Protein 9UHR (pdb70)

Organism: Homo sapiens (NCBI:txid9606)

Nearest PDB structures (foldseek):
  7ybu-assembly1_A  TM=8.208E-01  e=0.000E+00  Homo sapiens
  2dzd-assembly1_A  TM=8.787E-01  e=7.110E-49  Geobacillus thermodenitrificans
  4hnv-assembly1_C  TM=8.748E-01  e=5.122E-49  Staphylococcus aureus
  3hb9-assembly1_C  TM=8.723E-01  e=8.378E-49  Staphylococcus aureus subsp. aureus Mu50
  8xl0-assembly1_F  TM=7.466E-01  e=1.624E-49  Homo sapiens

GO terms:
  GO:1901290 succinyl-CoA biosynthetic process (P, IDA)
  GO:0004658 propionyl-CoA carboxylase activity (F, IDA)
  GO:0005759 mitochondrial matrix (C, IDA)
  GO:0005759 mitochondrial matrix (C, EXP)
  GO:0019626 short-chain fatty acid catabolic process (P, IC)
  GO:0004658 propionyl-CoA carboxylase activity (F, IMP)
  GO:0009374 biotin binding (F, TAS)
  GO:0005739 mitochondrion (C, HTP)
  GO:0005759 mitochondrial matrix (C, TAS)
  GO:0005829 cytosol (C, TAS)
  GO:0005515 protein binding (F, IPI)
  GO:0005739 mitochondrion (C, IDA)
  GO:0019899 enzyme binding (F, IPI)

B-factor: mean 77.14, std 28.77, range [44.41, 178.35]

InterPro domains:
  IPR000089 Biotin/lipoyl attachment [PF00364] (661-727)
  IPR000089 Biotin/lipoyl attachment [PS50968] (653-728)
  IPR001882 Biotin-binding site [PS00188] (684-701)
  IPR005479 Carbamoyl phosphate synthase, ATP-binding domain [PF02786] (176-384)
  IPR005479 Carbamoyl phosphate synthase, ATP-binding domain [PS00866] (214-228)
  IPR005479 Carbamoyl phosphate synthase, ATP-binding domain [PS00867] (347-354)
  IPR005481 Biotin carboxylase-like, N-terminal domain [PF00289] (63-171)
  IPR005482 Biotin carboxylase, C-terminal [PF02785] (397-505)
  IPR005482 Biotin carboxylase, C-terminal [SM00878] (397-505)
  IPR011053 Single hybrid motif [SSF51230] (648-728)
  IPR011054 Rudiment single hybrid motif [SSF51246] (392-508)
  IPR011761 ATP-grasp fold [PS50975] (181-378)
  IPR011764 Biotin carboxylation domain [PS50979] (62-509)
  IPR013815 ATP-grasp fold, subdomain 1 [G3DSA:3.30.1490.20] (193-263)
  IPR016185 Pre-ATP-grasp domain superfamily [SSF52440] (39-174)
  IPR041265 Propionyl-coenzyme A carboxylase, BT domain [PF18140] (525-653)
  IPR050856 Biotin-dependent Carboxylase Complex [PTHR18866] (57-728)

Structure (mmCIF, N/CA/C/O backbone):
data_9UHR
#
_entry.id   9UHR
#
_cell.length_a   1.00
_cell.length_b   1.00
_cell.length_c   1.00
_cell.angle_alpha   90.00
_cell.angle_beta   90.00
_cell.angle_gamma   90.00
#
_symmetry.space_group_name_H-M   'P 1'
#
loop_
_entity.id
_entity.type
_entity.pdbx_description
1 polymer 'Propionyl-CoA carboxylase alpha chain, mitochondrial'
2 polymer 'Propionyl-CoA carboxylase beta chain, mitochondrial'
3 polymer 'Propionyl-CoA carboxylase beta chain, mitochondrial'
4 non-polymer BIOTIN
5 non-polymer "ADENOSINE-5'-TRIPHOSPHATE"
6 non-polymer 'MAGNESIUM ION'
7 non-polymer 'BICARBONATE ION'
8 non-polymer 'propionyl Coenzyme A'
#
loop_
_atom_site.group_PDB
_atom_site.id
_atom_site.type_symbol
_atom_site.label_atom_id
_atom_site.label_alt_id
_atom_site.label_comp_id
_atom_site.label_asym_id
_atom_site.label_entity_id
_atom_site.label_seq_id
_atom_site.pdbx_PDB_ins_code
_atom_site.Cartn_x
_atom_site.Cartn_y
_atom_site.Cartn_z
_atom_site.occupancy
_atom_site.B_iso_or_equiv
_atom_site.auth_seq_id
_atom_site.auth_comp_id
_atom_site.auth_asym_id
_atom_site.auth_atom_id
_atom_site.pdbx_PDB_model_num
ATOM 1 N N . TYR A 1 56 ? 203.534 194.338 101.336 1.00 83.99 56 TYR A N 1
ATOM 2 C CA . TYR A 1 56 ? 203.970 194.248 102.724 1.00 83.99 56 TYR A CA 1
ATOM 3 C C . TYR A 1 56 ? 205.301 193.513 102.829 1.00 83.99 56 TYR A C 1
ATOM 4 O O . TYR A 1 56 ? 205.428 192.544 103.576 1.00 83.99 56 TYR A O 1
ATOM 13 N N . ASP A 1 57 ? 206.289 193.979 102.075 1.00 97.19 57 ASP A N 1
ATOM 14 C CA . ASP A 1 57 ? 207.599 193.342 102.067 1.00 97.19 57 ASP A CA 1
ATOM 15 C C . ASP A 1 57 ? 208.355 193.690 103.343 1.00 97.19 57 ASP A C 1
ATOM 16 O O . ASP A 1 57 ? 208.579 194.875 103.614 1.00 97.19 57 ASP A O 1
ATOM 21 N N . PRO A 1 58 ? 208.763 192.704 104.148 1.00 99.38 58 PRO A N 1
ATOM 22 C CA . PRO A 1 58 ? 209.547 193.010 105.352 1.00 99.38 58 PRO A CA 1
ATOM 23 C C . PRO A 1 58 ? 211.031 193.193 105.090 1.00 99.38 58 PRO A C 1
ATOM 24 O O . PRO A 1 58 ? 211.747 193.654 105.990 1.00 99.38 58 PRO A O 1
ATOM 28 N N . ASN A 1 59 ? 211.516 192.842 103.896 1.00 98.74 59 ASN A N 1
ATOM 29 C CA . ASN A 1 59 ? 212.932 193.011 103.589 1.00 98.74 59 ASN A CA 1
ATOM 30 C C . ASN A 1 59 ? 213.324 194.483 103.566 1.00 98.74 59 ASN A C 1
ATOM 31 O O . ASN A 1 59 ? 214.415 194.847 104.019 1.00 98.74 59 ASN A O 1
ATOM 36 N N . GLU A 1 60 ? 212.453 195.339 103.037 1.00 89.29 60 GLU A N 1
ATOM 37 C CA . GLU A 1 60 ? 212.739 196.766 102.986 1.00 89.29 60 GLU A CA 1
ATOM 38 C C . GLU A 1 60 ? 212.833 197.341 104.393 1.00 89.29 60 GLU A C 1
ATOM 39 O O . GLU A 1 60 ? 212.048 196.992 105.279 1.00 89.29 60 GLU A O 1
ATOM 45 N N . LYS A 1 61 ? 213.802 198.229 104.596 1.00 84.63 61 LYS A N 1
ATOM 46 C CA . LYS A 1 61 ? 214.066 198.796 105.911 1.00 84.63 61 LYS A CA 1
ATOM 47 C C . LYS A 1 61 ? 213.336 200.123 106.066 1.00 84.63 61 LYS A C 1
ATOM 48 O O . LYS A 1 61 ? 213.416 200.993 105.193 1.00 84.63 61 LYS A O 1
ATOM 54 N N . THR A 1 62 ? 212.626 200.271 107.183 1.00 78.21 62 THR A N 1
ATOM 55 C CA . THR A 1 62 ? 211.868 201.474 107.490 1.00 78.21 62 THR A CA 1
ATOM 56 C C . THR A 1 62 ? 212.062 201.754 108.979 1.00 78.21 62 THR A C 1
ATOM 57 O O . THR A 1 62 ? 212.716 200.982 109.686 1.00 78.21 62 THR A O 1
ATOM 61 N N . PHE A 1 63 ? 211.511 202.869 109.461 1.00 73.36 63 PHE A N 1
ATOM 62 C CA . PHE A 1 63 ? 211.623 203.214 110.872 1.00 73.36 63 PHE A CA 1
ATOM 63 C C . PHE A 1 63 ? 211.074 202.091 111.740 1.00 73.36 63 PHE A C 1
ATOM 64 O O . PHE A 1 63 ? 210.039 201.496 111.432 1.00 73.36 63 PHE A O 1
ATOM 72 N N . ASP A 1 64 ? 211.783 201.795 112.826 1.00 74.81 64 ASP A N 1
ATOM 73 C CA . ASP A 1 64 ? 211.377 200.751 113.753 1.00 74.81 64 ASP A CA 1
ATOM 74 C C . ASP A 1 64 ? 210.571 201.280 114.931 1.00 74.81 64 ASP A C 1
ATOM 75 O O . ASP A 1 64 ? 210.217 200.501 115.819 1.00 74.81 64 ASP A O 1
ATOM 80 N N . LYS A 1 65 ? 210.275 202.578 114.964 1.00 73.51 65 LYS A N 1
ATOM 81 C CA . LYS A 1 65 ? 209.450 203.141 116.028 1.00 73.51 65 LYS A CA 1
ATOM 82 C C . LYS A 1 65 ? 208.693 204.344 115.488 1.00 73.51 65 LYS A C 1
ATOM 83 O O . LYS A 1 65 ? 209.303 205.347 115.098 1.00 73.51 65 LYS A O 1
ATOM 89 N N . ILE A 1 66 ? 207.367 204.237 115.471 1.00 66.87 66 ILE A N 1
ATOM 90 C CA . ILE A 1 66 ? 206.482 205.302 115.019 1.00 66.87 66 ILE A CA 1
ATOM 91 C C . ILE A 1 66 ? 205.512 205.624 116.145 1.00 66.87 66 ILE A C 1
ATOM 92 O O . ILE A 1 66 ? 204.888 204.721 116.713 1.00 66.87 66 ILE A O 1
ATOM 97 N N . LEU A 1 67 ? 205.396 206.906 116.468 1.00 65.11 67 LEU A N 1
ATOM 98 C CA . LEU A 1 67 ? 204.447 207.396 117.456 1.00 65.11 67 LEU A CA 1
ATOM 99 C C . LEU A 1 67 ? 203.222 207.947 116.738 1.00 65.11 67 LEU A C 1
ATOM 100 O O . LEU A 1 67 ? 203.347 208.793 115.848 1.00 65.11 67 LEU A O 1
ATOM 105 N N . VAL A 1 68 ? 202.046 207.467 117.123 1.00 62.47 68 VAL A N 1
ATOM 106 C CA . VAL A 1 68 ? 200.789 207.910 116.534 1.00 62.47 68 VAL A CA 1
ATOM 107 C C . VAL A 1 68 ? 200.240 209.025 117.413 1.00 62.47 68 VAL A C 1
ATOM 108 O O . VAL A 1 68 ? 199.770 208.777 118.529 1.00 62.47 68 VAL A O 1
ATOM 112 N N . ALA A 1 69 ? 200.296 210.254 116.912 1.00 61.16 69 ALA A N 1
ATOM 113 C CA . ALA A 1 69 ? 199.848 211.425 117.665 1.00 61.16 69 ALA A CA 1
ATOM 114 C C . ALA A 1 69 ? 198.378 211.736 117.399 1.00 61.16 69 ALA A C 1
ATOM 115 O O . ALA A 1 69 ? 198.017 212.846 117.015 1.00 61.16 69 ALA A O 1
ATOM 117 N N . ASN A 1 70 ? 197.516 210.747 117.612 1.00 61.14 70 ASN A N 1
ATOM 118 C CA . ASN A 1 70 ? 196.089 210.903 117.369 1.00 61.14 70 ASN A CA 1
ATOM 119 C C . ASN A 1 70 ? 195.338 209.920 118.259 1.00 61.14 70 ASN A C 1
ATOM 120 O O . ASN A 1 70 ? 195.913 209.311 119.166 1.00 61.14 70 ASN A O 1
ATOM 125 N N . ARG A 1 71 ? 194.043 209.764 117.995 1.00 66.53 71 ARG A N 1
ATOM 126 C CA . ARG A 1 71 ? 193.189 208.899 118.795 1.00 66.53 71 ARG A CA 1
ATOM 127 C C . ARG A 1 71 ? 192.053 208.383 117.925 1.00 66.53 71 ARG A C 1
ATOM 128 O O . ARG A 1 71 ? 191.794 208.895 116.834 1.00 66.53 71 ARG A O 1
ATOM 136 N N . GLY A 1 72 ? 191.374 207.355 118.424 1.00 63.23 72 GLY A N 1
ATOM 137 C CA . GLY A 1 72 ? 190.194 206.839 117.761 1.00 63.23 72 GLY A CA 1
ATOM 138 C C . GLY A 1 72 ? 190.477 205.822 116.676 1.00 63.23 72 GLY A C 1
ATOM 139 O O . GLY A 1 72 ? 191.393 205.005 116.800 1.00 63.23 72 GLY A O 1
ATOM 140 N N . GLU A 1 73 ? 189.689 205.866 115.601 1.00 60.23 73 GLU A N 1
ATOM 141 C CA . GLU A 1 73 ? 189.812 204.873 114.541 1.00 60.23 73 GLU A CA 1
ATOM 142 C C . GLU A 1 73 ? 191.031 205.110 113.659 1.00 60.23 73 GLU A C 1
ATOM 143 O O . GLU A 1 73 ? 191.607 204.147 113.141 1.00 60.23 73 GLU A O 1
ATOM 149 N N . ILE A 1 74 ? 191.437 206.367 113.470 1.00 57.09 74 ILE A N 1
ATOM 150 C CA . ILE A 1 74 ? 192.603 206.644 112.637 1.00 57.09 74 ILE A CA 1
ATOM 151 C C . ILE A 1 74 ? 193.868 206.109 113.296 1.00 57.09 74 ILE A C 1
ATOM 152 O O . ILE A 1 74 ? 194.748 205.554 112.626 1.00 57.09 74 ILE A O 1
ATOM 157 N N . ALA A 1 75 ? 193.974 206.256 114.619 1.00 60.61 75 ALA A N 1
ATOM 158 C CA . ALA A 1 75 ? 195.113 205.693 115.335 1.00 60.61 75 ALA A CA 1
ATOM 159 C C . ALA A 1 75 ? 195.141 204.177 115.208 1.00 60.61 75 ALA A C 1
ATOM 160 O O . ALA A 1 75 ? 196.205 203.585 115.000 1.00 60.61 75 ALA A O 1
ATOM 162 N N . CYS A 1 76 ? 193.977 203.533 115.324 1.00 61.07 76 CYS A N 1
ATOM 163 C CA . CYS A 1 76 ? 193.914 202.083 115.175 1.00 61.07 76 CYS A CA 1
ATOM 164 C C . CYS A 1 76 ? 194.324 201.652 113.773 1.00 61.07 76 CYS A C 1
ATOM 165 O O . CYS A 1 76 ? 195.033 200.654 113.605 1.00 61.07 76 CYS A O 1
ATOM 168 N N . ARG A 1 77 ? 193.884 202.390 112.752 1.00 58.18 77 ARG A N 1
ATOM 169 C CA . ARG A 1 77 ? 194.250 202.054 111.379 1.00 58.18 77 ARG A CA 1
ATOM 170 C C . ARG A 1 77 ? 195.751 202.202 111.152 1.00 58.18 77 ARG A C 1
ATOM 171 O O . ARG A 1 77 ? 196.382 201.338 110.525 1.00 58.18 77 ARG A O 1
ATOM 179 N N . VAL A 1 78 ? 196.341 203.283 111.667 1.00 58.20 78 VAL A N 1
ATOM 180 C CA . VAL A 1 78 ? 197.781 203.481 111.525 1.00 58.20 78 VAL A CA 1
ATOM 181 C C . VAL A 1 78 ? 198.546 202.390 112.264 1.00 58.20 78 VAL A C 1
ATOM 182 O O . VAL A 1 78 ? 199.555 201.874 111.766 1.00 58.20 78 VAL A O 1
ATOM 186 N N . ILE A 1 79 ? 198.081 202.020 113.459 1.00 62.55 79 ILE A N 1
ATOM 187 C CA . ILE A 1 79 ? 198.732 200.959 114.223 1.00 62.55 79 ILE A CA 1
ATOM 188 C C . ILE A 1 79 ? 198.650 199.636 113.475 1.00 62.55 79 ILE A C 1
ATOM 189 O O . ILE A 1 79 ? 199.619 198.869 113.435 1.00 62.55 79 ILE A O 1
ATOM 194 N N . ARG A 1 80 ? 197.494 199.343 112.874 1.00 60.43 80 ARG A N 1
ATOM 195 C CA . ARG A 1 80 ? 197.345 198.115 112.100 1.00 60.43 80 ARG A CA 1
ATOM 196 C C . ARG A 1 80 ? 198.317 198.086 110.928 1.00 60.43 80 ARG A C 1
ATOM 197 O O . ARG A 1 80 ? 198.987 197.074 110.684 1.00 60.43 80 ARG A O 1
ATOM 205 N N . THR A 1 81 ? 198.410 199.195 110.191 1.00 62.50 81 THR A N 1
ATOM 206 C CA . THR A 1 81 ? 199.325 199.237 109.053 1.00 62.50 81 THR A CA 1
ATOM 207 C C . THR A 1 81 ? 200.773 199.080 109.502 1.00 62.50 81 THR A C 1
ATOM 208 O O . THR A 1 81 ? 201.550 198.353 108.872 1.00 62.50 81 THR A O 1
ATOM 212 N N . CYS A 1 82 ? 201.152 199.745 110.596 1.00 65.59 82 CYS A N 1
ATOM 213 C CA . CYS A 1 82 ? 202.518 199.625 111.097 1.00 65.59 82 CYS A CA 1
ATOM 214 C C . CYS A 1 82 ? 202.820 198.201 111.543 1.00 65.59 82 CYS A C 1
ATOM 215 O O . CYS A 1 82 ? 203.912 197.681 111.289 1.00 65.59 82 CYS A O 1
ATOM 218 N N . LYS A 1 83 ? 201.864 197.554 112.214 1.00 66.74 83 LYS A N 1
ATOM 219 C CA . LYS A 1 83 ? 202.053 196.171 112.636 1.00 66.74 83 LYS A CA 1
ATOM 220 C C . LYS A 1 83 ? 202.196 195.240 111.442 1.00 66.74 83 LYS A C 1
ATOM 221 O O . LYS A 1 83 ? 202.990 194.293 111.486 1.00 66.74 83 LYS A O 1
ATOM 227 N N . LYS A 1 84 ? 201.437 195.485 110.371 1.00 68.11 84 LYS A N 1
ATOM 228 C CA . LYS A 1 84 ? 201.602 194.687 109.161 1.00 68.11 84 LYS A CA 1
ATOM 229 C C . LYS A 1 84 ? 202.977 194.891 108.535 1.00 68.11 84 LYS A C 1
ATOM 230 O O . LYS A 1 84 ? 203.476 194.000 107.838 1.00 68.11 84 LYS A O 1
ATOM 236 N N . MET A 1 85 ? 203.601 196.043 108.769 1.00 66.19 85 MET A N 1
ATOM 237 C CA . MET A 1 85 ? 204.916 196.352 108.225 1.00 66.19 85 MET A CA 1
ATOM 238 C C . MET A 1 85 ? 206.049 196.019 109.188 1.00 66.19 85 MET A C 1
ATOM 239 O O . MET A 1 85 ? 207.209 196.313 108.883 1.00 66.19 85 MET A O 1
ATOM 244 N N . GLY A 1 86 ? 205.745 195.416 110.334 1.00 66.80 86 GLY A N 1
ATOM 245 C CA . GLY A 1 86 ? 206.767 195.076 111.303 1.00 66.80 86 GLY A CA 1
ATOM 246 C C . GLY A 1 86 ? 207.433 196.286 111.925 1.00 66.80 86 GLY A C 1
ATOM 247 O O . GLY A 1 86 ? 208.659 196.331 112.059 1.00 66.80 86 GLY A O 1
ATOM 248 N N . ILE A 1 87 ? 206.631 197.276 112.307 1.00 67.43 87 ILE A N 1
ATOM 249 C CA . ILE A 1 87 ? 207.118 198.506 112.918 1.00 67.43 87 ILE A CA 1
ATOM 250 C C . ILE A 1 87 ? 206.520 198.619 114.312 1.00 67.43 87 ILE A C 1
ATOM 251 O O . ILE A 1 87 ? 205.300 198.505 114.479 1.00 67.43 87 ILE A O 1
ATOM 256 N N . LYS A 1 88 ? 207.374 198.836 115.307 1.00 72.67 88 LYS A N 1
ATOM 257 C CA . LYS A 1 88 ? 206.893 199.059 116.662 1.00 72.67 88 LYS A CA 1
ATOM 258 C C . LYS A 1 88 ? 206.197 200.410 116.754 1.00 72.67 88 LYS A C 1
ATOM 259 O O . LYS A 1 88 ? 206.668 201.409 116.204 1.00 72.67 88 LYS A O 1
ATOM 265 N N . THR A 1 89 ? 205.069 200.438 117.453 1.00 71.89 89 THR A N 1
ATOM 266 C CA . THR A 1 89 ? 204.250 201.632 117.570 1.00 71.89 89 THR A CA 1
ATOM 267 C C . THR A 1 89 ? 204.330 202.200 118.980 1.00 71.89 89 THR A C 1
ATOM 268 O O . THR A 1 89 ? 204.710 201.513 119.931 1.00 71.89 89 THR A O 1
ATOM 272 N N . VAL A 1 90 ? 203.982 203.479 119.096 1.00 71.43 90 VAL A N 1
ATOM 273 C CA . VAL A 1 90 ? 203.858 204.161 120.379 1.00 71.43 90 VAL A CA 1
ATOM 274 C C . VAL A 1 90 ? 202.556 204.948 120.360 1.00 71.43 90 VAL A C 1
ATOM 275 O O . VAL A 1 90 ? 202.269 205.655 119.388 1.00 71.43 90 VAL A O 1
ATOM 279 N N . ALA A 1 91 ? 201.771 204.830 121.426 1.00 74.73 91 ALA A N 1
ATOM 280 C CA . ALA A 1 91 ? 200.457 205.450 121.501 1.00 74.73 91 ALA A CA 1
ATOM 281 C C . ALA A 1 91 ? 200.442 206.546 122.558 1.00 74.73 91 ALA A C 1
ATOM 282 O O . ALA A 1 91 ? 201.065 206.414 123.617 1.00 74.73 91 ALA A O 1
ATOM 284 N N . ILE A 1 92 ? 199.733 207.628 122.259 1.00 73.62 92 ILE A N 1
ATOM 285 C CA . ILE A 1 92 ? 199.507 208.712 123.204 1.00 73.62 92 ILE A CA 1
ATOM 286 C C . ILE A 1 92 ? 198.026 208.741 123.545 1.00 73.62 92 ILE A C 1
ATOM 287 O O . ILE A 1 92 ? 197.173 208.357 122.736 1.00 73.62 92 ILE A O 1
ATOM 292 N N . HIS A 1 93 ? 197.719 209.188 124.759 1.00 78.80 93 HIS A N 1
ATOM 293 C CA . HIS A 1 93 ? 196.330 209.236 125.190 1.00 78.80 93 HIS A CA 1
ATOM 294 C C . HIS A 1 93 ? 196.186 210.217 126.342 1.00 78.80 93 HIS A C 1
ATOM 295 O O . HIS A 1 93 ? 197.170 210.634 126.956 1.00 78.80 93 HIS A O 1
ATOM 302 N N . SER A 1 94 ? 194.938 210.583 126.618 1.00 82.54 94 SER A N 1
ATOM 303 C CA . SER A 1 94 ? 194.606 211.401 127.771 1.00 82.54 94 SER A CA 1
ATOM 304 C C . SER A 1 94 ? 194.220 210.501 128.943 1.00 82.54 94 SER A C 1
ATOM 305 O O . SER A 1 94 ? 194.275 209.272 128.862 1.00 82.54 94 SER A O 1
ATOM 308 N N . ASP A 1 95 ? 193.831 211.123 130.058 1.00 87.17 95 ASP A N 1
ATOM 309 C CA . ASP A 1 95 ? 193.394 210.349 131.215 1.00 87.17 95 ASP A CA 1
ATOM 310 C C . ASP A 1 95 ? 192.099 209.600 130.923 1.00 87.17 95 ASP A C 1
ATOM 311 O O . ASP A 1 95 ? 191.933 208.448 131.343 1.00 87.17 95 ASP A O 1
ATOM 316 N N . VAL A 1 96 ? 191.170 210.239 130.210 1.00 83.73 96 VAL A N 1
ATOM 317 C CA . VAL A 1 96 ? 189.901 209.593 129.882 1.00 83.73 96 VAL A CA 1
ATOM 318 C C . VAL A 1 96 ? 190.131 208.409 128.951 1.00 83.73 96 VAL A C 1
ATOM 319 O O . VAL A 1 96 ? 189.581 207.319 129.154 1.00 83.73 96 VAL A O 1
ATOM 323 N N . ASP A 1 97 ? 190.954 208.598 127.924 1.00 82.20 97 ASP A N 1
ATOM 324 C CA . ASP A 1 97 ? 191.215 207.547 126.941 1.00 82.20 97 ASP A CA 1
ATOM 325 C C . ASP A 1 97 ? 192.322 206.605 127.404 1.00 82.20 97 ASP A C 1
ATOM 326 O O . ASP A 1 97 ? 193.271 206.324 126.675 1.00 82.20 97 ASP A O 1
ATOM 331 N N . ALA A 1 98 ? 192.197 206.093 128.628 1.00 82.33 98 ALA A N 1
ATOM 332 C CA . ALA A 1 98 ? 193.198 205.178 129.160 1.00 82.33 98 ALA A CA 1
ATOM 333 C C . ALA A 1 98 ? 192.953 203.735 128.745 1.00 82.33 98 ALA A C 1
ATOM 334 O O . ALA A 1 98 ? 193.899 202.940 128.731 1.00 82.33 98 ALA A O 1
ATOM 336 N N . SER A 1 99 ? 191.714 203.381 128.407 1.00 80.99 99 SER A N 1
ATOM 337 C CA . SER A 1 99 ? 191.354 202.021 128.028 1.00 80.99 99 SER A CA 1
ATOM 338 C C . SER A 1 99 ? 190.837 201.958 126.594 1.00 80.99 99 SER A C 1
ATOM 339 O O . SER A 1 99 ? 190.011 201.106 126.262 1.00 80.99 99 SER A O 1
ATOM 342 N N . SER A 1 100 ? 191.314 202.855 125.736 1.00 78.92 100 SER A N 1
ATOM 343 C CA . SER A 1 100 ? 190.878 202.874 124.350 1.00 78.92 100 SER A CA 1
ATOM 344 C C . SER A 1 100 ? 191.455 201.679 123.593 1.00 78.92 100 SER A C 1
ATOM 345 O O . SER A 1 100 ? 192.333 200.960 124.076 1.00 78.92 100 SER A O 1
ATOM 348 N N . VAL A 1 101 ? 190.936 201.466 122.383 1.00 74.64 101 VAL A N 1
ATOM 349 C CA . VAL A 1 101 ? 191.391 200.343 121.571 1.00 74.64 101 VAL A CA 1
ATOM 350 C C . VAL A 1 101 ? 192.826 200.559 121.107 1.00 74.64 101 VAL A C 1
ATOM 351 O O . VAL A 1 101 ? 193.632 199.621 121.080 1.00 74.64 101 VAL A O 1
ATOM 355 N N . HIS A 1 102 ? 193.170 201.795 120.734 1.00 75.07 102 HIS A N 1
ATOM 356 C CA . HIS A 1 102 ? 194.496 202.050 120.182 1.00 75.07 102 HIS A CA 1
ATOM 357 C C . HIS A 1 102 ? 195.586 201.955 121.242 1.00 75.07 102 HIS A C 1
ATOM 358 O O . HIS A 1 102 ? 196.709 201.543 120.932 1.00 75.07 102 HIS A O 1
ATOM 365 N N . VAL A 1 103 ? 195.286 202.323 122.490 1.00 77.34 103 VAL A N 1
ATOM 366 C CA . VAL A 1 103 ? 196.299 202.213 123.536 1.00 77.34 103 VAL A CA 1
ATOM 367 C C . VAL A 1 103 ? 196.554 200.754 123.890 1.00 77.34 103 VAL A C 1
ATOM 368 O O . VAL A 1 103 ? 197.649 200.402 124.345 1.00 77.34 103 VAL A O 1
ATOM 372 N N . LYS A 1 104 ? 195.565 199.882 123.692 1.00 77.50 104 LYS A N 1
ATOM 373 C CA . LYS A 1 104 ? 195.730 198.467 123.995 1.00 77.50 104 LYS A CA 1
ATOM 374 C C . LYS A 1 104 ? 196.313 197.678 122.832 1.00 77.50 104 LYS A C 1
ATOM 375 O O . LYS A 1 104 ? 196.992 196.670 123.059 1.00 77.50 104 LYS A O 1
ATOM 381 N N . MET A 1 105 ? 196.068 198.106 121.598 1.00 76.77 105 MET A N 1
ATOM 382 C CA . MET A 1 105 ? 196.577 197.401 120.430 1.00 76.77 105 MET A CA 1
ATOM 383 C C . MET A 1 105 ? 197.945 197.902 119.985 1.00 76.77 105 MET A C 1
ATOM 384 O O . MET A 1 105 ? 198.470 197.413 118.979 1.00 76.77 105 MET A O 1
ATOM 389 N N . ALA A 1 106 ? 198.534 198.851 120.707 1.00 78.06 106 ALA A N 1
ATOM 390 C CA . ALA A 1 106 ? 199.839 199.397 120.375 1.00 78.06 106 ALA A CA 1
ATOM 391 C C . ALA A 1 106 ? 200.813 199.160 121.519 1.00 78.06 106 ALA A C 1
ATOM 392 O O . ALA A 1 106 ? 200.434 199.184 122.694 1.00 78.06 106 ALA A O 1
ATOM 394 N N . ASP A 1 107 ? 202.072 198.926 121.163 1.00 80.25 107 ASP A N 1
ATOM 395 C CA . ASP A 1 107 ? 203.119 198.800 122.165 1.00 80.25 107 ASP A CA 1
ATOM 396 C C . ASP A 1 107 ? 203.333 200.136 122.864 1.00 80.25 107 ASP A C 1
ATOM 397 O O . ASP A 1 107 ? 203.340 201.192 122.226 1.00 80.25 107 ASP A O 1
ATOM 402 N N . GLU A 1 108 ? 203.487 200.083 124.189 1.00 81.29 108 GLU A N 1
ATOM 403 C CA . GLU A 1 108 ? 203.708 201.265 125.019 1.00 81.29 108 GLU A CA 1
ATOM 404 C C . GLU A 1 108 ? 202.523 202.225 124.980 1.00 81.29 108 GLU A C 1
ATOM 405 O O . GLU A 1 108 ? 201.661 202.135 124.101 1.00 81.29 108 GLU A O 1
ATOM 411 N N . ALA A 1 109 ? 202.467 203.143 125.941 1.00 78.57 109 ALA A N 1
ATOM 412 C CA . ALA A 1 109 ? 201.402 204.134 125.999 1.00 78.57 109 ALA A CA 1
ATOM 413 C C . ALA A 1 109 ? 201.848 205.270 126.902 1.00 78.57 109 ALA A C 1
ATOM 414 O O . ALA A 1 109 ? 202.436 205.029 127.959 1.00 78.57 109 ALA A O 1
ATOM 416 N N . VAL A 1 110 ? 201.571 206.501 126.481 1.00 79.47 110 VAL A N 1
ATOM 417 C CA . VAL A 1 110 ? 201.968 207.688 127.226 1.00 79.47 110 VAL A CA 1
ATOM 418 C C . VAL A 1 110 ? 200.743 208.560 127.458 1.00 79.47 110 VAL A C 1
ATOM 419 O O . VAL A 1 110 ? 200.040 208.919 126.505 1.00 79.47 110 VAL A O 1
ATOM 423 N N . CYS A 1 111 ? 200.493 208.904 128.719 1.00 82.94 111 CYS A N 1
ATOM 424 C CA . CYS A 1 111 ? 199.461 209.875 129.056 1.00 82.94 111 CYS A CA 1
ATOM 425 C C . CYS A 1 111 ? 200.031 211.276 128.876 1.00 82.94 111 CYS A C 1
ATOM 426 O O . CYS A 1 111 ? 201.041 211.624 129.497 1.00 82.94 111 CYS A O 1
ATOM 429 N N . VAL A 1 112 ? 199.389 212.077 128.030 1.00 81.46 112 VAL A N 1
ATOM 430 C CA . VAL A 1 112 ? 199.921 213.373 127.632 1.00 81.46 112 VAL A CA 1
ATOM 431 C C . VAL A 1 112 ? 199.093 214.527 128.180 1.00 81.46 112 VAL A C 1
ATOM 432 O O . VAL A 1 112 ? 199.266 215.669 127.742 1.00 81.46 112 VAL A O 1
ATOM 436 N N . GLY A 1 113 ? 198.196 214.267 129.128 1.00 83.00 113 GLY A N 1
ATOM 437 C CA . GLY A 1 113 ? 197.463 215.333 129.768 1.00 83.00 11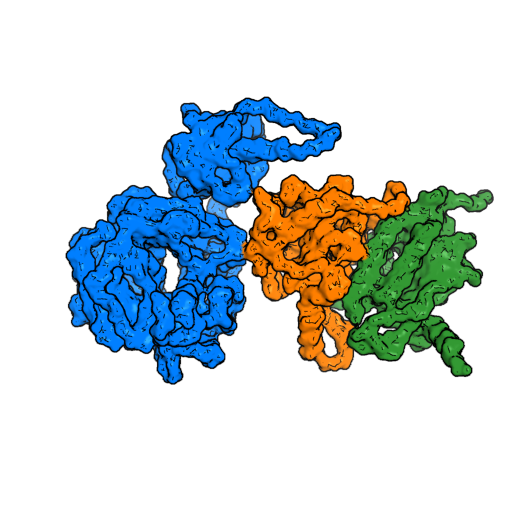3 GLY A CA 1
ATOM 438 C C . GLY A 1 113 ? 196.050 214.961 130.163 1.00 83.00 113 GLY A C 1
ATOM 439 O O . GLY A 1 113 ? 195.630 213.804 130.068 1.00 83.00 113 GLY A O 1
ATOM 440 N N . PRO A 1 114 ? 195.284 215.955 130.623 1.00 85.08 114 PRO A N 1
ATOM 441 C CA . PRO A 1 114 ? 193.897 215.700 131.034 1.00 85.08 114 PRO A CA 1
ATOM 442 C C . PRO A 1 114 ? 192.955 215.502 129.857 1.00 85.08 114 PRO A C 1
ATOM 443 O O . PRO A 1 114 ? 193.391 215.418 128.705 1.00 85.08 114 PRO A O 1
ATOM 447 N N . ALA A 1 115 ? 191.657 215.421 130.147 1.00 85.37 115 ALA A N 1
ATOM 448 C CA . ALA A 1 115 ? 190.666 215.129 129.112 1.00 85.37 115 ALA A CA 1
ATOM 449 C C . ALA A 1 115 ? 190.651 216.130 127.960 1.00 85.37 115 ALA A C 1
ATOM 450 O O . ALA A 1 115 ? 190.613 215.687 126.799 1.00 85.37 115 ALA A O 1
ATOM 452 N N . PRO A 1 116 ? 190.659 217.451 128.179 1.00 84.71 116 PRO A N 1
ATOM 453 C CA . PRO A 1 116 ? 190.495 218.375 127.047 1.00 84.71 116 PRO A CA 1
ATOM 454 C C . PRO A 1 116 ? 191.598 218.229 126.008 1.00 84.71 116 PRO A C 1
ATOM 455 O O . PRO A 1 116 ? 192.752 217.932 126.325 1.00 84.71 116 PRO A O 1
ATOM 459 N N . THR A 1 117 ? 191.217 218.441 124.745 1.00 83.15 117 THR A N 1
ATOM 460 C CA . THR A 1 117 ? 192.170 218.322 123.645 1.00 83.15 117 THR A CA 1
ATOM 461 C C . THR A 1 117 ? 193.239 219.404 123.716 1.00 83.15 117 THR A C 1
ATOM 462 O O . THR A 1 117 ? 194.396 219.165 123.351 1.00 83.15 117 THR A O 1
ATOM 466 N N . SER A 1 118 ? 192.870 220.601 124.180 1.00 84.58 118 SER A N 1
ATOM 467 C CA . SER A 1 118 ? 193.824 221.701 124.255 1.00 84.58 118 SER A CA 1
ATOM 468 C C . SER A 1 118 ? 194.958 221.418 125.230 1.00 84.58 118 SER A C 1
ATOM 469 O O . SER A 1 118 ? 195.982 222.109 125.189 1.00 84.58 118 SER A O 1
ATOM 472 N N . LYS A 1 119 ? 194.803 220.423 126.103 1.00 84.35 119 LYS A N 1
ATOM 473 C CA . LYS A 1 119 ? 195.824 220.084 127.079 1.00 84.35 119 LYS A CA 1
ATOM 474 C C . LYS A 1 119 ? 196.421 218.696 126.893 1.00 84.35 119 LYS A C 1
ATOM 475 O O . LYS A 1 119 ? 197.439 218.396 127.526 1.00 84.35 119 LYS A O 1
ATOM 481 N N . SER A 1 120 ? 195.823 217.840 126.062 1.00 80.45 120 SER A N 1
ATOM 482 C CA . SER A 1 120 ? 196.339 216.491 125.849 1.00 80.45 120 SER A CA 1
ATOM 483 C C . SER A 1 120 ? 196.806 216.265 124.418 1.00 80.45 120 SER A C 1
ATOM 484 O O . SER A 1 120 ? 197.978 215.941 124.204 1.00 80.45 120 SER A O 1
ATOM 487 N N . TYR A 1 121 ? 195.932 216.437 123.425 1.00 73.38 121 TYR A N 1
ATOM 488 C CA . TYR A 1 121 ? 196.283 216.135 122.044 1.00 73.38 121 TYR A CA 1
ATOM 489 C C . TYR A 1 121 ? 196.763 217.348 121.265 1.00 73.38 121 TYR A C 1
ATOM 490 O O . TYR A 1 121 ? 197.429 217.179 120.239 1.00 73.38 121 TYR A O 1
ATOM 499 N N . LEU A 1 122 ? 196.446 218.557 121.720 1.00 77.18 122 LEU A N 1
ATOM 500 C CA . LEU A 1 122 ? 197.004 219.771 121.148 1.00 77.18 122 LEU A CA 1
ATOM 501 C C . LEU A 1 122 ? 198.171 220.303 121.967 1.00 77.18 122 LEU A C 1
ATOM 502 O O . LEU A 1 122 ? 198.679 221.390 121.675 1.00 77.18 122 LEU A O 1
ATOM 507 N N . ASN A 1 123 ? 198.603 219.561 122.984 1.00 83.22 123 ASN A N 1
ATOM 508 C CA . ASN A 1 123 ? 199.699 219.978 123.856 1.00 83.22 123 ASN A CA 1
ATOM 509 C C . ASN A 1 123 ? 201.003 219.460 123.264 1.00 83.22 123 ASN A C 1
ATOM 510 O O . ASN A 1 123 ? 201.369 218.300 123.457 1.00 83.22 123 ASN A O 1
ATOM 515 N N . MET A 1 124 ? 201.718 220.341 122.558 1.00 85.01 124 MET A N 1
ATOM 516 C CA . MET A 1 124 ? 202.923 219.941 121.837 1.00 85.01 124 MET A CA 1
ATOM 517 C C . MET A 1 124 ? 204.005 219.434 122.777 1.00 85.01 124 MET A C 1
ATOM 518 O O . MET A 1 124 ? 204.688 218.447 122.473 1.00 85.01 124 MET A O 1
ATOM 523 N N . ASP A 1 125 ? 204.186 220.106 123.917 1.00 86.01 125 ASP A N 1
ATOM 524 C CA . ASP A 1 125 ? 205.290 219.774 124.811 1.00 86.01 125 ASP A CA 1
ATOM 525 C C . ASP A 1 125 ? 205.216 218.322 125.256 1.00 86.01 125 ASP A C 1
ATOM 526 O O . ASP A 1 125 ? 206.205 217.586 125.159 1.00 86.01 125 ASP A O 1
ATOM 531 N N . ALA A 1 126 ? 204.044 217.898 125.742 1.00 82.17 126 ALA A N 1
ATOM 532 C CA . ALA A 1 126 ? 203.873 216.526 126.205 1.00 82.17 126 ALA A CA 1
ATOM 533 C C . ALA A 1 126 ? 204.188 215.530 125.101 1.00 82.17 126 ALA A C 1
ATOM 534 O O . ALA A 1 126 ? 204.815 214.494 125.352 1.00 82.17 126 ALA A O 1
ATOM 536 N N . ILE A 1 127 ? 203.771 215.834 123.869 1.00 80.78 127 ILE A N 1
ATOM 537 C CA . ILE A 1 127 ? 204.137 214.994 122.734 1.00 80.78 127 ILE A CA 1
ATOM 538 C C . ILE A 1 127 ? 205.651 214.919 122.605 1.00 80.78 127 ILE A C 1
ATOM 539 O O . ILE A 1 127 ? 206.212 213.860 122.299 1.00 80.78 127 ILE A O 1
ATOM 544 N N . MET A 1 128 ? 206.337 216.040 122.841 1.00 84.03 128 MET A N 1
ATOM 545 C CA . MET A 1 128 ? 207.789 216.046 122.688 1.00 84.03 128 MET A CA 1
ATOM 546 C C . MET A 1 128 ? 208.486 215.202 123.749 1.00 84.03 128 MET A C 1
ATOM 547 O O . MET A 1 128 ? 209.402 214.437 123.423 1.00 84.03 128 MET A O 1
ATOM 552 N N . GLU A 1 129 ? 208.089 215.319 125.023 1.00 84.88 129 GLU A N 1
ATOM 553 C CA . GLU A 1 129 ? 208.734 214.444 126.005 1.00 84.88 129 GLU A CA 1
ATOM 554 C C . GLU A 1 129 ? 208.358 212.987 125.767 1.00 84.88 129 GLU A C 1
ATOM 555 O O . GLU A 1 129 ? 209.170 212.091 126.015 1.00 84.88 129 GLU A O 1
ATOM 561 N N . ALA A 1 130 ? 207.138 212.723 125.289 1.00 80.75 130 ALA A N 1
ATOM 562 C CA . ALA A 1 130 ? 206.777 211.347 124.962 1.00 80.75 130 ALA A CA 1
ATOM 563 C C . ALA A 1 130 ? 207.674 210.787 123.865 1.00 80.75 130 ALA A C 1
ATOM 564 O O . ALA A 1 130 ? 208.166 209.655 123.968 1.00 80.75 130 ALA A O 1
ATOM 566 N N . ILE A 1 131 ? 207.911 211.572 122.812 1.00 80.25 131 ILE A N 1
ATOM 567 C CA . ILE A 1 131 ? 208.770 211.126 121.718 1.00 80.25 131 ILE A CA 1
ATOM 568 C C . ILE A 1 131 ? 210.195 210.915 122.214 1.00 80.25 131 ILE A C 1
ATOM 569 O O . ILE A 1 131 ? 210.845 209.916 121.883 1.00 80.25 131 ILE A O 1
ATOM 574 N N . LYS A 1 132 ? 210.702 211.855 123.014 1.00 83.37 132 LYS A N 1
ATOM 575 C CA . LYS A 1 132 ? 212.075 211.752 123.501 1.00 83.37 132 LYS A CA 1
ATOM 576 C C . LYS A 1 132 ? 212.255 210.546 124.418 1.00 83.37 132 LYS A C 1
ATOM 577 O O . LYS A 1 132 ? 213.260 209.833 124.323 1.00 83.37 132 LYS A O 1
ATOM 583 N N . LYS A 1 133 ? 211.294 210.305 125.313 1.00 81.47 133 LYS A N 1
ATOM 584 C CA . LYS A 1 133 ? 211.378 209.168 126.223 1.00 81.47 133 LYS A CA 1
ATOM 585 C C . LYS A 1 133 ? 211.269 207.850 125.467 1.00 81.47 133 LYS A C 1
ATOM 586 O O . LYS A 1 133 ? 212.025 206.906 125.727 1.00 81.47 133 LYS A O 1
ATOM 592 N N . THR A 1 134 ? 210.331 207.766 124.524 1.00 80.07 134 THR A N 1
ATOM 593 C CA . THR A 1 134 ? 210.149 206.543 123.755 1.00 80.07 134 THR A CA 1
ATOM 594 C C . THR A 1 134 ? 211.183 206.375 122.651 1.00 80.07 134 THR A C 1
ATOM 595 O O . THR A 1 134 ? 211.275 205.284 122.078 1.00 80.07 134 THR A O 1
ATOM 599 N N . ARG A 1 135 ? 211.959 207.418 122.349 1.00 80.82 135 ARG A N 1
ATOM 600 C CA . ARG A 1 135 ? 212.982 207.374 121.303 1.00 80.82 135 ARG A CA 1
ATOM 601 C C . ARG A 1 135 ? 212.389 206.953 119.961 1.00 80.82 135 ARG A C 1
ATOM 602 O O . ARG A 1 135 ? 213.001 206.203 119.198 1.00 80.82 135 ARG A O 1
ATOM 610 N N . ALA A 1 136 ? 211.185 207.439 119.671 1.00 76.00 136 ALA A N 1
ATOM 611 C CA . ALA A 1 136 ? 210.536 207.123 118.407 1.00 76.00 136 ALA A CA 1
ATOM 612 C C . ALA A 1 136 ? 211.230 207.840 117.256 1.00 76.00 136 ALA A C 1
ATOM 613 O O . ALA A 1 136 ? 211.571 209.021 117.353 1.00 76.00 136 ALA A O 1
ATOM 615 N N . GLN A 1 137 ? 211.440 207.115 116.159 1.00 74.07 137 GLN A N 1
ATOM 616 C CA . GLN A 1 137 ? 212.093 207.690 114.991 1.00 74.07 137 GLN A CA 1
ATOM 617 C C . GLN A 1 137 ? 211.133 208.445 114.087 1.00 74.07 137 GLN A C 1
ATOM 618 O O . GLN A 1 137 ? 211.545 209.404 113.423 1.00 74.07 137 GLN A O 1
ATOM 624 N N . ALA A 1 138 ? 209.865 208.044 114.042 1.00 69.18 138 ALA A N 1
ATOM 625 C CA . ALA A 1 138 ? 208.890 208.671 113.163 1.00 69.18 138 ALA A CA 1
ATOM 626 C C . ALA A 1 138 ? 207.612 208.960 113.936 1.00 69.18 138 ALA A C 1
ATOM 627 O O . ALA A 1 138 ? 207.361 208.383 114.995 1.00 69.18 138 ALA A O 1
ATOM 629 N N . VAL A 1 139 ? 206.804 209.873 113.402 1.00 63.08 139 VAL A N 1
ATOM 630 C CA . VAL A 1 139 ? 205.542 210.253 114.031 1.00 63.08 139 VAL A CA 1
ATOM 631 C C . VAL A 1 139 ? 204.479 210.459 112.957 1.00 63.08 139 VAL A C 1
ATOM 632 O O . VAL A 1 139 ? 204.699 211.181 111.979 1.00 63.08 139 VAL A O 1
ATOM 636 N N . HIS A 1 140 ? 203.325 209.819 113.141 1.00 57.58 140 HIS A N 1
ATOM 637 C CA . HIS A 1 140 ? 202.201 209.942 112.222 1.00 57.58 140 HIS A CA 1
ATOM 638 C C . HIS A 1 140 ? 201.072 210.702 112.901 1.00 57.58 140 HIS A C 1
ATOM 639 O O . HIS A 1 140 ? 200.574 210.252 113.943 1.00 57.58 140 HIS A O 1
ATOM 646 N N . PRO A 1 141 ? 200.642 211.848 112.365 1.00 57.17 141 PRO A N 1
ATOM 647 C CA . PRO A 1 141 ? 199.604 212.637 113.041 1.00 57.17 141 PRO A CA 1
ATOM 648 C C . PRO A 1 141 ? 198.179 212.238 112.694 1.00 57.17 141 PRO A C 1
ATOM 649 O O . PRO A 1 141 ? 197.254 212.654 113.405 1.00 57.17 141 PRO A O 1
ATOM 653 N N . GLY A 1 142 ? 197.965 211.457 111.638 1.00 57.87 142 GLY A N 1
ATOM 654 C CA . GLY A 1 142 ? 196.604 211.137 111.238 1.00 57.87 142 GLY A CA 1
ATOM 655 C C . GLY A 1 142 ? 195.942 212.323 110.563 1.00 57.87 142 GLY A C 1
ATOM 656 O O . GLY A 1 142 ? 196.533 212.994 109.709 1.00 57.87 142 GLY A O 1
ATOM 657 N N . TYR A 1 143 ? 194.694 212.587 110.943 1.00 56.65 143 TYR A N 1
ATOM 658 C CA . TYR A 1 143 ? 193.972 213.760 110.474 1.00 56.65 143 TYR A CA 1
ATOM 659 C C . TYR A 1 143 ? 193.442 214.534 111.671 1.00 56.65 143 TYR A C 1
ATOM 660 O O . TYR A 1 143 ? 193.189 213.967 112.737 1.00 56.65 143 TYR A O 1
ATOM 669 N N . GLY A 1 144 ? 193.283 215.840 111.487 1.00 63.37 144 GLY A N 1
ATOM 670 C CA . GLY A 1 144 ? 192.878 216.693 112.581 1.00 63.37 144 GLY A CA 1
ATOM 671 C C . GLY A 1 144 ? 194.028 216.936 113.547 1.00 63.37 144 GLY A C 1
ATOM 672 O O . GLY A 1 144 ? 195.179 216.574 113.304 1.00 63.37 144 GLY A O 1
ATOM 673 N N . PHE A 1 145 ? 193.681 217.566 114.671 1.00 65.72 145 PHE A N 1
ATOM 674 C CA . PHE A 1 145 ? 194.640 217.886 115.723 1.00 65.72 145 PHE A CA 1
ATOM 675 C C . PHE A 1 145 ? 195.823 218.679 115.180 1.00 65.72 145 PHE A C 1
ATOM 676 O O . PHE A 1 145 ? 195.660 219.811 114.714 1.00 65.72 145 PHE A O 1
ATOM 684 N N . LEU A 1 146 ? 197.015 218.088 115.233 1.00 68.90 146 LEU A N 1
ATOM 685 C CA . LEU A 1 146 ? 198.243 218.746 114.811 1.00 68.90 146 LEU A CA 1
ATOM 686 C C . LEU A 1 146 ? 198.721 218.282 113.441 1.00 68.90 146 LEU A C 1
ATOM 687 O O . LEU A 1 146 ? 199.875 218.532 113.083 1.00 68.90 146 LEU A O 1
ATOM 692 N N . SER A 1 147 ? 197.865 217.605 112.672 1.00 65.68 147 SER A N 1
ATOM 693 C CA . SER A 1 147 ? 198.282 217.095 111.370 1.00 65.68 147 SER A CA 1
ATOM 694 C C . SER A 1 147 ? 198.620 218.218 110.398 1.00 65.68 147 SER A C 1
ATOM 695 O O . SER A 1 147 ? 199.579 218.099 109.628 1.00 65.68 147 SER A O 1
ATOM 698 N N . GLU A 1 148 ? 197.854 219.308 110.414 1.00 71.53 148 GLU A N 1
ATOM 699 C CA . GLU A 1 148 ? 198.068 220.432 109.511 1.00 71.53 148 GLU A CA 1
ATOM 700 C C . GLU A 1 148 ? 198.636 221.648 110.237 1.00 71.53 148 GLU A C 1
ATOM 701 O O . GLU A 1 148 ? 198.363 222.789 109.859 1.00 71.53 148 GLU A O 1
ATOM 707 N N . ASN A 1 149 ? 199.426 221.418 111.282 1.00 77.73 149 ASN A N 1
ATOM 708 C CA . ASN A 1 149 ? 200.075 222.485 112.030 1.00 77.73 149 ASN A CA 1
ATOM 709 C C . ASN A 1 149 ? 201.510 222.624 111.539 1.00 77.73 149 ASN A C 1
ATOM 710 O O . ASN A 1 149 ? 202.326 221.718 111.733 1.00 77.73 149 ASN A O 1
ATOM 715 N N . LYS A 1 150 ? 201.813 223.759 110.905 1.00 82.77 150 LYS A N 1
ATOM 716 C CA . LYS A 1 150 ? 203.153 223.973 110.367 1.00 82.77 150 LYS A CA 1
ATOM 717 C C . LYS A 1 150 ? 204.190 224.123 111.472 1.00 82.77 150 LYS A C 1
ATOM 718 O O . LYS A 1 150 ? 205.315 223.629 111.336 1.00 82.77 150 LYS A O 1
ATOM 724 N N . GLU A 1 151 ? 203.833 224.798 112.567 1.00 82.82 151 GLU A N 1
ATOM 725 C CA . GLU A 1 151 ? 204.785 225.028 113.649 1.00 82.82 151 GLU A CA 1
ATOM 726 C C . GLU A 1 151 ? 205.146 223.717 114.338 1.00 82.82 151 GLU A C 1
ATOM 727 O O . GLU A 1 151 ? 206.302 223.509 114.731 1.00 82.82 151 GLU A O 1
ATOM 733 N N . PHE A 1 152 ? 204.171 222.816 114.477 1.00 79.73 152 PHE A N 1
ATOM 734 C CA . PHE A 1 152 ? 204.454 221.488 115.014 1.00 79.73 152 PHE A CA 1
ATOM 735 C C . PHE A 1 152 ? 205.423 220.725 114.121 1.00 79.73 152 PHE A C 1
ATOM 736 O O . PHE A 1 152 ? 206.346 220.068 114.615 1.00 79.73 152 PHE A O 1
ATOM 744 N N . ALA A 1 153 ? 205.229 220.804 112.802 1.00 81.70 153 ALA A N 1
ATOM 745 C CA . ALA A 1 153 ? 206.147 220.151 111.874 1.00 81.70 153 ALA A CA 1
ATOM 746 C C . ALA A 1 153 ? 207.547 220.744 111.972 1.00 81.70 153 ALA A C 1
ATOM 747 O O . ALA A 1 153 ? 208.543 220.015 111.907 1.00 81.70 153 ALA A O 1
ATOM 749 N N . ARG A 1 154 ? 207.642 222.068 112.113 1.00 86.03 154 ARG A N 1
ATOM 750 C CA . ARG A 1 154 ? 208.946 222.710 112.257 1.00 86.03 154 ARG A CA 1
ATOM 751 C C . ARG A 1 154 ? 209.658 222.237 113.519 1.00 86.03 154 ARG A C 1
ATOM 752 O O . ARG A 1 154 ? 210.840 221.873 113.484 1.00 86.03 154 ARG A O 1
ATOM 760 N N . CYS A 1 155 ? 208.942 222.219 114.646 1.00 85.33 155 CYS A N 1
ATOM 761 C CA . CYS A 1 155 ? 209.546 221.765 115.896 1.00 85.33 155 CYS A CA 1
ATOM 762 C C . CYS A 1 155 ? 209.928 220.291 115.827 1.00 85.33 155 CYS A C 1
ATOM 763 O O . CYS A 1 155 ? 210.950 219.880 116.390 1.00 85.33 155 CYS A O 1
ATOM 766 N N . LEU A 1 156 ? 209.112 219.479 115.155 1.00 82.98 156 LEU A N 1
ATOM 767 C CA . LEU A 1 156 ? 209.439 218.069 114.977 1.00 82.98 156 LEU A CA 1
ATOM 768 C C . LEU A 1 156 ? 210.721 217.903 114.174 1.00 82.98 156 LEU A C 1
ATOM 769 O O . LEU A 1 156 ? 211.641 217.186 114.584 1.00 82.98 156 LEU A O 1
ATOM 774 N N . ALA A 1 157 ? 210.799 218.569 113.021 1.00 87.32 157 ALA A N 1
ATOM 775 C CA . ALA A 1 157 ? 211.979 218.495 112.171 1.00 87.32 157 ALA A CA 1
ATOM 776 C C . ALA A 1 157 ? 213.194 219.160 112.796 1.00 87.32 157 ALA A C 1
ATOM 777 O O . ALA A 1 157 ? 214.307 218.967 112.297 1.00 87.32 157 ALA A O 1
ATOM 779 N N . ALA A 1 158 ? 213.010 219.942 113.858 1.00 89.25 158 ALA A N 1
ATOM 780 C CA . ALA A 1 158 ? 214.130 220.631 114.482 1.00 89.25 158 ALA A CA 1
ATOM 781 C C . ALA A 1 158 ? 215.171 219.658 115.024 1.00 89.25 158 ALA A C 1
ATOM 782 O O . ALA A 1 158 ? 216.298 219.620 114.519 1.00 89.25 158 ALA A O 1
ATOM 784 N N . GLU A 1 159 ? 214.822 218.875 116.048 1.00 90.56 159 GLU A N 1
ATOM 785 C CA . GLU A 1 159 ? 215.839 218.041 116.679 1.00 90.56 159 GLU A CA 1
ATOM 786 C C . GLU A 1 159 ? 216.342 216.924 115.770 1.00 90.56 159 GLU A C 1
ATOM 787 O O . GLU A 1 159 ? 217.440 217.021 115.213 1.00 90.56 159 GLU A O 1
ATOM 793 N N . ASP A 1 160 ? 215.550 215.861 115.608 1.00 86.99 160 ASP A N 1
ATOM 794 C CA . ASP A 1 160 ? 215.900 214.814 114.655 1.00 86.99 160 ASP A CA 1
ATOM 795 C C . ASP A 1 160 ? 214.713 214.078 114.049 1.00 86.99 160 ASP A C 1
ATOM 796 O O . ASP A 1 160 ? 214.936 213.156 113.261 1.00 86.99 160 ASP A O 1
ATOM 801 N N . VAL A 1 161 ? 213.475 214.437 114.371 1.00 80.02 161 VAL A N 1
ATOM 802 C CA . VAL A 1 161 ? 212.330 213.563 114.131 1.00 80.02 161 VAL A CA 1
ATOM 803 C C . VAL A 1 161 ? 211.774 213.807 112.736 1.00 80.02 161 VAL A C 1
ATOM 804 O O . VAL A 1 161 ? 211.544 214.954 112.337 1.00 80.02 161 VAL A O 1
ATOM 808 N N . VAL A 1 162 ? 211.557 212.723 111.997 1.00 71.04 162 VAL A N 1
ATOM 809 C CA . VAL A 1 162 ? 210.918 212.796 110.689 1.00 71.04 162 VAL A CA 1
ATOM 810 C C . VAL A 1 162 ? 209.408 212.868 110.879 1.00 71.04 162 VAL A C 1
ATOM 811 O O . VAL A 1 162 ? 208.859 212.396 111.881 1.00 71.04 162 VAL A O 1
ATOM 815 N N . PHE A 1 163 ? 208.727 213.473 109.912 1.00 62.95 163 PHE A N 1
ATOM 816 C CA . PHE A 1 163 ? 207.290 213.715 109.979 1.00 62.95 163 PHE A CA 1
ATOM 817 C C . PHE A 1 163 ? 206.634 213.062 108.770 1.00 62.95 163 PHE A C 1
ATOM 818 O O . PHE A 1 163 ? 206.928 213.429 107.627 1.00 62.95 163 PHE A O 1
ATOM 826 N N . ILE A 1 164 ? 205.752 212.092 109.014 1.00 60.14 164 ILE A N 1
ATOM 827 C CA . ILE A 1 164 ? 204.990 211.483 107.929 1.00 60.14 164 ILE A CA 1
ATOM 828 C C . ILE A 1 164 ? 203.915 212.470 107.501 1.00 60.14 164 ILE A C 1
ATOM 829 O O . ILE A 1 164 ? 202.862 212.581 108.139 1.00 60.14 164 ILE A O 1
ATOM 834 N N . GLY A 1 165 ? 204.179 213.195 106.421 1.00 62.35 165 GLY A N 1
ATOM 835 C CA . GLY A 1 165 ? 203.279 214.214 105.947 1.00 62.35 165 GLY A CA 1
ATOM 836 C C . GLY A 1 165 ? 203.979 215.192 105.030 1.00 62.35 165 GLY A C 1
ATOM 837 O O . GLY A 1 165 ? 205.146 215.016 104.668 1.00 62.35 165 GLY A O 1
ATOM 838 N N . PRO A 1 166 ? 203.276 216.247 104.638 1.00 65.99 166 PRO A N 1
ATOM 839 C CA . PRO A 1 166 ? 203.860 217.230 103.722 1.00 65.99 166 PRO A CA 1
ATOM 840 C C . PRO A 1 166 ? 204.906 218.088 104.418 1.00 65.99 166 PRO A C 1
ATOM 841 O O . PRO A 1 166 ? 204.983 218.172 105.645 1.00 65.99 166 PRO A O 1
ATOM 845 N N . ASP A 1 167 ? 205.728 218.731 103.595 1.00 74.65 167 ASP A N 1
ATOM 846 C CA . ASP A 1 167 ? 206.714 219.675 104.090 1.00 74.65 167 ASP A CA 1
ATOM 847 C C . ASP A 1 167 ? 205.988 220.894 104.660 1.00 74.65 167 ASP A C 1
ATOM 848 O O . ASP A 1 167 ? 204.853 221.204 104.289 1.00 74.65 167 ASP A O 1
ATOM 853 N N . THR A 1 168 ? 206.658 221.579 105.591 1.00 77.14 168 THR A N 1
ATOM 854 C CA . THR A 1 168 ? 206.064 222.748 106.234 1.00 77.14 168 THR A CA 1
ATOM 855 C C . THR A 1 168 ? 205.679 223.810 105.210 1.00 77.14 168 THR A C 1
ATOM 856 O O . THR A 1 168 ? 204.666 224.503 105.372 1.00 77.14 168 THR A O 1
ATOM 860 N N . HIS A 1 169 ? 206.472 223.948 104.146 1.00 78.61 169 HIS A N 1
ATOM 861 C CA . HIS A 1 169 ? 206.162 224.931 103.113 1.00 78.61 169 HIS A CA 1
ATOM 862 C C . HIS A 1 169 ? 204.840 224.614 102.424 1.00 78.61 169 HIS A C 1
ATOM 863 O O . HIS A 1 169 ? 204.047 225.520 102.143 1.00 78.61 169 HIS A O 1
ATOM 870 N N . ALA A 1 170 ? 204.585 223.334 102.144 1.00 74.19 170 ALA A N 1
ATOM 871 C CA . ALA A 1 170 ? 203.332 222.952 101.500 1.00 74.19 170 ALA A CA 1
ATOM 872 C C . ALA A 1 170 ? 202.134 223.254 102.392 1.00 74.19 170 ALA A C 1
ATOM 873 O O . ALA A 1 170 ? 201.102 223.738 101.913 1.00 74.19 170 ALA A O 1
ATOM 875 N N . ILE A 1 171 ? 202.249 222.963 103.689 1.00 73.27 171 ILE A N 1
ATOM 876 C CA . ILE A 1 171 ? 201.162 223.255 104.621 1.00 73.27 171 ILE A CA 1
ATOM 877 C C . ILE A 1 171 ? 200.925 224.758 104.704 1.00 73.27 171 ILE A C 1
ATOM 878 O O . ILE A 1 171 ? 199.780 225.228 104.701 1.00 73.27 171 ILE A O 1
ATOM 883 N N . GLN A 1 172 ? 202.008 225.535 104.782 1.00 79.09 172 GLN A N 1
ATOM 884 C CA . GLN A 1 172 ? 201.870 226.986 104.837 1.00 79.09 172 GLN A CA 1
ATOM 885 C C . GLN A 1 172 ? 201.200 227.521 103.578 1.00 79.09 172 GLN A C 1
ATOM 886 O O . GLN A 1 172 ? 200.365 228.430 103.649 1.00 79.09 172 GLN A O 1
ATOM 892 N N . ALA A 1 173 ? 201.559 226.974 102.415 1.00 78.30 173 ALA A N 1
ATOM 893 C CA . ALA A 1 173 ? 200.919 227.390 101.171 1.00 78.30 173 ALA A CA 1
ATOM 894 C C . ALA A 1 173 ? 199.434 227.051 101.178 1.00 78.30 173 ALA A C 1
ATOM 895 O O . ALA A 1 173 ? 198.587 227.912 100.916 1.00 78.30 173 ALA A O 1
ATOM 897 N N . MET A 1 174 ? 199.097 225.799 101.476 1.00 78.49 174 MET A N 1
ATOM 898 C CA . MET A 1 174 ? 197.697 225.385 101.585 1.00 78.49 174 MET A CA 1
ATOM 899 C C . MET A 1 174 ? 197.190 225.488 103.020 1.00 78.49 174 MET A C 1
ATOM 900 O O . MET A 1 174 ? 196.581 224.563 103.554 1.00 78.49 174 MET A O 1
ATOM 905 N N . GLY A 1 175 ? 197.438 226.629 103.654 1.00 85.02 175 GLY A N 1
ATOM 906 C CA . GLY A 1 175 ? 196.883 226.905 104.963 1.00 85.02 175 GLY A CA 1
ATOM 907 C C . GLY A 1 175 ? 195.783 227.945 104.932 1.00 85.02 175 GLY A C 1
ATOM 908 O O . GLY A 1 175 ? 194.805 227.845 105.678 1.00 85.02 175 GLY A O 1
ATOM 909 N N . ASP A 1 176 ? 195.929 228.946 104.070 1.00 93.23 176 ASP A N 1
ATOM 910 C CA . ASP A 1 176 ? 194.948 230.009 103.923 1.00 93.23 176 ASP A CA 1
ATOM 911 C C . ASP A 1 176 ? 194.219 229.869 102.593 1.00 93.23 176 ASP A C 1
ATOM 912 O O . ASP A 1 176 ? 194.759 229.331 101.622 1.00 93.23 176 ASP A O 1
ATOM 917 N N . LYS A 1 177 ? 192.983 230.363 102.559 1.00 95.38 177 LYS A N 1
ATOM 918 C CA . LYS A 1 177 ? 192.130 230.209 101.389 1.00 95.38 177 LYS A CA 1
ATOM 919 C C . LYS A 1 177 ? 192.349 231.282 100.330 1.00 95.38 177 LYS A C 1
ATOM 920 O O . LYS A 1 177 ? 191.766 231.179 99.246 1.00 95.38 177 LYS A O 1
ATOM 926 N N . ILE A 1 178 ? 193.163 232.300 100.604 1.00 96.01 178 ILE A N 1
ATOM 927 C CA . ILE A 1 178 ? 193.454 233.318 99.600 1.00 96.01 178 ILE A CA 1
ATOM 928 C C . ILE A 1 178 ? 194.684 232.908 98.805 1.00 96.01 178 ILE A C 1
ATOM 929 O O . ILE A 1 178 ? 194.606 232.714 97.588 1.00 96.01 178 ILE A O 1
ATOM 934 N N . GLU A 1 179 ? 195.821 232.749 99.491 1.00 93.49 179 GLU A N 1
ATOM 935 C CA . GLU A 1 179 ? 197.063 232.403 98.804 1.00 93.49 179 GLU A CA 1
ATOM 936 C C . GLU A 1 179 ? 196.927 231.112 98.011 1.00 93.49 179 GLU A C 1
ATOM 937 O O . GLU A 1 179 ? 197.553 230.962 96.952 1.00 93.49 179 GLU A O 1
ATOM 943 N N . SER A 1 180 ? 196.104 230.180 98.494 1.00 88.60 180 SER A N 1
ATOM 944 C CA . SER A 1 180 ? 195.850 228.958 97.743 1.00 88.60 180 SER A CA 1
ATOM 945 C C . SER A 1 180 ? 195.233 229.270 96.388 1.00 88.60 180 SER A C 1
ATOM 946 O O . SER A 1 180 ? 195.589 228.652 95.380 1.00 88.60 180 SER A O 1
ATOM 949 N N . LYS A 1 181 ? 194.305 230.230 96.343 1.00 89.98 181 LYS A N 1
ATOM 950 C CA . LYS A 1 181 ? 193.653 230.566 95.081 1.00 89.98 181 LYS A CA 1
ATOM 951 C C . LYS A 1 181 ? 194.639 231.156 94.078 1.00 89.98 181 LYS A C 1
ATOM 952 O O . LYS A 1 181 ? 194.635 230.769 92.903 1.00 89.98 181 LYS A O 1
ATOM 958 N N . LEU A 1 182 ? 195.491 232.090 94.513 1.00 91.36 182 LEU A N 1
ATOM 959 C CA . LEU A 1 182 ? 196.484 232.651 93.600 1.00 91.36 182 LEU A CA 1
ATOM 960 C C . LEU A 1 182 ? 197.478 231.593 93.141 1.00 91.36 182 LEU A C 1
ATOM 961 O O . LEU A 1 182 ? 197.877 231.575 91.971 1.00 91.36 182 LEU A O 1
ATOM 966 N N . LEU A 1 183 ? 197.904 230.710 94.048 1.00 86.73 183 LEU A N 1
ATOM 967 C CA . LEU A 1 183 ? 198.861 229.682 93.651 1.00 86.73 183 LEU A CA 1
ATOM 968 C C . LEU A 1 183 ? 198.234 228.695 92.673 1.00 86.73 183 LEU A C 1
ATOM 969 O O . LEU A 1 183 ? 198.899 228.230 91.740 1.00 86.73 183 LEU A O 1
ATOM 974 N N . ALA A 1 184 ? 196.955 228.363 92.868 1.00 84.86 184 ALA A N 1
ATOM 975 C CA . ALA A 1 184 ? 196.260 227.501 91.918 1.00 84.86 184 ALA A CA 1
ATOM 976 C C . ALA A 1 184 ? 196.102 228.186 90.568 1.00 84.86 184 ALA A C 1
ATOM 977 O O . ALA A 1 184 ? 196.225 227.540 89.521 1.00 84.86 184 ALA A O 1
ATOM 979 N N . LYS A 1 185 ? 195.812 229.489 90.571 1.00 88.06 185 LYS A N 1
ATOM 980 C CA . LYS A 1 185 ? 195.724 230.230 89.317 1.00 88.06 185 LYS A CA 1
ATOM 981 C C . LYS A 1 185 ? 197.065 230.241 88.594 1.00 88.06 185 LYS A C 1
ATOM 982 O O . LYS A 1 185 ? 197.120 230.095 87.368 1.00 88.06 185 LYS A O 1
ATOM 988 N N . LYS A 1 186 ? 198.157 230.417 89.340 1.00 87.61 186 LYS A N 1
ATOM 989 C CA . LYS A 1 186 ? 199.491 230.345 88.759 1.00 87.61 186 LYS A CA 1
ATOM 990 C C . LYS A 1 186 ? 199.833 228.940 88.280 1.00 87.61 186 LYS A C 1
ATOM 991 O O . LYS A 1 186 ? 200.694 228.787 87.407 1.00 87.61 186 LYS A O 1
ATOM 997 N N . ALA A 1 187 ? 199.176 227.918 88.823 1.00 83.80 187 ALA A N 1
ATOM 998 C CA . ALA A 1 187 ? 199.406 226.533 88.438 1.00 83.80 187 ALA A CA 1
ATOM 999 C C . ALA A 1 187 ? 198.495 226.077 87.307 1.00 83.80 187 ALA A C 1
ATOM 1000 O O . ALA A 1 187 ? 198.504 224.890 86.964 1.00 83.80 187 ALA A O 1
ATOM 1002 N N . GLU A 1 188 ? 197.708 226.988 86.732 1.00 84.31 188 GLU A N 1
ATOM 1003 C CA . GLU A 1 188 ? 196.771 226.682 85.650 1.00 84.31 188 GLU A CA 1
ATOM 1004 C C . GLU A 1 188 ? 195.738 225.646 86.099 1.00 84.31 188 GLU A C 1
ATOM 1005 O O . GLU A 1 188 ? 195.609 224.560 85.530 1.00 84.31 188 GLU A O 1
ATOM 1011 N N . VAL A 1 189 ? 194.999 226.009 87.143 1.00 78.96 189 VAL A N 1
ATOM 1012 C CA . VAL A 1 189 ? 193.928 225.188 87.694 1.00 78.96 189 VAL A CA 1
ATOM 1013 C C . VAL A 1 189 ? 192.666 226.038 87.746 1.00 78.96 189 VAL A C 1
ATOM 1014 O O . VAL A 1 189 ? 192.708 227.188 88.198 1.00 78.96 189 VAL A O 1
ATOM 1018 N N . ASN A 1 190 ? 191.555 225.478 87.271 1.00 76.67 190 ASN A N 1
ATOM 1019 C CA . ASN A 1 190 ? 190.291 226.205 87.273 1.00 76.67 190 ASN A CA 1
ATOM 1020 C C . ASN A 1 190 ? 189.890 226.567 88.697 1.00 76.67 190 ASN A C 1
ATOM 1021 O O . ASN A 1 190 ? 189.903 225.719 89.594 1.00 76.67 190 ASN A O 1
ATOM 1026 N N . THR A 1 191 ? 189.525 227.829 88.900 1.00 81.56 191 THR A N 1
ATOM 1027 C CA . THR A 1 191 ? 189.209 228.347 90.221 1.00 81.56 191 THR A CA 1
ATOM 1028 C C . THR A 1 191 ? 187.845 229.022 90.201 1.00 81.56 191 THR A C 1
ATOM 1029 O O . THR A 1 191 ? 187.351 229.445 89.153 1.00 81.56 191 THR A O 1
ATOM 1033 N N . ILE A 1 192 ? 187.242 229.110 91.379 1.00 85.97 192 ILE A N 1
ATOM 1034 C CA . ILE A 1 192 ? 185.944 229.779 91.516 1.00 85.97 192 ILE A CA 1
ATOM 1035 C C . ILE A 1 192 ? 186.116 231.265 91.220 1.00 85.97 192 ILE A C 1
ATOM 1036 O O . ILE A 1 192 ? 187.022 231.904 91.783 1.00 85.97 192 ILE A O 1
ATOM 1041 N N . PRO A 1 193 ? 185.299 231.852 90.345 1.00 95.65 193 PRO A N 1
ATOM 1042 C CA . PRO A 1 193 ? 185.440 233.283 90.052 1.00 95.65 193 PRO A CA 1
ATOM 1043 C C . PRO A 1 193 ? 185.228 234.132 91.296 1.00 95.65 193 PRO A C 1
ATOM 1044 O O . PRO A 1 193 ? 184.393 233.824 92.149 1.00 95.65 193 PRO A O 1
ATOM 1048 N N . GLY A 1 194 ? 185.997 235.208 91.392 1.00 108.16 194 GLY A N 1
ATOM 1049 C CA . GLY A 1 194 ? 185.908 236.074 92.549 1.00 108.16 194 GLY A CA 1
ATOM 1050 C C . GLY A 1 194 ? 186.919 237.193 92.467 1.00 108.16 194 GLY A C 1
ATOM 1051 O O . GLY A 1 194 ? 187.507 237.442 91.413 1.00 108.16 194 GLY A O 1
ATOM 1052 N N . PHE A 1 195 ? 187.115 237.867 93.596 1.00 120.58 195 PHE A N 1
ATOM 1053 C CA . PHE A 1 195 ? 188.025 239.001 93.696 1.00 120.58 195 PHE A CA 1
ATOM 1054 C C . PHE A 1 195 ? 189.190 238.613 94.596 1.00 120.58 195 PHE A C 1
ATOM 1055 O O . PHE A 1 195 ? 188.985 238.240 95.757 1.00 120.58 195 PHE A O 1
ATOM 1063 N N . ASP A 1 196 ? 190.405 238.698 94.061 1.00 118.92 196 ASP A N 1
ATOM 1064 C CA . ASP A 1 196 ? 191.589 238.336 94.828 1.00 118.92 196 ASP A CA 1
ATOM 1065 C C . ASP A 1 196 ? 191.869 239.373 95.907 1.00 118.92 196 ASP A C 1
ATOM 1066 O O . ASP A 1 196 ? 191.653 240.572 95.713 1.00 118.92 196 ASP A O 1
ATOM 1071 N N . GLY A 1 197 ? 192.364 238.906 97.046 1.00 123.55 197 GLY A N 1
ATOM 1072 C CA . GLY A 1 197 ? 192.679 239.775 98.157 1.00 123.55 197 GLY A CA 1
ATOM 1073 C C . GLY A 1 197 ? 191.544 239.861 99.165 1.00 123.55 197 GLY A C 1
ATOM 1074 O O . GLY A 1 197 ? 190.409 239.446 98.915 1.00 123.55 197 GLY A O 1
ATOM 1075 N N . VAL A 1 198 ? 191.868 240.415 100.333 1.00 128.50 198 VAL A N 1
ATOM 1076 C CA . VAL A 1 198 ? 190.894 240.520 101.412 1.00 128.50 198 VAL A CA 1
ATOM 1077 C C . VAL A 1 198 ? 189.983 241.714 101.167 1.00 128.50 198 VAL A C 1
ATOM 1078 O O . VAL A 1 198 ? 190.448 242.823 100.872 1.00 128.50 198 VAL A O 1
ATOM 1082 N N . VAL A 1 199 ? 188.674 241.486 101.281 1.00 132.32 199 VAL A N 1
ATOM 1083 C CA . VAL A 1 199 ? 187.701 242.563 101.163 1.00 132.32 199 VAL A CA 1
ATOM 1084 C C . VAL A 1 199 ? 187.866 243.534 102.326 1.00 132.32 199 VAL A C 1
ATOM 1085 O O . VAL A 1 199 ? 188.042 243.128 103.484 1.00 132.32 199 VAL A O 1
ATOM 1089 N N . LYS A 1 200 ? 187.829 244.833 102.020 1.00 136.05 200 LYS A N 1
ATOM 1090 C CA . LYS A 1 200 ? 188.117 245.849 103.030 1.00 136.05 200 LYS A CA 1
ATOM 1091 C C . LYS A 1 200 ? 186.962 246.018 104.010 1.00 136.05 200 LYS A C 1
ATOM 1092 O O . LYS A 1 200 ? 187.102 245.743 105.206 1.00 136.05 200 LYS A O 1
ATOM 1098 N N . ASP A 1 201 ? 185.811 246.468 103.520 1.00 138.46 201 ASP A N 1
ATOM 1099 C CA . ASP A 1 201 ? 184.688 246.795 104.388 1.00 138.46 201 ASP A CA 1
ATOM 1100 C C . ASP A 1 201 ? 183.397 246.404 103.680 1.00 138.46 201 ASP A C 1
ATOM 1101 O O . ASP A 1 201 ? 183.410 245.668 102.689 1.00 138.46 201 ASP A O 1
ATOM 1106 N N . ALA A 1 202 ? 182.272 246.900 104.201 1.00 138.43 202 ALA A N 1
ATOM 1107 C CA . ALA A 1 202 ? 180.976 246.558 103.625 1.00 138.43 202 ALA A CA 1
ATOM 1108 C C . ALA A 1 202 ? 180.840 247.079 102.199 1.00 138.43 202 ALA A C 1
ATOM 1109 O O . ALA A 1 202 ? 180.379 246.353 101.312 1.00 138.43 202 ALA A O 1
ATOM 1111 N N . GLU A 1 203 ? 181.236 248.332 101.956 1.00 138.69 203 GLU A N 1
ATOM 1112 C CA . GLU A 1 203 ? 181.077 248.901 100.619 1.00 138.69 203 GLU A CA 1
ATOM 1113 C C . GLU A 1 203 ? 181.965 248.182 99.610 1.00 138.69 203 GLU A C 1
ATOM 1114 O O . GLU A 1 203 ? 181.579 247.995 98.446 1.00 138.69 203 GLU A O 1
ATOM 1120 N N . GLU A 1 204 ? 183.151 247.755 100.049 1.00 138.18 204 GLU A N 1
ATOM 1121 C CA . GLU A 1 204 ? 183.987 246.900 99.215 1.00 138.18 204 GLU A CA 1
ATOM 1122 C C . GLU A 1 204 ? 183.229 245.656 98.778 1.00 138.18 204 GLU A C 1
ATOM 1123 O O . GLU A 1 204 ? 183.159 245.349 97.581 1.00 138.18 204 GLU A O 1
ATOM 1129 N N . ALA A 1 205 ? 182.622 244.953 99.735 1.00 137.29 205 ALA A N 1
ATOM 1130 C CA . ALA A 1 205 ? 181.914 243.720 99.420 1.00 137.29 205 ALA A CA 1
ATOM 1131 C C . ALA A 1 205 ? 180.728 243.983 98.503 1.00 137.29 205 ALA A C 1
ATOM 1132 O O . ALA A 1 205 ? 180.456 243.202 97.585 1.00 137.29 205 ALA A O 1
ATOM 1134 N N . VAL A 1 206 ? 180.010 245.086 98.730 1.00 137.51 206 VAL A N 1
ATOM 1135 C CA . VAL A 1 206 ? 178.813 245.325 97.934 1.00 137.51 206 VAL A CA 1
ATOM 1136 C C . VAL A 1 206 ? 179.171 245.723 96.509 1.00 137.51 206 VAL A C 1
ATOM 1137 O O . VAL A 1 206 ? 178.408 245.437 95.578 1.00 137.51 206 VAL A O 1
ATOM 1141 N N . ARG A 1 207 ? 180.311 246.388 96.286 1.00 136.93 207 ARG A N 1
ATOM 1142 C CA . ARG A 1 207 ? 180.639 246.659 94.888 1.00 136.93 207 ARG A CA 1
ATOM 1143 C C . ARG A 1 207 ? 181.269 245.437 94.227 1.00 136.93 207 ARG A C 1
ATOM 1144 O O . ARG A 1 207 ? 181.147 245.259 93.009 1.00 136.93 207 ARG A O 1
ATOM 1152 N N . ILE A 1 208 ? 181.943 244.579 95.002 1.00 134.21 208 ILE A N 1
ATOM 1153 C CA . ILE A 1 208 ? 182.446 243.332 94.427 1.00 134.21 208 ILE A CA 1
ATOM 1154 C C . ILE A 1 208 ? 181.291 242.422 94.029 1.00 134.21 208 ILE A C 1
ATOM 1155 O O . ILE A 1 208 ? 181.351 241.734 93.003 1.00 134.21 208 ILE A O 1
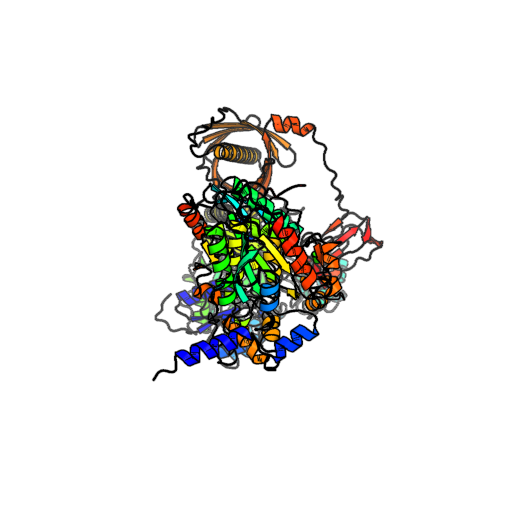ATOM 1160 N N . ALA A 1 209 ? 180.218 242.413 94.823 1.00 133.59 209 ALA A N 1
ATOM 1161 C CA . ALA A 1 209 ? 179.098 241.514 94.572 1.00 133.59 209 ALA A CA 1
ATOM 1162 C C . ALA A 1 209 ? 178.383 241.813 93.263 1.00 133.59 209 ALA A C 1
ATOM 1163 O O . ALA A 1 209 ? 177.661 240.948 92.758 1.00 133.59 209 ALA A O 1
ATOM 1165 N N . ARG A 1 210 ? 178.567 243.009 92.701 1.00 135.10 210 ARG A N 1
ATOM 1166 C CA . ARG A 1 210 ? 177.840 243.377 91.490 1.00 135.10 210 ARG A CA 1
ATOM 1167 C C . ARG A 1 210 ? 178.275 242.526 90.303 1.00 135.10 210 ARG A C 1
ATOM 1168 O O . ARG A 1 210 ? 177.440 241.952 89.596 1.00 135.10 210 ARG A O 1
ATOM 1176 N N . GLU A 1 211 ? 179.586 242.437 90.067 1.00 132.87 211 GLU A N 1
ATOM 1177 C CA . GLU A 1 211 ? 180.084 241.759 88.874 1.00 132.87 211 GLU A CA 1
ATOM 1178 C C . GLU A 1 211 ? 179.985 240.241 88.983 1.00 132.87 211 GLU A C 1
ATOM 1179 O O . GLU A 1 211 ? 179.599 239.575 88.015 1.00 132.87 211 GLU A O 1
ATOM 1185 N N . ILE A 1 212 ? 180.326 239.675 90.136 1.00 124.77 212 ILE A N 1
ATOM 1186 C CA . ILE A 1 212 ? 180.406 238.209 90.276 1.00 124.77 212 ILE A CA 1
ATOM 1187 C C . ILE A 1 212 ? 179.018 237.735 90.692 1.00 124.77 212 ILE A C 1
ATOM 1188 O O . ILE A 1 212 ? 178.727 237.461 91.859 1.00 124.77 212 ILE A O 1
ATOM 1193 N N . GLY A 1 213 ? 178.142 237.604 89.696 1.00 124.95 213 GLY A N 1
ATOM 1194 C CA . GLY A 1 213 ? 176.815 237.048 89.888 1.00 124.95 213 GLY A CA 1
ATOM 1195 C C . GLY A 1 213 ? 175.932 237.786 90.872 1.00 124.95 213 GLY A C 1
ATOM 1196 O O . GLY A 1 213 ? 176.355 238.762 91.499 1.00 124.95 213 GLY A O 1
ATOM 1197 N N . TYR A 1 214 ? 174.686 237.339 91.001 1.00 124.67 214 TYR A N 1
ATOM 1198 C CA . TYR A 1 214 ? 173.817 237.826 92.065 1.00 124.67 214 TYR A CA 1
ATOM 1199 C C . TYR A 1 214 ? 174.103 237.085 93.372 1.00 124.67 214 TYR A C 1
ATOM 1200 O O . TYR A 1 214 ? 174.260 237.735 94.413 1.00 124.67 214 TYR A O 1
ATOM 1209 N N . PRO A 1 215 ? 174.180 235.748 93.383 1.00 116.62 215 PRO A N 1
ATOM 1210 C CA . PRO A 1 215 ? 174.561 235.064 94.624 1.00 116.62 215 PRO A CA 1
ATOM 1211 C C . PRO A 1 215 ? 176.043 235.243 94.914 1.00 116.62 215 PRO A C 1
ATOM 1212 O O . PRO A 1 215 ? 176.883 235.189 94.013 1.00 116.62 215 PRO A O 1
ATOM 1216 N N . VAL A 1 216 ? 176.356 235.461 96.191 1.00 113.65 216 VAL A N 1
ATOM 1217 C CA . VAL A 1 216 ? 177.720 235.701 96.638 1.00 113.65 216 VAL A CA 1
ATOM 1218 C C . VAL A 1 216 ? 177.991 234.815 97.847 1.00 113.65 216 VAL A C 1
ATOM 1219 O O . VAL A 1 216 ? 177.113 234.564 98.676 1.00 113.65 216 VAL A O 1
ATOM 1223 N N . MET A 1 217 ? 179.225 234.328 97.932 1.00 107.12 217 MET A N 1
ATOM 1224 C CA . MET A 1 217 ? 179.647 233.410 98.977 1.00 107.12 217 MET A CA 1
ATOM 1225 C C . MET A 1 217 ? 180.698 234.101 99.833 1.00 107.12 217 MET A C 1
ATOM 1226 O O . MET A 1 217 ? 181.708 234.593 99.310 1.00 107.12 217 MET A O 1
ATOM 1231 N N . ILE A 1 218 ? 180.453 234.144 101.142 1.00 111.00 218 ILE A N 1
ATOM 1232 C CA . ILE A 1 218 ? 181.317 234.817 102.103 1.00 111.00 218 ILE A CA 1
ATOM 1233 C C . ILE A 1 218 ? 182.025 233.728 102.894 1.00 111.00 218 ILE A C 1
ATOM 1234 O O . ILE A 1 218 ? 181.368 232.892 103.529 1.00 111.00 218 ILE A O 1
ATOM 1239 N N . LYS A 1 219 ? 183.356 233.731 102.864 1.00 108.01 219 LYS A N 1
ATOM 1240 C CA . LYS A 1 219 ? 184.129 232.671 103.494 1.00 108.01 219 LYS A CA 1
ATOM 1241 C C . LYS A 1 219 ? 185.174 233.264 104.428 1.00 108.01 219 LYS A C 1
ATOM 1242 O O . LYS A 1 219 ? 185.592 234.412 104.270 1.00 108.01 219 LYS A O 1
ATOM 1248 N N . ALA A 1 220 ? 185.586 232.467 105.409 1.00 111.29 220 ALA A N 1
ATOM 1249 C CA . ALA A 1 220 ? 186.630 232.862 106.343 1.00 111.29 220 ALA A CA 1
ATOM 1250 C C . ALA A 1 220 ? 187.970 232.293 105.898 1.00 111.29 220 ALA A C 1
ATOM 1251 O O . ALA A 1 220 ? 188.057 231.139 105.468 1.00 111.29 220 ALA A O 1
ATOM 1253 N N . SER A 1 221 ? 189.016 233.118 105.998 1.00 111.19 221 SER A N 1
ATOM 1254 C CA . SER A 1 221 ? 190.340 232.696 105.549 1.00 111.19 221 SER A CA 1
ATOM 1255 C C . SER A 1 221 ? 190.852 231.509 106.353 1.00 111.19 221 SER A C 1
ATOM 1256 O O . SER A 1 221 ? 191.417 230.564 105.790 1.00 111.19 221 SER A O 1
ATOM 1259 N N . ALA A 1 222 ? 190.664 231.536 107.672 1.00 114.94 222 ALA A N 1
ATOM 1260 C CA . ALA A 1 222 ? 191.134 230.479 108.555 1.00 114.94 222 ALA A CA 1
ATOM 1261 C C . ALA A 1 222 ? 190.029 229.499 108.927 1.00 114.94 222 ALA A C 1
ATOM 1262 O O . ALA A 1 222 ? 190.197 228.712 109.865 1.00 114.94 222 ALA A O 1
ATOM 1264 N N . GLY A 1 223 ? 188.905 229.533 108.216 1.00 109.40 223 GLY A N 1
ATOM 1265 C CA . GLY A 1 223 ? 187.805 228.651 108.535 1.00 109.40 223 GLY A CA 1
ATOM 1266 C C . GLY A 1 223 ? 188.129 227.193 108.273 1.00 109.40 223 GLY A C 1
ATOM 1267 O O . GLY A 1 223 ? 188.967 226.842 107.442 1.00 109.40 223 GLY A O 1
ATOM 1268 N N . GLY A 1 224 ? 187.440 226.328 109.010 1.00 101.84 224 GLY A N 1
ATOM 1269 C CA . GLY A 1 224 ? 187.626 224.897 108.865 1.00 101.84 224 GLY A CA 1
ATOM 1270 C C . GLY A 1 224 ? 186.484 224.143 109.501 1.00 101.84 224 GLY A C 1
ATOM 1271 O O . GLY A 1 224 ? 185.732 224.685 110.318 1.00 101.84 224 GLY A O 1
ATOM 1272 N N . GLY A 1 225 ? 186.362 222.876 109.118 1.00 95.45 225 GLY A N 1
ATOM 1273 C CA . GLY A 1 225 ? 185.289 222.043 109.632 1.00 95.45 225 GLY A CA 1
ATOM 1274 C C . GLY A 1 225 ? 183.905 222.523 109.259 1.00 95.45 225 GLY A C 1
ATOM 1275 O O . GLY A 1 225 ? 182.967 222.368 110.048 1.00 95.45 225 GLY A O 1
ATOM 1276 N N . GLY A 1 226 ? 183.751 223.100 108.071 1.00 95.13 226 GLY A N 1
ATOM 1277 C CA . GLY A 1 226 ? 182.454 223.605 107.648 1.00 95.13 226 GLY A CA 1
ATOM 1278 C C . GLY A 1 226 ? 181.929 224.739 108.500 1.00 95.13 226 GLY A C 1
ATOM 1279 O O . GLY A 1 226 ? 180.736 224.768 108.826 1.00 95.13 226 GLY A O 1
ATOM 1280 N N . LYS A 1 227 ? 182.796 225.679 108.870 1.00 104.30 227 LYS A N 1
ATOM 1281 C CA . LYS A 1 227 ? 182.422 226.796 109.723 1.00 104.30 227 LYS A CA 1
ATOM 1282 C C . LYS A 1 227 ? 182.901 228.102 109.104 1.00 104.30 227 LYS A C 1
ATOM 1283 O O . LYS A 1 227 ? 183.812 228.124 108.273 1.00 104.30 227 LYS A O 1
ATOM 1289 N N . GLY A 1 228 ? 182.273 229.194 109.526 1.00 112.02 228 GLY A N 1
ATOM 1290 C CA . GLY A 1 228 ? 182.627 230.513 109.030 1.00 112.02 228 GLY A CA 1
ATOM 1291 C C . GLY A 1 228 ? 182.318 230.736 107.566 1.00 112.02 228 GLY A C 1
ATOM 1292 O O . GLY A 1 228 ? 183.124 231.344 106.851 1.00 112.02 228 GLY A O 1
ATOM 1293 N N . MET A 1 229 ? 181.167 230.257 107.099 1.00 109.91 229 MET A N 1
ATOM 1294 C CA . MET A 1 229 ? 180.750 230.416 105.715 1.00 109.91 229 MET A CA 1
ATOM 1295 C C . MET A 1 229 ? 179.290 230.839 105.667 1.00 109.91 229 MET A C 1
ATOM 1296 O O . MET A 1 229 ? 178.476 230.377 106.471 1.00 109.91 229 MET A O 1
ATOM 1301 N N . ARG A 1 230 ? 178.962 231.720 104.723 1.00 118.95 230 ARG A N 1
ATOM 1302 C CA . ARG A 1 230 ? 177.598 232.220 104.614 1.00 118.95 230 ARG A CA 1
ATOM 1303 C C . ARG A 1 230 ? 177.297 232.567 103.160 1.00 118.95 230 ARG A C 1
ATOM 1304 O O . ARG A 1 230 ? 178.207 232.774 102.352 1.00 118.95 230 ARG A O 1
ATOM 1312 N N . ILE A 1 231 ? 176.008 232.605 102.833 1.00 116.41 231 ILE A N 1
ATOM 1313 C CA . ILE A 1 231 ? 175.529 232.914 101.491 1.00 116.41 231 ILE A CA 1
ATOM 1314 C C . ILE A 1 231 ? 174.752 234.220 101.555 1.00 116.41 231 ILE A C 1
ATOM 1315 O O . ILE A 1 231 ? 173.859 234.376 102.397 1.00 116.41 231 ILE A O 1
ATOM 1320 N N . ALA A 1 232 ? 175.088 235.157 100.672 1.00 120.34 232 ALA A N 1
ATOM 1321 C CA . ALA A 1 232 ? 174.420 236.448 100.602 1.00 120.34 232 ALA A CA 1
ATOM 1322 C C . ALA A 1 232 ? 173.820 236.627 99.216 1.00 120.34 232 ALA A C 1
ATOM 1323 O O . ALA A 1 232 ? 174.508 236.434 98.208 1.00 120.34 232 ALA A O 1
ATOM 1325 N N . TRP A 1 233 ? 172.540 236.994 99.169 1.00 124.74 233 TRP A N 1
ATOM 1326 C CA . TRP A 1 233 ? 171.825 237.203 97.916 1.00 124.74 233 TRP A CA 1
ATOM 1327 C C . TRP A 1 233 ? 171.703 238.677 97.549 1.00 124.74 233 TRP A C 1
ATOM 1328 O O . TRP A 1 233 ? 172.061 239.071 96.436 1.00 124.74 233 TRP A O 1
ATOM 1339 N N . ASP A 1 234 ? 171.204 239.500 98.465 1.00 130.83 234 ASP A N 1
ATOM 1340 C CA . ASP A 1 234 ? 170.996 240.919 98.221 1.00 130.83 234 ASP A CA 1
ATOM 1341 C C . ASP A 1 234 ? 172.125 241.741 98.834 1.00 130.83 234 ASP A C 1
ATOM 1342 O O . ASP A 1 234 ? 172.929 241.250 99.630 1.00 130.83 234 ASP A O 1
ATOM 1347 N N . ASP A 1 235 ? 172.171 243.019 98.449 1.00 134.14 235 ASP A N 1
ATOM 1348 C CA . ASP A 1 235 ? 173.216 243.910 98.946 1.00 134.14 235 ASP A CA 1
ATOM 1349 C C . ASP A 1 235 ? 173.120 244.089 100.456 1.00 134.14 235 ASP A C 1
ATOM 1350 O O . ASP A 1 235 ? 174.144 244.140 101.150 1.00 134.14 235 ASP A O 1
ATOM 1355 N N . GLU A 1 236 ? 171.898 244.194 100.982 1.00 135.75 236 GLU A N 1
ATOM 1356 C CA . GLU A 1 236 ? 171.721 244.253 102.429 1.00 135.75 236 GLU A CA 1
ATOM 1357 C C . GLU A 1 236 ? 172.254 242.992 103.091 1.00 135.75 236 GLU A C 1
ATOM 1358 O O . GLU A 1 236 ? 172.918 243.059 104.134 1.00 135.75 236 GLU A O 1
ATOM 1364 N N . GLU A 1 237 ? 171.979 241.832 102.489 1.00 132.92 237 GLU A N 1
ATOM 1365 C CA . GLU A 1 237 ? 172.520 240.582 103.008 1.00 132.92 237 GLU A CA 1
ATOM 1366 C C . GLU A 1 237 ? 174.041 240.601 102.999 1.00 132.92 237 GLU A C 1
ATOM 1367 O O . GLU A 1 237 ? 174.675 240.174 103.968 1.00 132.92 237 GLU A O 1
ATOM 1373 N N . THR A 1 238 ? 174.645 241.105 101.920 1.00 134.34 238 THR A N 1
ATOM 1374 C CA . THR A 1 238 ? 176.102 241.173 101.856 1.00 134.34 238 THR A CA 1
ATOM 1375 C C . THR A 1 238 ? 176.660 242.055 102.967 1.00 134.34 238 THR A C 1
ATOM 1376 O O . THR A 1 238 ? 177.601 241.665 103.670 1.00 134.34 238 THR A O 1
ATOM 1380 N N . ARG A 1 239 ? 176.083 243.246 103.151 1.00 134.89 239 ARG A N 1
ATOM 1381 C CA . ARG A 1 239 ? 176.658 244.172 104.122 1.00 134.89 239 ARG A CA 1
ATOM 1382 C C . ARG A 1 239 ? 176.420 243.725 105.561 1.00 134.89 239 ARG A C 1
ATOM 1383 O O . ARG A 1 239 ? 177.258 243.998 106.428 1.00 134.89 239 ARG A O 1
ATOM 1391 N N . ASP A 1 240 ? 175.307 243.044 105.849 1.00 136.27 240 ASP A N 1
ATOM 1392 C CA . ASP A 1 240 ? 175.149 242.533 107.209 1.00 136.27 240 ASP A CA 1
ATOM 1393 C C . ASP A 1 240 ? 176.010 241.295 107.444 1.00 136.27 240 ASP A C 1
ATOM 1394 O O . ASP A 1 240 ? 176.601 241.138 108.522 1.00 136.27 240 ASP A O 1
ATOM 1399 N N . GLY A 1 241 ? 176.103 240.414 106.443 1.00 133.49 241 GLY A N 1
ATOM 1400 C CA . GLY A 1 241 ? 176.903 239.215 106.585 1.00 133.49 241 GLY A CA 1
ATOM 1401 C C . GLY A 1 241 ? 178.383 239.496 106.697 1.00 133.49 241 GLY A C 1
ATOM 1402 O O . GLY A 1 241 ? 179.105 238.740 107.346 1.00 133.49 241 GLY A O 1
ATOM 1403 N N . PHE A 1 242 ? 178.858 240.580 106.078 1.00 134.27 242 PHE A N 1
ATOM 1404 C CA . PHE A 1 242 ? 180.255 240.961 106.256 1.00 134.27 242 PHE A CA 1
ATOM 1405 C C . PHE A 1 242 ? 180.580 241.178 107.728 1.00 134.27 242 PHE A C 1
ATOM 1406 O O . PHE A 1 242 ? 181.521 240.579 108.263 1.00 134.27 242 PHE A O 1
ATOM 1414 N N . ARG A 1 243 ? 179.796 242.020 108.404 1.00 135.11 243 ARG A N 1
ATOM 1415 C CA . ARG A 1 243 ? 180.041 242.287 109.817 1.00 135.11 243 ARG A CA 1
ATOM 1416 C C . ARG A 1 243 ? 179.818 241.041 110.664 1.00 135.11 243 ARG A C 1
ATOM 1417 O O . ARG A 1 243 ? 180.597 240.762 111.586 1.00 135.11 243 ARG A O 1
ATOM 1425 N N . LEU A 1 244 ? 178.763 240.275 110.367 1.00 131.86 244 LEU A N 1
ATOM 1426 C CA . LEU A 1 244 ? 178.482 239.081 111.159 1.00 131.86 244 LEU A CA 1
ATOM 1427 C C . LEU A 1 244 ? 179.613 238.064 111.051 1.00 131.86 244 LEU A C 1
ATOM 1428 O O . LEU A 1 244 ? 180.056 237.505 112.062 1.00 131.86 244 LEU A O 1
ATOM 1433 N N . SER A 1 245 ? 180.110 237.826 109.835 1.00 131.09 245 SER A N 1
ATOM 1434 C CA . SER A 1 245 ? 181.189 236.868 109.644 1.00 131.09 245 SER A CA 1
ATOM 1435 C C . SER A 1 245 ? 182.509 237.394 110.189 1.00 131.09 245 SER A C 1
ATOM 1436 O O . SER A 1 245 ? 183.326 236.606 110.672 1.00 131.09 245 SER A O 1
ATOM 1439 N N . SER A 1 246 ? 182.740 238.708 110.125 1.00 132.74 246 SER A N 1
ATOM 1440 C CA . SER A 1 246 ? 183.931 239.271 110.753 1.00 132.74 246 SER A CA 1
ATOM 1441 C C . SER A 1 246 ? 183.913 239.026 112.255 1.00 132.74 246 SER A C 1
ATOM 1442 O O . SER A 1 246 ? 184.920 238.609 112.843 1.00 132.74 246 SER A O 1
ATOM 1445 N N . GLN A 1 247 ? 182.764 239.266 112.892 1.00 134.45 247 GLN A N 1
ATOM 1446 C CA . GLN A 1 247 ? 182.645 239.008 114.323 1.00 134.45 247 GLN A CA 1
ATOM 1447 C C . GLN A 1 247 ? 182.824 237.526 114.633 1.00 134.45 247 GLN A C 1
ATOM 1448 O O . GLN A 1 247 ? 183.499 237.164 115.604 1.00 134.45 247 GLN A O 1
ATOM 1454 N N . GLU A 1 248 ? 182.227 236.654 113.816 1.00 131.86 248 GLU A N 1
ATOM 1455 C CA . GLU A 1 248 ? 182.354 235.218 114.045 1.00 131.86 248 GLU A CA 1
ATOM 1456 C C . GLU A 1 248 ? 183.802 234.759 113.912 1.00 131.86 248 GLU A C 1
ATOM 1457 O O . GLU A 1 248 ? 184.282 233.954 114.719 1.00 131.86 248 GLU A O 1
ATOM 1463 N N . ALA A 1 249 ? 184.512 235.255 112.896 1.00 132.07 249 ALA A N 1
ATOM 1464 C CA . ALA A 1 249 ? 185.909 234.883 112.708 1.00 132.07 249 ALA A CA 1
ATOM 1465 C C . ALA A 1 249 ? 186.779 235.413 113.838 1.00 132.07 249 ALA A C 1
ATOM 1466 O O . ALA A 1 249 ? 187.701 234.725 114.293 1.00 132.07 249 ALA A O 1
ATOM 1468 N N . ALA A 1 250 ? 186.511 236.636 114.301 1.00 132.81 250 ALA A N 1
ATOM 1469 C CA . ALA A 1 250 ? 187.263 237.174 115.429 1.00 132.81 250 ALA A CA 1
ATOM 1470 C C . ALA A 1 250 ? 187.022 236.355 116.691 1.00 132.81 250 ALA A C 1
ATOM 1471 O O . ALA A 1 250 ? 187.950 236.114 117.471 1.00 132.81 250 ALA A O 1
ATOM 1473 N N . SER A 1 251 ? 185.779 235.916 116.907 1.00 132.77 251 SER A N 1
ATOM 1474 C CA . SER A 1 251 ? 185.462 235.164 118.117 1.00 132.77 251 SER A CA 1
ATOM 1475 C C . SER A 1 251 ? 186.043 233.755 118.074 1.00 132.77 251 SER A C 1
ATOM 1476 O O . SER A 1 251 ? 186.599 233.278 119.070 1.00 132.77 251 SER A O 1
ATOM 1479 N N . SER A 1 252 ? 185.929 233.074 116.934 1.00 130.47 252 SER A N 1
ATOM 1480 C CA . SER A 1 252 ? 186.330 231.676 116.825 1.00 130.47 252 SER A CA 1
ATOM 1481 C C . SER A 1 252 ? 187.708 231.498 116.198 1.00 130.47 252 SER A C 1
ATOM 1482 O O . SER A 1 252 ? 188.599 230.913 116.820 1.00 130.47 252 SER A O 1
ATOM 1485 N N . PHE A 1 253 ? 187.903 231.990 114.976 1.00 126.77 253 PHE A N 1
ATOM 1486 C CA . PHE A 1 253 ? 189.174 231.822 114.285 1.00 126.77 253 PHE A CA 1
ATOM 1487 C C . PHE A 1 253 ? 190.220 232.847 114.698 1.00 126.77 253 PHE A C 1
ATOM 1488 O O . PHE A 1 253 ? 191.419 232.560 114.599 1.00 126.77 253 PHE A O 1
ATOM 1496 N N . GLY A 1 254 ? 189.801 234.021 115.160 1.00 129.63 254 GLY A N 1
ATOM 1497 C CA . GLY A 1 254 ? 190.750 235.052 115.554 1.00 129.63 254 GLY A CA 1
ATOM 1498 C C . GLY A 1 254 ? 191.619 235.541 114.417 1.00 129.63 254 GLY A C 1
ATOM 1499 O O . GLY A 1 254 ? 192.814 235.797 114.616 1.00 129.63 254 GLY A O 1
ATOM 1500 N N . ASP A 1 255 ? 191.050 235.676 113.230 1.00 130.05 255 ASP A N 1
ATOM 1501 C CA . ASP A 1 255 ? 191.801 236.096 112.054 1.00 130.05 255 ASP A CA 1
ATOM 1502 C C . ASP A 1 255 ? 191.226 237.360 111.429 1.00 130.05 255 ASP A C 1
ATOM 1503 O O . ASP A 1 255 ? 191.989 238.259 111.064 1.00 130.05 255 ASP A O 1
ATOM 1508 N N . ASP A 1 256 ? 189.899 237.460 111.327 1.00 131.09 256 ASP A N 1
ATOM 1509 C CA . ASP A 1 256 ? 189.217 238.650 110.814 1.00 131.09 256 ASP A CA 1
ATOM 1510 C C . ASP A 1 256 ? 189.665 239.001 109.395 1.00 131.09 256 ASP A C 1
ATOM 1511 O O . ASP A 1 256 ? 189.816 240.173 109.043 1.00 131.09 256 ASP A O 1
ATOM 1516 N N . ARG A 1 257 ? 189.882 237.978 108.573 1.00 124.99 257 ARG A N 1
ATOM 1517 C CA . ARG A 1 257 ? 190.091 238.142 107.141 1.00 124.99 257 ARG A CA 1
ATOM 1518 C C . ARG A 1 257 ? 189.031 237.336 106.406 1.00 124.99 257 ARG A C 1
ATOM 1519 O O . ARG A 1 257 ? 188.817 236.159 106.715 1.00 124.99 257 ARG A O 1
ATOM 1527 N N . LEU A 1 258 ? 188.370 237.967 105.439 1.00 121.50 258 LEU A N 1
ATOM 1528 C CA . LEU A 1 258 ? 187.249 237.355 104.744 1.00 121.50 258 LEU A CA 1
ATOM 1529 C C . LEU A 1 258 ? 187.520 237.306 103.248 1.00 121.50 258 LEU A C 1
ATOM 1530 O O . LEU A 1 258 ? 188.303 238.091 102.706 1.00 121.50 258 LEU A O 1
ATOM 1535 N N . LEU A 1 259 ? 186.854 236.363 102.587 1.00 113.57 259 LEU A N 1
ATOM 1536 C CA . LEU A 1 259 ? 186.977 236.154 101.154 1.00 113.57 259 LEU A CA 1
ATOM 1537 C C . LEU A 1 259 ? 185.600 236.221 100.512 1.00 113.57 259 LEU A C 1
ATOM 1538 O O . LEU A 1 259 ? 184.630 235.655 101.031 1.00 113.57 259 LEU A O 1
ATOM 1543 N N . ILE A 1 260 ? 185.530 236.915 99.380 1.00 113.14 260 ILE A N 1
ATOM 1544 C CA . ILE A 1 260 ? 184.304 237.096 98.612 1.00 113.14 260 ILE A CA 1
ATOM 1545 C C . ILE A 1 260 ? 184.449 236.266 97.347 1.00 113.14 260 ILE A C 1
ATOM 1546 O O . ILE A 1 260 ? 185.446 236.404 96.626 1.00 113.14 260 ILE A O 1
ATOM 1551 N N . GLU A 1 261 ? 183.472 235.406 97.062 1.00 105.35 261 GLU A N 1
ATOM 1552 C CA . GLU A 1 261 ? 183.583 234.586 95.864 1.00 105.35 261 GLU A CA 1
ATOM 1553 C C . GLU A 1 261 ? 182.204 234.331 95.273 1.00 105.35 261 GLU A C 1
ATOM 1554 O O . GLU A 1 261 ? 181.175 234.687 95.850 1.00 105.35 261 GLU A O 1
ATOM 1560 N N . LYS A 1 262 ? 182.203 233.730 94.086 1.00 101.56 262 LYS A N 1
ATOM 1561 C CA . LYS A 1 262 ? 180.965 233.319 93.444 1.00 101.56 262 LYS A CA 1
ATOM 1562 C C . LYS A 1 262 ? 180.424 232.052 94.097 1.00 101.56 262 LYS A C 1
ATOM 1563 O O . LYS A 1 262 ? 181.179 231.175 94.526 1.00 101.56 262 LYS A O 1
ATOM 1569 N N . PHE A 1 263 ? 179.101 231.961 94.173 1.00 96.49 263 PHE A N 1
ATOM 1570 C CA . PHE A 1 263 ? 178.428 230.795 94.728 1.00 96.49 263 PHE A CA 1
ATOM 1571 C C . PHE A 1 263 ? 177.928 229.909 93.596 1.00 96.49 263 PHE A C 1
ATOM 1572 O O . PHE A 1 263 ? 177.214 230.376 92.703 1.00 96.49 263 PHE A O 1
ATOM 1580 N N . ILE A 1 264 ? 178.305 228.636 93.637 1.00 88.05 264 ILE A N 1
ATOM 1581 C CA . ILE A 1 264 ? 177.897 227.667 92.629 1.00 88.05 264 ILE A CA 1
ATOM 1582 C C . ILE A 1 264 ? 176.598 227.014 93.079 1.00 88.05 264 ILE A C 1
ATOM 1583 O O . ILE A 1 264 ? 176.499 226.520 94.208 1.00 88.05 264 ILE A O 1
ATOM 1588 N N . ASP A 1 265 ? 175.601 227.014 92.200 1.00 87.00 265 ASP A N 1
ATOM 1589 C CA . ASP A 1 265 ? 174.294 226.458 92.517 1.00 87.00 265 ASP A CA 1
ATOM 1590 C C . ASP A 1 265 ? 174.269 224.962 92.234 1.00 87.00 265 ASP A C 1
ATOM 1591 O O . ASP A 1 265 ? 174.728 224.508 91.181 1.00 87.00 265 ASP A O 1
ATOM 1596 N N . ASN A 1 266 ? 173.724 224.205 93.182 1.00 78.70 266 ASN A N 1
ATOM 1597 C CA . ASN A 1 266 ? 173.642 222.751 93.100 1.00 78.70 266 ASN A CA 1
ATOM 1598 C C . ASN A 1 266 ? 174.986 222.114 92.735 1.00 78.70 266 ASN A C 1
ATOM 1599 O O . ASN A 1 266 ? 175.108 221.465 91.692 1.00 78.70 266 ASN A O 1
ATOM 1604 N N . PRO A 1 267 ? 176.011 222.282 93.567 1.00 71.39 267 PRO A N 1
ATOM 1605 C CA . PRO A 1 267 ? 177.330 221.745 93.233 1.00 71.39 267 PRO A CA 1
ATOM 1606 C C . PRO A 1 267 ? 177.544 220.335 93.759 1.00 71.39 267 PRO A C 1
ATOM 1607 O O . PRO A 1 267 ? 176.932 219.895 94.734 1.00 71.39 267 PRO A O 1
ATOM 1611 N N . ARG A 1 268 ? 178.432 219.622 93.077 1.00 65.58 268 ARG A N 1
ATOM 1612 C CA . ARG A 1 268 ? 178.894 218.313 93.507 1.00 65.58 268 ARG A CA 1
ATOM 1613 C C . ARG A 1 268 ? 180.331 218.424 93.994 1.00 65.58 268 ARG A C 1
ATOM 1614 O O . ARG A 1 268 ? 181.181 219.010 93.319 1.00 65.58 268 ARG A O 1
ATOM 1622 N N . HIS A 1 269 ? 180.594 217.865 95.170 1.00 60.63 269 HIS A N 1
ATOM 1623 C CA . HIS A 1 269 ? 181.916 217.915 95.782 1.00 60.63 269 HIS A CA 1
ATOM 1624 C C . HIS A 1 269 ? 182.686 216.664 95.372 1.00 60.63 269 HIS A C 1
ATOM 1625 O O . HIS A 1 269 ? 182.354 215.555 95.801 1.00 60.63 269 HIS A O 1
ATOM 1632 N N . ILE A 1 270 ? 183.710 216.841 94.540 1.00 59.12 270 ILE A N 1
ATOM 1633 C CA . ILE A 1 270 ? 184.494 215.733 94.005 1.00 59.12 270 ILE A CA 1
ATOM 1634 C C . ILE A 1 270 ? 185.926 215.883 94.493 1.00 59.12 270 ILE A C 1
ATOM 1635 O O . ILE A 1 270 ? 186.567 216.910 94.246 1.00 59.12 270 ILE A O 1
ATOM 1640 N N . GLU A 1 271 ? 186.433 214.860 95.167 1.00 58.67 271 GLU A N 1
ATOM 1641 C CA . GLU A 1 271 ? 187.803 214.866 95.654 1.00 58.67 271 GLU A CA 1
ATOM 1642 C C . GLU A 1 271 ? 188.696 214.062 94.721 1.00 58.67 271 GLU A C 1
ATOM 1643 O O . GLU A 1 271 ? 188.252 213.110 94.080 1.00 58.67 271 GLU A O 1
ATOM 1649 N N . ILE A 1 272 ? 189.961 214.462 94.641 1.00 56.80 272 ILE A N 1
ATOM 1650 C CA . ILE A 1 272 ? 190.984 213.727 93.909 1.00 56.80 272 ILE A CA 1
ATOM 1651 C C . ILE A 1 272 ? 192.109 213.426 94.885 1.00 56.80 272 ILE A C 1
ATOM 1652 O O . ILE A 1 272 ? 192.700 214.349 95.460 1.00 56.80 272 ILE A O 1
ATOM 1657 N N . GLN A 1 273 ? 192.400 212.144 95.075 1.00 56.71 273 GLN A N 1
ATOM 1658 C CA . GLN A 1 273 ? 193.462 211.719 95.974 1.00 56.71 273 GLN A CA 1
ATOM 1659 C C . GLN A 1 273 ? 194.783 211.685 95.219 1.00 56.71 273 GLN A C 1
ATOM 1660 O O . GLN A 1 273 ? 194.898 211.015 94.189 1.00 56.71 273 GLN A O 1
ATOM 1666 N N . VAL A 1 274 ? 195.773 212.410 95.731 1.00 58.66 274 VAL A N 1
ATOM 1667 C CA . VAL A 1 274 ? 197.084 212.515 95.107 1.00 58.66 274 VAL A CA 1
ATOM 1668 C C . VAL A 1 274 ? 198.126 211.941 96.056 1.00 58.66 274 VAL A C 1
ATOM 1669 O O . VAL A 1 274 ? 198.032 212.105 97.278 1.00 58.66 274 VAL A O 1
ATOM 1673 N N . LEU A 1 275 ? 199.104 211.248 95.485 1.00 61.95 275 LEU A N 1
ATOM 1674 C CA . LEU A 1 275 ? 200.218 210.679 96.228 1.00 61.95 275 LEU A CA 1
ATOM 1675 C C . LEU A 1 275 ? 201.515 211.160 95.599 1.00 61.95 275 LEU A C 1
ATOM 1676 O O . LEU A 1 275 ? 201.714 211.010 94.389 1.00 61.95 275 LEU A O 1
ATOM 1681 N N . GLY A 1 276 ? 202.391 211.741 96.417 1.00 66.19 276 GLY A N 1
ATOM 1682 C CA . GLY A 1 276 ? 203.650 212.257 95.933 1.00 66.19 276 GLY A CA 1
ATOM 1683 C C . GLY A 1 276 ? 204.801 211.787 96.800 1.00 66.19 276 GLY A C 1
ATOM 1684 O O . GLY A 1 276 ? 204.615 211.302 97.916 1.00 66.19 276 GLY A O 1
ATOM 1685 N N . ASP A 1 277 ? 206.006 211.938 96.259 1.00 71.75 277 ASP A N 1
ATOM 1686 C CA . ASP A 1 277 ? 207.229 211.570 96.955 1.00 71.75 277 ASP A CA 1
ATOM 1687 C C . ASP A 1 277 ? 208.220 212.724 96.872 1.00 71.75 277 ASP A C 1
ATOM 1688 O O . ASP A 1 277 ? 207.951 213.763 96.260 1.00 71.75 277 ASP A O 1
ATOM 1693 N N . LYS A 1 278 ? 209.380 212.534 97.495 1.00 72.26 278 LYS A N 1
ATOM 1694 C CA . LYS A 1 278 ? 210.434 213.539 97.508 1.00 72.26 278 LYS A CA 1
ATOM 1695 C C . LYS A 1 278 ? 211.322 213.480 96.272 1.00 72.26 278 LYS A C 1
ATOM 1696 O O . LYS A 1 278 ? 212.424 214.041 96.287 1.00 72.26 278 LYS A O 1
ATOM 1702 N N . HIS A 1 279 ? 210.870 212.817 95.207 1.00 74.78 279 HIS A N 1
ATOM 1703 C CA . HIS A 1 279 ? 211.636 212.701 93.973 1.00 74.78 279 HIS A CA 1
ATOM 1704 C C . HIS A 1 279 ? 210.904 213.286 92.772 1.00 74.78 279 HIS A C 1
ATOM 1705 O O . HIS A 1 279 ? 211.287 213.007 91.630 1.00 74.78 279 HIS A O 1
ATOM 1712 N N . GLY A 1 280 ? 209.865 214.088 92.995 1.00 73.78 280 GLY A N 1
ATOM 1713 C CA . GLY A 1 280 ? 209.170 214.736 91.902 1.00 73.78 280 GLY A CA 1
ATOM 1714 C C . GLY A 1 280 ? 208.154 213.887 91.175 1.00 73.78 280 GLY A C 1
ATOM 1715 O O . GLY A 1 280 ? 207.806 214.203 90.034 1.00 73.78 280 GLY A O 1
ATOM 1716 N N . ASN A 1 281 ? 207.664 212.817 91.795 1.00 73.18 281 ASN A N 1
ATOM 1717 C CA . ASN A 1 281 ? 206.653 211.954 91.198 1.00 73.18 281 ASN A CA 1
ATOM 1718 C C . ASN A 1 281 ? 205.319 212.187 91.892 1.00 73.18 281 ASN A C 1
ATOM 1719 O O . ASN A 1 281 ? 205.248 212.180 93.125 1.00 73.18 281 ASN A O 1
ATOM 1724 N N . ALA A 1 282 ? 204.270 212.396 91.101 1.00 66.51 282 ALA A N 1
ATOM 1725 C CA . ALA A 1 282 ? 202.929 212.618 91.621 1.00 66.51 282 ALA A CA 1
ATOM 1726 C C . ALA A 1 282 ? 201.933 211.770 90.847 1.00 66.51 282 ALA A C 1
ATOM 1727 O O . ALA A 1 282 ? 201.995 211.689 89.617 1.00 66.51 282 ALA A O 1
ATOM 1729 N N . LEU A 1 283 ? 201.014 211.142 91.576 1.00 64.38 283 LEU A N 1
ATOM 1730 C CA . LEU A 1 283 ? 199.988 210.288 90.997 1.00 64.38 283 LEU A CA 1
ATOM 1731 C C . LEU A 1 283 ? 198.629 210.712 91.526 1.00 64.38 283 LEU A C 1
ATOM 1732 O O . LEU A 1 283 ? 198.518 211.165 92.667 1.00 64.38 283 LEU A O 1
ATOM 1737 N N . TRP A 1 284 ? 197.596 210.567 90.701 1.00 61.74 284 TRP A N 1
ATOM 1738 C CA . TRP A 1 284 ? 196.223 210.821 91.121 1.00 61.74 284 TRP A CA 1
ATOM 1739 C C . TRP A 1 284 ? 195.490 209.490 91.209 1.00 61.74 284 TRP A C 1
ATOM 1740 O O . TRP A 1 284 ? 195.432 208.741 90.228 1.00 61.74 284 TRP A O 1
ATOM 1751 N N . LEU A 1 285 ? 194.940 209.199 92.383 1.00 57.63 285 LEU A N 1
ATOM 1752 C CA . LEU A 1 285 ? 194.294 207.914 92.650 1.00 57.63 285 LEU A CA 1
ATOM 1753 C C . LEU A 1 285 ? 192.784 208.020 92.439 1.00 57.63 285 LEU A C 1
ATOM 1754 O O . LEU A 1 285 ? 191.986 207.879 93.366 1.00 57.63 285 LEU A O 1
ATOM 1759 N N . ASN A 1 286 ? 192.408 208.276 91.185 1.00 60.61 286 ASN A N 1
ATOM 1760 C CA . ASN A 1 286 ? 191.011 208.424 90.787 1.00 60.61 286 ASN A CA 1
ATOM 1761 C C . ASN A 1 286 ? 190.326 209.532 91.577 1.00 60.61 286 ASN A C 1
ATOM 1762 O O . ASN A 1 286 ? 190.992 210.400 92.150 1.00 60.61 286 ASN A O 1
ATOM 1767 N N . GLU A 1 287 ? 189.000 209.515 91.610 1.00 61.04 287 GLU A N 1
ATOM 1768 C CA . GLU A 1 287 ? 188.210 210.543 92.271 1.00 61.04 287 GLU A CA 1
ATOM 1769 C C . GLU A 1 287 ? 187.418 209.930 93.422 1.00 61.04 287 GLU A C 1
ATOM 1770 O O . GLU A 1 287 ? 187.551 208.748 93.738 1.00 61.04 287 GLU A O 1
ATOM 1776 N N . ARG A 1 288 ? 186.616 210.775 94.068 1.00 56.34 288 ARG A N 1
ATOM 1777 C CA . ARG A 1 288 ? 185.708 210.375 95.133 1.00 56.34 288 ARG A CA 1
ATOM 1778 C C . ARG A 1 288 ? 184.528 211.334 95.148 1.00 56.34 288 ARG A C 1
ATOM 1779 O O . ARG A 1 288 ? 184.690 212.538 94.934 1.00 56.34 288 ARG A O 1
ATOM 1787 N N . GLU A 1 289 ? 183.344 210.790 95.422 1.00 61.15 289 GLU A N 1
ATOM 1788 C CA . GLU A 1 289 ? 182.113 211.569 95.510 1.00 61.15 289 GLU A CA 1
ATOM 1789 C C . GLU A 1 289 ? 181.761 211.760 96.981 1.00 61.15 289 GLU A C 1
ATOM 1790 O O . GLU A 1 289 ? 181.465 210.789 97.684 1.00 61.15 289 GLU A O 1
ATOM 1796 N N . CYS A 1 290 ? 181.786 213.012 97.445 1.00 60.85 290 CYS A N 1
ATOM 1797 C CA . CYS A 1 290 ? 181.449 213.351 98.830 1.00 60.85 290 CYS A CA 1
ATOM 1798 C C . CYS A 1 290 ? 180.430 214.487 98.792 1.00 60.85 290 CYS A C 1
ATOM 1799 O O . CYS A 1 290 ? 180.785 215.656 98.945 1.00 60.85 290 CYS A O 1
ATOM 1802 N N . SER A 1 291 ? 179.155 214.141 98.627 1.00 60.01 291 SER A N 1
ATOM 1803 C CA . SER A 1 291 ? 178.110 215.143 98.459 1.00 60.01 291 SER A CA 1
ATOM 1804 C C . SER A 1 291 ? 177.067 215.142 99.563 1.00 60.01 291 SER A C 1
ATOM 1805 O O . SER A 1 291 ? 176.532 216.205 99.885 1.00 60.01 291 SER A O 1
ATOM 1808 N N . ILE A 1 292 ? 176.761 213.988 100.149 1.00 56.38 292 ILE A N 1
ATOM 1809 C CA . ILE A 1 292 ? 175.779 213.923 101.224 1.00 56.38 292 ILE A CA 1
ATOM 1810 C C . ILE A 1 292 ? 176.402 214.512 102.480 1.00 56.38 292 ILE A C 1
ATOM 1811 O O . ILE A 1 292 ? 177.226 213.868 103.138 1.00 56.38 292 ILE A O 1
ATOM 1816 N N . GLN A 1 293 ? 176.028 215.745 102.813 1.00 61.62 293 GLN A N 1
ATOM 1817 C CA . GLN A 1 293 ? 176.593 216.449 103.952 1.00 61.62 293 GLN A CA 1
ATOM 1818 C C . GLN A 1 293 ? 175.495 217.132 104.752 1.00 61.62 293 GLN A C 1
ATOM 1819 O O . GLN A 1 293 ? 174.507 217.618 104.195 1.00 61.62 293 GLN A O 1
ATOM 1825 N N . ARG A 1 294 ? 175.680 217.162 106.069 1.00 64.71 294 ARG A N 1
ATOM 1826 C CA . ARG A 1 294 ? 174.913 218.027 106.952 1.00 64.71 294 ARG A CA 1
ATOM 1827 C C . ARG A 1 294 ? 175.899 218.818 107.797 1.00 64.71 294 ARG A C 1
ATOM 1828 O O . ARG A 1 294 ? 176.943 218.294 108.197 1.00 64.71 294 ARG A O 1
ATOM 1836 N N . ARG A 1 295 ? 175.579 220.091 108.036 1.00 70.74 295 ARG A N 1
ATOM 1837 C CA . ARG A 1 295 ? 176.498 221.025 108.688 1.00 70.74 295 ARG A CA 1
ATOM 1838 C C . ARG A 1 295 ? 177.822 221.117 107.934 1.00 70.74 295 ARG A C 1
ATOM 1839 O O . ARG A 1 295 ? 178.876 221.334 108.537 1.00 70.74 295 ARG A O 1
ATOM 1847 N N . ASN A 1 296 ? 177.766 220.945 106.611 1.00 73.87 296 ASN A N 1
ATOM 1848 C CA . ASN A 1 296 ? 178.946 220.959 105.745 1.00 73.87 296 ASN A CA 1
ATOM 1849 C C . ASN A 1 296 ? 179.959 219.887 106.142 1.00 73.87 296 ASN A C 1
ATOM 1850 O O . ASN A 1 296 ? 181.168 220.074 105.991 1.00 73.87 296 ASN A O 1
ATOM 1855 N N . GLN A 1 297 ? 179.475 218.755 106.650 1.00 69.31 297 GLN A N 1
ATOM 1856 C CA . GLN A 1 297 ? 180.317 217.628 107.028 1.00 69.31 297 GLN A CA 1
ATOM 1857 C C . GLN A 1 297 ? 179.801 216.369 106.345 1.00 69.31 297 GLN A C 1
ATOM 1858 O O . GLN A 1 297 ? 178.601 216.082 106.394 1.00 69.31 297 GLN A O 1
ATOM 1864 N N . LYS A 1 298 ? 180.707 215.620 105.725 1.00 57.44 298 LYS A N 1
ATOM 1865 C CA . LYS A 1 298 ? 180.320 214.460 104.934 1.00 57.44 298 LYS A CA 1
ATOM 1866 C C . LYS A 1 298 ? 179.876 213.303 105.823 1.00 57.44 298 LYS A C 1
ATOM 1867 O O . LYS A 1 298 ? 180.405 213.090 106.917 1.00 57.44 298 LYS A O 1
ATOM 1873 N N . VAL A 1 299 ? 178.883 212.552 105.339 1.00 53.72 299 VAL A N 1
ATOM 1874 C CA . VAL A 1 299 ? 178.418 211.339 105.995 1.00 53.72 299 VAL A CA 1
ATOM 1875 C C . VAL A 1 299 ? 178.511 210.123 105.081 1.00 53.72 299 VAL A C 1
ATOM 1876 O O . VAL A 1 299 ? 178.906 209.039 105.524 1.00 53.72 299 VAL A O 1
ATOM 1880 N N . VAL A 1 300 ? 178.146 210.271 103.808 1.00 51.49 300 VAL A N 1
ATOM 1881 C CA . VAL A 1 300 ? 178.148 209.174 102.847 1.00 51.49 300 VAL A CA 1
ATOM 1882 C C . VAL A 1 300 ? 179.063 209.548 101.690 1.00 51.49 300 VAL A C 1
ATOM 1883 O O . VAL A 1 300 ? 178.955 210.648 101.137 1.00 51.49 300 VAL A O 1
ATOM 1887 N N . GLU A 1 301 ? 179.961 208.632 101.326 1.00 53.97 301 GLU A N 1
ATOM 1888 C CA . GLU A 1 301 ? 180.939 208.860 100.273 1.00 53.97 301 GLU A CA 1
ATOM 1889 C C . GLU A 1 301 ? 180.989 207.653 99.345 1.00 53.97 301 GLU A C 1
ATOM 1890 O O . GLU A 1 301 ? 180.653 206.533 99.732 1.00 53.97 301 GLU A O 1
ATOM 1896 N N . GLU A 1 302 ? 181.413 207.895 98.107 1.00 55.85 302 GLU A N 1
ATOM 1897 C CA . GLU A 1 302 ? 181.561 206.850 97.103 1.00 55.85 302 GLU A CA 1
ATOM 1898 C C . GLU A 1 302 ? 182.934 206.966 96.462 1.00 55.85 302 GLU A C 1
ATOM 1899 O O . GLU A 1 302 ? 183.400 208.074 96.182 1.00 55.85 302 GLU A O 1
ATOM 1905 N N . ALA A 1 303 ? 183.581 205.823 96.226 1.00 57.44 303 ALA A N 1
ATOM 1906 C CA . ALA A 1 303 ? 184.918 205.883 95.648 1.00 57.44 303 ALA A CA 1
ATOM 1907 C C . ALA A 1 303 ? 184.838 206.308 94.183 1.00 57.44 303 ALA A C 1
ATOM 1908 O O . ALA A 1 303 ? 185.374 207.366 93.842 1.00 57.44 303 ALA A O 1
ATOM 1910 N N . PRO A 1 304 ? 184.184 205.570 93.286 1.00 54.14 304 PRO A N 1
ATOM 1911 C CA . PRO A 1 304 ? 184.014 206.083 91.925 1.00 54.14 304 PRO A CA 1
ATOM 1912 C C . PRO A 1 304 ? 182.855 207.070 91.877 1.00 54.14 304 PRO A C 1
ATOM 1913 O O . PRO A 1 304 ? 182.000 207.115 92.762 1.00 54.14 304 PRO A O 1
ATOM 1917 N N . SER A 1 305 ? 182.842 207.875 90.823 1.00 62.18 305 SER A N 1
ATOM 1918 C CA . SER A 1 305 ? 181.797 208.868 90.623 1.00 62.18 305 SER A CA 1
ATOM 1919 C C . SER A 1 305 ? 180.876 208.427 89.495 1.00 62.18 305 SER A C 1
ATOM 1920 O O . SER A 1 305 ? 181.332 208.184 88.372 1.00 62.18 305 SER A O 1
ATOM 1923 N N . ILE A 1 306 ? 179.581 208.325 89.799 1.00 64.76 306 ILE A N 1
ATOM 1924 C CA . ILE A 1 306 ? 178.583 208.041 88.775 1.00 64.76 306 ILE A CA 1
ATOM 1925 C C . ILE A 1 306 ? 178.320 209.244 87.885 1.00 64.76 306 ILE A C 1
ATOM 1926 O O . ILE A 1 306 ? 177.663 209.108 86.847 1.00 64.76 306 ILE A O 1
ATOM 1931 N N . PHE A 1 307 ? 178.829 210.416 88.261 1.00 69.24 307 PHE A N 1
ATOM 1932 C CA . PHE A 1 307 ? 178.600 211.644 87.512 1.00 69.24 307 PHE A CA 1
ATOM 1933 C C . PHE A 1 307 ? 179.683 211.924 86.480 1.00 69.24 307 PHE A C 1
ATOM 1934 O O . PHE A 1 307 ? 179.411 212.592 85.477 1.00 69.24 307 PHE A O 1
ATOM 1942 N N . LEU A 1 308 ? 180.896 211.426 86.694 1.00 70.05 308 LEU A N 1
ATOM 1943 C CA . LEU A 1 308 ? 182.034 211.750 85.849 1.00 70.05 308 LEU A CA 1
ATOM 1944 C C . LEU A 1 308 ? 182.313 210.635 84.849 1.00 70.05 308 LEU A C 1
ATOM 1945 O O . LEU A 1 308 ? 182.080 209.455 85.121 1.00 70.05 308 LEU A O 1
ATOM 1950 N N . ASP A 1 309 ? 182.817 211.028 83.683 1.00 75.42 309 ASP A N 1
ATOM 1951 C CA . ASP A 1 309 ? 183.286 210.096 82.672 1.00 75.42 309 ASP A CA 1
ATOM 1952 C C . ASP A 1 309 ? 184.812 210.036 82.701 1.00 75.42 309 ASP A C 1
ATOM 1953 O O . ASP A 1 309 ? 185.469 210.630 83.559 1.00 75.42 309 ASP A O 1
ATOM 1958 N N . ALA A 1 310 ? 185.382 209.298 81.747 1.00 75.20 310 ALA A N 1
ATOM 1959 C CA . ALA A 1 310 ? 186.830 209.109 81.723 1.00 75.20 310 ALA A CA 1
ATOM 1960 C C . ALA A 1 310 ? 187.567 210.415 81.451 1.00 75.20 310 ALA A C 1
ATOM 1961 O O . ALA A 1 310 ? 188.590 210.698 82.086 1.00 75.20 310 ALA A O 1
ATOM 1963 N N . GLU A 1 311 ? 187.067 211.223 80.514 1.00 77.22 311 GLU A N 1
ATOM 1964 C CA . GLU A 1 311 ? 187.789 212.427 80.110 1.00 77.22 311 GLU A CA 1
ATOM 1965 C C . GLU A 1 311 ? 187.811 213.467 81.224 1.00 77.22 311 GLU A C 1
ATOM 1966 O O . GLU A 1 311 ? 188.859 214.056 81.516 1.00 77.22 311 GLU A O 1
ATOM 1972 N N . THR A 1 312 ? 186.659 213.714 81.852 1.00 73.72 312 THR A N 1
ATOM 1973 C CA . THR A 1 312 ? 186.610 214.682 82.943 1.00 73.72 312 THR A CA 1
ATOM 1974 C C . THR A 1 312 ? 187.444 214.215 84.128 1.00 73.72 312 THR A C 1
ATOM 1975 O O . THR A 1 312 ? 188.128 215.020 84.773 1.00 73.72 312 THR A O 1
ATOM 1979 N N . ARG A 1 313 ? 187.395 212.917 84.432 1.00 69.48 313 ARG A N 1
ATOM 1980 C CA . ARG A 1 313 ? 188.219 212.375 85.508 1.00 69.48 313 ARG A CA 1
ATOM 1981 C C . ARG A 1 313 ? 189.701 212.562 85.213 1.00 69.48 313 ARG A C 1
ATOM 1982 O O . ARG A 1 313 ? 190.473 212.956 86.096 1.00 69.48 313 ARG A O 1
ATOM 1990 N N . ARG A 1 314 ? 190.115 212.293 83.973 1.00 71.97 314 ARG A N 1
ATOM 1991 C CA . ARG A 1 314 ? 191.513 212.478 83.601 1.00 71.97 314 ARG A CA 1
ATOM 1992 C C . ARG A 1 314 ? 191.924 213.940 83.710 1.00 71.97 314 ARG A C 1
ATOM 1993 O O . ARG A 1 314 ? 193.016 214.249 84.200 1.00 71.97 314 ARG A O 1
ATOM 2001 N N . ALA A 1 315 ? 191.063 214.855 83.258 1.00 70.28 315 ALA A N 1
ATOM 2002 C CA . ALA A 1 315 ? 191.385 216.277 83.341 1.00 70.28 315 ALA A CA 1
ATOM 2003 C C . ALA A 1 315 ? 191.520 216.733 84.790 1.00 70.28 315 ALA A C 1
ATOM 2004 O O . ALA A 1 315 ? 192.460 217.461 85.136 1.00 70.28 315 ALA A O 1
ATOM 2006 N N . MET A 1 316 ? 190.589 216.314 85.652 1.00 67.49 316 MET A N 1
ATOM 2007 C CA . MET A 1 316 ? 190.662 216.689 87.060 1.00 67.49 316 MET A CA 1
ATOM 2008 C C . MET A 1 316 ? 191.908 216.115 87.722 1.00 67.49 316 MET A C 1
ATOM 2009 O O . MET A 1 316 ? 192.579 216.803 88.501 1.00 67.49 316 MET A O 1
ATOM 2014 N N . GLY A 1 317 ? 192.235 214.855 87.425 1.00 65.07 317 GLY A N 1
ATOM 2015 C CA . GLY A 1 317 ? 193.438 214.265 87.987 1.00 65.07 317 GLY A CA 1
ATOM 2016 C C . GLY A 1 317 ? 194.700 214.968 87.527 1.00 65.07 317 GLY A C 1
ATOM 2017 O O . GLY A 1 317 ? 195.622 215.189 88.316 1.00 65.07 317 GLY A O 1
ATOM 2018 N N . GLU A 1 318 ? 194.759 215.332 86.244 1.00 68.56 318 GLU A N 1
ATOM 2019 C CA . GLU A 1 318 ? 195.921 216.049 85.733 1.00 68.56 318 GLU A CA 1
ATOM 2020 C C . GLU A 1 318 ? 196.055 217.417 86.387 1.00 68.56 318 GLU A C 1
ATOM 2021 O O . GLU A 1 318 ? 197.165 217.845 86.722 1.00 68.56 318 GLU A O 1
ATOM 2027 N N . GLN A 1 319 ? 194.935 218.119 86.579 1.00 68.36 319 GLN A N 1
ATOM 2028 C CA . GLN A 1 319 ? 194.992 219.415 87.250 1.00 68.36 319 GLN A CA 1
ATOM 2029 C C . GLN A 1 319 ? 195.450 219.269 88.698 1.00 68.36 319 GLN A C 1
ATOM 2030 O O . GLN A 1 319 ? 196.244 220.081 89.192 1.00 68.36 319 GLN A O 1
ATOM 2036 N N . ALA A 1 320 ? 194.961 218.240 89.395 1.00 63.66 320 ALA A N 1
ATOM 2037 C CA . ALA A 1 320 ? 195.392 218.008 90.770 1.00 63.66 320 ALA A CA 1
ATOM 2038 C C . ALA A 1 320 ? 196.882 217.695 90.838 1.00 63.66 320 ALA A C 1
ATOM 2039 O O . ALA A 1 320 ? 197.589 218.188 91.726 1.00 63.66 320 ALA A O 1
ATOM 2041 N N . VAL A 1 321 ? 197.377 216.875 89.909 1.00 64.96 321 VAL A N 1
ATOM 2042 C CA . VAL A 1 321 ? 198.802 216.555 89.880 1.00 64.96 321 VAL A CA 1
ATOM 2043 C C . VAL A 1 321 ? 199.626 217.801 89.580 1.00 64.96 321 VAL A C 1
ATOM 2044 O O . VAL A 1 321 ? 200.700 218.004 90.158 1.00 64.96 321 VAL A O 1
ATOM 2048 N N . ALA A 1 322 ? 199.143 218.653 88.673 1.00 66.18 322 ALA A N 1
ATOM 2049 C CA . ALA A 1 322 ? 199.850 219.895 88.379 1.00 66.18 322 ALA A CA 1
ATOM 2050 C C . ALA A 1 322 ? 199.918 220.792 89.608 1.00 66.18 322 ALA A C 1
ATOM 2051 O O . ALA A 1 322 ? 200.963 221.388 89.894 1.00 66.18 322 ALA A O 1
ATOM 2053 N N . LEU A 1 323 ? 198.812 220.898 90.349 1.00 66.67 323 LEU A N 1
ATOM 2054 C CA . LEU A 1 323 ? 198.822 221.692 91.575 1.00 66.67 323 LEU A CA 1
ATOM 2055 C C . LEU A 1 323 ? 199.792 221.116 92.600 1.00 66.67 323 LEU A C 1
ATOM 2056 O O . LEU A 1 323 ? 200.531 221.861 93.256 1.00 66.67 323 LEU A O 1
ATOM 2061 N N . ALA A 1 324 ? 199.802 219.789 92.752 1.00 65.56 324 ALA A N 1
ATOM 2062 C CA . ALA A 1 324 ? 200.711 219.158 93.704 1.00 65.56 324 ALA A CA 1
ATOM 2063 C C . ALA A 1 324 ? 202.167 219.394 93.320 1.00 65.56 324 ALA A C 1
ATOM 2064 O O . ALA A 1 324 ? 203.013 219.642 94.186 1.00 65.56 324 ALA A O 1
ATOM 2066 N N . ARG A 1 325 ? 202.480 219.309 92.026 1.00 67.56 325 ARG A N 1
ATOM 2067 C CA . ARG A 1 325 ? 203.838 219.592 91.573 1.00 67.56 325 ARG A CA 1
ATOM 2068 C C . ARG A 1 325 ? 204.201 221.053 91.808 1.00 67.56 325 ARG A C 1
ATOM 2069 O O . ARG A 1 325 ? 205.340 221.366 92.173 1.00 67.56 325 ARG A O 1
ATOM 2077 N N . ALA A 1 326 ? 203.247 221.962 91.592 1.00 68.45 326 ALA A N 1
ATOM 2078 C CA . ALA A 1 326 ? 203.505 223.377 91.836 1.00 68.45 326 ALA A CA 1
ATOM 2079 C C . ALA A 1 326 ? 203.805 223.638 93.306 1.00 68.45 326 ALA A C 1
ATOM 2080 O O . ALA A 1 326 ? 204.702 224.423 93.634 1.00 68.45 326 ALA A O 1
ATOM 2082 N N . VAL A 1 327 ? 203.063 222.988 94.209 1.00 67.97 327 VAL A N 1
ATOM 2083 C CA . VAL A 1 327 ? 203.304 223.149 95.640 1.00 67.97 327 VAL A CA 1
ATOM 2084 C C . VAL A 1 327 ? 204.407 222.225 96.143 1.00 67.97 327 VAL A C 1
ATOM 2085 O O . VAL A 1 327 ? 204.755 222.276 97.332 1.00 67.97 327 VAL A O 1
ATOM 2089 N N . LYS A 1 328 ? 204.984 221.397 95.268 1.00 67.59 328 LYS A N 1
ATOM 2090 C CA . LYS A 1 328 ? 206.033 220.442 95.635 1.00 67.59 328 LYS A CA 1
ATOM 2091 C C . LYS A 1 328 ? 205.563 219.503 96.745 1.00 67.59 328 LYS A C 1
ATOM 2092 O O . LYS A 1 328 ? 206.267 219.254 97.725 1.00 67.59 328 LYS A O 1
ATOM 2098 N N . TYR A 1 329 ? 204.350 218.984 96.581 1.00 61.81 329 TYR A N 1
ATOM 2099 C CA . TYR A 1 329 ? 203.792 218.050 97.547 1.00 61.81 329 TYR A CA 1
ATOM 2100 C C . TYR A 1 329 ? 204.539 216.723 97.496 1.00 61.81 329 TYR A C 1
ATOM 2101 O O . TYR A 1 329 ? 204.844 216.205 96.418 1.00 61.81 329 TYR A O 1
ATOM 2110 N N . SER A 1 330 ? 204.836 216.169 98.669 1.00 65.39 330 SER A N 1
ATOM 2111 C CA . SER A 1 330 ? 205.620 214.940 98.772 1.00 65.39 330 SER A CA 1
ATOM 2112 C C . SER A 1 330 ? 205.012 214.004 99.811 1.00 65.39 330 SER A C 1
ATOM 2113 O O . SER A 1 330 ? 205.711 213.409 100.631 1.00 65.39 330 SER A O 1
ATOM 2116 N N . SER A 1 331 ? 203.691 213.865 99.784 1.00 62.37 331 SER A N 1
ATOM 2117 C CA . SER A 1 331 ? 202.992 212.959 100.687 1.00 62.37 331 SER A CA 1
ATOM 2118 C C . SER A 1 331 ? 201.629 212.639 100.076 1.00 62.37 331 SER A C 1
ATOM 2119 O O . SER A 1 331 ? 201.404 212.874 98.883 1.00 62.37 331 SER A O 1
ATOM 2122 N N . ALA A 1 332 ? 200.730 212.086 100.885 1.00 60.08 332 ALA A N 1
ATOM 2123 C CA . ALA A 1 332 ? 199.356 211.870 100.457 1.00 60.08 332 ALA A CA 1
ATOM 2124 C C . ALA A 1 332 ? 198.506 213.094 100.772 1.00 60.08 332 ALA A C 1
ATOM 2125 O O . ALA A 1 332 ? 198.608 213.678 101.853 1.00 60.08 332 ALA A O 1
ATOM 2127 N N . GLY A 1 333 ? 197.664 213.481 99.817 1.00 58.77 333 GLY A N 1
ATOM 2128 C CA . GLY A 1 333 ? 196.805 214.635 99.993 1.00 58.77 333 GLY A CA 1
ATOM 2129 C C . GLY A 1 333 ? 195.586 214.513 99.106 1.00 58.77 333 GLY A C 1
ATOM 2130 O O . GLY A 1 333 ? 195.441 213.558 98.342 1.00 58.77 333 GLY A O 1
ATOM 2131 N N . THR A 1 334 ? 194.692 215.492 99.226 1.00 57.71 334 THR A N 1
ATOM 2132 C CA . THR A 1 334 ? 193.473 215.514 98.432 1.00 57.71 334 THR A CA 1
ATOM 2133 C C . THR A 1 334 ? 193.221 216.919 97.910 1.00 57.71 334 THR A C 1
ATOM 2134 O O . THR A 1 334 ? 193.420 217.902 98.627 1.00 57.71 334 THR A O 1
ATOM 2138 N N . VAL A 1 335 ? 192.779 217.002 96.659 1.00 58.00 335 VAL A N 1
ATOM 2139 C CA . VAL A 1 335 ? 192.372 218.257 96.037 1.00 58.00 335 VAL A CA 1
ATOM 2140 C C . VAL A 1 335 ? 190.877 218.171 95.767 1.00 58.00 335 VAL A C 1
ATOM 2141 O O . VAL A 1 335 ? 190.419 217.261 95.068 1.00 58.00 335 VAL A O 1
ATOM 2145 N N . GLU A 1 336 ? 190.116 219.111 96.316 1.00 60.60 336 GLU A N 1
ATOM 2146 C CA . GLU A 1 336 ? 188.663 219.078 96.242 1.00 60.60 336 GLU A CA 1
ATOM 2147 C C . GLU A 1 336 ? 188.163 220.090 95.220 1.00 60.60 336 GLU A C 1
ATOM 2148 O O . GLU A 1 336 ? 188.704 221.194 95.107 1.00 60.60 336 GLU A O 1
ATOM 2154 N N . PHE A 1 337 ? 187.129 219.703 94.476 1.00 61.22 337 PHE A N 1
ATOM 2155 C CA . PHE A 1 337 ? 186.551 220.521 93.424 1.00 61.22 337 PHE A CA 1
ATOM 2156 C C . PHE A 1 337 ? 185.040 220.573 93.589 1.00 61.22 337 PHE A C 1
ATOM 2157 O O . PHE A 1 337 ? 184.423 219.650 94.132 1.00 61.22 337 PHE A O 1
ATOM 2165 N N . LEU A 1 338 ? 184.454 221.661 93.104 1.00 67.26 338 LEU A N 1
ATOM 2166 C CA . LEU A 1 338 ? 183.010 221.802 92.979 1.00 67.26 338 LEU A CA 1
ATOM 2167 C C . LEU A 1 338 ? 182.647 221.741 91.503 1.00 67.26 338 LEU A C 1
ATOM 2168 O O . LEU A 1 338 ? 183.208 222.485 90.693 1.00 67.26 338 LEU A O 1
ATOM 2173 N N . VAL A 1 339 ? 181.720 220.852 91.156 1.00 70.95 339 VAL A N 1
ATOM 2174 C CA . VAL A 1 339 ? 181.334 220.608 89.771 1.00 70.95 339 VAL A CA 1
ATOM 2175 C C . VAL A 1 339 ? 179.853 220.918 89.617 1.00 70.95 339 VAL A C 1
ATOM 2176 O O . VAL A 1 339 ? 179.023 220.392 90.366 1.00 70.95 339 VAL A O 1
ATOM 2180 N N . ASP A 1 340 ? 179.523 221.759 88.642 1.00 78.46 340 ASP A N 1
ATOM 2181 C CA . ASP A 1 340 ? 178.140 222.124 88.383 1.00 78.46 340 ASP A CA 1
ATOM 2182 C C . ASP A 1 340 ? 177.487 221.063 87.497 1.00 78.46 340 ASP A C 1
ATOM 2183 O O . ASP A 1 340 ? 178.050 219.995 87.247 1.00 78.46 340 ASP A O 1
ATOM 2188 N N . SER A 1 341 ? 176.278 221.353 87.010 1.00 81.14 341 SER A N 1
ATOM 2189 C CA . SER A 1 341 ? 175.570 220.393 86.171 1.00 81.14 341 SER A CA 1
ATOM 2190 C C . SER A 1 341 ? 176.216 220.252 84.799 1.00 81.14 341 SER A C 1
ATOM 2191 O O . SER A 1 341 ? 176.089 219.201 84.161 1.00 81.14 341 SER A O 1
ATOM 2194 N N . LYS A 1 342 ? 176.907 221.288 84.329 1.00 80.99 342 LYS A N 1
ATOM 2195 C CA . LYS A 1 342 ? 177.536 221.275 83.015 1.00 80.99 342 LYS A CA 1
ATOM 2196 C C . LYS A 1 342 ? 178.925 220.646 83.023 1.00 80.99 342 LYS A C 1
ATOM 2197 O O . LYS A 1 342 ? 179.690 220.871 82.078 1.00 80.99 342 LYS A O 1
ATOM 2203 N N . LYS A 1 343 ? 179.260 219.874 84.059 1.00 78.22 343 LYS A N 1
ATOM 2204 C CA . LYS A 1 343 ? 180.551 219.191 84.162 1.00 78.22 343 LYS A CA 1
ATOM 2205 C C . LYS A 1 343 ? 181.718 220.175 84.115 1.00 78.22 343 LYS A C 1
ATOM 2206 O O . LYS A 1 343 ? 182.757 219.906 83.508 1.00 78.22 343 LYS A O 1
ATOM 2212 N N . ASN A 1 344 ? 181.548 221.326 84.759 1.00 77.03 344 ASN A N 1
ATOM 2213 C CA . ASN A 1 344 ? 182.610 222.311 84.915 1.00 77.03 344 ASN A CA 1
ATOM 2214 C C . ASN A 1 344 ? 183.066 222.292 86.367 1.00 77.03 344 ASN A C 1
ATOM 2215 O O . ASN A 1 344 ? 182.257 222.505 87.276 1.00 77.03 344 ASN A O 1
ATOM 2220 N N . PHE A 1 345 ? 184.355 222.044 86.583 1.00 71.58 345 PHE A N 1
ATOM 2221 C CA . PHE A 1 345 ? 184.907 221.881 87.919 1.00 71.58 345 PHE A CA 1
ATOM 2222 C C . PHE A 1 345 ? 185.768 223.080 88.289 1.00 71.58 345 PHE A C 1
ATOM 2223 O O . PHE A 1 345 ? 186.510 223.609 87.455 1.00 71.58 345 PHE A O 1
ATOM 2231 N N . TYR A 1 346 ? 185.656 223.505 89.544 1.00 72.00 346 TYR A N 1
ATOM 2232 C CA . TYR A 1 346 ? 186.428 224.612 90.086 1.00 72.00 346 TYR A CA 1
ATOM 2233 C C . TYR A 1 346 ? 187.131 224.156 91.355 1.00 72.00 346 TYR A C 1
ATOM 2234 O O . TYR A 1 346 ? 186.543 223.447 92.176 1.00 72.00 346 TYR A O 1
ATOM 2243 N N . PHE A 1 347 ? 188.386 224.571 91.511 1.00 67.70 347 PHE A N 1
ATOM 2244 C CA . PHE A 1 347 ? 189.178 224.157 92.661 1.00 67.70 347 PHE A CA 1
ATOM 2245 C C . PHE A 1 347 ? 188.608 224.736 93.950 1.00 67.70 347 PHE A C 1
ATOM 2246 O O . PHE A 1 347 ? 188.226 225.907 94.012 1.00 67.70 347 PHE A O 1
ATOM 2254 N N . LEU A 1 348 ? 188.552 223.900 94.989 1.00 69.25 348 LEU A N 1
ATOM 2255 C CA . LEU A 1 348 ? 188.050 224.302 96.306 1.00 69.25 348 LEU A CA 1
ATOM 2256 C C . LEU A 1 348 ? 188.889 223.593 97.367 1.00 69.25 348 LEU A C 1
ATOM 2257 O O . LEU A 1 348 ? 188.603 222.447 97.724 1.00 69.25 348 LEU A O 1
ATOM 2262 N N . GLU A 1 349 ? 189.931 224.276 97.849 1.00 69.51 349 GLU A N 1
ATOM 2263 C CA . GLU A 1 349 ? 190.733 223.831 98.987 1.00 69.51 349 GLU A CA 1
ATOM 2264 C C . GLU A 1 349 ? 191.566 222.589 98.683 1.00 69.51 349 GLU A C 1
ATOM 2265 O O . GLU A 1 349 ? 191.174 221.740 97.877 1.00 69.51 349 GLU A O 1
ATOM 2271 N N . MET A 1 350 ? 192.729 222.484 99.322 1.00 66.42 350 MET A N 1
ATOM 2272 C CA . MET A 1 350 ? 193.562 221.291 99.269 1.00 66.42 350 MET A CA 1
ATOM 2273 C C . MET A 1 350 ? 193.882 220.860 100.691 1.00 66.42 350 MET A C 1
ATOM 2274 O O . MET A 1 350 ? 194.294 221.685 101.513 1.00 66.42 350 MET A O 1
ATOM 2279 N N . ASN A 1 351 ? 193.693 219.577 100.980 1.00 63.80 351 ASN A N 1
ATOM 2280 C CA . ASN A 1 351 ? 193.965 219.024 102.300 1.00 63.80 351 ASN A CA 1
ATOM 2281 C C . ASN A 1 351 ? 195.352 218.396 102.297 1.00 63.80 351 ASN A C 1
ATOM 2282 O O . ASN A 1 351 ? 195.609 217.451 101.544 1.00 63.80 351 ASN A O 1
ATOM 2287 N N . THR A 1 352 ? 196.237 218.919 103.137 1.00 62.81 352 THR A N 1
ATOM 2288 C CA . THR A 1 352 ? 197.609 218.423 103.228 1.00 62.81 352 THR A CA 1
ATOM 2289 C C . THR A 1 352 ? 197.740 217.423 104.375 1.00 62.81 352 THR A C 1
ATOM 2290 O O . THR A 1 352 ? 198.487 217.620 105.333 1.00 62.81 352 THR A O 1
ATOM 2294 N N . ARG A 1 353 ? 196.999 216.328 104.251 1.00 59.51 353 ARG A N 1
ATOM 2295 C CA . ARG A 1 353 ? 196.960 215.272 105.258 1.00 59.51 353 ARG A CA 1
ATOM 2296 C C . ARG A 1 353 ? 196.183 214.100 104.673 1.00 59.51 353 ARG A C 1
ATOM 2297 O O . ARG A 1 353 ? 195.717 214.146 103.530 1.00 59.51 353 ARG A O 1
ATOM 2305 N N . LEU A 1 354 ? 196.047 213.043 105.469 1.00 55.11 354 LEU A N 1
ATOM 2306 C CA . LEU A 1 354 ? 195.261 211.886 105.069 1.00 55.11 354 LEU A CA 1
ATOM 2307 C C . LEU A 1 354 ? 193.776 212.187 105.225 1.00 55.11 354 LEU A C 1
ATOM 2308 O O . LEU A 1 354 ? 193.337 212.668 106.274 1.00 55.11 354 LEU A O 1
ATOM 2313 N N . GLN A 1 355 ? 193.005 211.903 104.180 1.00 54.63 355 GLN A N 1
ATOM 2314 C CA . GLN A 1 355 ? 191.571 212.146 104.216 1.00 54.63 355 GLN A CA 1
ATOM 2315 C C . GLN A 1 355 ? 190.870 211.126 105.106 1.00 54.63 355 GLN A C 1
ATOM 2316 O O . GLN A 1 355 ? 191.297 209.975 105.228 1.00 54.63 355 GLN A O 1
ATOM 2322 N N . VAL A 1 356 ? 189.781 211.566 105.739 1.00 53.06 356 VAL A N 1
ATOM 2323 C CA . VAL A 1 356 ? 188.994 210.670 106.581 1.00 53.06 356 VAL A CA 1
ATOM 2324 C C . VAL A 1 356 ? 188.382 209.555 105.745 1.00 53.06 356 VAL A C 1
ATOM 2325 O O . VAL A 1 356 ? 188.339 208.393 106.165 1.00 53.06 356 VAL A O 1
ATOM 2329 N N . GLU A 1 357 ? 187.903 209.889 104.546 1.00 54.44 357 GLU A N 1
ATOM 2330 C CA . GLU A 1 357 ? 187.289 208.923 103.644 1.00 54.44 357 GLU A CA 1
ATOM 2331 C C . GLU A 1 357 ? 188.297 208.275 102.706 1.00 54.44 357 GLU A C 1
ATOM 2332 O O . GLU A 1 357 ? 187.933 207.868 101.597 1.00 54.44 357 GLU A O 1
ATOM 2338 N N . HIS A 1 358 ? 189.561 208.186 103.112 1.00 52.05 358 HIS A N 1
ATOM 2339 C CA . HIS A 1 358 ? 190.552 207.502 102.286 1.00 52.05 358 HIS A CA 1
ATOM 2340 C C . HIS A 1 358 ? 190.255 206.021 102.045 1.00 52.05 358 HIS A C 1
ATOM 2341 O O . HIS A 1 358 ? 190.439 205.575 100.900 1.00 52.05 358 HIS A O 1
ATOM 2348 N N . PRO A 1 359 ? 189.805 205.215 103.022 1.00 50.89 359 PRO A N 1
ATOM 2349 C CA . PRO A 1 359 ? 189.723 203.766 102.762 1.00 50.89 359 PRO A CA 1
ATOM 2350 C C . PRO A 1 359 ? 188.835 203.404 101.588 1.00 50.89 359 PRO A C 1
ATOM 2351 O O . PRO A 1 359 ? 189.074 202.378 100.938 1.00 50.89 359 PRO A O 1
ATOM 2355 N N . VAL A 1 360 ? 187.829 204.225 101.280 1.00 51.27 360 VAL A N 1
ATOM 2356 C CA . VAL A 1 360 ? 186.929 203.894 100.182 1.00 51.27 360 VAL A CA 1
ATOM 2357 C C . VAL A 1 360 ? 187.681 203.887 98.856 1.00 51.27 360 VAL A C 1
ATOM 2358 O O . VAL A 1 360 ? 187.375 203.080 97.971 1.00 51.27 360 VAL A O 1
ATOM 2362 N N . THR A 1 361 ? 188.687 204.752 98.694 1.00 52.46 361 THR A N 1
ATOM 2363 C CA . THR A 1 361 ? 189.473 204.716 97.467 1.00 52.46 361 THR A CA 1
ATOM 2364 C C . THR A 1 361 ? 190.561 203.653 97.507 1.00 52.46 361 THR A C 1
ATOM 2365 O O . THR A 1 361 ? 191.193 203.397 96.477 1.00 52.46 361 THR A O 1
ATOM 2369 N N . GLU A 1 362 ? 190.796 203.033 98.665 1.00 54.53 362 GLU A N 1
ATOM 2370 C CA . GLU A 1 362 ? 191.720 201.909 98.731 1.00 54.53 362 GLU A CA 1
ATOM 2371 C C . GLU A 1 362 ? 191.098 200.637 98.176 1.00 54.53 362 GLU A C 1
ATOM 2372 O O . GLU A 1 362 ? 191.812 199.787 97.633 1.00 54.53 362 GLU A O 1
ATOM 2378 N N . CYS A 1 363 ? 189.778 200.488 98.308 1.00 53.58 363 CYS A N 1
ATOM 2379 C CA . CYS A 1 363 ? 189.107 199.289 97.819 1.00 53.58 363 CYS A CA 1
ATOM 2380 C C . CYS A 1 363 ? 189.162 199.199 96.299 1.00 53.58 363 CYS A C 1
ATOM 2381 O O . CYS A 1 363 ? 189.351 198.112 95.743 1.00 53.58 363 CYS A O 1
ATOM 2384 N N . ILE A 1 364 ? 189.000 200.332 95.608 1.00 52.60 364 ILE A N 1
ATOM 2385 C CA . ILE A 1 364 ? 188.984 200.330 94.147 1.00 52.60 364 ILE A CA 1
ATOM 2386 C C . ILE A 1 364 ? 190.374 200.423 93.536 1.00 52.60 364 ILE A C 1
ATOM 2387 O O . ILE A 1 364 ? 190.514 200.252 92.316 1.00 52.60 364 ILE A O 1
ATOM 2392 N N . THR A 1 365 ? 191.407 200.687 94.338 1.00 55.22 365 THR A N 1
ATOM 2393 C CA . THR A 1 365 ? 192.772 200.762 93.838 1.00 55.22 365 THR A CA 1
ATOM 2394 C C . THR A 1 365 ? 193.685 199.675 94.385 1.00 55.22 365 THR A C 1
ATOM 2395 O O . THR A 1 365 ? 194.703 199.376 93.755 1.00 55.22 365 THR A O 1
ATOM 2399 N N . GLY A 1 366 ? 193.351 199.081 95.528 1.00 55.26 366 GLY A N 1
ATOM 2400 C CA . GLY A 1 366 ? 194.177 198.035 96.095 1.00 55.26 366 GLY A CA 1
ATOM 2401 C C . GLY A 1 366 ? 195.441 198.511 96.769 1.00 55.26 366 GLY A C 1
ATOM 2402 O O . GLY A 1 366 ? 196.365 197.714 96.958 1.00 55.26 366 GLY A O 1
ATOM 2403 N N . LEU A 1 367 ? 195.515 199.784 97.138 1.00 57.69 367 LEU A N 1
ATOM 2404 C CA . LEU A 1 367 ? 196.695 200.352 97.771 1.00 57.69 367 LEU A CA 1
ATOM 2405 C C . LEU A 1 367 ? 196.446 200.589 99.255 1.00 57.69 367 LEU A C 1
ATOM 2406 O O . LEU A 1 367 ? 195.316 200.834 99.683 1.00 57.69 367 LEU A O 1
ATOM 2411 N N . ASP A 1 368 ? 197.517 200.507 100.038 1.00 60.97 368 ASP A N 1
ATOM 2412 C CA . ASP A 1 368 ? 197.494 200.874 101.449 1.00 60.97 368 ASP A CA 1
ATOM 2413 C C . ASP A 1 368 ? 198.106 202.264 101.568 1.00 60.97 368 ASP A C 1
ATOM 2414 O O . ASP A 1 368 ? 199.328 202.419 101.484 1.00 60.97 368 ASP A O 1
ATOM 2419 N N . LEU A 1 369 ? 197.253 203.272 101.761 1.00 59.08 369 LEU A N 1
ATOM 2420 C CA . LEU A 1 369 ? 197.719 204.654 101.719 1.00 59.08 369 LEU A CA 1
ATOM 2421 C C . LEU A 1 369 ? 198.678 204.960 102.863 1.00 59.08 369 LEU A C 1
ATOM 2422 O O . LEU A 1 369 ? 199.663 205.680 102.671 1.00 59.08 369 LEU A O 1
ATOM 2427 N N . VAL A 1 370 ? 198.408 204.429 104.057 1.00 59.72 370 VAL A N 1
ATOM 2428 C CA . VAL A 1 370 ? 199.291 204.676 105.194 1.00 59.72 370 VAL A CA 1
ATOM 2429 C C . VAL A 1 370 ? 200.671 204.081 104.937 1.00 59.72 370 VAL A C 1
ATOM 2430 O O . VAL A 1 370 ? 201.699 204.695 105.251 1.00 59.72 370 VAL A O 1
ATOM 2434 N N . GLN A 1 371 ? 200.714 202.877 104.361 1.00 64.05 371 GLN A N 1
ATOM 2435 C CA . GLN A 1 371 ? 201.993 202.255 104.035 1.00 64.05 371 GLN A CA 1
ATOM 2436 C C . GLN A 1 371 ? 202.768 203.085 103.019 1.00 64.05 371 GLN A C 1
ATOM 2437 O O . GLN A 1 371 ? 203.986 203.258 103.147 1.00 64.05 371 GLN A O 1
ATOM 2443 N N . GLU A 1 372 ? 202.080 203.605 102.001 1.00 65.63 372 GLU A N 1
ATOM 2444 C CA . GLU A 1 372 ? 202.747 204.454 101.020 1.00 65.63 372 GLU A CA 1
ATOM 2445 C C . GLU A 1 372 ? 203.260 205.738 101.658 1.00 65.63 372 GLU A C 1
ATOM 2446 O O . GLU A 1 372 ? 204.358 206.200 101.333 1.00 65.63 372 GLU A O 1
ATOM 2452 N N . MET A 1 373 ? 202.480 206.329 102.568 1.00 62.04 373 MET A N 1
ATOM 2453 C CA . MET A 1 373 ? 202.943 207.519 103.276 1.00 62.04 373 MET A CA 1
ATOM 2454 C C . MET A 1 373 ? 204.202 207.225 104.076 1.00 62.04 373 MET A C 1
ATOM 2455 O O . MET A 1 373 ? 205.149 208.020 104.073 1.00 62.04 373 MET A O 1
ATOM 2460 N N . ILE A 1 374 ? 204.230 206.087 104.771 1.00 61.89 374 ILE A N 1
ATOM 2461 C CA . ILE A 1 374 ? 205.404 205.726 105.561 1.00 61.89 374 ILE A CA 1
ATOM 2462 C C . ILE A 1 374 ? 206.613 205.512 104.658 1.00 61.89 374 ILE A C 1
ATOM 2463 O O . ILE A 1 374 ? 207.724 205.968 104.961 1.00 61.89 374 ILE A O 1
ATOM 2468 N N . ARG A 1 375 ? 206.417 204.822 103.531 1.00 68.13 375 ARG A N 1
ATOM 2469 C CA . ARG A 1 375 ? 207.523 204.584 102.607 1.00 68.13 375 ARG A CA 1
ATOM 2470 C C . ARG A 1 375 ? 208.060 205.889 102.032 1.00 68.13 375 ARG A C 1
ATOM 2471 O O . ARG A 1 375 ? 209.277 206.060 101.893 1.00 68.13 375 ARG A O 1
ATOM 2479 N N . VAL A 1 376 ? 207.169 206.819 101.681 1.00 67.14 376 VAL A N 1
ATOM 2480 C CA . VAL A 1 376 ? 207.606 208.119 101.183 1.00 67.14 376 VAL A CA 1
ATOM 2481 C C . VAL A 1 376 ? 208.361 208.884 102.262 1.00 67.14 376 VAL A C 1
ATOM 2482 O O . VAL A 1 376 ? 209.384 209.522 101.988 1.00 67.14 376 VAL A O 1
ATOM 2486 N N . ALA A 1 377 ? 207.871 208.835 103.504 1.00 68.03 377 ALA A N 1
ATOM 2487 C CA . ALA A 1 377 ? 208.558 209.519 104.594 1.00 68.03 377 ALA A CA 1
ATOM 2488 C C . ALA A 1 377 ? 209.952 208.947 104.809 1.00 68.03 377 ALA A C 1
ATOM 2489 O O . ALA A 1 377 ? 210.886 209.681 105.150 1.00 68.03 377 ALA A O 1
ATOM 2491 N N . LYS A 1 378 ? 210.111 207.634 104.621 1.00 73.21 378 LYS A N 1
ATOM 2492 C CA . LYS A 1 378 ? 211.440 207.040 104.713 1.00 73.21 378 LYS A CA 1
ATOM 2493 C C . LYS A 1 378 ? 212.364 207.586 103.632 1.00 73.21 378 LYS A C 1
ATOM 2494 O O . LYS A 1 378 ? 213.534 207.887 103.898 1.00 73.21 378 LYS A O 1
ATOM 2500 N N . GLY A 1 379 ? 211.860 207.723 102.408 1.00 72.81 379 GLY A N 1
ATOM 2501 C CA . GLY A 1 379 ? 212.647 208.289 101.331 1.00 72.81 379 GLY A CA 1
ATOM 2502 C C . GLY A 1 379 ? 212.565 207.507 100.037 1.00 72.81 379 GLY A C 1
ATOM 2503 O O . GLY A 1 379 ? 213.159 207.901 99.029 1.00 72.81 379 GLY A O 1
ATOM 2504 N N . TYR A 1 380 ? 211.833 206.397 100.050 1.00 75.96 380 TYR A N 1
ATOM 2505 C CA . TYR A 1 380 ? 211.706 205.579 98.857 1.00 75.96 380 TYR A CA 1
ATOM 2506 C C . TYR A 1 380 ? 210.814 206.269 97.824 1.00 75.96 380 TYR A C 1
ATOM 2507 O O . TYR A 1 380 ? 209.867 206.974 98.180 1.00 75.96 380 TYR A O 1
ATOM 2516 N N . PRO A 1 381 ? 211.098 206.082 96.540 1.00 73.10 381 PRO A N 1
ATOM 2517 C CA . PRO A 1 381 ? 210.222 206.618 95.497 1.00 73.10 381 PRO A CA 1
ATOM 2518 C C . PRO A 1 381 ? 208.962 205.774 95.351 1.00 73.10 381 PRO A C 1
ATOM 2519 O O . PRO A 1 381 ? 208.848 204.671 95.888 1.00 73.10 381 PRO A O 1
ATOM 2523 N N . LEU A 1 382 ? 208.004 206.321 94.610 1.00 71.03 382 LEU A N 1
ATOM 2524 C CA . LEU A 1 382 ? 206.771 205.597 94.339 1.00 71.03 382 LEU A CA 1
ATOM 2525 C C . LEU A 1 382 ? 207.046 204.407 93.429 1.00 71.03 382 LEU A C 1
ATOM 2526 O O . LEU A 1 382 ? 207.781 204.514 92.443 1.00 71.03 382 LEU A O 1
ATOM 2531 N N . ARG A 1 383 ? 206.450 203.265 93.764 1.00 73.75 383 ARG A N 1
ATOM 2532 C CA . ARG A 1 383 ? 206.624 202.040 92.998 1.00 73.75 383 ARG A CA 1
ATOM 2533 C C . ARG A 1 383 ? 205.496 201.807 92.003 1.00 73.75 383 ARG A C 1
ATOM 2534 O O . ARG A 1 383 ? 205.433 200.735 91.392 1.00 73.75 383 ARG A O 1
ATOM 2542 N N . HIS A 1 384 ? 204.607 202.780 91.826 1.00 71.87 384 HIS A N 1
ATOM 2543 C CA . HIS A 1 384 ? 203.512 202.685 90.876 1.00 71.87 384 HIS A CA 1
ATOM 2544 C C . HIS A 1 384 ? 203.604 203.818 89.865 1.00 71.87 384 HIS A C 1
ATOM 2545 O O . HIS A 1 384 ? 204.104 204.905 90.168 1.00 71.87 384 HIS A O 1
ATOM 2552 N N . LYS A 1 385 ? 203.121 203.550 88.658 1.00 70.74 385 LYS A N 1
ATOM 2553 C CA . LYS A 1 385 ? 203.005 204.551 87.610 1.00 70.74 385 LYS A CA 1
ATOM 2554 C C . LYS A 1 385 ? 201.542 204.929 87.426 1.00 70.74 385 LYS A C 1
ATOM 2555 O O . LYS A 1 385 ? 200.637 204.294 87.974 1.00 70.74 385 LYS A O 1
ATOM 2561 N N . GLN A 1 386 ? 201.316 205.988 86.646 1.00 67.20 386 GLN A N 1
ATOM 2562 C CA . GLN A 1 386 ? 199.949 206.432 86.397 1.00 67.20 386 GLN A CA 1
ATOM 2563 C C . GLN A 1 386 ? 199.146 205.377 85.648 1.00 67.20 386 GLN A C 1
ATOM 2564 O O . GLN A 1 386 ? 197.931 205.266 85.845 1.00 67.20 386 GLN A O 1
ATOM 2570 N N . ALA A 1 387 ? 199.802 204.593 84.791 1.00 70.93 387 ALA A N 1
ATOM 2571 C CA . ALA A 1 387 ? 199.120 203.522 84.078 1.00 70.93 387 ALA A CA 1
ATOM 2572 C C . ALA A 1 387 ? 198.790 202.335 84.973 1.00 70.93 387 ALA A C 1
ATOM 2573 O O . ALA A 1 387 ? 197.969 201.499 84.582 1.00 70.93 387 ALA A O 1
ATOM 2575 N N . ASP A 1 388 ? 199.400 202.241 86.153 1.00 70.99 388 ASP A N 1
ATOM 2576 C CA . ASP A 1 388 ? 199.134 201.147 87.076 1.00 70.99 388 ASP A CA 1
ATOM 2577 C C . ASP A 1 388 ? 197.940 201.408 87.984 1.00 70.99 388 ASP A C 1
ATOM 2578 O O . ASP A 1 388 ? 197.508 200.491 88.691 1.00 70.99 388 ASP A O 1
ATOM 2583 N N . ILE A 1 389 ? 197.402 202.623 87.985 1.00 67.90 389 ILE A N 1
ATOM 2584 C CA . ILE A 1 389 ? 196.236 202.959 88.792 1.00 67.90 389 ILE A CA 1
ATOM 2585 C C . ILE A 1 389 ? 194.985 202.719 87.960 1.00 67.90 389 ILE A C 1
ATOM 2586 O O . ILE A 1 389 ? 194.878 203.203 86.828 1.00 67.90 389 ILE A O 1
ATOM 2591 N N . ARG A 1 390 ? 194.037 201.971 88.520 1.00 67.60 390 ARG A N 1
ATOM 2592 C CA . ARG A 1 390 ? 192.841 201.595 87.785 1.00 67.60 390 ARG A CA 1
ATOM 2593 C C . ARG A 1 390 ? 191.684 201.427 88.757 1.00 67.60 390 ARG A C 1
ATOM 2594 O O . ARG A 1 390 ? 191.879 201.229 89.959 1.00 67.60 390 ARG A O 1
ATOM 2602 N N . ILE A 1 391 ? 190.472 201.511 88.218 1.00 59.92 391 ILE A N 1
ATOM 2603 C CA . ILE A 1 391 ? 189.255 201.362 89.005 1.00 59.92 391 ILE A CA 1
ATOM 2604 C C . ILE A 1 391 ? 188.841 199.898 88.992 1.00 59.92 391 ILE A C 1
ATOM 2605 O O . ILE A 1 391 ? 188.709 199.289 87.924 1.00 59.92 391 ILE A O 1
ATOM 2610 N N . ASN A 1 392 ? 188.633 199.330 90.179 1.00 56.70 392 ASN A N 1
ATOM 2611 C CA . ASN A 1 392 ? 188.274 197.921 90.336 1.00 56.70 392 ASN A CA 1
ATOM 2612 C C . ASN A 1 392 ? 187.001 197.846 91.175 1.00 56.70 392 ASN A C 1
ATOM 2613 O O . ASN A 1 392 ? 187.058 197.725 92.401 1.00 56.70 392 ASN A O 1
ATOM 2618 N N . GLY A 1 393 ? 185.852 197.924 90.509 1.00 52.98 393 GLY A N 1
ATOM 2619 C CA . GLY A 1 393 ? 184.577 197.785 91.184 1.00 52.98 393 GLY A CA 1
ATOM 2620 C C . GLY A 1 393 ? 183.983 199.093 91.662 1.00 52.98 393 GLY A C 1
ATOM 2621 O O . GLY A 1 393 ? 184.161 200.138 91.031 1.00 52.98 393 GLY A O 1
ATOM 2622 N N . TRP A 1 394 ? 183.267 199.040 92.783 1.00 49.14 394 TRP A N 1
ATOM 2623 C CA . TRP A 1 394 ? 182.641 200.214 93.369 1.00 49.14 394 TRP A CA 1
ATOM 2624 C C . TRP A 1 394 ? 182.683 200.076 94.882 1.00 49.14 394 TRP A C 1
ATOM 2625 O O . TRP A 1 394 ? 182.574 198.971 95.417 1.00 49.14 394 TRP A O 1
ATOM 2636 N N . ALA A 1 395 ? 182.849 201.204 95.569 1.00 47.78 395 ALA A N 1
ATOM 2637 C CA . ALA A 1 395 ? 182.952 201.200 97.020 1.00 47.78 395 ALA A CA 1
ATOM 2638 C C . ALA A 1 395 ? 182.164 202.363 97.602 1.00 47.78 395 ALA A C 1
ATOM 2639 O O . ALA A 1 395 ? 182.196 203.475 97.068 1.00 47.78 395 ALA A O 1
ATOM 2641 N N . VAL A 1 396 ? 181.459 202.096 98.700 1.00 47.03 396 VAL A N 1
ATOM 2642 C CA . VAL A 1 396 ? 180.629 203.081 99.382 1.00 47.03 396 VAL A CA 1
ATOM 2643 C C . VAL A 1 396 ? 180.993 203.079 100.860 1.00 47.03 396 VAL A C 1
ATOM 2644 O O . VAL A 1 396 ? 181.175 202.016 101.461 1.00 47.03 396 VAL A O 1
ATOM 2648 N N . GLU A 1 397 ? 181.095 204.269 101.448 1.00 49.74 397 GLU A N 1
ATOM 2649 C CA . GLU A 1 397 ? 181.461 204.425 102.848 1.00 49.74 397 GLU A CA 1
ATOM 2650 C C . GLU A 1 397 ? 180.424 205.276 103.567 1.00 49.74 397 GLU A C 1
ATOM 2651 O O . GLU A 1 397 ? 179.959 206.289 103.036 1.00 49.74 397 GLU A O 1
ATOM 2657 N N . CYS A 1 398 ? 180.067 204.854 104.776 1.00 49.11 398 CYS A N 1
ATOM 2658 C CA . CYS A 1 398 ? 179.143 205.573 105.639 1.00 49.11 398 CYS A CA 1
ATOM 2659 C C . CYS A 1 398 ? 179.798 205.826 106.990 1.00 49.11 398 CYS A C 1
ATOM 2660 O O . CYS A 1 398 ? 180.449 204.938 107.552 1.00 49.11 398 CYS A O 1
ATOM 2663 N N . ARG A 1 399 ? 179.623 207.040 107.508 1.00 50.31 399 ARG A N 1
ATOM 2664 C CA . ARG A 1 399 ? 180.161 207.419 108.811 1.00 50.31 399 ARG A CA 1
ATOM 2665 C C . ARG A 1 399 ? 179.084 207.201 109.867 1.00 50.31 399 ARG A C 1
ATOM 2666 O O . ARG A 1 399 ? 178.070 207.905 109.882 1.00 50.31 399 ARG A O 1
ATOM 2674 N N . VAL A 1 400 ? 179.302 206.233 110.752 1.00 49.57 400 VAL A N 1
ATOM 2675 C CA . VAL A 1 400 ? 178.393 205.973 111.860 1.00 49.57 400 VAL A CA 1
ATOM 2676 C C . VAL A 1 400 ? 178.833 206.851 113.024 1.00 49.57 400 VAL A C 1
ATOM 2677 O O . VAL A 1 400 ? 179.917 206.657 113.583 1.00 49.57 400 VAL A O 1
ATOM 2681 N N . TYR A 1 401 ? 177.988 207.816 113.381 1.00 54.20 401 TYR A N 1
ATOM 2682 C CA . TYR A 1 401 ? 178.238 208.792 114.429 1.00 54.20 401 TYR A CA 1
ATOM 2683 C C . TYR A 1 401 ? 177.393 208.482 115.657 1.00 54.20 401 TYR A C 1
ATOM 2684 O O . TYR A 1 401 ? 176.400 207.755 115.591 1.00 54.20 401 TYR A O 1
ATOM 2693 N N . ALA A 1 402 ? 177.802 209.053 116.787 1.00 61.31 402 ALA A N 1
ATOM 2694 C CA . ALA A 1 402 ? 177.031 208.963 118.024 1.00 61.31 402 ALA A CA 1
ATOM 2695 C C . ALA A 1 402 ? 176.173 210.217 118.176 1.00 61.31 402 ALA A C 1
ATOM 2696 O O . ALA A 1 402 ? 176.424 211.093 119.003 1.00 61.31 402 ALA A O 1
ATOM 2698 N N . GLU A 1 403 ? 175.135 210.288 117.346 1.00 64.57 403 GLU A N 1
ATOM 2699 C CA . GLU A 1 403 ? 174.275 211.460 117.319 1.00 64.57 403 GLU A CA 1
ATOM 2700 C C . GLU A 1 403 ? 172.868 211.053 116.909 1.00 64.57 403 GLU A C 1
ATOM 2701 O O . GLU A 1 403 ? 172.655 210.005 116.294 1.00 64.57 403 GLU A O 1
ATOM 2707 N N . ASP A 1 404 ? 171.904 211.907 117.258 1.00 66.48 404 ASP A N 1
ATOM 2708 C CA . ASP A 1 404 ? 170.500 211.648 116.972 1.00 66.48 404 ASP A CA 1
ATOM 2709 C C . ASP A 1 404 ? 170.137 212.292 115.640 1.00 66.48 404 ASP A C 1
ATOM 2710 O O . ASP A 1 404 ? 170.153 213.527 115.540 1.00 66.48 404 ASP A O 1
ATOM 2715 N N . PRO A 1 405 ? 169.792 211.516 114.608 1.00 62.56 405 PRO A N 1
ATOM 2716 C CA . PRO A 1 405 ? 169.504 212.118 113.297 1.00 62.56 405 PRO A CA 1
ATOM 2717 C C . PRO A 1 405 ? 168.189 212.876 113.239 1.00 62.56 405 PRO A C 1
ATOM 2718 O O . PRO A 1 405 ? 167.951 213.582 112.251 1.00 62.56 405 PRO A O 1
ATOM 2722 N N . TYR A 1 406 ? 167.333 212.759 114.253 1.00 66.17 406 TYR A N 1
ATOM 2723 C CA . TYR A 1 406 ? 166.049 213.447 114.245 1.00 66.17 406 TYR A CA 1
ATOM 2724 C C . TYR A 1 406 ? 166.154 214.910 114.650 1.00 66.17 406 TYR A C 1
ATOM 2725 O O . TYR A 1 406 ? 165.148 215.625 114.586 1.00 66.17 406 TYR A O 1
ATOM 2734 N N . LYS A 1 407 ? 167.331 215.371 115.061 1.00 70.44 407 LYS A N 1
ATOM 2735 C CA . LYS A 1 407 ? 167.542 216.753 115.486 1.00 70.44 407 LYS A CA 1
ATOM 2736 C C . LYS A 1 407 ? 168.636 217.363 114.615 1.00 70.44 407 LYS A C 1
ATOM 2737 O O . LYS A 1 407 ? 169.826 217.135 114.855 1.00 70.44 407 LYS A O 1
ATOM 2743 N N . SER A 1 408 ? 168.225 218.136 113.608 1.00 69.05 408 SER A N 1
ATOM 2744 C CA . SER A 1 408 ? 169.146 218.838 112.711 1.00 69.05 408 SER A CA 1
ATOM 2745 C C . SER A 1 408 ? 170.114 217.874 112.029 1.00 69.05 408 SER A C 1
ATOM 2746 O O . SER A 1 408 ? 171.297 218.176 111.853 1.00 69.05 408 SER A O 1
ATOM 2749 N N . PHE A 1 409 ? 169.604 216.702 111.644 1.00 65.30 409 PHE A N 1
ATOM 2750 C CA . PHE A 1 409 ? 170.383 215.680 110.941 1.00 65.30 409 PHE A CA 1
ATOM 2751 C C . PHE A 1 409 ? 171.587 215.219 111.756 1.00 65.30 409 PHE A C 1
ATOM 2752 O O . PHE A 1 409 ? 172.611 214.819 111.199 1.00 65.30 409 PHE A O 1
ATOM 2760 N N . GLY A 1 410 ? 171.471 215.265 113.079 1.00 69.45 410 GLY A N 1
ATOM 2761 C CA . GLY A 1 410 ? 172.540 214.818 113.946 1.00 69.45 410 GLY A CA 1
ATOM 2762 C C . GLY A 1 410 ? 172.838 215.777 115.079 1.00 69.45 410 GLY A C 1
ATOM 2763 O O . GLY A 1 410 ? 173.142 216.951 114.849 1.00 69.45 410 GLY A O 1
ATOM 2764 N N . LEU A 1 411 ? 172.758 215.280 116.311 1.00 79.19 411 LEU A N 1
ATOM 2765 C CA . LEU A 1 411 ? 173.052 216.069 117.501 1.00 79.19 411 LEU A CA 1
ATOM 2766 C C . LEU A 1 411 ? 173.853 215.189 118.449 1.00 79.19 411 LEU A C 1
ATOM 2767 O O . LEU A 1 411 ? 173.378 214.098 118.824 1.00 79.19 411 LEU A O 1
ATOM 2772 N N . PRO A 1 412 ? 175.047 215.610 118.866 1.00 81.97 412 PRO A N 1
ATOM 2773 C CA . PRO A 1 412 ? 175.921 214.720 119.642 1.00 81.97 412 PRO A CA 1
ATOM 2774 C C . PRO A 1 412 ? 175.260 214.229 120.921 1.00 81.97 412 PRO A C 1
ATOM 2775 O O . PRO A 1 412 ? 174.553 214.971 121.606 1.00 81.97 412 PRO A O 1
ATOM 2779 N N . SER A 1 413 ? 175.502 212.958 121.237 1.00 77.74 413 SER A N 1
ATOM 2780 C CA . SER A 1 413 ? 174.929 212.304 122.405 1.00 77.74 413 SER A CA 1
ATOM 2781 C C . SER A 1 413 ? 176.011 211.525 123.138 1.00 77.74 413 SER A C 1
ATOM 2782 O O . SER A 1 413 ? 176.877 210.910 122.510 1.00 77.74 413 SER A O 1
ATOM 2785 N N . ILE A 1 414 ? 175.950 211.546 124.463 1.00 79.03 414 ILE A N 1
ATOM 2786 C CA . ILE A 1 414 ? 176.917 210.855 125.292 1.00 79.03 414 ILE A CA 1
ATOM 2787 C C . ILE A 1 414 ? 176.324 209.527 125.747 1.00 79.03 414 ILE A C 1
ATOM 2788 O O . ILE A 1 414 ? 175.130 209.272 125.608 1.00 79.03 414 ILE A O 1
ATOM 2793 N N . GLY A 1 415 ? 177.165 208.673 126.297 1.00 70.69 415 GLY A N 1
ATOM 2794 C CA . GLY A 1 415 ? 176.707 207.418 126.858 1.00 70.69 415 GLY A CA 1
ATOM 2795 C C . GLY A 1 415 ? 177.822 206.394 126.857 1.00 70.69 415 GLY A C 1
ATOM 2796 O O . GLY A 1 415 ? 178.917 206.628 126.352 1.00 70.69 415 GLY A O 1
ATOM 2797 N N . ARG A 1 416 ? 177.512 205.242 127.441 1.00 64.59 416 ARG A N 1
ATOM 2798 C CA . ARG A 1 416 ? 178.422 204.110 127.495 1.00 64.59 416 ARG A CA 1
ATOM 2799 C C . ARG A 1 416 ? 177.840 202.968 126.677 1.00 64.59 416 ARG A C 1
ATOM 2800 O O . ARG A 1 416 ? 176.642 202.683 126.756 1.00 64.59 416 ARG A O 1
ATOM 2808 N N . LEU A 1 417 ? 178.694 202.318 125.893 1.00 62.20 417 LEU A N 1
ATOM 2809 C CA . LEU A 1 417 ? 178.250 201.302 124.945 1.00 62.20 417 LEU A CA 1
ATOM 2810 C C . LEU A 1 417 ? 178.080 199.971 125.665 1.00 62.20 417 LEU A C 1
ATOM 2811 O O . LEU A 1 417 ? 179.065 199.313 126.013 1.00 62.20 417 LEU A O 1
ATOM 2816 N N . SER A 1 418 ? 176.826 199.572 125.888 1.00 60.01 418 SER A N 1
ATOM 2817 C CA . SER A 1 418 ? 176.560 198.288 126.523 1.00 60.01 418 SER A CA 1
ATOM 2818 C C . SER A 1 418 ? 176.768 197.129 125.555 1.00 60.01 418 SER A C 1
ATOM 2819 O O . SER A 1 418 ? 177.280 196.076 125.949 1.00 60.01 418 SER A O 1
ATOM 2822 N N . GLN A 1 419 ? 176.378 197.298 124.293 1.00 58.74 419 GLN A N 1
ATOM 2823 C CA . GLN A 1 419 ? 176.553 196.255 123.292 1.00 58.74 419 GLN A CA 1
ATOM 2824 C C . GLN A 1 419 ? 177.100 196.863 122.011 1.00 58.74 419 GLN A C 1
ATOM 2825 O O . GLN A 1 419 ? 176.652 197.928 121.581 1.00 58.74 419 GLN A O 1
ATOM 2831 N N . TYR A 1 420 ? 178.054 196.169 121.395 1.00 59.65 420 TYR A N 1
ATOM 2832 C CA . TYR A 1 420 ? 178.659 196.635 120.152 1.00 59.65 420 TYR A CA 1
ATOM 2833 C C . TYR A 1 420 ? 179.051 195.426 119.319 1.00 59.65 420 TYR A C 1
ATOM 2834 O O . TYR A 1 420 ? 179.865 194.610 119.760 1.00 59.65 420 TYR A O 1
ATOM 2843 N N . GLN A 1 421 ? 178.478 195.314 118.123 1.00 61.63 421 GLN A N 1
ATOM 2844 C CA . GLN A 1 421 ? 178.775 194.201 117.230 1.00 61.63 421 GLN A CA 1
ATOM 2845 C C . GLN A 1 421 ? 178.789 194.690 115.791 1.00 61.63 421 GLN A C 1
ATOM 2846 O O . GLN A 1 421 ? 177.827 195.314 115.335 1.00 61.63 421 GLN A O 1
ATOM 2852 N N . GLU A 1 422 ? 179.880 194.398 115.081 1.00 62.73 422 GLU A N 1
ATOM 2853 C CA . GLU A 1 422 ? 180.091 194.750 113.687 1.00 62.73 422 GLU A CA 1
ATOM 2854 C C . GLU A 1 422 ? 179.766 193.570 112.779 1.00 62.73 422 GLU A C 1
ATOM 2855 O O . GLU A 1 422 ? 179.928 192.411 113.174 1.00 62.73 422 GLU A O 1
ATOM 2861 N N . PRO A 1 423 ? 179.302 193.825 111.551 1.00 61.11 423 PRO A N 1
ATOM 2862 C CA . PRO A 1 423 ? 178.973 192.734 110.621 1.00 61.11 423 PRO A CA 1
ATOM 2863 C C . PRO A 1 423 ? 180.177 192.315 109.779 1.00 61.11 423 PRO A C 1
ATOM 2864 O O . PRO A 1 423 ? 180.142 192.327 108.545 1.00 61.11 423 PRO A O 1
ATOM 2868 N N . LEU A 1 424 ? 181.262 191.938 110.459 1.00 63.64 424 LEU A N 1
ATOM 2869 C CA . LEU A 1 424 ? 182.490 191.571 109.765 1.00 63.64 424 LEU A CA 1
ATOM 2870 C C . LEU A 1 424 ? 182.333 190.313 108.923 1.00 63.64 424 LEU A C 1
ATOM 2871 O O . LEU A 1 424 ? 183.100 190.119 107.974 1.00 63.64 424 LEU A O 1
ATOM 2876 N N . HIS A 1 425 ? 181.363 189.457 109.243 1.00 65.91 425 HIS A N 1
ATOM 2877 C CA . HIS A 1 425 ? 181.158 188.225 108.494 1.00 65.91 425 HIS A CA 1
ATOM 2878 C C . HIS A 1 425 ? 180.359 188.428 107.213 1.00 65.91 425 HIS A C 1
ATOM 2879 O O . HIS A 1 425 ? 180.329 187.522 106.374 1.00 65.91 425 HIS A O 1
ATOM 2886 N N . LEU A 1 426 ? 179.714 189.579 107.043 1.00 59.97 426 LEU A N 1
ATOM 2887 C CA . LEU A 1 426 ? 178.962 189.832 105.827 1.00 59.97 426 LEU A CA 1
ATOM 2888 C C . LEU A 1 426 ? 179.913 190.037 104.648 1.00 59.97 426 LEU A C 1
ATOM 2889 O O . LEU A 1 426 ? 181.023 190.549 104.817 1.00 59.97 426 LEU A O 1
ATOM 2894 N N . PRO A 1 427 ? 179.506 189.634 103.445 1.00 56.87 427 PRO A N 1
ATOM 2895 C CA . PRO A 1 427 ? 180.402 189.752 102.288 1.00 56.87 427 PRO A CA 1
ATOM 2896 C C . PRO A 1 427 ? 180.713 191.203 101.954 1.00 56.87 427 PRO A C 1
ATOM 2897 O O . PRO A 1 427 ? 179.846 192.077 102.020 1.00 56.87 427 PRO A O 1
ATOM 2901 N N . GLY A 1 428 ? 181.969 191.449 101.585 1.00 51.94 428 GLY A N 1
ATOM 2902 C CA . GLY A 1 428 ? 182.404 192.759 101.142 1.00 51.94 428 GLY A CA 1
ATOM 2903 C C . GLY A 1 428 ? 182.199 193.866 102.155 1.00 51.94 428 GLY A C 1
ATOM 2904 O O . GLY A 1 428 ? 181.712 194.944 101.805 1.00 51.94 428 GLY A O 1
ATOM 2905 N N . VAL A 1 429 ? 182.562 193.619 103.411 1.00 50.58 429 VAL A N 1
ATOM 2906 C CA . VAL A 1 429 ? 182.355 194.574 104.492 1.00 50.58 429 VAL A CA 1
ATOM 2907 C C . VAL A 1 429 ? 183.687 194.835 105.180 1.00 50.58 429 VAL A C 1
ATOM 2908 O O . VAL A 1 429 ? 184.402 193.893 105.537 1.00 50.58 429 VAL A O 1
ATOM 2912 N N . ARG A 1 430 ? 184.017 196.112 105.361 1.00 46.53 430 ARG A N 1
ATOM 2913 C CA . ARG A 1 430 ? 185.180 196.545 106.117 1.00 46.53 430 ARG A CA 1
ATOM 2914 C C . ARG A 1 430 ? 184.731 197.578 107.138 1.00 46.53 430 ARG A C 1
ATOM 2915 O O . ARG A 1 430 ? 183.906 198.444 106.833 1.00 46.53 430 ARG A O 1
ATOM 2923 N N . VAL A 1 431 ? 185.253 197.476 108.356 1.00 49.66 431 VAL A N 1
ATOM 2924 C CA . VAL A 1 431 ? 184.898 198.391 109.433 1.00 49.66 431 VAL A CA 1
ATOM 2925 C C . VAL A 1 431 ? 186.172 199.014 109.980 1.00 49.66 431 VAL A C 1
ATOM 2926 O O . VAL A 1 431 ? 187.105 198.297 110.360 1.00 49.66 431 VAL A O 1
ATOM 2930 N N . ASP A 1 432 ? 186.211 200.341 110.021 1.00 52.68 432 ASP A N 1
ATOM 2931 C CA . ASP A 1 432 ? 187.304 201.086 110.637 1.00 52.68 432 ASP A CA 1
ATOM 2932 C C . ASP A 1 432 ? 186.727 201.778 111.866 1.00 52.68 432 ASP A C 1
ATOM 2933 O O . ASP A 1 432 ? 186.019 202.781 111.749 1.00 52.68 432 ASP A O 1
ATOM 2938 N N . SER A 1 433 ? 187.008 201.225 113.042 1.00 56.56 433 SER A N 1
ATOM 2939 C CA . SER A 1 433 ? 186.455 201.747 114.280 1.00 56.56 433 SER A CA 1
ATOM 2940 C C . SER A 1 433 ? 187.513 201.728 115.371 1.00 56.56 433 SER A C 1
ATOM 2941 O O . SER A 1 433 ? 188.377 200.848 115.408 1.00 56.56 433 SER A O 1
ATOM 2944 N N . GLY A 1 434 ? 187.432 202.714 116.258 1.00 60.63 434 GLY A N 1
ATOM 2945 C CA . GLY A 1 434 ? 188.224 202.721 117.469 1.00 60.63 434 GLY A CA 1
ATOM 2946 C C . GLY A 1 434 ? 187.325 202.495 118.664 1.00 60.63 434 GLY A C 1
ATOM 2947 O O . GLY A 1 434 ? 187.543 203.054 119.743 1.00 60.63 434 GLY A O 1
ATOM 2948 N N . ILE A 1 435 ? 186.301 201.669 118.470 1.00 61.78 435 ILE A N 1
ATOM 2949 C CA . ILE A 1 435 ? 185.239 201.468 119.444 1.00 61.78 435 ILE A CA 1
ATOM 2950 C C . ILE A 1 435 ? 185.114 199.981 119.744 1.00 61.78 435 ILE A C 1
ATOM 2951 O O . ILE A 1 435 ? 185.097 199.151 118.829 1.00 61.78 435 ILE A O 1
ATOM 2956 N N . GLN A 1 436 ? 185.030 199.651 121.024 1.00 64.91 436 GLN A N 1
ATOM 2957 C CA . GLN A 1 436 ? 184.847 198.297 121.518 1.00 64.91 436 GLN A CA 1
ATOM 2958 C C . GLN A 1 436 ? 183.733 198.310 122.551 1.00 64.91 436 GLN A C 1
ATOM 2959 O O . GLN A 1 436 ? 183.379 199.371 123.074 1.00 64.91 436 GLN A O 1
ATOM 2965 N N . PRO A 1 437 ? 183.134 197.154 122.843 1.00 62.55 437 PRO A N 1
ATOM 2966 C CA . PRO A 1 437 ? 182.108 197.113 123.891 1.00 62.55 437 PRO A CA 1
ATOM 2967 C C . PRO A 1 437 ? 182.649 197.635 125.213 1.00 62.55 437 PRO A C 1
ATOM 2968 O O . PRO A 1 437 ? 183.770 197.319 125.617 1.00 62.55 437 PRO A O 1
ATOM 2972 N N . GLY A 1 438 ? 181.835 198.443 125.888 1.00 63.65 438 GLY A N 1
ATOM 2973 C CA . GLY A 1 438 ? 182.243 199.106 127.105 1.00 63.65 438 GLY A CA 1
ATOM 2974 C C . GLY A 1 438 ? 182.850 200.479 126.914 1.00 63.65 438 GLY A C 1
ATOM 2975 O O . GLY A 1 438 ? 183.100 201.170 127.909 1.00 63.65 438 GLY A O 1
ATOM 2976 N N . SER A 1 439 ? 183.098 200.896 125.676 1.00 66.05 439 SER A N 1
ATOM 2977 C CA . SER A 1 439 ? 183.615 202.233 125.426 1.00 66.05 439 SER A CA 1
ATOM 2978 C C . SER A 1 439 ? 182.544 203.281 125.704 1.00 66.05 439 SER A C 1
ATOM 2979 O O . SER A 1 439 ? 181.343 203.013 125.626 1.00 66.05 439 SER A O 1
ATOM 2982 N N . ASP A 1 440 ? 182.993 204.488 126.033 1.00 72.26 440 ASP A N 1
ATOM 2983 C CA . ASP A 1 440 ? 182.101 205.599 126.316 1.00 72.26 440 ASP A CA 1
ATOM 2984 C C . ASP A 1 440 ? 182.382 206.762 125.373 1.00 72.26 440 ASP A C 1
ATOM 2985 O O . ASP A 1 440 ? 183.476 206.894 124.818 1.00 72.26 440 ASP A O 1
ATOM 2990 N N . ILE A 1 441 ? 181.365 207.596 125.182 1.00 73.51 441 ILE A N 1
ATOM 2991 C CA . ILE A 1 441 ? 181.449 208.774 124.326 1.00 73.51 441 ILE A CA 1
ATOM 2992 C C . ILE A 1 441 ? 181.429 210.003 125.222 1.00 73.51 441 ILE A C 1
ATOM 2993 O O . ILE A 1 441 ? 180.465 210.223 125.966 1.00 73.51 441 ILE A O 1
ATOM 2998 N N . SER A 1 442 ? 182.489 210.801 125.154 1.00 82.13 442 SER A N 1
ATOM 2999 C CA . SER A 1 442 ? 182.619 211.998 125.965 1.00 82.13 442 SER A CA 1
ATOM 3000 C C . SER A 1 442 ? 182.296 213.236 125.131 1.00 82.13 442 SER A C 1
ATOM 3001 O O . SER A 1 442 ? 182.035 213.161 123.928 1.00 82.13 442 SER A O 1
ATOM 3004 N N . ILE A 1 443 ? 182.320 214.399 125.789 1.00 87.68 443 ILE A N 1
ATOM 3005 C CA . ILE A 1 443 ? 182.027 215.663 125.122 1.00 87.68 443 ILE A CA 1
ATOM 3006 C C . ILE A 1 443 ? 183.277 216.357 124.605 1.00 87.68 443 ILE A C 1
ATOM 3007 O O . ILE A 1 443 ? 183.186 217.489 124.112 1.00 87.68 443 ILE A O 1
ATOM 3012 N N . TYR A 1 444 ? 184.442 215.717 124.699 1.00 84.94 444 TYR A N 1
ATOM 3013 C CA . TYR A 1 444 ? 185.699 216.359 124.341 1.00 84.94 444 TYR A CA 1
ATOM 3014 C C . TYR A 1 444 ? 186.178 216.034 122.933 1.00 84.94 444 TYR A C 1
ATOM 3015 O O . TYR A 1 444 ? 187.038 216.751 122.412 1.00 84.94 444 TYR A O 1
ATOM 3024 N N . TYR A 1 445 ? 185.652 214.985 122.306 1.00 79.15 445 TYR A N 1
ATOM 3025 C CA . TYR A 1 445 ? 186.178 214.501 121.039 1.00 79.15 445 TYR A CA 1
ATOM 3026 C C . TYR A 1 445 ? 185.056 214.359 120.020 1.00 79.15 445 TYR A C 1
ATOM 3027 O O . TYR A 1 445 ? 183.875 214.530 120.329 1.00 79.15 445 TYR A O 1
ATOM 3036 N N . ASP A 1 446 ? 185.451 214.045 118.791 1.00 71.70 446 ASP A N 1
ATOM 3037 C CA . ASP A 1 446 ? 184.494 213.892 117.706 1.00 71.70 446 ASP A CA 1
ATOM 3038 C C . ASP A 1 446 ? 183.560 212.718 117.992 1.00 71.70 446 ASP A C 1
ATOM 3039 O O . ASP A 1 446 ? 183.999 211.688 118.516 1.00 71.70 446 ASP A O 1
ATOM 3044 N N . PRO A 1 447 ? 182.272 212.834 117.664 1.00 65.75 447 PRO A N 1
ATOM 3045 C CA . PRO A 1 447 ? 181.314 211.767 117.974 1.00 65.75 447 PRO A CA 1
ATOM 3046 C C . PRO A 1 447 ? 181.368 210.563 117.046 1.00 65.75 447 PRO A C 1
ATOM 3047 O O . PRO A 1 447 ? 180.438 209.752 117.075 1.00 65.75 447 PRO A O 1
ATOM 3051 N N . MET A 1 448 ? 182.404 210.418 116.223 1.00 60.25 448 MET A N 1
ATOM 3052 C CA . MET A 1 448 ? 182.457 209.302 115.288 1.00 60.25 448 MET A CA 1
ATOM 3053 C C . MET A 1 448 ? 182.549 207.976 116.029 1.00 60.25 448 MET A C 1
ATOM 3054 O O . MET A 1 448 ? 183.369 207.810 116.936 1.00 60.25 448 MET A O 1
ATOM 3059 N N . ILE A 1 449 ? 181.702 207.032 115.636 1.00 55.57 449 ILE A N 1
ATOM 3060 C CA . ILE A 1 449 ? 181.753 205.670 116.147 1.00 55.57 449 ILE A CA 1
ATOM 3061 C C . ILE A 1 449 ? 182.520 204.756 115.205 1.00 55.57 449 ILE A C 1
ATOM 3062 O O . ILE A 1 449 ? 183.416 204.026 115.629 1.00 55.57 449 ILE A O 1
ATOM 3067 N N . SER A 1 450 ? 182.188 204.789 113.916 1.00 51.53 450 SER A N 1
ATOM 3068 C CA . SER A 1 450 ? 182.803 203.856 112.980 1.00 51.53 450 SER A CA 1
ATOM 3069 C C . SER A 1 450 ? 182.734 204.411 111.567 1.00 51.53 450 SER A C 1
ATOM 3070 O O . SER A 1 450 ? 181.993 205.354 111.281 1.00 51.53 450 SER A O 1
ATOM 3073 N N . LYS A 1 451 ? 183.528 203.809 110.686 1.00 48.97 451 LYS A N 1
ATOM 3074 C CA . LYS A 1 451 ? 183.399 203.984 109.246 1.00 48.97 451 LYS A CA 1
ATOM 3075 C C . LYS A 1 451 ? 183.126 202.617 108.639 1.00 48.97 451 LYS A C 1
ATOM 3076 O O . LYS A 1 451 ? 183.928 201.691 108.805 1.00 48.97 451 LYS A O 1
ATOM 3082 N N . LEU A 1 452 ? 181.998 202.488 107.948 1.00 45.16 452 LEU A N 1
ATOM 3083 C CA . LEU A 1 452 ? 181.584 201.229 107.344 1.00 45.16 452 LEU A CA 1
ATOM 3084 C C . LEU A 1 452 ? 181.748 201.341 105.835 1.00 45.16 452 LEU A C 1
ATOM 3085 O O . LEU A 1 452 ? 181.161 202.230 105.212 1.00 45.16 452 LEU A O 1
ATOM 3090 N N . ILE A 1 453 ? 182.542 200.447 105.251 1.00 44.41 453 ILE A N 1
ATOM 3091 C CA . ILE A 1 453 ? 182.854 200.474 103.828 1.00 44.41 453 ILE A CA 1
ATOM 3092 C C . ILE A 1 453 ? 182.403 199.159 103.213 1.00 44.41 453 ILE A C 1
ATOM 3093 O O . ILE A 1 453 ? 182.675 198.085 103.759 1.00 44.41 453 ILE A O 1
ATOM 3098 N N . THR A 1 454 ? 181.697 199.242 102.090 1.00 46.41 454 THR A N 1
ATOM 3099 C CA . THR A 1 454 ? 181.273 198.063 101.351 1.00 46.41 454 THR A CA 1
ATOM 3100 C C . THR A 1 454 ? 181.677 198.208 99.894 1.00 46.41 454 THR A C 1
ATOM 3101 O O . THR A 1 454 ? 181.460 199.256 99.281 1.00 46.41 454 THR A O 1
ATOM 3105 N N . TYR A 1 455 ? 182.260 197.148 99.344 1.00 51.27 455 TYR A N 1
ATOM 3106 C CA . TYR A 1 455 ? 182.714 197.134 97.964 1.00 51.27 455 TYR A CA 1
ATOM 3107 C C . TYR A 1 455 ? 182.021 196.017 97.197 1.00 51.27 455 TYR A C 1
ATOM 3108 O O . TYR A 1 455 ? 181.532 195.042 97.773 1.00 51.27 455 TYR A O 1
ATOM 3117 N N . GLY A 1 456 ? 181.981 196.183 95.882 1.00 50.33 456 GLY A N 1
ATOM 3118 C CA . GLY A 1 456 ? 181.356 195.213 95.014 1.00 50.33 456 GLY A CA 1
ATOM 3119 C C . GLY A 1 456 ? 181.794 195.411 93.582 1.00 50.33 456 GLY A C 1
ATOM 3120 O O . GLY A 1 456 ? 182.642 196.253 93.281 1.00 50.33 456 GLY A O 1
ATOM 3121 N N . SER A 1 457 ? 181.200 194.615 92.693 1.00 52.19 457 SER A N 1
ATOM 3122 C CA . SER A 1 457 ? 181.523 194.705 91.276 1.00 52.19 457 SER A CA 1
ATOM 3123 C C . SER A 1 457 ? 180.927 195.940 90.616 1.00 52.19 457 SER A C 1
ATOM 3124 O O . SER A 1 457 ? 181.429 196.371 89.573 1.00 52.19 457 SER A O 1
ATOM 3127 N N . ASP A 1 458 ? 179.880 196.517 91.196 1.00 52.81 458 ASP A N 1
ATOM 3128 C CA . ASP A 1 458 ? 179.249 197.711 90.648 1.00 52.81 458 ASP A CA 1
ATOM 3129 C C . ASP A 1 458 ? 178.536 198.437 91.781 1.00 52.81 458 ASP A C 1
ATOM 3130 O O . ASP A 1 458 ? 178.581 198.016 92.940 1.00 52.81 458 ASP A O 1
ATOM 3135 N N . ARG A 1 459 ? 177.878 199.545 91.433 1.00 50.95 459 ARG A N 1
ATOM 3136 C CA . ARG A 1 459 ? 177.234 200.378 92.445 1.00 50.95 459 ARG A CA 1
ATOM 3137 C C . ARG A 1 459 ? 176.095 199.641 93.138 1.00 50.95 459 ARG A C 1
ATOM 3138 O O . ARG A 1 459 ? 175.908 199.778 94.353 1.00 50.95 459 ARG A O 1
ATOM 3146 N N . THR A 1 460 ? 175.316 198.865 92.382 1.00 51.31 460 THR A N 1
ATOM 3147 C CA . THR A 1 460 ? 174.160 198.182 92.956 1.00 51.31 460 THR A CA 1
ATOM 3148 C C . THR A 1 460 ? 174.582 197.176 94.021 1.00 51.31 460 THR A C 1
ATOM 3149 O O . THR A 1 460 ? 173.980 197.105 95.100 1.00 51.31 460 THR A O 1
ATOM 3153 N N . GLU A 1 461 ? 175.619 196.387 93.733 1.00 52.69 461 GLU A N 1
ATOM 3154 C CA . GLU A 1 461 ? 176.094 195.405 94.702 1.00 52.69 461 GLU A CA 1
ATOM 3155 C C . GLU A 1 461 ? 176.634 196.080 95.955 1.00 52.69 461 GLU A C 1
ATOM 3156 O O . GLU A 1 461 ? 176.370 195.625 97.076 1.00 52.69 461 GLU A O 1
ATOM 3162 N N . ALA A 1 462 ? 177.391 197.167 95.784 1.00 49.28 462 ALA A N 1
ATOM 3163 C CA . ALA A 1 462 ? 177.921 197.889 96.935 1.00 49.28 462 ALA A CA 1
ATOM 3164 C C . ALA A 1 462 ? 176.801 198.459 97.792 1.00 49.28 462 ALA A C 1
ATOM 3165 O O . ALA A 1 462 ? 176.853 198.382 99.024 1.00 49.28 462 ALA A O 1
ATOM 3167 N N . LEU A 1 463 ? 175.771 199.027 97.160 1.00 49.22 463 LEU A N 1
ATOM 3168 C CA . LEU A 1 463 ? 174.655 199.584 97.918 1.00 49.22 463 LEU A CA 1
ATOM 3169 C C . LEU A 1 463 ? 173.873 198.495 98.645 1.00 49.22 463 LEU A C 1
ATOM 3170 O O . LEU A 1 463 ? 173.455 198.685 99.794 1.00 49.22 463 LEU A O 1
ATOM 3175 N N . LYS A 1 464 ? 173.658 197.349 97.993 1.00 52.83 464 LYS A N 1
ATOM 3176 C CA . LYS A 1 464 ? 172.949 196.254 98.649 1.00 52.83 464 LYS A CA 1
ATOM 3177 C C . LYS A 1 464 ? 173.734 195.726 99.844 1.00 52.83 464 LYS A C 1
ATOM 3178 O O . LYS A 1 464 ? 173.160 195.474 100.913 1.00 52.83 464 LYS A O 1
ATOM 3184 N N . ARG A 1 465 ? 175.049 195.560 99.686 1.00 51.38 465 ARG A N 1
ATOM 3185 C CA . ARG A 1 465 ? 175.871 195.123 100.806 1.00 51.38 465 ARG A CA 1
ATOM 3186 C C . ARG A 1 465 ? 175.894 196.162 101.918 1.00 51.38 465 ARG A C 1
ATOM 3187 O O . ARG A 1 465 ? 175.924 195.803 103.099 1.00 51.38 465 ARG A O 1
ATOM 3195 N N . MET A 1 466 ? 175.875 197.450 101.565 1.00 49.17 466 MET A N 1
ATOM 3196 C CA . MET A 1 466 ? 175.799 198.495 102.579 1.00 49.17 466 MET A CA 1
ATOM 3197 C C . MET A 1 466 ? 174.500 198.406 103.366 1.00 49.17 466 MET A C 1
ATOM 3198 O O . MET A 1 466 ? 174.501 198.536 104.595 1.00 49.17 466 MET A O 1
ATOM 3203 N N . ALA A 1 467 ? 173.382 198.189 102.672 1.00 52.93 467 ALA A N 1
ATOM 3204 C CA . ALA A 1 467 ? 172.104 198.042 103.362 1.00 52.93 467 ALA A CA 1
ATOM 3205 C C . ALA A 1 467 ? 172.119 196.838 104.294 1.00 52.93 467 ALA A C 1
ATOM 3206 O O . ALA A 1 467 ? 171.663 196.924 105.442 1.00 52.93 467 ALA A O 1
ATOM 3208 N N . ASP A 1 468 ? 172.655 195.710 103.823 1.00 57.38 468 ASP A N 1
ATOM 3209 C CA . ASP A 1 468 ? 172.721 194.517 104.664 1.00 57.38 468 ASP A CA 1
ATOM 3210 C C . ASP A 1 468 ? 173.598 194.753 105.890 1.00 57.38 468 ASP A C 1
ATOM 3211 O O . ASP A 1 468 ? 173.243 194.362 107.010 1.00 57.38 468 ASP A O 1
ATOM 3216 N N . ALA A 1 469 ? 174.753 195.396 105.696 1.00 55.55 469 ALA A N 1
ATOM 3217 C CA . ALA A 1 469 ? 175.658 195.655 106.810 1.00 55.55 469 ALA A CA 1
ATOM 3218 C C . ALA A 1 469 ? 175.031 196.601 107.825 1.00 55.55 469 ALA A C 1
ATOM 3219 O O . ALA A 1 469 ? 175.170 196.403 109.037 1.00 55.55 469 ALA A O 1
ATOM 3221 N N . LEU A 1 470 ? 174.340 197.640 107.349 1.00 52.47 470 LEU A N 1
ATOM 3222 C CA . LEU A 1 470 ? 173.647 198.541 108.263 1.00 52.47 470 LEU A CA 1
ATOM 3223 C C . LEU A 1 470 ? 172.542 197.820 109.021 1.00 52.47 470 LEU A C 1
ATOM 3224 O O . LEU A 1 470 ? 172.304 198.112 110.198 1.00 52.47 470 LEU A O 1
ATOM 3229 N N . ASP A 1 471 ? 171.859 196.876 108.367 1.00 57.98 471 ASP A N 1
ATOM 3230 C CA . ASP A 1 471 ? 170.831 196.106 109.057 1.00 57.98 471 ASP A CA 1
ATOM 3231 C C . ASP A 1 471 ? 171.425 195.180 110.111 1.00 57.98 471 ASP A C 1
ATOM 3232 O O . ASP A 1 471 ? 170.801 194.951 111.153 1.00 57.98 471 ASP A O 1
ATOM 3237 N N . ASN A 1 472 ? 172.620 194.640 109.865 1.00 58.76 472 ASN A N 1
ATOM 3238 C CA . ASN A 1 472 ? 173.235 193.663 110.756 1.00 58.76 472 ASN A CA 1
ATOM 3239 C C . ASN A 1 472 ? 174.305 194.274 111.659 1.00 58.76 472 ASN A C 1
ATOM 3240 O O . ASN A 1 472 ? 175.303 193.614 111.964 1.00 58.76 472 ASN A O 1
ATOM 3245 N N . TYR A 1 473 ? 174.121 195.516 112.099 1.00 58.61 473 TYR A N 1
ATOM 3246 C CA . TYR A 1 473 ? 175.131 196.230 112.872 1.00 58.61 473 TYR A CA 1
ATOM 3247 C C . TYR A 1 473 ? 174.502 196.694 114.179 1.00 58.61 473 TYR A C 1
ATOM 3248 O O . TYR A 1 473 ? 173.500 197.417 114.166 1.00 58.61 473 TYR A O 1
ATOM 3257 N N . VAL A 1 474 ? 175.090 196.280 115.300 1.00 57.32 474 VAL A N 1
ATOM 3258 C CA . VAL A 1 474 ? 174.457 196.377 116.613 1.00 57.32 474 VAL A CA 1
ATOM 3259 C C . VAL A 1 474 ? 175.173 197.427 117.451 1.00 57.32 474 VAL A C 1
ATOM 3260 O O . VAL A 1 474 ? 176.372 197.301 117.726 1.00 57.32 474 VAL A O 1
ATOM 3264 N N . ILE A 1 475 ? 174.424 198.443 117.882 1.00 57.20 475 ILE A N 1
ATOM 3265 C CA . ILE A 1 475 ? 174.894 199.466 118.815 1.00 57.20 475 ILE A CA 1
ATOM 3266 C C . ILE A 1 475 ? 173.822 199.640 119.883 1.00 57.20 475 ILE A C 1
ATOM 3267 O O . ILE A 1 475 ? 172.708 200.077 119.577 1.00 57.20 475 ILE A O 1
ATOM 3272 N N . ARG A 1 476 ? 174.150 199.303 121.129 1.00 59.88 476 ARG A N 1
ATOM 3273 C CA . ARG A 1 476 ? 173.249 199.507 122.257 1.00 59.88 476 ARG A CA 1
ATOM 3274 C C . ARG A 1 476 ? 173.986 200.292 123.330 1.00 59.88 476 ARG A C 1
ATOM 3275 O O . ARG A 1 476 ? 175.040 199.856 123.807 1.00 59.88 476 ARG A O 1
ATOM 3283 N N . GLY A 1 477 ? 173.427 201.437 123.712 1.00 63.19 477 GLY A N 1
ATOM 3284 C CA . GLY A 1 477 ? 174.018 202.277 124.734 1.00 63.19 477 GLY A CA 1
ATOM 3285 C C . GLY A 1 477 ? 173.985 203.751 124.387 1.00 63.19 477 GLY A C 1
ATOM 3286 O O . GLY A 1 477 ? 173.892 204.601 125.276 1.00 63.19 477 GLY A O 1
ATOM 3287 N N . VAL A 1 478 ? 174.062 204.067 123.093 1.00 63.02 478 VAL A N 1
ATOM 3288 C CA . VAL A 1 478 ? 174.036 205.442 122.612 1.00 63.02 478 VAL A CA 1
ATOM 3289 C C . VAL A 1 478 ? 173.119 205.522 121.401 1.00 63.02 478 VAL A C 1
ATOM 3290 O O . VAL A 1 478 ? 172.775 204.512 120.783 1.00 63.02 478 VAL A O 1
ATOM 3294 N N . THR A 1 479 ? 172.719 206.745 121.067 1.00 63.07 479 THR A N 1
ATOM 3295 C CA . THR A 1 479 ? 171.924 206.994 119.874 1.00 63.07 479 THR A CA 1
ATOM 3296 C C . THR A 1 479 ? 172.842 207.234 118.684 1.00 63.07 479 THR A C 1
ATOM 3297 O O . THR A 1 479 ? 173.846 207.944 118.791 1.00 63.07 479 THR A O 1
ATOM 3301 N N . HIS A 1 480 ? 172.493 206.635 117.549 1.00 56.12 480 HIS A N 1
ATOM 3302 C CA . HIS A 1 480 ? 173.311 206.689 116.348 1.00 56.12 480 HIS A CA 1
ATOM 3303 C C . HIS A 1 480 ? 172.464 207.147 115.169 1.00 56.12 480 HIS A C 1
ATOM 3304 O O . HIS A 1 480 ? 171.246 207.307 115.271 1.00 56.12 480 HIS A O 1
ATOM 3311 N N . ASN A 1 481 ? 173.132 207.354 114.034 1.00 52.10 481 ASN A N 1
ATOM 3312 C CA . ASN A 1 481 ? 172.500 207.859 112.824 1.00 52.10 481 ASN A CA 1
ATOM 3313 C C . ASN A 1 481 ? 172.315 206.779 111.764 1.00 52.10 481 ASN A C 1
ATOM 3314 O O . ASN A 1 481 ? 172.229 207.100 110.574 1.00 52.10 481 ASN A O 1
ATOM 3319 N N . ILE A 1 482 ? 172.251 205.508 112.169 1.00 52.60 482 ILE A N 1
ATOM 3320 C CA . ILE A 1 482 ? 172.129 204.420 111.201 1.00 52.60 482 ILE A CA 1
ATOM 3321 C C . ILE A 1 482 ? 170.825 204.522 110.422 1.00 52.60 482 ILE A C 1
ATOM 3322 O O . ILE A 1 482 ? 170.763 204.134 109.249 1.00 52.60 482 ILE A O 1
ATOM 3327 N N . ALA A 1 483 ? 169.767 205.048 111.045 1.00 54.21 483 ALA A N 1
ATOM 3328 C CA . ALA A 1 483 ? 168.507 205.221 110.330 1.00 54.21 483 ALA A CA 1
ATOM 3329 C C . ALA A 1 483 ? 168.669 206.160 109.141 1.00 54.21 483 ALA A C 1
ATOM 3330 O O . ALA A 1 483 ? 168.235 205.844 108.026 1.00 54.21 483 ALA A O 1
ATOM 3332 N N . LEU A 1 484 ? 169.308 207.313 109.355 1.00 53.45 484 LEU A N 1
ATOM 3333 C CA . LEU A 1 484 ? 169.535 208.254 108.263 1.00 53.45 484 LEU A CA 1
ATOM 3334 C C . LEU A 1 484 ? 170.453 207.661 107.203 1.00 53.45 484 LEU A C 1
ATOM 3335 O O . LEU A 1 484 ? 170.221 207.839 106.000 1.00 53.45 484 LEU A O 1
ATOM 3340 N N . LEU A 1 485 ? 171.500 206.952 107.631 1.00 50.41 485 LEU A N 1
ATOM 3341 C CA . LEU A 1 485 ? 172.429 206.346 106.684 1.00 50.41 485 LEU A CA 1
ATOM 3342 C C . LEU A 1 485 ? 171.729 205.326 105.798 1.00 50.41 485 LEU A C 1
ATOM 3343 O O . LEU A 1 485 ? 171.950 205.296 104.582 1.00 50.41 485 LEU A O 1
ATOM 3348 N N . ARG A 1 486 ? 170.882 204.480 106.387 1.00 54.08 486 ARG A N 1
ATOM 3349 C CA . ARG A 1 486 ? 170.172 203.481 105.599 1.00 54.08 486 ARG A CA 1
ATOM 3350 C C . ARG A 1 486 ? 169.101 204.113 104.724 1.00 54.08 486 ARG A C 1
ATOM 3351 O O . ARG A 1 486 ? 168.833 203.618 103.624 1.00 54.08 486 ARG A O 1
ATOM 3359 N N . GLU A 1 487 ? 168.477 205.196 105.185 1.00 59.40 487 GLU A N 1
ATOM 3360 C CA . GLU A 1 487 ? 167.480 205.875 104.372 1.00 59.40 487 GLU A CA 1
ATOM 3361 C C . GLU A 1 487 ? 168.089 206.623 103.195 1.00 59.40 487 GLU A C 1
ATOM 3362 O O . GLU A 1 487 ? 167.422 206.772 102.166 1.00 59.40 487 GLU A O 1
ATOM 3368 N N . VAL A 1 488 ? 169.326 207.095 103.319 1.00 56.04 488 VAL A N 1
ATOM 3369 C CA . VAL A 1 488 ? 169.986 207.790 102.217 1.00 56.04 488 VAL A CA 1
ATOM 3370 C C . VAL A 1 488 ? 170.343 206.834 101.084 1.00 56.04 488 VAL A C 1
ATOM 3371 O O . VAL A 1 488 ? 170.107 207.137 99.912 1.00 56.04 488 VAL A O 1
ATOM 3375 N N . ILE A 1 489 ? 170.902 205.664 101.406 1.00 54.78 489 ILE A N 1
ATOM 3376 C CA . ILE A 1 489 ? 171.397 204.756 100.377 1.00 54.78 489 ILE A CA 1
ATOM 3377 C C . ILE A 1 489 ? 170.289 204.066 99.598 1.00 54.78 489 ILE A C 1
ATOM 3378 O O . ILE A 1 489 ? 170.552 203.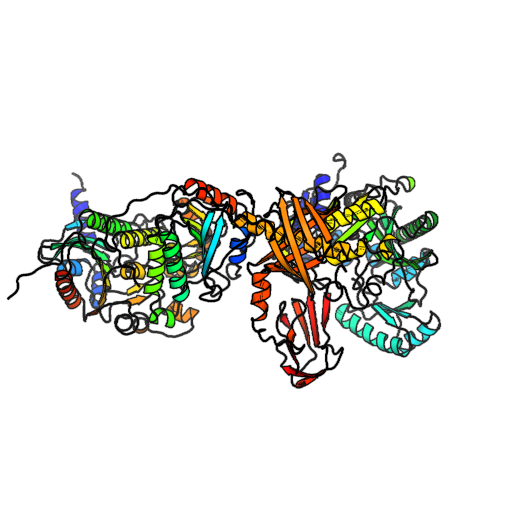530 98.516 1.00 54.78 489 ILE A O 1
ATOM 3383 N N . ILE A 1 490 ? 169.062 204.056 100.114 1.00 56.01 490 ILE A N 1
ATOM 3384 C CA . ILE A 1 490 ? 167.926 203.472 99.412 1.00 56.01 490 ILE A CA 1
ATOM 3385 C C . ILE A 1 490 ? 167.024 204.524 98.797 1.00 56.01 490 ILE A C 1
ATOM 3386 O O . ILE A 1 490 ? 166.000 204.172 98.193 1.00 56.01 490 ILE A O 1
ATOM 3391 N N . ASN A 1 491 ? 167.365 205.803 98.930 1.00 57.93 491 ASN A N 1
ATOM 3392 C CA . ASN A 1 491 ? 166.581 206.862 98.311 1.00 57.93 491 ASN A CA 1
ATOM 3393 C C . ASN A 1 491 ? 166.629 206.737 96.794 1.00 57.93 491 ASN A C 1
ATOM 3394 O O . ASN A 1 491 ? 167.653 206.361 96.217 1.00 57.93 491 ASN A O 1
ATOM 3399 N N . SER A 1 492 ? 165.505 207.048 96.145 1.00 60.09 492 SER A N 1
ATOM 3400 C CA . SER A 1 492 ? 165.427 206.917 94.693 1.00 60.09 492 SER A CA 1
ATOM 3401 C C . SER A 1 492 ? 166.404 207.856 93.996 1.00 60.09 492 SER A C 1
ATOM 3402 O O . SER A 1 492 ? 167.060 207.469 93.022 1.00 60.09 492 SER A O 1
ATOM 3405 N N . ARG A 1 493 ? 166.510 209.097 94.476 1.00 61.82 493 ARG A N 1
ATOM 3406 C CA . ARG A 1 493 ? 167.434 210.049 93.867 1.00 61.82 493 ARG A CA 1
ATOM 3407 C C . ARG A 1 493 ? 168.881 209.602 94.033 1.00 61.82 493 ARG A C 1
ATOM 3408 O O . ARG A 1 493 ? 169.680 209.707 93.096 1.00 61.82 493 ARG A O 1
ATOM 3416 N N . PHE A 1 494 ? 169.239 209.110 95.221 1.00 55.94 494 PHE A N 1
ATOM 3417 C CA . PHE A 1 494 ? 170.596 208.620 95.441 1.00 55.94 494 PHE A CA 1
ATOM 3418 C C . PHE A 1 494 ? 170.885 207.389 94.592 1.00 55.94 494 PHE A C 1
ATOM 3419 O O . PHE A 1 494 ? 171.987 207.248 94.050 1.00 55.94 494 PHE A O 1
ATOM 3427 N N . VAL A 1 495 ? 169.912 206.482 94.477 1.00 56.31 495 VAL A N 1
ATOM 3428 C CA . VAL A 1 495 ? 170.101 205.284 93.663 1.00 56.31 495 VAL A CA 1
ATOM 3429 C C . VAL A 1 495 ? 170.300 205.660 92.201 1.00 56.31 495 VAL A C 1
ATOM 3430 O O . VAL A 1 495 ? 171.178 205.118 91.518 1.00 56.31 495 VAL A O 1
ATOM 3434 N N . LYS A 1 496 ? 169.491 206.596 91.698 1.00 61.70 496 LYS A N 1
ATOM 3435 C CA . LYS A 1 496 ? 169.647 207.045 90.318 1.00 61.70 496 LYS A CA 1
ATOM 3436 C C . LYS A 1 496 ? 170.995 207.721 90.107 1.00 61.70 496 LYS A C 1
ATOM 3437 O O . LYS A 1 496 ? 171.638 207.533 89.068 1.00 61.70 496 LYS A O 1
ATOM 3443 N N . GLY A 1 497 ? 171.438 208.508 91.076 1.00 65.27 497 GLY A N 1
ATOM 3444 C CA . GLY A 1 497 ? 172.686 209.226 90.987 1.00 65.27 497 GLY A CA 1
ATOM 3445 C C . GLY A 1 497 ? 172.571 210.728 90.812 1.00 65.27 497 GLY A C 1
ATOM 3446 O O . GLY A 1 497 ? 173.585 211.372 90.521 1.00 65.27 497 GLY A O 1
ATOM 3447 N N . ASP A 1 498 ? 171.382 211.300 90.976 1.00 69.03 498 ASP A N 1
ATOM 3448 C CA . ASP A 1 498 ? 171.168 212.741 90.845 1.00 69.03 498 ASP A CA 1
ATOM 3449 C C . ASP A 1 498 ? 171.167 213.338 92.248 1.00 69.03 498 ASP A C 1
ATOM 3450 O O . ASP A 1 498 ? 170.121 213.487 92.880 1.00 69.03 498 ASP A O 1
ATOM 3455 N N . ILE A 1 499 ? 172.357 213.686 92.736 1.00 63.94 499 ILE A N 1
ATOM 3456 C CA . ILE A 1 499 ? 172.534 214.212 94.081 1.00 63.94 499 ILE A CA 1
ATOM 3457 C C . ILE A 1 499 ? 173.332 215.508 94.005 1.00 63.94 499 ILE A C 1
ATOM 3458 O O . ILE A 1 499 ? 173.837 215.898 92.952 1.00 63.94 499 ILE A O 1
ATOM 3463 N N . SER A 1 500 ? 173.438 216.172 95.152 1.00 65.07 500 SER A N 1
ATOM 3464 C CA . SER A 1 500 ? 174.158 217.433 95.264 1.00 65.07 500 SER A CA 1
ATOM 3465 C C . SER A 1 500 ? 174.501 217.653 96.729 1.00 65.07 500 SER A C 1
ATOM 3466 O O . SER A 1 500 ? 174.118 216.869 97.600 1.00 65.07 500 SER A O 1
ATOM 3469 N N . THR A 1 501 ? 175.240 218.734 96.992 1.00 64.99 501 THR A N 1
ATOM 3470 C CA . THR A 1 501 ? 175.575 219.070 98.372 1.00 64.99 501 THR A CA 1
ATOM 3471 C C . THR A 1 501 ? 174.330 219.390 99.185 1.00 64.99 501 THR A C 1
ATOM 3472 O O . THR A 1 501 ? 174.276 219.087 100.382 1.00 64.99 501 THR A O 1
ATOM 3476 N N . LYS A 1 502 ? 173.325 219.998 98.561 1.00 67.94 502 LYS A N 1
ATOM 3477 C CA . LYS A 1 502 ? 172.054 220.275 99.226 1.00 67.94 502 LYS A CA 1
ATOM 3478 C C . LYS A 1 502 ? 171.071 219.143 98.931 1.00 67.94 502 LYS A C 1
ATOM 3479 O O . LYS A 1 502 ? 170.045 219.313 98.275 1.00 67.94 502 LYS A O 1
ATOM 3485 N N . PHE A 1 503 ? 171.416 217.961 99.438 1.00 62.05 503 PHE A N 1
ATOM 3486 C CA . PHE A 1 503 ? 170.593 216.769 99.285 1.00 62.05 503 PHE A CA 1
ATOM 3487 C C . PHE A 1 503 ? 169.707 216.521 100.494 1.00 62.05 503 PHE A C 1
ATOM 3488 O O . PHE A 1 503 ? 168.510 216.266 100.345 1.00 62.05 503 PHE A O 1
ATOM 3496 N N . LEU A 1 504 ? 170.271 216.586 101.700 1.00 64.36 504 LEU A N 1
ATOM 3497 C CA . LEU A 1 504 ? 169.470 216.406 102.903 1.00 64.36 504 LEU A CA 1
ATOM 3498 C C . LEU A 1 504 ? 168.513 217.566 103.138 1.00 64.36 504 LEU A C 1
ATOM 3499 O O . LEU A 1 504 ? 167.474 217.375 103.778 1.00 64.36 504 LEU A O 1
ATOM 3504 N N . SER A 1 505 ? 168.834 218.758 102.636 1.00 67.77 505 SER A N 1
ATOM 3505 C CA . SER A 1 505 ? 168.026 219.943 102.886 1.00 67.77 505 SER A CA 1
ATOM 3506 C C . SER A 1 505 ? 166.774 220.021 102.022 1.00 67.77 505 SER A C 1
ATOM 3507 O O . SER A 1 505 ? 165.844 220.752 102.380 1.00 67.77 505 SER A O 1
ATOM 3510 N N . ASP A 1 506 ? 166.716 219.294 100.905 1.00 67.90 506 ASP A N 1
ATOM 3511 C CA . ASP A 1 506 ? 165.526 219.290 100.066 1.00 67.90 506 ASP A CA 1
ATOM 3512 C C . ASP A 1 506 ? 164.833 217.938 99.989 1.00 67.90 506 ASP A C 1
ATOM 3513 O O . ASP A 1 506 ? 163.688 217.879 99.529 1.00 67.90 506 ASP A O 1
ATOM 3518 N N . VAL A 1 507 ? 165.483 216.860 100.420 1.00 64.64 507 VAL A N 1
ATOM 3519 C CA . VAL A 1 507 ? 164.791 215.587 100.574 1.00 64.64 507 VAL A CA 1
ATOM 3520 C C . VAL A 1 507 ? 164.022 215.544 101.893 1.00 64.64 507 VAL A C 1
ATOM 3521 O O . VAL A 1 507 ? 162.949 214.937 101.966 1.00 64.64 507 VAL A O 1
ATOM 3525 N N . TYR A 1 508 ? 164.530 216.212 102.928 1.00 65.87 508 TYR A N 1
ATOM 3526 C CA . TYR A 1 508 ? 163.859 216.319 104.222 1.00 65.87 508 TYR A CA 1
ATOM 3527 C C . TYR A 1 508 ? 163.762 217.795 104.582 1.00 65.87 508 TYR A C 1
ATOM 3528 O O . TYR A 1 508 ? 164.514 218.290 105.432 1.00 65.87 508 TYR A O 1
ATOM 3537 N N . PRO A 1 509 ? 162.851 218.533 103.942 1.00 68.74 509 PRO A N 1
ATOM 3538 C CA . PRO A 1 509 ? 162.719 219.967 104.251 1.00 68.74 509 PRO A CA 1
ATOM 3539 C C . PRO A 1 509 ? 162.326 220.246 105.689 1.00 68.74 509 PRO A C 1
ATOM 3540 O O . PRO A 1 509 ? 162.701 221.296 106.225 1.00 68.74 509 PRO A O 1
ATOM 3544 N N . ASP A 1 510 ? 161.583 219.345 106.332 1.00 73.42 510 ASP A N 1
ATOM 3545 C CA . ASP A 1 510 ? 161.143 219.524 107.709 1.00 73.42 510 ASP A CA 1
ATOM 3546 C C . ASP A 1 510 ? 161.958 218.686 108.687 1.00 73.42 510 ASP A C 1
ATOM 3547 O O . ASP A 1 510 ? 161.533 218.482 109.828 1.00 73.42 510 ASP A O 1
ATOM 3552 N N . GLY A 1 511 ? 163.116 218.197 108.263 1.00 67.54 511 GLY A N 1
ATOM 3553 C CA . GLY A 1 511 ? 163.956 217.374 109.104 1.00 67.54 511 GLY A CA 1
ATOM 3554 C C . GLY A 1 511 ? 163.726 215.890 108.870 1.00 67.54 511 GLY A C 1
ATOM 3555 O O . GLY A 1 511 ? 162.713 215.461 108.314 1.00 67.54 511 GLY A O 1
ATOM 3556 N N . PHE A 1 512 ? 164.699 215.094 109.304 1.00 63.16 512 PHE A N 1
ATOM 3557 C CA . PHE A 1 512 ? 164.611 213.649 109.149 1.00 63.16 512 PHE A CA 1
ATOM 3558 C C . PHE A 1 512 ? 163.520 213.091 110.054 1.00 63.16 512 PHE A C 1
ATOM 3559 O O . PHE A 1 512 ? 163.444 213.432 111.238 1.00 63.16 512 PHE A O 1
ATOM 3567 N N . LYS A 1 513 ? 162.671 212.229 109.492 1.00 68.09 513 LYS A N 1
ATOM 3568 C CA . LYS A 1 513 ? 161.555 211.653 110.226 1.00 68.09 513 LYS A CA 1
ATOM 3569 C C . LYS A 1 513 ? 161.603 210.138 110.342 1.00 68.09 513 LYS A C 1
ATOM 3570 O O . LYS A 1 513 ? 160.856 209.579 111.153 1.00 68.09 513 LYS A O 1
ATOM 3576 N N . GLY A 1 514 ? 162.443 209.464 109.571 1.00 66.42 514 GLY A N 1
ATOM 3577 C CA . GLY A 1 514 ? 162.520 208.018 109.578 1.00 66.42 514 GLY A CA 1
ATOM 3578 C C . GLY A 1 514 ? 161.953 207.415 108.306 1.00 66.42 514 GLY A C 1
ATOM 3579 O O . GLY A 1 514 ? 161.419 208.099 107.435 1.00 66.42 514 GLY A O 1
ATOM 3580 N N . HIS A 1 515 ? 162.089 206.095 108.220 1.00 66.01 515 HIS A N 1
ATOM 3581 C CA . HIS A 1 515 ? 161.590 205.365 107.062 1.00 66.01 515 HIS A CA 1
ATOM 3582 C C . HIS A 1 515 ? 160.068 205.382 107.058 1.00 66.01 515 HIS A C 1
ATOM 3583 O O . HIS A 1 515 ? 159.432 205.030 108.056 1.00 66.01 515 HIS A O 1
ATOM 3590 N N . MET A 1 516 ? 159.484 205.790 105.935 1.00 72.02 516 MET A N 1
ATOM 3591 C CA . MET A 1 516 ? 158.035 205.810 105.774 1.00 72.02 516 MET A CA 1
ATOM 3592 C C . MET A 1 516 ? 157.599 204.462 105.214 1.00 72.02 516 MET A C 1
ATOM 3593 O O . MET A 1 516 ? 157.885 204.139 104.057 1.00 72.02 516 MET A O 1
ATOM 3598 N N . LEU A 1 517 ? 156.915 203.674 106.038 1.00 68.10 517 LEU A N 1
ATOM 3599 C CA . LEU A 1 517 ? 156.520 202.333 105.634 1.00 68.10 517 LEU A CA 1
ATOM 3600 C C . LEU A 1 517 ? 155.431 202.381 104.572 1.00 68.10 517 LEU A C 1
ATOM 3601 O O . LEU A 1 517 ? 154.503 203.191 104.643 1.00 68.10 517 LEU A O 1
ATOM 3606 N N . THR A 1 518 ? 155.552 201.505 103.579 1.00 70.70 518 THR A N 1
ATOM 3607 C CA . THR A 1 518 ? 154.481 201.290 102.623 1.00 70.70 518 THR A CA 1
ATOM 3608 C C . THR A 1 518 ? 153.451 200.336 103.223 1.00 70.70 518 THR A C 1
ATOM 3609 O O . THR A 1 518 ? 153.575 199.885 104.365 1.00 70.70 518 THR A O 1
ATOM 3613 N N . LYS A 1 519 ? 152.412 200.024 102.447 1.00 72.49 519 LYS A N 1
ATOM 3614 C CA . LYS A 1 519 ? 151.387 199.103 102.929 1.00 72.49 519 LYS A CA 1
ATOM 3615 C C . LYS A 1 519 ? 151.970 197.715 103.173 1.00 72.49 519 LYS A C 1
ATOM 3616 O O . LYS A 1 519 ? 151.742 197.107 104.226 1.00 72.49 519 LYS A O 1
ATOM 3622 N N . SER A 1 520 ? 152.740 197.204 102.209 1.00 70.92 520 SER A N 1
ATOM 3623 C CA . SER A 1 520 ? 153.349 195.888 102.367 1.00 70.92 520 SER A CA 1
ATOM 3624 C C . SER A 1 520 ? 154.365 195.880 103.502 1.00 70.92 520 SER A C 1
ATOM 3625 O O . SER A 1 520 ? 154.423 194.928 104.288 1.00 70.92 520 SER A O 1
ATOM 3628 N N . GLU A 1 521 ? 155.177 196.935 103.602 1.00 69.54 521 GLU A N 1
ATOM 3629 C CA . GLU A 1 521 ? 156.158 197.011 104.680 1.00 69.54 521 GLU A CA 1
ATOM 3630 C C . GLU A 1 521 ? 155.480 197.105 106.041 1.00 69.54 521 GLU A C 1
ATOM 3631 O O . GLU A 1 521 ? 155.929 196.477 107.008 1.00 69.54 521 GLU A O 1
ATOM 3637 N N . LYS A 1 522 ? 154.402 197.887 106.138 1.00 68.45 522 LYS A N 1
ATOM 3638 C CA . LYS A 1 522 ? 153.666 197.974 107.396 1.00 68.45 522 LYS A CA 1
ATOM 3639 C C . LYS A 1 522 ? 153.059 196.628 107.772 1.00 68.45 522 LYS A C 1
ATOM 3640 O O . LYS A 1 522 ? 153.094 196.227 108.942 1.00 68.45 522 LYS A O 1
ATOM 3646 N N . ASN A 1 523 ? 152.497 195.915 106.792 1.00 67.59 523 ASN A N 1
ATOM 3647 C CA . ASN A 1 523 ? 151.943 194.594 107.069 1.00 67.59 523 ASN A CA 1
ATOM 3648 C C . ASN A 1 523 ? 153.026 193.633 107.541 1.00 67.59 523 ASN A C 1
ATOM 3649 O O . ASN A 1 523 ? 152.815 192.861 108.484 1.00 67.59 523 ASN A O 1
ATOM 3654 N N . GLN A 1 524 ? 154.195 193.666 106.896 1.00 65.68 524 GLN A N 1
ATOM 3655 C CA . GLN A 1 524 ? 155.294 192.799 107.308 1.00 65.68 524 GLN A CA 1
ATOM 3656 C C . GLN A 1 524 ? 155.754 193.124 108.723 1.00 65.68 524 GLN A C 1
ATOM 3657 O O . GLN A 1 524 ? 156.011 192.217 109.523 1.00 65.68 524 GLN A O 1
ATOM 3663 N N . LEU A 1 525 ? 155.868 194.414 109.049 1.00 62.36 525 LEU A N 1
ATOM 3664 C CA . LEU A 1 525 ? 156.284 194.804 110.392 1.00 62.36 525 LEU A CA 1
ATOM 3665 C C . LEU A 1 525 ? 155.273 194.352 111.438 1.00 62.36 525 LEU A C 1
ATOM 3666 O O . LEU A 1 525 ? 155.651 193.841 112.500 1.00 62.36 525 LEU A O 1
ATOM 3671 N N . LEU A 1 526 ? 153.979 194.529 111.154 1.00 62.30 526 LEU A N 1
ATOM 3672 C CA . LEU A 1 526 ? 152.953 194.090 112.093 1.00 62.30 526 LEU A CA 1
ATOM 3673 C C . LEU A 1 526 ? 152.987 192.579 112.279 1.00 62.30 526 LEU A C 1
ATOM 3674 O O . LEU A 1 526 ? 152.860 192.081 113.406 1.00 62.30 526 LEU A O 1
ATOM 3679 N N . ALA A 1 527 ? 153.163 191.833 111.186 1.00 62.42 527 ALA A N 1
ATOM 3680 C CA . ALA A 1 527 ? 153.236 190.380 111.285 1.00 62.42 527 ALA A CA 1
ATOM 3681 C C . ALA A 1 527 ? 154.439 189.941 112.109 1.00 62.42 527 ALA A C 1
ATOM 3682 O O . ALA A 1 527 ? 154.330 189.036 112.944 1.00 62.42 527 ALA A O 1
ATOM 3684 N N . ILE A 1 528 ? 155.595 190.574 111.892 1.00 61.20 528 ILE A N 1
ATOM 3685 C CA . ILE A 1 528 ? 156.791 190.217 112.650 1.00 61.20 528 ILE A CA 1
ATOM 3686 C C . ILE A 1 528 ? 156.599 190.524 114.130 1.00 61.20 528 ILE A C 1
ATOM 3687 O O . ILE A 1 528 ? 156.968 189.722 114.998 1.00 61.20 528 ILE A O 1
ATOM 3692 N N . ALA A 1 529 ? 156.023 191.687 114.444 1.00 60.99 529 ALA A N 1
ATOM 3693 C CA . ALA A 1 529 ? 155.798 192.044 115.842 1.00 60.99 529 ALA A CA 1
ATOM 3694 C C . ALA A 1 529 ? 154.843 191.067 116.518 1.00 60.99 529 ALA A C 1
ATOM 3695 O O . ALA A 1 529 ? 155.092 190.621 117.647 1.00 60.99 529 ALA A O 1
ATOM 3697 N N . SER A 1 530 ? 153.744 190.720 115.842 1.00 61.85 530 SER A N 1
ATOM 3698 C CA . SER A 1 530 ? 152.792 189.774 116.415 1.00 61.85 530 SER A CA 1
ATOM 3699 C C . SER A 1 530 ? 153.426 188.403 116.610 1.00 61.85 530 SER A C 1
ATOM 3700 O O . SER A 1 530 ? 153.209 187.750 117.639 1.00 61.85 530 SER A O 1
ATOM 3703 N N . SER A 1 531 ? 154.209 187.947 115.629 1.00 61.52 531 SER A N 1
ATOM 3704 C CA . SER A 1 531 ? 154.867 186.652 115.749 1.00 61.52 531 SER A CA 1
ATOM 3705 C C . SER A 1 531 ? 155.855 186.641 116.906 1.00 61.52 531 SER A C 1
ATOM 3706 O O . SER A 1 531 ? 155.942 185.655 117.644 1.00 61.52 531 SER A O 1
ATOM 3709 N N . LEU A 1 532 ? 156.607 187.730 117.084 1.00 61.33 532 LEU A N 1
ATOM 3710 C CA . LEU A 1 532 ? 157.536 187.812 118.208 1.00 61.33 532 LEU A CA 1
ATOM 3711 C C . LEU A 1 532 ? 156.796 187.796 119.541 1.00 61.33 532 LEU A C 1
ATOM 3712 O O . LEU A 1 532 ? 157.226 187.130 120.492 1.00 61.33 532 LEU A O 1
ATOM 3717 N N . PHE A 1 533 ? 155.683 188.528 119.629 1.00 59.86 533 PHE A N 1
ATOM 3718 C CA . PHE A 1 533 ? 154.891 188.533 120.856 1.00 59.86 533 PHE A CA 1
ATOM 3719 C C . PHE A 1 533 ? 154.386 187.133 121.187 1.00 59.86 533 PHE A C 1
ATOM 3720 O O . PHE A 1 533 ? 154.499 186.667 122.330 1.00 59.86 533 PHE A O 1
ATOM 3728 N N . VAL A 1 534 ? 153.842 186.436 120.187 1.00 60.58 534 VAL A N 1
ATOM 3729 C CA . VAL A 1 534 ? 153.317 185.094 120.422 1.00 60.58 534 VAL A CA 1
ATOM 3730 C C . VAL A 1 534 ? 154.445 184.127 120.763 1.00 60.58 534 VAL A C 1
ATOM 3731 O O . VAL A 1 534 ? 154.272 183.216 121.580 1.00 60.58 534 VAL A O 1
ATOM 3735 N N . ALA A 1 535 ? 155.617 184.305 120.148 1.00 59.59 535 ALA A N 1
ATOM 3736 C CA . ALA A 1 535 ? 156.759 183.457 120.472 1.00 59.59 535 ALA A CA 1
ATOM 3737 C C . ALA A 1 535 ? 157.189 183.642 121.920 1.00 59.59 535 ALA A C 1
ATOM 3738 O O . ALA A 1 535 ? 157.498 182.666 122.612 1.00 59.59 535 ALA A O 1
ATOM 3740 N N . PHE A 1 536 ? 157.218 184.889 122.396 1.00 61.19 536 PHE A N 1
ATOM 3741 C CA . PHE A 1 536 ? 157.540 185.130 123.800 1.00 61.19 536 PHE A CA 1
ATOM 3742 C C . PHE A 1 536 ? 156.501 184.497 124.719 1.00 61.19 536 PHE A C 1
ATOM 3743 O O . PHE A 1 536 ? 156.850 183.880 125.736 1.00 61.19 536 PHE A O 1
ATOM 3751 N N . GLN A 1 537 ? 155.217 184.633 124.374 1.00 61.65 537 GLN A N 1
ATOM 3752 C CA . GLN A 1 537 ? 154.171 184.027 125.193 1.00 61.65 537 GLN A CA 1
ATOM 3753 C C . GLN A 1 537 ? 154.316 182.510 125.246 1.00 61.65 537 GLN A C 1
ATOM 3754 O O . GLN A 1 537 ? 154.153 181.900 126.310 1.00 61.65 537 GLN A O 1
ATOM 3760 N N . LEU A 1 538 ? 154.616 181.882 124.107 1.00 60.31 538 LEU A N 1
ATOM 3761 C CA . LEU A 1 538 ? 154.794 180.433 124.081 1.00 60.31 538 LEU A CA 1
ATOM 3762 C C . LEU A 1 538 ? 156.026 180.009 124.870 1.00 60.31 538 LEU A C 1
ATOM 3763 O O . LEU A 1 538 ? 156.002 178.986 125.564 1.00 60.31 538 LEU A O 1
ATOM 3768 N N . ARG A 1 539 ? 157.116 180.774 124.769 1.00 60.39 539 ARG A N 1
ATOM 3769 C CA . ARG A 1 539 ? 158.315 180.457 125.537 1.00 60.39 539 ARG A CA 1
ATOM 3770 C C . ARG A 1 539 ? 158.058 180.562 127.033 1.00 60.39 539 ARG A C 1
ATOM 3771 O O . ARG A 1 539 ? 158.644 179.808 127.817 1.00 60.39 539 ARG A O 1
ATOM 3779 N N . ALA A 1 540 ? 157.187 181.484 127.446 1.00 62.05 540 ALA A N 1
ATOM 3780 C CA . ALA A 1 540 ? 156.905 181.651 128.867 1.00 62.05 540 ALA A CA 1
ATOM 3781 C C . ALA A 1 540 ? 156.228 180.438 129.494 1.00 62.05 540 ALA A C 1
ATOM 3782 O O . ALA A 1 540 ? 156.175 180.352 130.725 1.00 62.05 540 ALA A O 1
ATOM 3784 N N . GLN A 1 541 ? 155.714 179.505 128.693 1.00 64.55 541 GLN A N 1
ATOM 3785 C CA . GLN A 1 541 ? 154.992 178.346 129.201 1.00 64.55 541 GLN A CA 1
ATOM 3786 C C . GLN A 1 541 ? 155.850 177.092 129.311 1.00 64.55 541 GLN A C 1
ATOM 3787 O O . GLN A 1 541 ? 155.325 176.033 129.667 1.00 64.55 541 GLN A O 1
ATOM 3793 N N . HIS A 1 542 ? 157.146 177.176 129.018 1.00 65.91 542 HIS A N 1
ATOM 3794 C CA . HIS A 1 542 ? 158.018 176.002 128.984 1.00 65.91 542 HIS A CA 1
ATOM 3795 C C . HIS A 1 542 ? 158.772 175.906 130.306 1.00 65.91 542 HIS A C 1
ATOM 3796 O O . HIS A 1 542 ? 159.876 176.430 130.455 1.00 65.91 542 HIS A O 1
ATOM 3803 N N . PHE A 1 543 ? 158.167 175.223 131.271 1.00 66.34 543 PHE A N 1
ATOM 3804 C CA . PHE A 1 543 ? 158.787 174.953 132.559 1.00 66.34 543 PHE A CA 1
ATOM 3805 C C . PHE A 1 543 ? 159.393 173.555 132.573 1.00 66.34 543 PHE A C 1
ATOM 3806 O O . PHE A 1 543 ? 159.051 172.693 131.759 1.00 66.34 543 PHE A O 1
ATOM 3814 N N . GLN A 1 544 ? 160.306 173.340 133.516 1.00 77.47 544 GLN A N 1
ATOM 3815 C CA . GLN A 1 544 ? 160.841 172.007 133.738 1.00 77.47 544 GLN A CA 1
ATOM 3816 C C . GLN A 1 544 ? 159.799 171.127 134.423 1.00 77.47 544 GLN A C 1
ATOM 3817 O O . GLN A 1 544 ? 158.871 171.609 135.077 1.00 77.47 544 GLN A O 1
ATOM 3823 N N . GLU A 1 545 ? 159.959 169.817 134.257 1.00 84.69 545 GLU A N 1
ATOM 3824 C CA . GLU A 1 545 ? 159.037 168.870 134.868 1.00 84.69 545 GLU A CA 1
ATOM 3825 C C . GLU A 1 545 ? 159.134 168.936 136.388 1.00 84.69 545 GLU A C 1
ATOM 3826 O O . GLU A 1 545 ? 160.228 168.960 136.958 1.00 84.69 545 GLU A O 1
ATOM 3832 N N . ASN A 1 546 ? 157.975 168.963 137.043 1.00 82.04 546 ASN A N 1
ATOM 3833 C CA . ASN A 1 546 ? 157.897 169.086 138.494 1.00 82.04 546 ASN A CA 1
ATOM 3834 C C . ASN A 1 546 ? 157.653 167.757 139.194 1.00 82.04 546 ASN A C 1
ATOM 3835 O O . ASN A 1 546 ? 158.168 167.545 140.297 1.00 82.04 546 ASN A O 1
ATOM 3840 N N . SER A 1 547 ? 156.851 166.877 138.589 1.00 81.71 547 SER A N 1
ATOM 3841 C CA . SER A 1 547 ? 156.544 165.545 139.109 1.00 81.71 547 SER A CA 1
ATOM 3842 C C . SER A 1 547 ? 155.698 165.607 140.377 1.00 81.71 547 SER A C 1
ATOM 3843 O O . SER A 1 547 ? 155.307 164.568 140.916 1.00 81.71 547 SER A O 1
ATOM 3846 N N . ARG A 1 548 ? 155.408 166.815 140.859 1.00 77.99 548 ARG A N 1
ATOM 3847 C CA . ARG A 1 548 ? 154.493 167.019 141.975 1.00 77.99 548 ARG A CA 1
ATOM 3848 C C . ARG A 1 548 ? 153.209 167.711 141.537 1.00 77.99 548 ARG A C 1
ATOM 3849 O O . ARG A 1 548 ? 152.112 167.275 141.896 1.00 77.99 548 ARG A O 1
ATOM 3857 N N . MET A 1 549 ? 153.332 168.787 140.762 1.00 80.72 549 MET A N 1
ATOM 3858 C CA . MET A 1 549 ? 152.192 169.495 140.184 1.00 80.72 549 MET A CA 1
ATOM 3859 C C . MET A 1 549 ? 152.452 169.638 138.691 1.00 80.72 549 MET A C 1
ATOM 3860 O O . MET A 1 549 ? 153.069 170.616 138.248 1.00 80.72 549 MET A O 1
ATOM 3865 N N . PRO A 1 550 ? 152.014 168.669 137.887 1.00 79.98 550 PRO A N 1
ATOM 3866 C CA . PRO A 1 550 ? 152.259 168.742 136.442 1.00 79.98 550 PRO A CA 1
ATOM 3867 C C . PRO A 1 550 ? 151.623 169.977 135.821 1.00 79.98 550 PRO A C 1
ATOM 3868 O O . PRO A 1 550 ? 150.546 170.421 136.224 1.00 79.98 550 PRO A O 1
ATOM 3872 N N . VAL A 1 551 ? 152.309 170.528 134.826 1.00 78.75 551 VAL A N 1
ATOM 3873 C CA . VAL A 1 551 ? 151.873 171.745 134.153 1.00 78.75 551 VAL A CA 1
ATOM 3874 C C . VAL A 1 551 ? 150.971 171.368 132.987 1.00 78.75 551 VAL A C 1
ATOM 3875 O O . VAL A 1 551 ? 151.328 170.520 132.160 1.00 78.75 551 VAL A O 1
ATOM 3879 N N . ILE A 1 552 ? 149.801 171.994 132.921 1.00 80.59 552 ILE A N 1
ATOM 3880 C CA . ILE A 1 552 ? 148.852 171.796 131.832 1.00 80.59 552 ILE A CA 1
ATOM 3881 C C . ILE A 1 552 ? 148.979 173.005 130.915 1.00 80.59 552 ILE A C 1
ATOM 3882 O O . ILE A 1 552 ? 148.514 174.101 131.245 1.00 80.59 552 ILE A O 1
ATOM 3887 N N . LYS A 1 553 ? 149.613 172.810 129.763 1.00 82.56 553 LYS A N 1
ATOM 3888 C CA . LYS A 1 553 ? 149.839 173.913 128.844 1.00 82.56 553 LYS A CA 1
ATOM 3889 C C . LYS A 1 553 ? 148.513 174.407 128.270 1.00 82.56 553 LYS A C 1
ATOM 3890 O O . LYS A 1 553 ? 147.642 173.599 127.932 1.00 82.56 553 LYS A O 1
ATOM 3896 N N . PRO A 1 554 ? 148.327 175.722 128.151 1.00 84.79 554 PRO A N 1
ATOM 3897 C CA . PRO A 1 554 ? 147.092 176.249 127.549 1.00 84.79 554 PRO A CA 1
ATOM 3898 C C . PRO A 1 554 ? 147.040 175.914 126.066 1.00 84.79 554 PRO A C 1
ATOM 3899 O O . PRO A 1 554 ? 147.901 176.336 125.291 1.00 84.79 554 PRO A O 1
ATOM 3903 N N . ASP A 1 555 ? 146.024 175.149 125.675 1.00 89.90 555 ASP A N 1
ATOM 3904 C CA . ASP A 1 555 ? 145.847 174.728 124.286 1.00 89.90 555 ASP A CA 1
ATOM 3905 C C . ASP A 1 555 ? 145.040 175.806 123.573 1.00 89.90 555 ASP A C 1
ATOM 3906 O O . ASP A 1 555 ? 143.811 175.756 123.514 1.00 89.90 555 ASP A O 1
ATOM 3911 N N . ILE A 1 556 ? 145.747 176.792 123.026 1.00 82.72 556 ILE A N 1
ATOM 3912 C CA . ILE A 1 556 ? 145.141 177.897 122.296 1.00 82.72 556 ILE A CA 1
ATOM 3913 C C . ILE A 1 556 ? 145.473 177.743 120.818 1.00 82.72 556 ILE A C 1
ATOM 3914 O O . ILE A 1 556 ? 146.598 177.380 120.455 1.00 82.72 556 ILE A O 1
ATOM 3919 N N . ALA A 1 557 ? 144.477 177.983 119.967 1.00 79.24 557 ALA A N 1
ATOM 3920 C CA . ALA A 1 557 ? 144.652 177.842 118.526 1.00 79.24 557 ALA A CA 1
ATOM 3921 C C . ALA A 1 557 ? 145.038 179.168 117.875 1.00 79.24 557 ALA A C 1
ATOM 3922 O O . ALA A 1 557 ? 146.082 179.268 117.223 1.00 79.24 557 ALA A O 1
ATOM 3924 N N . ASN A 1 558 ? 144.206 180.192 118.047 1.00 75.94 558 ASN A N 1
ATOM 3925 C CA . ASN A 1 558 ? 144.420 181.494 117.432 1.00 75.94 558 ASN A CA 1
ATOM 3926 C C . ASN A 1 558 ? 144.607 182.548 118.512 1.00 75.94 558 ASN A C 1
ATOM 3927 O O . ASN A 1 558 ? 143.799 182.641 119.442 1.00 75.94 558 ASN A O 1
ATOM 3932 N N . TRP A 1 559 ? 145.671 183.335 118.386 1.00 69.14 559 TRP A N 1
ATOM 3933 C CA . TRP A 1 559 ? 145.894 184.499 119.236 1.00 69.14 559 TRP A CA 1
ATOM 3934 C C . TRP A 1 559 ? 145.292 185.710 118.536 1.00 69.14 559 TRP A C 1
ATOM 3935 O O . TRP A 1 559 ? 145.741 186.093 117.451 1.00 69.14 559 TRP A O 1
ATOM 3946 N N . GLU A 1 560 ? 144.271 186.304 119.143 1.00 69.10 560 GLU A N 1
ATOM 3947 C CA . GLU A 1 560 ? 143.638 187.505 118.615 1.00 69.10 560 GLU A CA 1
ATOM 3948 C C . GLU A 1 560 ? 144.219 188.709 119.342 1.00 69.10 560 GLU A C 1
ATOM 3949 O O . GLU A 1 560 ? 144.133 188.798 120.571 1.00 69.10 560 GLU A O 1
ATOM 3955 N N . LEU A 1 561 ? 144.809 189.629 118.584 1.00 64.98 561 LEU A N 1
ATOM 3956 C CA . LEU A 1 561 ? 145.587 190.718 119.145 1.00 64.98 561 LEU A CA 1
ATOM 3957 C C . LEU A 1 561 ? 145.168 192.044 118.528 1.00 64.98 561 LEU A C 1
ATOM 3958 O O . LEU A 1 561 ? 144.735 192.110 117.374 1.00 64.98 561 LEU A O 1
ATOM 3963 N N . SER A 1 562 ? 145.302 193.097 119.324 1.00 66.15 562 SER A N 1
ATOM 3964 C CA . SER A 1 562 ? 145.191 194.473 118.867 1.00 66.15 562 SER A CA 1
ATOM 3965 C C . SER A 1 562 ? 146.579 195.094 118.939 1.00 66.15 562 SER A C 1
ATOM 3966 O O . SER A 1 562 ? 147.210 195.095 120.004 1.00 66.15 562 SER A O 1
ATOM 3969 N N . VAL A 1 563 ? 147.055 195.601 117.806 1.00 67.08 563 VAL A N 1
ATOM 3970 C CA . VAL A 1 563 ? 148.388 196.181 117.697 1.00 67.08 563 VAL A CA 1
ATOM 3971 C C . VAL A 1 563 ? 148.232 197.661 117.389 1.00 67.08 563 VAL A C 1
ATOM 3972 O O . VAL A 1 563 ? 147.650 198.030 116.363 1.00 67.08 563 VAL A O 1
ATOM 3976 N N . LYS A 1 564 ? 148.747 198.503 118.275 1.00 70.69 564 LYS A N 1
ATOM 3977 C CA . LYS A 1 564 ? 148.722 199.946 118.104 1.00 70.69 564 LYS A CA 1
ATOM 3978 C C . LYS A 1 564 ? 150.074 200.387 117.563 1.00 70.69 564 LYS A C 1
ATOM 3979 O O . LYS A 1 564 ? 151.110 200.151 118.198 1.00 70.69 564 LYS A O 1
ATOM 3985 N N . LEU A 1 565 ? 150.056 201.009 116.386 1.00 72.95 565 LEU A N 1
ATOM 3986 C CA . LEU A 1 565 ? 151.246 201.527 115.730 1.00 72.95 565 LEU A CA 1
ATOM 3987 C C . LEU A 1 565 ? 150.997 202.975 115.340 1.00 72.95 565 LEU A C 1
ATOM 3988 O O . LEU A 1 565 ? 149.917 203.311 114.841 1.00 72.95 565 LEU A O 1
ATOM 3993 N N . HIS A 1 566 ? 152.003 203.824 115.566 1.00 78.23 566 HIS A N 1
ATOM 3994 C CA . HIS A 1 566 ? 151.854 205.265 115.400 1.00 78.23 566 HIS A CA 1
ATOM 3995 C C . HIS A 1 566 ? 150.614 205.722 116.155 1.00 78.23 566 HIS A C 1
ATOM 3996 O O . HIS A 1 566 ? 150.582 205.686 117.389 1.00 78.23 566 HIS A O 1
ATOM 4003 N N . ASP A 1 567 ? 149.589 206.150 115.425 1.00 82.46 567 ASP A N 1
ATOM 4004 C CA . ASP A 1 567 ? 148.250 206.330 115.979 1.00 82.46 567 ASP A CA 1
ATOM 4005 C C . ASP A 1 567 ? 147.289 205.569 115.074 1.00 82.46 567 ASP A C 1
ATOM 4006 O O . ASP A 1 567 ? 146.643 206.151 114.199 1.00 82.46 567 ASP A O 1
ATOM 4011 N N . LYS A 1 568 ? 147.189 204.260 115.301 1.00 75.42 568 LYS A N 1
ATOM 4012 C CA . LYS A 1 568 ? 146.290 203.401 114.543 1.00 75.42 568 LYS A CA 1
ATOM 4013 C C . LYS A 1 568 ? 146.256 202.031 115.200 1.00 75.42 568 LYS A C 1
ATOM 4014 O O . LYS A 1 568 ? 147.268 201.571 115.735 1.00 75.42 568 LYS A O 1
ATOM 4020 N N . VAL A 1 569 ? 145.092 201.388 115.151 1.00 70.37 569 VAL A N 1
ATOM 4021 C CA . VAL A 1 569 ? 144.868 200.086 115.769 1.00 70.37 569 VAL A CA 1
ATOM 4022 C C . VAL A 1 569 ? 144.591 199.072 114.669 1.00 70.37 569 VAL A C 1
ATOM 4023 O O . VAL A 1 569 ? 143.752 199.310 113.792 1.00 70.37 569 VAL A O 1
ATOM 4027 N N . HIS A 1 570 ? 145.294 197.943 114.716 1.00 70.37 570 HIS A N 1
ATOM 4028 C CA . HIS A 1 570 ? 145.153 196.874 113.741 1.00 70.37 570 HIS A CA 1
ATOM 4029 C C . HIS A 1 570 ? 144.756 195.586 114.448 1.00 70.37 570 HIS A C 1
ATOM 4030 O O . HIS A 1 570 ? 145.245 195.291 115.543 1.00 70.37 570 HIS A O 1
ATOM 4037 N N . THR A 1 571 ? 143.867 194.825 113.815 1.00 68.70 571 THR A N 1
ATOM 4038 C CA . THR A 1 571 ? 143.432 193.535 114.335 1.00 68.70 571 THR A CA 1
ATOM 4039 C C . THR A 1 571 ? 144.269 192.437 113.691 1.00 68.70 571 THR A C 1
ATOM 4040 O O . THR A 1 571 ? 144.359 192.360 112.462 1.00 68.70 571 THR A O 1
ATOM 4044 N N . VAL A 1 572 ? 144.880 191.592 114.518 1.00 67.01 572 VAL A N 1
ATOM 4045 C CA . VAL A 1 572 ? 145.790 190.552 114.057 1.00 67.01 572 VAL A CA 1
ATOM 4046 C C . VAL A 1 572 ? 145.320 189.211 114.601 1.00 67.01 572 VAL A C 1
ATOM 4047 O O . VAL A 1 572 ? 144.918 189.108 115.764 1.00 67.01 572 VAL A O 1
ATOM 4051 N N . VAL A 1 573 ? 145.349 188.189 113.752 1.00 66.82 573 VAL A N 1
ATOM 4052 C CA . VAL A 1 573 ? 145.048 186.819 114.156 1.00 66.82 573 VAL A CA 1
ATOM 4053 C C . VAL A 1 573 ? 146.277 185.976 113.846 1.00 66.82 573 VAL A C 1
ATOM 4054 O O . VAL A 1 573 ? 146.639 185.805 112.677 1.00 66.82 573 VAL A O 1
ATOM 4058 N N . ALA A 1 574 ? 146.916 185.443 114.881 1.00 66.82 574 ALA A N 1
ATOM 4059 C CA . ALA A 1 574 ? 148.160 184.705 114.727 1.00 66.82 574 ALA A CA 1
ATOM 4060 C C . ALA A 1 574 ? 147.955 183.235 115.065 1.00 66.82 574 ALA A C 1
ATOM 4061 O O . ALA A 1 574 ? 147.244 182.899 116.015 1.00 66.82 574 ALA A O 1
ATOM 4063 N N . SER A 1 575 ? 148.577 182.363 114.276 1.00 67.88 575 SER A N 1
ATOM 4064 C CA . SER A 1 575 ? 148.581 180.935 114.553 1.00 67.88 575 SER A CA 1
ATOM 4065 C C . SER A 1 575 ? 149.997 180.409 114.380 1.00 67.88 575 SER A C 1
ATOM 4066 O O . SER A 1 575 ? 150.752 180.890 113.532 1.00 67.88 575 SER A O 1
ATOM 4069 N N . ASN A 1 576 ? 150.352 179.418 115.191 1.00 69.74 576 ASN A N 1
ATOM 4070 C CA . ASN A 1 576 ? 151.698 178.863 115.207 1.00 69.74 576 ASN A CA 1
ATOM 4071 C C . ASN A 1 576 ? 151.644 177.382 114.866 1.00 69.74 576 ASN A C 1
ATOM 4072 O O . ASN A 1 576 ? 150.881 176.626 115.477 1.00 69.74 576 ASN A O 1
ATOM 4077 N N . ASN A 1 577 ? 152.454 176.974 113.890 1.00 71.28 577 ASN A N 1
ATOM 4078 C CA . ASN A 1 577 ? 152.604 175.572 113.498 1.00 71.28 577 ASN A CA 1
ATOM 4079 C C . ASN A 1 577 ? 154.103 175.295 113.442 1.00 71.28 577 ASN A C 1
ATOM 4080 O O . ASN A 1 577 ? 154.728 175.423 112.386 1.00 71.28 577 ASN A O 1
ATOM 4085 N N . GLY A 1 578 ? 154.676 174.913 114.579 1.00 70.14 578 GLY A N 1
ATOM 4086 C CA . GLY A 1 578 ? 156.109 174.718 114.667 1.00 70.14 578 GLY A CA 1
ATOM 4087 C C . GLY A 1 578 ? 156.861 176.031 114.704 1.00 70.14 578 GLY A C 1
ATOM 4088 O O . GLY A 1 578 ? 156.674 176.834 115.622 1.00 70.14 578 GLY A O 1
ATOM 4089 N N . SER A 1 579 ? 157.717 176.262 113.710 1.00 68.62 579 SER A N 1
ATOM 4090 C CA . SER A 1 579 ? 158.464 177.506 113.595 1.00 68.62 579 SER A CA 1
ATOM 4091 C C . SER A 1 579 ? 157.877 178.446 112.550 1.00 68.62 579 SER A C 1
ATOM 4092 O O . SER A 1 579 ? 158.509 179.451 112.211 1.00 68.62 579 SER A O 1
ATOM 4095 N N . VAL A 1 580 ? 156.687 178.145 112.036 1.00 66.58 580 VAL A N 1
ATOM 4096 C CA . VAL A 1 580 ? 156.030 178.953 111.015 1.00 66.58 580 VAL A CA 1
ATOM 4097 C C . VAL A 1 580 ? 154.801 179.602 111.633 1.00 66.58 580 VAL A C 1
ATOM 4098 O O . VAL A 1 580 ? 153.961 178.916 112.227 1.00 66.58 580 VAL A O 1
ATOM 4102 N N . PHE A 1 581 ? 154.696 180.920 111.492 1.00 65.48 581 PHE A N 1
ATOM 4103 C CA . PHE A 1 581 ? 153.578 181.688 112.019 1.00 65.48 581 PHE A CA 1
ATOM 4104 C C . PHE A 1 581 ? 152.725 182.194 110.866 1.00 65.48 581 PHE A C 1
ATOM 4105 O O . PHE A 1 581 ? 153.234 182.858 109.957 1.00 65.48 581 PHE A O 1
ATOM 4113 N N . SER A 1 582 ? 151.434 181.882 110.905 1.00 66.66 582 SER A N 1
ATOM 4114 C CA . SER A 1 582 ? 150.467 182.416 109.957 1.00 66.66 582 SER A CA 1
ATOM 4115 C C . SER A 1 582 ? 149.785 183.613 110.604 1.00 66.66 582 SER A C 1
ATOM 4116 O O . SER A 1 582 ? 149.133 183.473 111.645 1.00 66.66 582 SER A O 1
ATOM 4119 N N . VAL A 1 583 ? 149.937 184.785 109.993 1.00 68.37 583 VAL A N 1
ATOM 4120 C CA . VAL A 1 583 ? 149.485 186.042 110.572 1.00 68.37 583 VAL A CA 1
ATOM 4121 C C . VAL A 1 583 ? 148.456 186.664 109.640 1.00 68.37 583 VAL A C 1
ATOM 4122 O O . VAL A 1 583 ? 148.697 186.797 108.435 1.00 68.37 583 VAL A O 1
ATOM 4126 N N . GLU A 1 584 ? 147.315 187.043 110.200 1.00 73.83 584 GLU A N 1
ATOM 4127 C CA . GLU A 1 584 ? 146.211 187.644 109.464 1.00 73.83 584 GLU A CA 1
ATOM 4128 C C . GLU A 1 584 ? 146.080 189.080 109.954 1.00 73.83 584 GLU A C 1
ATOM 4129 O O . GLU A 1 584 ? 145.618 189.315 111.076 1.00 73.83 584 GLU A O 1
ATOM 4135 N N . VAL A 1 585 ? 146.509 190.029 109.128 1.00 73.43 585 VAL A N 1
ATOM 4136 C CA . VAL A 1 585 ? 146.549 191.444 109.481 1.00 73.43 585 VAL A CA 1
ATOM 4137 C C . VAL A 1 585 ? 145.554 192.170 108.585 1.00 73.43 585 VAL A C 1
ATOM 4138 O O . VAL A 1 585 ? 145.811 192.372 107.392 1.00 73.43 585 VAL A O 1
ATOM 4142 N N . ASP A 1 586 ? 144.416 192.559 109.162 1.00 76.77 586 ASP A N 1
ATOM 4143 C CA . ASP A 1 586 ? 143.448 193.442 108.507 1.00 76.77 586 ASP A CA 1
ATOM 4144 C C . ASP A 1 586 ? 143.045 192.922 107.129 1.00 76.77 586 ASP A C 1
ATOM 4145 O O . ASP A 1 586 ? 142.883 193.686 106.175 1.00 76.77 586 ASP A O 1
ATOM 4150 N N . GLY A 1 587 ? 142.877 191.608 107.023 1.00 77.23 587 GLY A N 1
ATOM 4151 C CA . GLY A 1 587 ? 142.486 191.007 105.766 1.00 77.23 587 GLY A CA 1
ATOM 4152 C C . GLY A 1 587 ? 143.621 190.596 104.857 1.00 77.23 587 GLY A C 1
ATOM 4153 O O . GLY A 1 587 ? 143.388 190.354 103.668 1.00 77.23 587 GLY A O 1
ATOM 4154 N N . SER A 1 588 ? 144.846 190.507 105.373 1.00 76.07 588 SER A N 1
ATOM 4155 C CA . SER A 1 588 ? 145.999 190.096 104.582 1.00 76.07 588 SER A CA 1
ATOM 4156 C C . SER A 1 588 ? 146.698 188.938 105.277 1.00 76.07 588 SER A C 1
ATOM 4157 O O . SER A 1 588 ? 146.960 189.004 106.481 1.00 76.07 588 SER A O 1
ATOM 4160 N N . LYS A 1 589 ? 147.004 187.887 104.523 1.00 75.99 589 LYS A N 1
ATOM 4161 C CA . LYS A 1 589 ? 147.639 186.692 105.063 1.00 75.99 589 LYS A CA 1
ATOM 4162 C C . LYS A 1 589 ? 149.138 186.736 104.800 1.00 75.99 589 LYS A C 1
ATOM 4163 O O . LYS A 1 589 ? 149.568 187.007 103.674 1.00 75.99 589 LYS A O 1
ATOM 4169 N N . LEU A 1 590 ? 149.928 186.469 105.839 1.00 69.99 590 LEU A N 1
ATOM 4170 C CA . LEU A 1 590 ? 151.378 186.458 105.737 1.00 69.99 590 LEU A CA 1
ATOM 4171 C C . LEU A 1 590 ? 151.925 185.259 106.498 1.00 69.99 590 LEU A C 1
ATOM 4172 O O . LEU A 1 590 ? 151.296 184.760 107.434 1.00 69.99 590 LEU A O 1
ATOM 4177 N N . ASN A 1 591 ? 153.100 184.797 106.081 1.00 69.49 591 ASN A N 1
ATOM 4178 C CA . ASN A 1 591 ? 153.790 183.692 106.732 1.00 69.49 591 ASN A CA 1
ATOM 4179 C C . ASN A 1 591 ? 155.161 184.162 107.189 1.00 69.49 591 ASN A C 1
ATOM 4180 O O . ASN A 1 591 ? 155.922 184.728 106.397 1.00 69.49 591 ASN A O 1
ATOM 4185 N N . VAL A 1 592 ? 155.475 183.926 108.460 1.00 66.06 592 VAL A N 1
ATOM 4186 C CA . VAL A 1 592 ? 156.745 184.325 109.053 1.00 66.06 592 VAL A CA 1
ATOM 4187 C C . VAL A 1 592 ? 157.483 183.069 109.494 1.00 66.06 592 VAL A C 1
ATOM 4188 O O . VAL A 1 592 ? 156.936 182.254 110.245 1.00 66.06 592 VAL A O 1
ATOM 4192 N N . THR A 1 593 ? 158.720 182.915 109.030 1.00 66.62 593 THR A N 1
ATOM 4193 C CA . THR A 1 593 ? 159.536 181.752 109.347 1.00 66.62 593 THR A CA 1
ATOM 4194 C C . THR A 1 593 ? 160.855 182.214 109.945 1.00 66.62 593 THR A C 1
ATOM 4195 O O . THR A 1 593 ? 161.520 183.090 109.384 1.00 66.62 593 THR A O 1
ATOM 4199 N N . SER A 1 594 ? 161.228 181.625 111.078 1.00 65.80 594 SER A N 1
ATOM 4200 C CA . SER A 1 594 ? 162.473 181.966 111.753 1.00 65.80 594 SER A CA 1
ATOM 4201 C C . SER A 1 594 ? 162.785 180.883 112.776 1.00 65.80 594 SER A C 1
ATOM 4202 O O . SER A 1 594 ? 161.941 180.046 113.102 1.00 65.80 594 SER A O 1
ATOM 4205 N N . THR A 1 595 ? 164.020 180.911 113.279 1.00 65.77 595 THR A N 1
ATOM 4206 C CA . THR A 1 595 ? 164.402 180.032 114.376 1.00 65.77 595 THR A CA 1
ATOM 4207 C C . THR A 1 595 ? 163.897 180.535 115.720 1.00 65.77 595 THR A C 1
ATOM 4208 O O . THR A 1 595 ? 163.883 179.769 116.689 1.00 65.77 595 THR A O 1
ATOM 4212 N N . TRP A 1 596 ? 163.482 181.801 115.790 1.00 64.45 596 TRP A N 1
ATOM 4213 C CA . TRP A 1 596 ? 162.885 182.393 116.988 1.00 64.45 596 TRP A CA 1
ATOM 4214 C C . TRP A 1 596 ? 163.812 182.282 118.198 1.00 64.45 596 TRP A C 1
ATOM 4215 O O . TRP A 1 596 ? 163.399 181.908 119.297 1.00 64.45 596 TRP A O 1
ATOM 4226 N N . ASN A 1 597 ? 165.082 182.614 117.984 1.00 63.12 597 ASN A N 1
ATOM 4227 C CA . ASN A 1 597 ? 166.020 182.775 119.090 1.00 63.12 597 ASN A CA 1
ATOM 4228 C C . ASN A 1 597 ? 165.737 184.107 119.772 1.00 63.12 597 ASN A C 1
ATOM 4229 O O . ASN A 1 597 ? 166.021 185.172 119.214 1.00 63.12 597 ASN A O 1
ATOM 4234 N N . LEU A 1 598 ? 165.178 184.053 120.976 1.00 60.50 598 LEU A N 1
ATOM 4235 C CA . LEU A 1 598 ? 164.693 185.243 121.661 1.00 60.50 598 LEU A CA 1
ATOM 4236 C C . LEU A 1 598 ? 165.782 185.986 122.421 1.00 60.50 598 LEU A C 1
ATOM 4237 O O . LEU A 1 598 ? 165.495 187.025 123.025 1.00 60.50 598 LEU A O 1
ATOM 4242 N N . ALA A 1 599 ? 167.017 185.489 122.410 1.00 59.95 599 ALA A N 1
ATOM 4243 C CA . ALA A 1 599 ? 168.113 186.127 123.126 1.00 59.95 599 ALA A CA 1
ATOM 4244 C C . ALA A 1 599 ? 169.105 186.843 122.226 1.00 59.95 599 ALA A C 1
ATOM 4245 O O . ALA A 1 599 ? 169.750 187.791 122.676 1.00 59.95 599 ALA A O 1
ATOM 4247 N N . SER A 1 600 ? 169.247 186.415 120.975 1.00 60.68 600 SER A N 1
ATOM 4248 C CA . SER A 1 600 ? 170.206 187.045 120.081 1.00 60.68 600 SER A CA 1
ATOM 4249 C C . SER A 1 600 ? 169.770 188.473 119.756 1.00 60.68 600 SER A C 1
ATOM 4250 O O . SER A 1 600 ? 168.581 188.726 119.538 1.00 60.68 600 SER A O 1
ATOM 4253 N N . PRO A 1 601 ? 170.704 189.427 119.730 1.00 59.11 601 PRO A N 1
ATOM 4254 C CA . PRO A 1 601 ? 170.331 190.806 119.374 1.00 59.11 601 PRO A CA 1
ATOM 4255 C C . PRO A 1 601 ? 169.759 190.940 117.974 1.00 59.11 601 PRO A C 1
ATOM 4256 O O . PRO A 1 601 ? 168.888 191.790 117.751 1.00 59.11 601 PRO A O 1
ATOM 4260 N N . LEU A 1 602 ? 170.218 190.131 117.025 1.00 59.54 602 LEU A N 1
ATOM 4261 C CA . LEU A 1 602 ? 169.736 190.162 115.652 1.00 59.54 602 LEU A CA 1
ATOM 4262 C C . LEU A 1 602 ? 168.827 188.968 115.410 1.00 59.54 602 LEU A C 1
ATOM 4263 O O . LEU A 1 602 ? 169.186 187.833 115.742 1.00 59.54 602 LEU A O 1
ATOM 4268 N N . LEU A 1 603 ? 167.654 189.221 114.834 1.00 59.86 603 LEU A N 1
ATOM 4269 C CA . LEU A 1 603 ? 166.705 188.166 114.503 1.00 59.86 603 LEU A CA 1
ATOM 4270 C C . LEU A 1 603 ? 166.414 188.213 113.011 1.00 59.86 603 LEU A C 1
ATOM 4271 O O . LEU A 1 603 ? 165.958 189.239 112.496 1.00 59.86 603 LEU A O 1
ATOM 4276 N N . SER A 1 604 ? 166.665 187.105 112.324 1.00 61.67 604 SER A N 1
ATOM 4277 C CA . SER A 1 604 ? 166.404 186.993 110.896 1.00 61.67 604 SER A CA 1
ATOM 4278 C C . SER A 1 604 ? 165.112 186.217 110.682 1.00 61.67 604 SER A C 1
ATOM 4279 O O . SER A 1 604 ? 164.954 185.109 111.204 1.00 61.67 604 SER A O 1
ATOM 4282 N N . VAL A 1 605 ? 164.191 186.802 109.915 1.00 63.99 605 VAL A N 1
ATOM 4283 C CA . VAL A 1 605 ? 162.893 186.202 109.652 1.00 63.99 605 VAL A CA 1
ATOM 4284 C C . VAL A 1 605 ? 162.660 186.188 108.149 1.00 63.99 605 VAL A C 1
ATOM 4285 O O . VAL A 1 605 ? 163.293 186.923 107.388 1.00 63.99 605 VAL A O 1
ATOM 4289 N N . SER A 1 606 ? 161.739 185.327 107.727 1.00 67.17 606 SER A N 1
ATOM 4290 C CA . SER A 1 606 ? 161.351 185.205 106.326 1.00 67.17 606 SER A CA 1
ATOM 4291 C C . SER A 1 606 ? 159.850 185.439 106.229 1.00 67.17 606 SER A C 1
ATOM 4292 O O . SER A 1 606 ? 159.056 184.576 106.619 1.00 67.17 606 SER A O 1
ATOM 4295 N N . VAL A 1 607 ? 159.465 186.600 105.713 1.00 67.74 607 VAL A N 1
ATOM 4296 C CA . VAL A 1 607 ? 158.066 186.966 105.540 1.00 67.74 607 VAL A CA 1
ATOM 4297 C C . VAL A 1 607 ? 157.724 186.797 104.066 1.00 67.74 607 VAL A C 1
ATOM 4298 O O . VAL A 1 607 ? 158.177 187.578 103.221 1.00 67.74 607 VAL A O 1
ATOM 4302 N N . ASP A 1 608 ? 156.930 185.770 103.759 1.00 72.31 608 ASP A N 1
ATOM 4303 C CA . ASP A 1 608 ? 156.476 185.493 102.395 1.00 72.31 608 ASP A CA 1
ATOM 4304 C C . ASP A 1 608 ? 157.654 185.364 101.432 1.00 72.31 608 ASP A C 1
ATOM 4305 O O . ASP A 1 608 ? 157.583 185.768 100.270 1.00 72.31 608 ASP A O 1
ATOM 4310 N N . GLY A 1 609 ? 158.753 184.793 101.924 1.00 70.77 609 GLY A N 1
ATOM 4311 C CA . GLY A 1 609 ? 159.950 184.598 101.142 1.00 70.77 609 GLY A CA 1
ATOM 4312 C C . GLY A 1 609 ? 160.965 185.719 101.248 1.00 70.77 609 GLY A C 1
ATOM 4313 O O . GLY A 1 609 ? 162.146 185.500 100.959 1.00 70.77 609 GLY A O 1
ATOM 4314 N N . THR A 1 610 ? 160.537 186.911 101.653 1.00 67.94 610 THR A N 1
ATOM 4315 C CA . THR A 1 610 ? 161.460 188.030 101.790 1.00 67.94 610 THR A CA 1
ATOM 4316 C C . THR A 1 610 ? 162.188 187.952 103.125 1.00 67.94 610 THR A C 1
ATOM 4317 O O . THR A 1 610 ? 161.559 187.839 104.180 1.00 67.94 610 THR A O 1
ATOM 4321 N N . GLN A 1 611 ? 163.515 188.013 103.082 1.00 65.86 611 GLN A N 1
ATOM 4322 C CA . GLN A 1 611 ? 164.328 187.935 104.287 1.00 65.86 611 GLN A CA 1
ATOM 4323 C C . GLN A 1 611 ? 164.467 189.320 104.905 1.00 65.86 611 GLN A C 1
ATOM 4324 O O . GLN A 1 611 ? 164.786 190.288 104.208 1.00 65.86 611 GLN A O 1
ATOM 4330 N N . ARG A 1 612 ? 164.224 189.411 106.211 1.00 63.06 612 ARG A N 1
ATOM 4331 C CA . ARG A 1 612 ? 164.326 190.670 106.933 1.00 63.06 612 ARG A CA 1
ATOM 4332 C C . ARG A 1 612 ? 165.046 190.448 108.254 1.00 63.06 612 ARG A C 1
ATOM 4333 O O . ARG A 1 612 ? 164.771 189.480 108.967 1.00 63.06 612 ARG A O 1
ATOM 4341 N N . THR A 1 613 ? 165.960 191.356 108.581 1.00 61.31 613 THR A N 1
ATOM 4342 C CA . THR A 1 613 ? 166.676 191.335 109.849 1.00 61.31 613 THR A CA 1
ATOM 4343 C C . THR A 1 613 ? 166.112 192.432 110.740 1.00 61.31 613 THR A C 1
ATOM 4344 O O . THR A 1 613 ? 166.111 193.607 110.358 1.00 61.31 613 THR A O 1
ATOM 4348 N N . VAL A 1 614 ? 165.635 192.047 111.923 1.00 59.83 614 VAL A N 1
ATOM 4349 C CA . VAL A 1 614 ? 165.021 192.972 112.864 1.00 59.83 614 VAL A CA 1
ATOM 4350 C C . VAL A 1 614 ? 165.731 192.846 114.204 1.00 59.83 614 VAL A C 1
ATOM 4351 O O . VAL A 1 614 ? 166.354 191.827 114.514 1.00 59.83 614 VAL A O 1
ATOM 4355 N N . GLN A 1 615 ? 165.631 193.908 115.000 1.00 59.97 615 GLN A N 1
ATOM 4356 C CA . GLN A 1 615 ? 166.245 193.943 116.324 1.00 59.97 615 GLN A CA 1
ATOM 4357 C C . GLN A 1 615 ? 165.193 194.322 117.354 1.00 59.97 615 GLN A C 1
ATOM 4358 O O . GLN A 1 615 ? 164.527 195.349 117.211 1.00 59.97 615 GLN A O 1
ATOM 4364 N N . CYS A 1 616 ? 165.044 193.503 118.390 1.00 66.25 616 CYS A N 1
ATOM 4365 C CA . CYS A 1 616 ? 164.119 193.805 119.482 1.00 66.25 616 CYS A CA 1
ATOM 4366 C C . CYS A 1 616 ? 164.884 194.586 120.543 1.00 66.25 616 CYS A C 1
ATOM 4367 O O . CYS A 1 616 ? 165.590 194.004 121.369 1.00 66.25 616 CYS A O 1
ATOM 4370 N N . LEU A 1 617 ? 164.749 195.914 120.521 1.00 63.47 617 LEU A N 1
ATOM 4371 C CA . LEU A 1 617 ? 165.524 196.745 121.435 1.00 63.47 617 LEU A CA 1
ATOM 4372 C C . LEU A 1 617 ? 164.999 196.662 122.863 1.00 63.47 617 LEU A C 1
ATOM 4373 O O . LEU A 1 617 ? 165.786 196.563 123.810 1.00 63.47 617 LEU A O 1
ATOM 4378 N N . SER A 1 618 ? 163.680 196.698 123.039 1.00 65.96 618 SER A N 1
ATOM 4379 C CA . SER A 1 618 ? 163.096 196.661 124.370 1.00 65.96 618 SER A CA 1
ATOM 4380 C C . SER A 1 618 ? 161.742 195.974 124.306 1.00 65.96 618 SER A C 1
ATOM 4381 O O . SER A 1 618 ? 161.114 195.888 123.247 1.00 65.96 618 SER A O 1
ATOM 4384 N N . ARG A 1 619 ? 161.300 195.483 125.460 1.00 68.05 619 ARG A N 1
ATOM 4385 C CA . ARG A 1 619 ? 160.018 194.803 125.568 1.00 68.05 619 ARG A CA 1
ATOM 4386 C C . ARG A 1 619 ? 159.522 194.928 127.000 1.00 68.05 619 ARG A C 1
ATOM 4387 O O . ARG A 1 619 ? 160.308 194.819 127.944 1.00 68.05 619 ARG A O 1
ATOM 4395 N N . GLU A 1 620 ? 158.221 195.156 127.151 1.00 73.10 620 GLU A N 1
ATOM 4396 C CA . GLU A 1 620 ? 157.604 195.324 128.457 1.00 73.10 620 GLU A CA 1
ATOM 4397 C C . GLU A 1 620 ? 156.425 194.373 128.593 1.00 73.10 620 GLU A C 1
ATOM 4398 O O . GLU A 1 620 ? 155.810 193.974 127.601 1.00 73.10 620 GLU A O 1
ATOM 4404 N N . ALA A 1 621 ? 156.119 194.011 129.841 1.00 70.29 621 ALA A N 1
ATOM 4405 C CA . ALA A 1 621 ? 154.978 193.144 130.108 1.00 70.29 621 ALA A CA 1
ATOM 4406 C C . ALA A 1 621 ? 153.654 193.805 129.752 1.00 70.29 621 ALA A C 1
ATOM 4407 O O . ALA A 1 621 ? 152.661 193.100 129.545 1.00 70.29 621 ALA A O 1
ATOM 4409 N N . GLY A 1 622 ? 153.616 195.135 129.675 1.00 69.88 622 GLY A N 1
ATOM 4410 C CA . GLY A 1 622 ? 152.403 195.839 129.308 1.00 69.88 622 GLY A CA 1
ATOM 4411 C C . GLY A 1 622 ? 152.071 195.825 127.833 1.00 69.88 622 GLY A C 1
ATOM 4412 O O . GLY A 1 622 ? 150.981 196.263 127.455 1.00 69.88 622 GLY A O 1
ATOM 4413 N N . GLY A 1 623 ? 152.980 195.337 126.992 1.00 68.79 623 GLY A N 1
ATOM 4414 C CA . GLY A 1 623 ? 152.759 195.230 125.562 1.00 68.79 623 GLY A CA 1
ATOM 4415 C C . GLY A 1 623 ? 153.645 196.119 124.716 1.00 68.79 623 GLY A C 1
ATOM 4416 O O . GLY A 1 623 ? 153.717 195.918 123.496 1.00 68.79 623 GLY A O 1
ATOM 4417 N N . ASN A 1 624 ? 154.320 197.097 125.314 1.00 68.96 624 ASN A N 1
ATOM 4418 C CA . ASN A 1 624 ? 155.182 197.986 124.547 1.00 68.96 624 ASN A CA 1
ATOM 4419 C C . ASN A 1 624 ? 156.389 197.234 124.003 1.00 68.96 624 ASN A C 1
ATOM 4420 O O . ASN A 1 624 ? 157.039 196.467 124.718 1.00 68.96 624 ASN A O 1
ATOM 4425 N N . MET A 1 625 ? 156.687 197.459 122.725 1.00 67.71 625 MET A N 1
ATOM 4426 C CA . MET A 1 625 ? 157.846 196.868 122.075 1.00 67.71 625 MET A CA 1
ATOM 4427 C C . MET A 1 625 ? 158.501 197.902 121.173 1.00 67.71 625 MET A C 1
ATOM 4428 O O . MET A 1 625 ? 157.814 198.688 120.515 1.00 67.71 625 MET A O 1
ATOM 4433 N N . SER A 1 626 ? 159.830 197.901 121.155 1.00 63.78 626 SER A N 1
ATOM 4434 C CA . SER A 1 626 ? 160.612 198.726 120.245 1.00 63.78 626 SER A CA 1
ATOM 4435 C C . SER A 1 626 ? 161.360 197.801 119.299 1.00 63.78 626 SER A C 1
ATOM 4436 O O . SER A 1 626 ? 162.143 196.955 119.744 1.00 63.78 626 SER A O 1
ATOM 4439 N N . ILE A 1 627 ? 161.115 197.953 118.001 1.00 61.95 627 ILE A N 1
ATOM 4440 C CA . ILE A 1 627 ? 161.695 197.079 116.989 1.00 61.95 627 ILE A CA 1
ATOM 4441 C C . ILE A 1 627 ? 162.429 197.935 115.971 1.00 61.95 627 ILE A C 1
ATOM 4442 O O . ILE A 1 627 ? 161.833 198.826 115.356 1.00 61.95 627 ILE A O 1
ATOM 4447 N N . GLN A 1 628 ? 163.719 197.671 115.799 1.00 61.00 628 GLN A N 1
ATOM 4448 C CA . GLN A 1 628 ? 164.474 198.241 114.695 1.00 61.00 628 GLN A CA 1
ATOM 4449 C C . GLN A 1 628 ? 164.229 197.389 113.458 1.00 61.00 628 GLN A C 1
ATOM 4450 O O . GLN A 1 628 ? 164.592 196.205 113.427 1.00 61.00 628 GLN A O 1
ATOM 4456 N N . PHE A 1 629 ? 163.597 197.997 112.456 1.00 60.17 629 PHE A N 1
ATOM 4457 C CA . PHE A 1 629 ? 163.183 197.352 111.220 1.00 60.17 629 PHE A CA 1
ATOM 4458 C C . PHE A 1 629 ? 163.543 198.280 110.072 1.00 60.17 629 PHE A C 1
ATOM 4459 O O . PHE A 1 629 ? 163.229 199.473 110.118 1.00 60.17 629 PHE A O 1
ATOM 4467 N N . LEU A 1 630 ? 164.227 197.736 109.062 1.00 58.38 630 LEU A N 1
ATOM 4468 C CA . LEU A 1 630 ? 164.724 198.520 107.928 1.00 58.38 630 LEU A CA 1
ATOM 4469 C C . LEU A 1 630 ? 165.520 199.738 108.389 1.00 58.38 630 LEU A C 1
ATOM 4470 O O . LEU A 1 630 ? 165.523 200.783 107.735 1.00 58.38 630 LEU A O 1
ATOM 4475 N N . GLY A 1 631 ? 166.198 199.612 109.529 1.00 59.03 631 GLY A N 1
ATOM 4476 C CA . GLY A 1 631 ? 167.029 200.670 110.055 1.00 59.03 631 GLY A CA 1
ATOM 4477 C C . GLY A 1 631 ? 166.324 201.678 110.936 1.00 59.03 631 GLY A C 1
ATOM 4478 O O . GLY A 1 631 ? 166.999 202.514 111.549 1.00 59.03 631 GLY A O 1
ATOM 4479 N N . THR A 1 632 ? 164.998 201.627 111.033 1.00 60.98 632 THR A N 1
ATOM 4480 C CA . THR A 1 632 ? 164.234 202.603 111.799 1.00 60.98 632 THR A CA 1
ATOM 4481 C C . THR A 1 632 ? 163.584 201.927 112.998 1.00 60.98 632 THR A C 1
ATOM 4482 O O . THR A 1 632 ? 163.106 200.794 112.899 1.00 60.98 632 THR A O 1
ATOM 4486 N N . VAL A 1 633 ? 163.576 202.620 114.131 1.00 61.03 633 VAL A N 1
ATOM 4487 C CA . VAL A 1 633 ? 163.013 202.085 115.365 1.00 61.03 633 VAL A CA 1
ATOM 4488 C C . VAL A 1 633 ? 161.538 202.457 115.431 1.00 61.03 633 VAL A C 1
ATOM 4489 O O . VAL A 1 633 ? 161.184 203.641 115.408 1.00 61.03 633 VAL A O 1
ATOM 4493 N N . TYR A 1 634 ? 160.679 201.447 115.514 1.00 61.68 634 TYR A N 1
ATOM 4494 C CA . TYR A 1 634 ? 159.240 201.625 115.613 1.00 61.68 634 TYR A CA 1
ATOM 4495 C C . TYR A 1 634 ? 158.760 201.142 116.974 1.00 61.68 634 TYR A C 1
ATOM 4496 O O . TYR A 1 634 ? 159.190 200.089 117.459 1.00 61.68 634 TYR A O 1
ATOM 4505 N N . LYS A 1 635 ? 157.872 201.919 117.587 1.00 64.75 635 LYS A N 1
ATOM 4506 C CA . LYS A 1 635 ? 157.307 201.609 118.895 1.00 64.75 635 LYS A CA 1
ATOM 4507 C C . LYS A 1 635 ? 155.874 201.131 118.695 1.00 64.75 635 LYS A C 1
ATOM 4508 O O . LYS A 1 635 ? 155.010 201.905 118.270 1.00 64.75 635 LYS A O 1
ATOM 4514 N N . VAL A 1 636 ? 155.626 199.863 119.002 1.00 64.99 636 VAL A N 1
ATOM 4515 C CA . VAL A 1 636 ? 154.303 199.273 118.869 1.00 64.99 636 VAL A CA 1
ATOM 4516 C C . VAL A 1 636 ? 153.806 198.864 120.249 1.00 64.99 636 VAL A C 1
ATOM 4517 O O . VAL A 1 636 ? 154.575 198.728 121.205 1.00 64.99 636 VAL A O 1
ATOM 4521 N N . ASN A 1 637 ? 152.492 198.680 120.352 1.00 66.80 637 ASN A N 1
ATOM 4522 C CA . ASN A 1 637 ? 151.873 198.198 121.582 1.00 66.80 637 ASN A CA 1
ATOM 4523 C C . ASN A 1 637 ? 150.935 197.052 121.239 1.00 66.80 637 ASN A C 1
ATOM 4524 O O . ASN A 1 637 ? 149.959 197.248 120.513 1.00 66.80 637 ASN A O 1
ATOM 4529 N N . ILE A 1 638 ? 151.216 195.866 121.767 1.00 64.30 638 ILE A N 1
ATOM 4530 C CA . ILE A 1 638 ? 150.457 194.663 121.445 1.00 64.30 638 ILE A CA 1
ATOM 4531 C C . ILE A 1 638 ? 149.675 194.232 122.675 1.00 64.30 638 ILE A C 1
ATOM 4532 O O . ILE A 1 638 ? 150.245 194.083 123.762 1.00 64.30 638 ILE A O 1
ATOM 4537 N N . LEU A 1 639 ? 148.370 194.029 122.503 1.00 65.76 639 LEU A N 1
ATOM 4538 C CA . LEU A 1 639 ? 147.511 193.535 123.567 1.00 65.76 639 LEU A CA 1
ATOM 4539 C C . LEU A 1 639 ? 146.632 192.423 123.018 1.00 65.76 639 LEU A C 1
ATOM 4540 O O . LEU A 1 639 ? 146.446 192.298 121.808 1.00 65.76 639 LEU A O 1
ATOM 4545 N N . THR A 1 640 ? 146.106 191.596 123.914 1.00 67.83 640 THR A N 1
ATOM 4546 C CA . THR A 1 640 ? 145.081 190.654 123.498 1.00 67.83 640 THR A CA 1
ATOM 4547 C C . THR A 1 640 ? 143.768 191.396 123.264 1.00 67.83 640 THR A C 1
ATOM 4548 O O . THR A 1 640 ? 143.595 192.548 123.672 1.00 67.83 640 THR A O 1
ATOM 4552 N N . ARG A 1 641 ? 142.835 190.726 122.583 1.00 71.02 641 ARG A N 1
ATOM 4553 C CA . ARG A 1 641 ? 141.558 191.365 122.283 1.00 71.02 641 ARG A CA 1
ATOM 4554 C C . ARG A 1 641 ? 140.802 191.711 123.559 1.00 71.02 641 ARG A C 1
ATOM 4555 O O . ARG A 1 641 ? 140.223 192.798 123.671 1.00 71.02 641 ARG A O 1
ATOM 4563 N N . LEU A 1 642 ? 140.798 190.799 124.534 1.00 69.77 642 LEU A N 1
ATOM 4564 C CA . LEU A 1 642 ? 140.145 191.084 125.808 1.00 69.77 642 LEU A CA 1
ATOM 4565 C C . LEU A 1 642 ? 140.833 192.231 126.537 1.00 69.77 642 LEU A C 1
ATOM 4566 O O . LEU A 1 642 ? 140.166 193.116 127.089 1.00 69.77 642 LEU A O 1
ATOM 4571 N N . ALA A 1 643 ? 142.168 192.234 126.551 1.00 68.06 643 ALA A N 1
ATOM 4572 C CA . ALA A 1 643 ? 142.897 193.320 127.195 1.00 68.06 643 ALA A CA 1
ATOM 4573 C C . ALA A 1 643 ? 142.641 194.647 126.496 1.00 68.06 643 ALA A C 1
ATOM 4574 O O . ALA A 1 643 ? 142.473 195.679 127.153 1.00 68.06 643 ALA A O 1
ATOM 4576 N N . ALA A 1 644 ? 142.606 194.641 125.161 1.00 70.31 644 ALA A N 1
ATOM 4577 C CA . ALA A 1 644 ? 142.321 195.868 124.425 1.00 70.31 644 ALA A CA 1
ATOM 4578 C C . ALA A 1 644 ? 140.913 196.371 124.713 1.00 70.31 644 ALA A C 1
ATOM 4579 O O . ALA A 1 644 ? 140.695 197.580 124.860 1.00 70.31 644 ALA A O 1
ATOM 4581 N N . GLU A 1 645 ? 139.941 195.460 124.788 1.00 73.93 645 GLU A N 1
ATOM 4582 C CA . GLU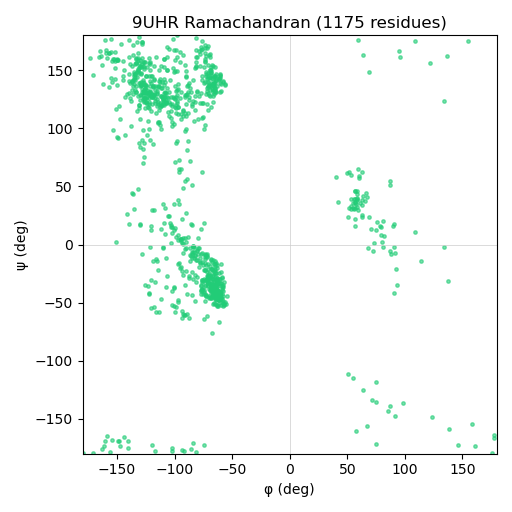 A 1 645 ? 138.572 195.860 125.098 1.00 73.93 645 GLU A CA 1
ATOM 4583 C C . GLU A 1 645 ? 138.467 196.435 126.505 1.00 73.93 645 GLU A C 1
ATOM 4584 O O . GLU A 1 645 ? 137.765 197.428 126.724 1.00 73.93 645 GLU A O 1
ATOM 4590 N N . LEU A 1 646 ? 139.156 195.824 127.471 1.00 71.67 646 LEU A N 1
ATOM 4591 C CA . LEU A 1 646 ? 139.104 196.316 128.842 1.00 71.67 646 LEU A CA 1
ATOM 4592 C C . LEU A 1 646 ? 139.917 197.590 129.035 1.00 71.67 646 LEU A C 1
ATOM 4593 O O . LEU A 1 646 ? 139.664 198.333 129.989 1.00 71.67 646 LEU A O 1
ATOM 4598 N N . ASN A 1 647 ? 140.885 197.857 128.156 1.00 74.17 647 ASN A N 1
ATOM 4599 C CA . ASN A 1 647 ? 141.692 199.066 128.270 1.00 74.17 647 ASN A CA 1
ATOM 4600 C C . ASN A 1 647 ? 140.904 200.324 127.934 1.00 74.17 647 ASN A C 1
ATOM 4601 O O . ASN A 1 647 ? 141.345 201.425 128.279 1.00 74.17 647 ASN A O 1
ATOM 4606 N N . LYS A 1 648 ? 139.754 200.188 127.271 1.00 76.15 648 LYS A N 1
ATOM 4607 C CA . LYS A 1 648 ? 138.942 201.352 126.936 1.00 76.15 648 LYS A CA 1
ATOM 4608 C C . LYS A 1 648 ? 138.389 202.048 128.172 1.00 76.15 648 LYS A C 1
ATOM 4609 O O . LYS A 1 648 ? 138.053 203.235 128.101 1.00 76.15 648 LYS A O 1
ATOM 4615 N N . PHE A 1 649 ? 138.286 201.342 129.297 1.00 78.84 649 PHE A N 1
ATOM 4616 C CA . PHE A 1 649 ? 137.795 201.927 130.536 1.00 78.84 649 PHE A CA 1
ATOM 4617 C C . PHE A 1 649 ? 138.882 202.634 131.334 1.00 78.84 649 PHE A C 1
ATOM 4618 O O . PHE A 1 649 ? 138.560 203.344 132.293 1.00 78.84 649 PHE A O 1
ATOM 4626 N N . MET A 1 650 ? 140.149 202.459 130.969 1.00 84.78 650 MET A N 1
ATOM 4627 C CA . MET A 1 650 ? 141.234 203.087 131.709 1.00 84.78 650 MET A CA 1
ATOM 4628 C C . MET A 1 650 ? 141.257 204.590 131.457 1.00 84.78 650 MET A C 1
ATOM 4629 O O . MET A 1 650 ? 141.140 205.049 130.318 1.00 84.78 650 MET A O 1
ATOM 4634 N N . LEU A 1 651 ? 141.410 205.356 132.533 1.00 99.64 651 LEU A N 1
ATOM 4635 C CA . LEU A 1 651 ? 141.481 206.805 132.429 1.00 99.64 651 LEU A CA 1
ATOM 4636 C C . LEU A 1 651 ? 142.848 207.234 131.916 1.00 99.64 651 LEU A C 1
ATOM 4637 O O . LEU A 1 651 ? 143.876 206.658 132.285 1.00 99.64 651 LEU A O 1
ATOM 4642 N N . GLU A 1 652 ? 142.856 208.252 131.060 1.00 119.13 652 GLU A N 1
ATOM 4643 C CA . GLU A 1 652 ? 144.099 208.783 130.518 1.00 119.13 652 GLU A CA 1
ATOM 4644 C C . GLU A 1 652 ? 144.773 209.664 131.562 1.00 119.13 652 GLU A C 1
ATOM 4645 O O . GLU A 1 652 ? 144.184 210.645 132.028 1.00 119.13 652 GLU A O 1
ATOM 4651 N N . LYS A 1 653 ? 146.001 209.313 131.931 1.00 130.67 653 LYS A N 1
ATOM 4652 C CA . LYS A 1 653 ? 146.735 210.088 132.917 1.00 130.67 653 LYS A CA 1
ATOM 4653 C C . LYS A 1 653 ? 147.107 211.457 132.353 1.00 130.67 653 LYS A C 1
ATOM 4654 O O . LYS A 1 653 ? 147.301 211.634 131.147 1.00 130.67 653 LYS A O 1
ATOM 4660 N N . VAL A 1 654 ? 147.203 212.434 133.249 1.00 145.16 654 VAL A N 1
ATOM 4661 C CA . VAL A 1 654 ? 147.457 213.815 132.852 1.00 145.16 654 VAL A CA 1
ATOM 4662 C C . VAL A 1 654 ? 148.939 213.987 132.537 1.00 145.16 654 VAL A C 1
ATOM 4663 O O . VAL A 1 654 ? 149.807 213.611 133.332 1.00 145.16 654 VAL A O 1
ATOM 4667 N N . THR A 1 655 ? 149.230 214.532 131.357 1.00 153.93 655 THR A N 1
ATOM 4668 C CA . THR A 1 655 ? 150.586 214.863 130.943 1.00 153.93 655 THR A CA 1
ATOM 4669 C C . THR A 1 655 ? 150.610 216.322 130.517 1.00 153.93 655 THR A C 1
ATOM 4670 O O . THR A 1 655 ? 149.769 216.751 129.721 1.00 153.93 655 THR A O 1
ATOM 4674 N N . GLU A 1 656 ? 151.569 217.080 131.042 1.00 161.53 656 GLU A N 1
ATOM 4675 C CA . GLU A 1 656 ? 151.635 218.524 130.826 1.00 161.53 656 GLU A CA 1
ATOM 4676 C C . GLU A 1 656 ? 152.995 218.886 130.237 1.00 161.53 656 GLU A C 1
ATOM 4677 O O . GLU A 1 656 ? 153.965 219.086 130.974 1.00 161.53 656 GLU A O 1
ATOM 4683 N N . ASP A 1 657 ? 153.063 218.968 128.909 1.00 172.41 657 ASP A N 1
ATOM 4684 C CA . ASP A 1 657 ? 154.222 219.537 128.229 1.00 172.41 657 ASP A CA 1
ATOM 4685 C C . ASP A 1 657 ? 153.856 220.826 127.507 1.00 172.41 657 ASP A C 1
ATOM 4686 O O . ASP A 1 657 ? 154.437 221.875 127.801 1.00 172.41 657 ASP A O 1
ATOM 4691 N N . THR A 1 658 ? 152.895 220.775 126.578 1.00 175.16 658 THR A N 1
ATOM 4692 C CA . THR A 1 658 ? 152.318 221.960 125.931 1.00 175.16 658 THR A CA 1
ATOM 4693 C C . THR A 1 658 ? 153.383 222.903 125.374 1.00 175.16 658 THR A C 1
ATOM 4694 O O . THR A 1 658 ? 153.134 224.098 125.191 1.00 175.16 658 THR A O 1
ATOM 4698 N N . SER A 1 659 ? 154.576 222.370 125.098 1.00 174.77 659 SER A N 1
ATOM 4699 C CA . SER A 1 659 ? 155.717 223.163 124.650 1.00 174.77 659 SER A CA 1
ATOM 4700 C C . SER A 1 659 ? 155.995 224.315 125.610 1.00 174.77 659 SER A C 1
ATOM 4701 O O . SER A 1 659 ? 156.474 225.376 125.195 1.00 174.77 659 SER A O 1
ATOM 4704 N N . SER A 1 660 ? 155.698 224.116 126.893 1.00 173.24 660 SER A N 1
ATOM 4705 C CA . SER A 1 660 ? 155.905 225.139 127.909 1.00 173.24 660 SER A CA 1
ATOM 4706 C C . SER A 1 660 ? 157.224 224.988 128.649 1.00 173.24 660 SER A C 1
ATOM 4707 O O . SER A 1 660 ? 157.655 225.928 129.324 1.00 173.24 660 SER A O 1
ATOM 4710 N N . VAL A 1 661 ? 157.866 223.828 128.549 1.00 170.09 661 VAL A N 1
ATOM 4711 C CA . VAL A 1 661 ? 159.175 223.588 129.144 1.00 170.09 661 VAL A CA 1
ATOM 4712 C C . VAL A 1 661 ? 160.148 223.225 128.031 1.00 170.09 661 VAL A C 1
ATOM 4713 O O . VAL A 1 661 ? 159.863 222.349 127.205 1.00 170.09 661 VAL A O 1
ATOM 4717 N N . LEU A 1 662 ? 161.285 223.915 127.996 1.00 165.76 662 LEU A N 1
ATOM 4718 C CA . LEU A 1 662 ? 162.347 223.662 127.031 1.00 165.76 662 LEU A CA 1
ATOM 4719 C C . LEU A 1 662 ? 163.549 223.126 127.797 1.00 165.76 662 LEU A C 1
ATOM 4720 O O . LEU A 1 662 ? 164.096 223.816 128.667 1.00 165.76 662 LEU A O 1
ATOM 4725 N N . ARG A 1 663 ? 163.945 221.897 127.473 1.00 157.33 663 ARG A N 1
ATOM 4726 C CA . ARG A 1 663 ? 165.077 221.227 128.086 1.00 157.33 663 ARG A CA 1
ATOM 4727 C C . ARG A 1 663 ? 166.278 221.267 127.143 1.00 157.33 663 ARG A C 1
ATOM 4728 O O . ARG A 1 663 ? 166.229 221.838 126.051 1.00 157.33 663 ARG A O 1
ATOM 4736 N N . SER A 1 664 ? 167.368 220.649 127.573 1.00 144.21 664 SER A N 1
ATOM 4737 C CA . SER A 1 664 ? 168.584 220.620 126.767 1.00 144.21 664 SER A CA 1
ATOM 4738 C C . SER A 1 664 ? 168.447 219.611 125.634 1.00 144.21 664 SER A C 1
ATOM 4739 O O . SER A 1 664 ? 168.217 218.424 125.899 1.00 144.21 664 SER A O 1
ATOM 4742 N N . PRO A 1 665 ? 168.576 220.027 124.372 1.00 131.02 665 PRO A N 1
ATOM 4743 C CA . PRO A 1 665 ? 168.534 219.051 123.273 1.00 131.02 665 PRO A CA 1
ATOM 4744 C C . PRO A 1 665 ? 169.727 218.110 123.244 1.00 131.02 665 PRO A C 1
ATOM 4745 O O . PRO A 1 665 ? 169.625 217.032 122.646 1.00 131.02 665 PRO A O 1
ATOM 4749 N N . MET A 1 666 ? 170.847 218.473 123.869 1.00 126.06 666 MET A N 1
ATOM 4750 C CA . MET A 1 666 ? 172.004 217.591 123.948 1.00 126.06 666 MET A CA 1
ATOM 4751 C C . MET A 1 666 ? 172.767 217.933 125.216 1.00 126.06 666 MET A C 1
ATOM 4752 O O . MET A 1 666 ? 172.624 219.047 125.733 1.00 126.06 666 MET A O 1
ATOM 4757 N N . PRO A 1 667 ? 173.578 217.017 125.741 1.00 126.53 667 PRO A N 1
ATOM 4758 C CA . PRO A 1 667 ? 174.442 217.374 126.866 1.00 126.53 667 PRO A CA 1
ATOM 4759 C C . PRO A 1 667 ? 175.707 218.077 126.396 1.00 126.53 667 PRO A C 1
ATOM 4760 O O . PRO A 1 667 ? 176.141 217.945 125.250 1.00 126.53 667 PRO A O 1
ATOM 4764 N N . GLY A 1 668 ? 176.294 218.840 127.305 1.00 135.65 668 GLY A N 1
ATOM 4765 C CA . GLY A 1 668 ? 177.482 219.607 127.000 1.00 135.65 668 GLY A CA 1
ATOM 4766 C C . GLY A 1 668 ? 177.641 220.757 127.975 1.00 135.65 668 GLY A C 1
ATOM 4767 O O . GLY A 1 668 ? 177.152 220.704 129.099 1.00 135.65 668 GLY A O 1
ATOM 4768 N N . VAL A 1 669 ? 178.336 221.794 127.514 1.00 142.47 669 VAL A N 1
ATOM 4769 C CA . VAL A 1 669 ? 178.652 222.967 128.320 1.00 142.47 669 VAL A CA 1
ATOM 4770 C C . VAL A 1 669 ? 177.995 224.183 127.684 1.00 142.47 669 VAL A C 1
ATOM 4771 O O . VAL A 1 669 ? 178.164 224.430 126.484 1.00 142.47 669 VAL A O 1
ATOM 4775 N N . VAL A 1 670 ? 177.251 224.942 128.489 1.00 149.55 670 VAL A N 1
ATOM 4776 C CA . VAL A 1 670 ? 176.592 226.145 127.995 1.00 149.55 670 VAL A CA 1
ATOM 4777 C C . VAL A 1 670 ? 177.631 227.234 127.769 1.00 149.55 670 VAL A C 1
ATOM 4778 O O . VAL A 1 670 ? 178.446 227.531 128.652 1.00 149.55 670 VAL A O 1
ATOM 4782 N N . VAL A 1 671 ? 177.606 227.836 126.585 1.00 148.77 671 VAL A N 1
ATOM 4783 C CA . VAL A 1 671 ? 178.557 228.880 126.215 1.00 148.77 671 VAL A CA 1
ATOM 4784 C C . VAL A 1 671 ? 177.959 230.269 126.386 1.00 148.77 671 VAL A C 1
ATOM 4785 O O . VAL A 1 671 ? 178.537 231.123 127.058 1.00 148.77 671 VAL A O 1
ATOM 4789 N N . ALA A 1 672 ? 176.796 230.515 125.786 1.00 154.54 672 ALA A N 1
ATOM 4790 C CA . ALA A 1 672 ? 176.175 231.830 125.823 1.00 154.54 672 ALA A CA 1
ATOM 4791 C C . ALA A 1 672 ? 174.687 231.695 126.107 1.00 154.54 672 ALA A C 1
ATOM 4792 O O . ALA A 1 672 ? 174.032 230.772 125.615 1.00 154.54 672 ALA A O 1
ATOM 4794 N N . VAL A 1 673 ? 174.165 232.621 126.908 1.00 160.64 673 VAL A N 1
ATOM 4795 C CA . VAL A 1 673 ? 172.743 232.704 127.211 1.00 160.64 673 VAL A CA 1
ATOM 4796 C C . VAL A 1 673 ? 172.272 234.123 126.926 1.00 160.64 673 VAL A C 1
ATOM 4797 O O . VAL A 1 673 ? 172.972 235.101 127.209 1.00 160.64 673 VAL A O 1
ATOM 4801 N N . SER A 1 674 ? 171.074 234.232 126.346 1.00 165.52 674 SER A N 1
ATOM 4802 C CA . SER A 1 674 ? 170.530 235.531 125.972 1.00 165.52 674 SER A CA 1
ATOM 4803 C C . SER A 1 674 ? 169.065 235.664 126.371 1.00 165.52 674 SER A C 1
ATOM 4804 O O . SER A 1 674 ? 168.299 236.367 125.703 1.00 165.52 674 SER A O 1
ATOM 4807 N N . VAL A 1 675 ? 168.657 235.001 127.450 1.00 170.50 675 VAL A N 1
ATOM 4808 C CA . VAL A 1 675 ? 167.279 235.053 127.924 1.00 170.50 675 VAL A CA 1
ATOM 4809 C C . VAL A 1 675 ? 167.289 235.327 129.421 1.00 170.50 675 VAL A C 1
ATOM 4810 O O . VAL A 1 675 ? 167.970 234.631 130.181 1.00 170.50 675 VAL A O 1
ATOM 4814 N N . LYS A 1 676 ? 166.534 236.344 129.842 1.00 174.86 676 LYS A N 1
ATOM 4815 C CA . LYS A 1 676 ? 166.352 236.721 131.233 1.00 174.86 676 LYS A CA 1
ATOM 4816 C C . LYS A 1 676 ? 164.934 236.386 131.681 1.00 174.86 676 LYS A C 1
ATOM 4817 O O . LYS A 1 676 ? 163.993 236.527 130.891 1.00 174.86 676 LYS A O 1
ATOM 4823 N N . PRO A 1 677 ? 164.747 235.924 132.918 1.00 175.41 677 PRO A N 1
ATOM 4824 C CA . PRO A 1 677 ? 163.390 235.622 133.390 1.00 175.41 677 PRO A CA 1
ATOM 4825 C C . PRO A 1 677 ? 162.484 236.841 133.300 1.00 175.41 677 PRO A C 1
ATOM 4826 O O . PRO A 1 677 ? 162.889 237.966 133.602 1.00 175.41 677 PRO A O 1
ATOM 4830 N N . GLY A 1 678 ? 161.247 236.605 132.880 1.00 177.13 678 GLY A N 1
ATOM 4831 C CA . GLY A 1 678 ? 160.267 237.658 132.670 1.00 177.13 678 GLY A CA 1
ATOM 4832 C C . GLY A 1 678 ? 160.215 238.186 131.251 1.00 177.13 678 GLY A C 1
ATOM 4833 O O . GLY A 1 678 ? 159.143 238.550 130.762 1.00 177.13 678 GLY A O 1
ATOM 4834 N N . ASP A 1 679 ? 161.362 238.237 130.577 1.00 177.51 679 ASP A N 1
ATOM 4835 C CA . ASP A 1 679 ? 161.405 238.730 129.207 1.00 177.51 679 ASP A CA 1
ATOM 4836 C C . ASP A 1 679 ? 160.752 237.734 128.257 1.00 177.51 679 ASP A C 1
ATOM 4837 O O . ASP A 1 679 ? 160.984 236.525 128.347 1.00 177.51 679 ASP A O 1
ATOM 4842 N N . ALA A 1 680 ? 159.932 238.248 127.345 1.00 178.35 680 ALA A N 1
ATOM 4843 C CA . ALA A 1 680 ? 159.238 237.408 126.385 1.00 178.35 680 ALA A CA 1
ATOM 4844 C C . ALA A 1 680 ? 160.148 237.059 125.210 1.00 178.35 680 ALA A C 1
ATOM 4845 O O . ALA A 1 680 ? 161.166 237.710 124.958 1.00 178.35 680 ALA A O 1
ATOM 4847 N N . VAL A 1 681 ? 159.763 236.010 124.485 1.00 177.23 681 VAL A N 1
ATOM 4848 C CA . VAL A 1 681 ? 160.478 235.542 123.309 1.00 177.23 681 VAL A CA 1
ATOM 4849 C C . VAL A 1 681 ? 159.469 235.313 122.187 1.00 177.23 681 VAL A C 1
ATOM 4850 O O . VAL A 1 681 ? 158.259 235.418 122.383 1.00 177.23 681 VAL A O 1
ATOM 4854 N N . ALA A 1 682 ? 159.984 234.996 121.002 1.00 177.46 682 ALA A N 1
ATOM 4855 C CA . ALA A 1 682 ? 159.151 234.774 119.828 1.00 177.46 682 ALA A CA 1
ATOM 4856 C C . ALA A 1 682 ? 159.723 233.595 119.047 1.00 177.46 682 ALA A C 1
ATOM 4857 O O . ALA A 1 682 ? 160.674 232.938 119.482 1.00 177.46 682 ALA A O 1
ATOM 4859 N N . GLU A 1 683 ? 159.131 233.324 117.886 1.00 176.89 683 GLU A N 1
ATOM 4860 C CA . GLU A 1 683 ? 159.591 232.229 117.043 1.00 176.89 683 GLU A CA 1
ATOM 4861 C C . GLU A 1 683 ? 160.990 232.519 116.514 1.00 176.89 683 GLU A C 1
ATOM 4862 O O . GLU A 1 683 ? 161.266 233.617 116.021 1.00 176.89 683 GLU A O 1
ATOM 4868 N N . GLY A 1 684 ? 161.875 231.528 116.617 1.00 172.35 684 GLY A N 1
ATOM 4869 C CA . GLY A 1 684 ? 163.238 231.669 116.157 1.00 172.35 684 GLY A CA 1
ATOM 4870 C C . GLY A 1 684 ? 164.163 232.408 117.095 1.00 172.35 684 GLY A C 1
ATOM 4871 O O . GLY A 1 684 ? 165.336 232.605 116.751 1.00 172.35 684 GLY A O 1
ATOM 4872 N N . GLN A 1 685 ? 163.684 232.827 118.265 1.00 170.67 685 GLN A N 1
ATOM 4873 C CA . GLN A 1 685 ? 164.527 233.563 119.197 1.00 170.67 685 GLN A CA 1
ATOM 4874 C C . GLN A 1 685 ? 165.577 232.639 119.800 1.00 170.67 685 GLN A C 1
ATOM 4875 O O . GLN A 1 685 ? 165.254 231.566 120.318 1.00 170.67 685 GLN A O 1
ATOM 4881 N N . GLU A 1 686 ? 166.834 233.067 119.740 1.00 165.11 686 GLU A N 1
ATOM 4882 C CA . GLU A 1 686 ? 167.936 232.248 120.226 1.00 165.11 686 GLU A CA 1
ATOM 4883 C C . GLU A 1 686 ? 167.916 232.188 121.750 1.00 165.11 686 GLU A C 1
ATOM 4884 O O . GLU A 1 686 ? 168.000 233.219 122.423 1.00 165.11 686 GLU A O 1
ATOM 4890 N N . ILE A 1 687 ? 167.807 230.975 122.294 1.00 163.56 687 ILE A N 1
ATOM 4891 C CA . ILE A 1 687 ? 167.711 230.790 123.738 1.00 163.56 687 ILE A CA 1
ATOM 4892 C C . ILE A 1 687 ? 169.103 230.704 124.348 1.00 163.56 687 ILE A C 1
ATOM 4893 O O . ILE A 1 687 ? 169.493 231.563 125.147 1.00 163.56 687 ILE A O 1
ATOM 4898 N N . CYS A 1 688 ? 169.863 229.676 123.977 1.00 156.61 688 CYS A N 1
ATOM 4899 C CA . CYS A 1 688 ? 171.225 229.541 124.475 1.00 156.61 688 CYS A CA 1
ATOM 4900 C C . CYS A 1 688 ? 172.020 228.631 123.546 1.00 156.61 688 CYS A C 1
ATOM 4901 O O . CYS A 1 688 ? 171.468 227.940 122.678 1.00 156.61 688 CYS A O 1
ATOM 4904 N N . VAL A 1 689 ? 173.337 228.653 123.752 1.00 146.85 689 VAL A N 1
ATOM 4905 C CA . VAL A 1 689 ? 174.311 227.922 122.950 1.00 146.85 689 VAL A CA 1
ATOM 4906 C C . VAL A 1 689 ? 175.013 226.916 123.851 1.00 146.85 689 VAL A C 1
ATOM 4907 O O . VAL A 1 689 ? 175.444 227.262 124.957 1.00 146.85 689 VAL A O 1
ATOM 4911 N N . ILE A 1 690 ? 175.129 225.677 123.379 1.00 136.22 690 ILE A N 1
ATOM 4912 C CA . ILE A 1 690 ? 175.896 224.636 124.053 1.00 136.22 690 ILE A CA 1
ATOM 4913 C C . ILE A 1 690 ? 176.939 224.101 123.083 1.00 136.22 690 ILE A C 1
ATOM 4914 O O . ILE A 1 690 ? 176.630 223.824 121.917 1.00 136.22 690 ILE A O 1
ATOM 4919 N N . GLU A 1 691 ? 178.173 223.974 123.565 1.00 123.81 691 GLU A N 1
ATOM 4920 C CA . GLU A 1 691 ? 179.277 223.413 122.800 1.00 123.81 691 GLU A CA 1
ATOM 4921 C C . GLU A 1 691 ? 179.539 221.991 123.276 1.00 123.81 691 GLU A C 1
ATOM 4922 O O . GLU A 1 691 ? 179.725 221.757 124.474 1.00 123.81 691 GLU A O 1
ATOM 4928 N N . ALA A 1 692 ? 179.555 221.050 122.337 1.00 108.97 692 ALA A N 1
ATOM 4929 C CA . ALA A 1 692 ? 179.808 219.654 122.653 1.00 108.97 692 ALA A CA 1
ATOM 4930 C C . ALA A 1 692 ? 180.355 218.968 121.411 1.00 108.97 692 ALA A C 1
ATOM 4931 O O . ALA A 1 692 ? 179.936 219.278 120.291 1.00 108.97 692 ALA A O 1
ATOM 4933 N N . MET A 1 693 ? 181.296 218.053 121.628 1.00 92.12 693 MET A N 1
ATOM 4934 C CA . MET A 1 693 ? 181.913 217.238 120.582 1.00 92.12 693 MET A CA 1
ATOM 4935 C C . MET A 1 693 ? 182.189 218.053 119.321 1.00 92.12 693 MET A C 1
ATOM 4936 O O . MET A 1 693 ? 181.701 217.760 118.229 1.00 92.12 693 MET A O 1
ATOM 4941 N N . LYS A 1 694 ? 182.970 219.116 119.510 1.00 94.65 694 LYS A N 1
ATOM 4942 C CA . LYS A 1 694 ? 183.547 219.954 118.464 1.00 94.65 694 LYS A CA 1
ATOM 4943 C C . LYS A 1 694 ? 182.529 220.859 117.779 1.00 94.65 694 LYS A C 1
ATOM 4944 O O . LYS A 1 694 ? 182.909 221.593 116.859 1.00 94.65 694 LYS A O 1
ATOM 4950 N N . MET A 1 695 ? 181.258 220.843 118.183 1.00 108.03 695 MET A N 1
ATOM 4951 C CA . MET A 1 695 ? 180.244 221.638 117.502 1.00 108.03 695 MET A CA 1
ATOM 4952 C C . MET A 1 695 ? 179.398 222.408 118.506 1.00 108.03 695 MET A C 1
ATOM 4953 O O . MET A 1 695 ? 179.167 221.956 119.630 1.00 108.03 695 MET A O 1
ATOM 4958 N N . GLN A 1 696 ? 178.930 223.578 118.079 1.00 123.66 696 GLN A N 1
ATOM 4959 C CA . GLN A 1 696 ? 178.094 224.451 118.892 1.00 123.66 696 GLN A CA 1
ATOM 4960 C C . GLN A 1 696 ? 176.686 224.485 118.319 1.00 123.66 696 GLN A C 1
ATOM 4961 O O . GLN A 1 696 ? 176.511 224.611 117.102 1.00 123.66 696 GLN A O 1
ATOM 4967 N N . ASN A 1 697 ? 175.686 224.371 119.189 1.00 134.55 697 ASN A N 1
ATOM 4968 C CA . ASN A 1 697 ? 174.289 224.487 118.788 1.00 134.55 697 ASN A CA 1
ATOM 4969 C C . ASN A 1 697 ? 173.575 225.479 119.693 1.00 134.55 697 ASN A C 1
ATOM 4970 O O . ASN A 1 697 ? 173.647 225.370 120.921 1.00 134.55 697 ASN A O 1
ATOM 4975 N N . SER A 1 698 ? 172.892 226.441 119.081 1.00 148.08 698 SER A N 1
ATOM 4976 C CA . SER A 1 698 ? 172.046 227.397 119.783 1.00 148.08 698 SER A CA 1
ATOM 4977 C C . SER A 1 698 ? 170.601 227.099 119.418 1.00 148.08 698 SER A C 1
ATOM 4978 O O . SER A 1 698 ? 170.263 227.035 118.230 1.00 148.08 698 SER A O 1
ATOM 4981 N N . MET A 1 699 ? 169.751 226.914 120.422 1.00 158.53 699 MET A N 1
ATOM 4982 C CA . MET A 1 699 ? 168.384 226.515 120.101 1.00 158.53 699 MET A CA 1
ATOM 4983 C C . MET A 1 699 ? 167.459 227.723 120.036 1.00 158.53 699 MET A C 1
ATOM 4984 O O . MET A 1 699 ? 167.734 228.778 120.613 1.00 158.53 699 MET A O 1
ATOM 4989 N N . THR A 1 700 ? 166.353 227.551 119.318 1.00 166.96 700 THR A N 1
ATOM 4990 C CA . THR A 1 700 ? 165.324 228.576 119.216 1.00 166.96 700 THR A CA 1
ATOM 4991 C C . THR A 1 700 ? 164.359 228.442 120.393 1.00 166.96 700 THR A C 1
ATOM 4992 O O . THR A 1 700 ? 164.546 227.617 121.292 1.00 166.96 700 THR A O 1
ATOM 4996 N N . ALA A 1 701 ? 163.304 229.253 120.395 1.00 171.86 701 ALA A N 1
ATOM 4997 C CA . ALA A 1 701 ? 162.329 229.264 121.480 1.00 171.86 701 ALA A CA 1
ATOM 4998 C C . ALA A 1 701 ? 161.062 228.486 121.157 1.00 171.86 701 ALA A C 1
ATOM 4999 O O . ALA A 1 701 ? 160.509 227.822 122.038 1.00 171.86 701 ALA A O 1
ATOM 5001 N N . GLY A 1 702 ? 160.587 228.550 119.916 1.00 175.91 702 GLY A N 1
ATOM 5002 C CA . GLY A 1 702 ? 159.337 227.911 119.559 1.00 175.91 702 GLY A CA 1
ATOM 5003 C C . GLY A 1 702 ? 158.184 228.893 119.562 1.00 175.91 702 GLY A C 1
ATOM 5004 O O . GLY A 1 702 ? 158.319 230.012 119.059 1.00 175.91 702 GLY A O 1
ATOM 5005 N N . LYS A 1 703 ? 157.048 228.491 120.126 1.00 177.25 703 LYS A N 1
ATOM 5006 C CA . LYS A 1 703 ? 155.909 229.394 120.222 1.00 177.25 703 LYS A CA 1
ATOM 5007 C C . LYS A 1 703 ? 156.238 230.564 121.143 1.00 177.25 703 LYS A C 1
ATOM 5008 O O . LYS A 1 703 ? 156.947 230.412 122.142 1.00 177.25 703 LYS A O 1
ATOM 5014 N N . THR A 1 704 ? 155.726 231.741 120.793 1.00 178.17 704 THR A N 1
ATOM 5015 C CA . THR A 1 704 ? 156.018 232.943 121.560 1.00 178.17 704 THR A CA 1
ATOM 5016 C C . THR A 1 704 ? 155.365 232.883 122.937 1.00 178.17 704 THR A C 1
ATOM 5017 O O . THR A 1 704 ? 154.306 232.279 123.126 1.00 178.17 704 THR A O 1
ATOM 5021 N N . GLY A 1 705 ? 156.018 233.512 123.906 1.00 177.49 705 GLY A N 1
ATOM 5022 C CA . GLY A 1 705 ? 155.508 233.533 125.260 1.00 177.49 705 GLY A CA 1
ATOM 5023 C C . GLY A 1 705 ? 156.482 234.224 126.188 1.00 177.49 705 GLY A C 1
ATOM 5024 O O . GLY A 1 705 ? 157.550 234.689 125.779 1.00 177.49 705 GLY A O 1
ATOM 5025 N N . THR A 1 706 ? 156.089 234.278 127.457 1.00 176.81 706 THR A N 1
ATOM 5026 C CA . THR A 1 706 ? 156.880 234.916 128.501 1.00 176.81 706 THR A CA 1
ATOM 5027 C C . THR A 1 706 ? 157.676 233.859 129.255 1.00 176.81 706 THR A C 1
ATOM 5028 O O . THR A 1 706 ? 157.114 232.857 129.708 1.00 176.81 706 THR A O 1
ATOM 5032 N N . VAL A 1 707 ? 158.980 234.086 129.388 1.00 175.66 707 VAL A N 1
ATOM 5033 C CA . VAL A 1 707 ? 159.859 233.152 130.085 1.00 175.66 707 VAL A CA 1
ATOM 5034 C C . VAL A 1 707 ? 159.695 233.373 131.585 1.00 175.66 707 VAL A C 1
ATOM 5035 O O . VAL A 1 707 ? 160.145 234.385 132.127 1.00 175.66 707 VAL A O 1
ATOM 5039 N N . LYS A 1 708 ? 159.040 232.424 132.259 1.00 174.52 708 LYS A N 1
ATOM 5040 C CA . LYS A 1 708 ? 158.824 232.553 133.697 1.00 174.52 708 LYS A CA 1
ATOM 5041 C C . LYS A 1 708 ? 160.135 232.467 134.470 1.00 174.52 708 LYS A C 1
ATOM 5042 O O . LYS A 1 708 ? 160.366 233.250 135.399 1.00 174.52 708 LYS A O 1
ATOM 5048 N N . SER A 1 709 ? 161.006 231.529 134.102 1.00 172.98 709 SER A N 1
ATOM 5049 C CA . SER A 1 709 ? 162.263 231.343 134.810 1.00 172.98 709 SER A CA 1
ATOM 5050 C C . SER A 1 709 ? 163.296 230.751 133.862 1.00 172.98 709 SER A C 1
ATOM 5051 O O . SER A 1 709 ? 162.959 230.154 132.837 1.00 172.98 709 SER A O 1
ATOM 5054 N N . VAL A 1 710 ? 164.566 230.925 134.224 1.00 171.00 710 VAL A N 1
ATOM 5055 C CA . VAL A 1 710 ? 165.697 230.405 133.460 1.00 171.00 710 VAL A CA 1
ATOM 5056 C C . VAL A 1 710 ? 166.554 229.605 134.433 1.00 171.00 710 VAL A C 1
ATOM 5057 O O . VAL A 1 710 ? 167.361 230.177 135.175 1.00 171.00 710 VAL A O 1
ATOM 5061 N N . HIS A 1 711 ? 166.382 228.281 134.437 1.00 168.21 711 HIS A N 1
ATOM 5062 C CA . HIS A 1 711 ? 167.161 227.439 135.339 1.00 168.21 711 HIS A CA 1
ATOM 5063 C C . HIS A 1 711 ? 168.624 227.361 134.922 1.00 168.21 711 HIS A C 1
ATOM 5064 O O . HIS A 1 711 ? 169.508 227.298 135.782 1.00 168.21 711 HIS A O 1
ATOM 5071 N N . CYS A 1 712 ? 168.898 227.362 133.620 1.00 166.87 712 CYS A N 1
ATOM 5072 C CA . CYS A 1 712 ? 170.266 227.227 133.144 1.00 166.87 712 CYS A CA 1
ATOM 5073 C C . CYS A 1 712 ? 171.048 228.518 133.354 1.00 166.87 712 CYS A C 1
ATOM 5074 O O . CYS A 1 712 ? 170.488 229.617 133.383 1.00 166.87 712 CYS A O 1
ATOM 5077 N N . GLN A 1 713 ? 172.363 228.372 133.502 1.00 163.10 713 GLN A N 1
ATOM 5078 C CA . GLN A 1 713 ? 173.272 229.496 133.652 1.00 163.10 713 GLN A CA 1
ATOM 5079 C C . GLN A 1 713 ? 174.469 229.299 132.733 1.00 163.10 713 GLN A C 1
ATOM 5080 O O . GLN A 1 713 ? 174.796 228.178 132.337 1.00 163.10 713 GLN A O 1
ATOM 5086 N N . ALA A 1 714 ? 175.118 230.410 132.392 1.00 159.21 714 ALA A N 1
ATOM 5087 C CA . ALA A 1 714 ? 176.266 230.360 131.499 1.00 159.21 714 ALA A CA 1
ATOM 5088 C C . ALA A 1 714 ? 177.430 229.627 132.156 1.00 159.21 714 ALA A C 1
ATOM 5089 O O . ALA A 1 714 ? 177.690 229.784 133.352 1.00 159.21 714 ALA A O 1
ATOM 5091 N N . GLY A 1 715 ? 178.131 228.821 131.362 1.00 155.67 715 GLY A N 1
ATOM 5092 C CA . GLY A 1 715 ? 179.272 228.076 131.851 1.00 155.67 715 GLY A CA 1
ATOM 5093 C C . GLY A 1 715 ? 178.944 226.821 132.627 1.00 155.67 715 GLY A C 1
ATOM 5094 O O . GLY A 1 715 ? 179.853 226.217 133.207 1.00 155.67 715 GLY A O 1
ATOM 5095 N N . ASP A 1 716 ? 177.681 226.407 132.658 1.00 155.50 716 ASP A N 1
ATOM 5096 C CA . ASP A 1 716 ? 177.281 225.220 133.401 1.00 155.50 716 ASP A CA 1
ATOM 5097 C C . ASP A 1 716 ? 177.569 223.969 132.573 1.00 155.50 716 ASP A C 1
ATOM 5098 O O . ASP A 1 716 ? 178.033 224.037 131.432 1.00 155.50 716 ASP A O 1
ATOM 5103 N N . THR A 1 717 ? 177.290 222.800 133.151 1.00 148.73 717 THR A N 1
ATOM 5104 C CA . THR A 1 717 ? 177.446 221.509 132.479 1.00 148.73 717 THR A CA 1
ATOM 5105 C C . THR A 1 717 ? 176.076 220.839 132.498 1.00 148.73 717 THR A C 1
ATOM 5106 O O . THR A 1 717 ? 175.742 220.106 133.432 1.00 148.73 717 THR A O 1
ATOM 5110 N N . VAL A 1 718 ? 175.285 221.097 131.463 1.00 147.21 718 VAL A N 1
ATOM 5111 C CA . VAL A 1 718 ? 173.908 220.629 131.387 1.00 147.21 718 VAL A CA 1
ATOM 5112 C C . VAL A 1 718 ? 173.860 219.349 130.567 1.00 147.21 718 VAL A C 1
ATOM 5113 O O . VAL A 1 718 ? 174.465 219.246 129.494 1.00 147.21 718 VAL A O 1
ATOM 5117 N N . GLY A 1 719 ? 173.132 218.357 131.081 1.00 145.62 719 GLY A N 1
ATOM 5118 C CA . GLY A 1 719 ? 172.976 217.080 130.427 1.00 145.62 719 GLY A CA 1
ATOM 5119 C C . GLY A 1 719 ? 171.677 216.976 129.641 1.00 145.62 719 GLY A C 1
ATOM 5120 O O . GLY A 1 719 ? 170.865 217.897 129.582 1.00 145.62 719 GLY A O 1
ATOM 5121 N N . GLU A 1 720 ? 171.502 215.809 129.024 1.00 145.04 720 GLU A N 1
ATOM 5122 C CA . GLU A 1 720 ? 170.313 215.554 128.222 1.00 145.04 720 GLU A CA 1
ATOM 5123 C C . GLU A 1 720 ? 169.064 215.534 129.095 1.00 145.04 720 GLU A C 1
ATOM 5124 O O . GLU A 1 720 ? 169.064 214.983 130.200 1.00 145.04 720 GLU A O 1
ATOM 5130 N N . GLY A 1 721 ? 167.994 216.139 128.589 1.00 151.38 721 GLY A N 1
ATOM 5131 C CA . GLY A 1 721 ? 166.726 216.157 129.298 1.00 151.38 721 GLY A CA 1
ATOM 5132 C C . GLY A 1 721 ? 166.743 216.929 130.600 1.00 151.38 721 GLY A C 1
ATOM 5133 O O . GLY A 1 721 ? 166.101 216.510 131.571 1.00 151.38 721 GLY A O 1
ATOM 5134 N N . ASP A 1 722 ? 167.461 218.046 130.645 1.00 155.02 722 ASP A N 1
ATOM 5135 C CA . ASP A 1 722 ? 167.524 218.898 131.825 1.00 155.02 722 ASP A CA 1
ATOM 5136 C C . ASP A 1 722 ? 166.780 220.195 131.544 1.00 155.02 722 ASP A C 1
ATOM 5137 O O . ASP A 1 722 ? 167.056 220.869 130.547 1.00 155.02 722 ASP A O 1
ATOM 5142 N N . LEU A 1 723 ? 165.843 220.537 132.427 1.00 162.05 723 LEU A N 1
ATOM 5143 C CA . LEU A 1 723 ? 164.996 221.705 132.225 1.00 162.05 723 LEU A CA 1
ATOM 5144 C C . LEU A 1 723 ? 165.832 222.976 132.13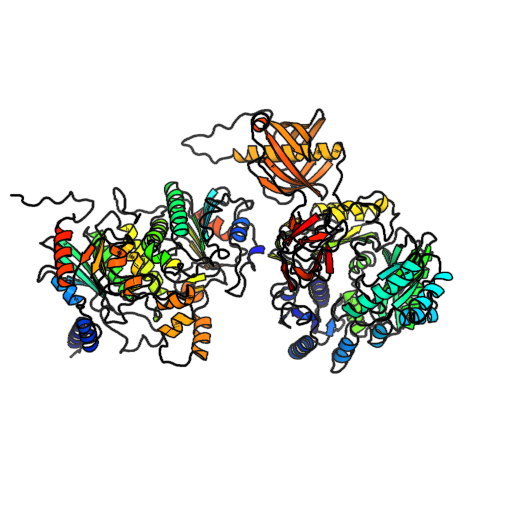6 1.00 162.05 723 LEU A C 1
ATOM 5145 O O . LEU A 1 723 ? 166.718 223.212 132.962 1.00 162.05 723 LEU A O 1
ATOM 5150 N N . LEU A 1 724 ? 165.545 223.795 131.125 1.00 163.18 724 LEU A N 1
ATOM 5151 C CA . LEU A 1 724 ? 166.245 225.059 130.931 1.00 163.18 724 LEU A CA 1
ATOM 5152 C C . LEU A 1 724 ? 165.327 226.265 131.031 1.00 163.18 724 LEU A C 1
ATOM 5153 O O . LEU A 1 724 ? 165.603 227.181 131.814 1.00 163.18 724 LEU A O 1
ATOM 5158 N N . VAL A 1 725 ? 164.239 226.298 130.262 1.00 168.76 725 VAL A N 1
ATOM 5159 C CA . VAL A 1 725 ? 163.391 227.487 130.192 1.00 168.76 725 VAL A CA 1
ATOM 5160 C C . VAL A 1 725 ? 161.937 227.076 130.385 1.00 168.76 725 VAL A C 1
ATOM 5161 O O . VAL A 1 725 ? 161.405 226.281 129.604 1.00 168.76 725 VAL A O 1
ATOM 5165 N N . GLU A 1 726 ? 161.293 227.616 131.417 1.00 171.40 726 GLU A N 1
ATOM 5166 C CA . GLU A 1 726 ? 159.863 227.398 131.636 1.00 171.40 726 GLU A CA 1
ATOM 5167 C C . GLU A 1 726 ? 159.070 228.603 131.129 1.00 171.40 726 GLU A C 1
ATOM 5168 O O . GLU A 1 726 ? 158.517 229.393 131.894 1.00 171.40 726 GLU A O 1
ATOM 5174 N N . LEU A 1 727 ? 159.023 228.735 129.806 1.00 174.18 727 LEU A N 1
ATOM 5175 C CA . LEU A 1 727 ? 158.265 229.822 129.204 1.00 174.18 727 LEU A CA 1
ATOM 5176 C C . LEU A 1 727 ? 156.770 229.601 129.406 1.00 174.18 727 LEU A C 1
ATOM 5177 O O . LEU A 1 727 ? 156.281 228.468 129.366 1.00 174.18 727 LEU A O 1
ATOM 5182 N N . GLU A 1 728 ? 156.045 230.692 129.635 1.00 175.71 728 GLU A N 1
ATOM 5183 C CA . GLU A 1 728 ? 154.606 230.621 129.862 1.00 175.71 728 GLU A CA 1
ATOM 5184 C C . GLU A 1 728 ? 153.864 230.267 128.578 1.00 175.71 728 GLU A C 1
ATOM 5185 O O . GLU A 1 728 ? 152.688 230.596 128.419 1.00 175.71 728 GLU A O 1
ATOM 5191 N N . ASP B 2 1 ? 169.919 182.154 125.414 1.00 58.90 293 ASP B N 1
ATOM 5192 C CA . ASP B 2 1 ? 171.064 182.875 125.958 1.00 58.90 293 ASP B CA 1
ATOM 5193 C C . ASP B 2 1 ? 172.094 181.907 126.527 1.00 58.90 293 ASP B C 1
ATOM 5194 O O . ASP B 2 1 ? 171.850 181.269 127.551 1.00 58.90 293 ASP B O 1
ATOM 5199 N N . PRO B 2 2 ? 173.240 181.792 125.857 1.00 58.91 294 PRO B N 1
ATOM 5200 C CA . PRO B 2 2 ? 174.280 180.871 126.331 1.00 58.91 294 PRO B CA 1
ATOM 5201 C C . PRO B 2 2 ? 174.773 181.251 127.719 1.00 58.91 294 PRO B C 1
ATOM 5202 O O . PRO B 2 2 ? 174.895 182.431 128.056 1.00 58.91 294 PRO B O 1
ATOM 5206 N N . SER B 2 3 ? 175.058 180.229 128.527 1.00 60.43 295 SER B N 1
ATOM 5207 C CA . SER B 2 3 ? 175.513 180.460 129.893 1.00 60.43 295 SER B CA 1
ATOM 5208 C C . SER B 2 3 ? 176.966 180.906 129.956 1.00 60.43 295 SER B C 1
ATOM 5209 O O . SER B 2 3 ? 177.404 181.401 130.999 1.00 60.43 295 SER B O 1
ATOM 5212 N N . ASP B 2 4 ? 177.721 180.745 128.870 1.00 61.92 296 ASP B N 1
ATOM 5213 C CA . ASP B 2 4 ? 179.126 181.124 128.826 1.00 61.92 296 ASP B CA 1
ATOM 5214 C C . ASP B 2 4 ? 179.358 182.415 128.050 1.00 61.92 296 ASP B C 1
ATOM 5215 O O . ASP B 2 4 ? 180.487 182.680 127.624 1.00 61.92 296 ASP B O 1
ATOM 5220 N N . ARG B 2 5 ? 178.313 183.217 127.854 1.00 56.27 297 ARG B N 1
ATOM 5221 C CA . ARG B 2 5 ? 178.455 184.471 127.127 1.00 56.27 297 ARG B CA 1
ATOM 5222 C C . ARG B 2 5 ? 179.377 185.423 127.878 1.00 56.27 297 ARG B C 1
ATOM 5223 O O . ARG B 2 5 ? 179.220 185.640 129.083 1.00 56.27 297 ARG B O 1
ATOM 5231 N N . LEU B 2 6 ? 180.344 185.986 127.162 1.00 57.26 298 LEU B N 1
ATOM 5232 C CA . LEU B 2 6 ? 181.262 186.948 127.749 1.00 57.26 298 LEU B CA 1
ATOM 5233 C C . LEU B 2 6 ? 180.600 188.314 127.876 1.00 57.26 298 LEU B C 1
ATOM 5234 O O . LEU B 2 6 ? 179.686 188.659 127.121 1.00 57.26 298 LEU B O 1
ATOM 5239 N N . VAL B 2 7 ? 181.073 189.094 128.842 1.00 57.44 299 VAL B N 1
ATOM 5240 C CA . VAL B 2 7 ? 180.556 190.441 129.075 1.00 57.44 299 VAL B CA 1
ATOM 5241 C C . VAL B 2 7 ? 181.718 191.432 129.100 1.00 57.44 299 VAL B C 1
ATOM 5242 O O . VAL B 2 7 ? 182.038 191.998 130.154 1.00 57.44 299 VAL B O 1
ATOM 5246 N N . PRO B 2 8 ? 182.360 191.691 127.956 1.00 59.55 300 PRO B N 1
ATOM 5247 C CA . PRO B 2 8 ? 183.526 192.590 127.955 1.00 59.55 300 PRO B CA 1
ATOM 5248 C C . PRO B 2 8 ? 183.198 194.023 128.332 1.00 59.55 300 PRO B C 1
ATOM 5249 O O . PRO B 2 8 ? 184.119 194.779 128.666 1.00 59.55 300 PRO B O 1
ATOM 5253 N N . GLU B 2 9 ? 181.928 194.426 128.287 1.00 60.51 301 GLU B N 1
ATOM 5254 C CA . GLU B 2 9 ? 181.556 195.789 128.646 1.00 60.51 301 GLU B CA 1
ATOM 5255 C C . GLU B 2 9 ? 181.736 196.082 130.129 1.00 60.51 301 GLU B C 1
ATOM 5256 O O . GLU B 2 9 ? 181.679 197.252 130.521 1.00 60.51 301 GLU B O 1
ATOM 5262 N N . LEU B 2 10 ? 181.949 195.061 130.957 1.00 59.38 302 LEU B N 1
ATOM 5263 C CA . LEU B 2 10 ? 182.163 195.253 132.384 1.00 59.38 302 LEU B CA 1
ATOM 5264 C C . LEU B 2 10 ? 183.631 195.416 132.752 1.00 59.38 302 LEU B C 1
ATOM 5265 O O . LEU B 2 10 ? 183.934 195.655 133.925 1.00 59.38 302 LEU B O 1
ATOM 5270 N N . ASP B 2 11 ? 184.544 195.295 131.786 1.00 63.06 303 ASP B N 1
ATOM 5271 C CA . ASP B 2 11 ? 185.969 195.347 132.089 1.00 63.06 303 ASP B CA 1
ATOM 5272 C C . ASP B 2 11 ? 186.420 196.718 132.576 1.00 63.06 303 ASP B C 1
ATOM 5273 O O . ASP B 2 11 ? 187.414 196.804 133.304 1.00 63.06 303 ASP B O 1
ATOM 5278 N N . THR B 2 12 ? 185.718 197.789 132.197 1.00 63.70 304 THR B N 1
ATOM 5279 C CA . THR B 2 12 ? 186.112 199.141 132.577 1.00 63.70 304 THR B CA 1
ATOM 5280 C C . THR B 2 12 ? 184.951 199.935 133.166 1.00 63.70 304 THR B C 1
ATOM 5281 O O . THR B 2 12 ? 185.020 201.167 133.224 1.00 63.70 304 THR B O 1
ATOM 5285 N N . ILE B 2 13 ? 183.885 199.261 133.602 1.00 61.96 305 ILE B N 1
ATOM 5286 C CA . ILE B 2 13 ? 182.732 199.979 134.133 1.00 61.96 305 ILE B CA 1
ATOM 5287 C C . ILE B 2 13 ? 183.058 200.625 135.474 1.00 61.96 305 ILE B C 1
ATOM 5288 O O . ILE B 2 13 ? 182.484 201.663 135.825 1.00 61.96 305 ILE B O 1
ATOM 5293 N N . VAL B 2 14 ? 183.975 200.042 136.240 1.00 63.68 306 VAL B N 1
ATOM 5294 C CA . VAL B 2 14 ? 184.360 200.595 137.536 1.00 63.68 306 VAL B CA 1
ATOM 5295 C C . VAL B 2 14 ? 185.429 201.660 137.321 1.00 63.68 306 VAL B C 1
ATOM 5296 O O . VAL B 2 14 ? 186.511 201.354 136.800 1.00 63.68 306 VAL B O 1
ATOM 5300 N N . PRO B 2 15 ? 185.174 202.910 137.698 1.00 70.38 307 PRO B N 1
ATOM 5301 C CA . PRO B 2 15 ? 186.176 203.962 137.496 1.00 70.38 307 PRO B CA 1
ATOM 5302 C C . PRO B 2 15 ? 187.389 203.766 138.392 1.00 70.38 307 PRO B C 1
ATOM 5303 O O . PRO B 2 15 ? 187.317 203.176 139.472 1.00 70.38 307 PRO B O 1
ATOM 5307 N N . LEU B 2 16 ? 188.526 204.276 137.914 1.00 78.61 308 LEU B N 1
ATOM 5308 C CA . LEU B 2 16 ? 189.769 204.164 138.671 1.00 78.61 308 LEU B CA 1
ATOM 5309 C C . LEU B 2 16 ? 189.696 204.958 139.970 1.00 78.61 308 LEU B C 1
ATOM 5310 O O . LEU B 2 16 ? 190.121 204.479 141.028 1.00 78.61 308 LEU B O 1
ATOM 5315 N N . GLU B 2 17 ? 189.163 206.176 139.910 1.00 81.96 309 GLU B N 1
ATOM 5316 C CA . GLU B 2 17 ? 189.023 207.001 141.100 1.00 81.96 309 GLU B CA 1
ATOM 5317 C C . GLU B 2 17 ? 187.880 206.492 141.967 1.00 81.96 309 GLU B C 1
ATOM 5318 O O . GLU B 2 17 ? 186.820 206.112 141.462 1.00 81.96 309 GLU B O 1
ATOM 5324 N N . SER B 2 18 ? 188.100 206.489 143.281 1.00 79.56 310 SER B N 1
ATOM 5325 C CA . SER B 2 18 ? 187.094 205.999 144.213 1.00 79.56 310 SER B CA 1
ATOM 5326 C C . SER B 2 18 ? 185.977 207.002 144.466 1.00 79.56 310 SER B C 1
ATOM 5327 O O . SER B 2 18 ? 184.934 206.616 145.005 1.00 79.56 310 SER B O 1
ATOM 5330 N N . THR B 2 19 ? 186.165 208.269 144.096 1.00 80.79 311 THR B N 1
ATOM 5331 C CA . THR B 2 19 ? 185.112 209.261 144.279 1.00 80.79 311 THR B CA 1
ATOM 5332 C C . THR B 2 19 ? 184.015 209.132 143.231 1.00 80.79 311 THR B C 1
ATOM 5333 O O . THR B 2 19 ? 182.840 209.363 143.539 1.00 80.79 311 THR B O 1
ATOM 5337 N N . LYS B 2 20 ? 184.371 208.772 142.002 1.00 75.54 312 LYS B N 1
ATOM 5338 C CA . LYS B 2 20 ? 183.387 208.653 140.937 1.00 75.54 312 LYS B CA 1
ATOM 5339 C C . LYS B 2 20 ? 182.516 207.419 141.148 1.00 75.54 312 LYS B C 1
ATOM 5340 O O . LYS B 2 20 ? 182.984 206.368 141.594 1.00 75.54 312 LYS B O 1
ATOM 5346 N N . ALA B 2 21 ? 181.235 207.556 140.821 1.00 69.03 313 ALA B N 1
ATOM 5347 C CA . ALA B 2 21 ? 180.252 206.502 141.016 1.00 69.03 313 ALA B CA 1
ATOM 5348 C C . ALA B 2 21 ? 179.825 205.912 139.679 1.00 69.03 313 ALA B C 1
ATOM 5349 O O . ALA B 2 21 ? 179.987 206.523 138.620 1.00 69.03 313 ALA B O 1
ATOM 5351 N N . TYR B 2 22 ? 179.274 204.702 139.745 1.00 63.02 314 TYR B N 1
ATOM 5352 C CA . TYR B 2 22 ? 178.770 203.991 138.580 1.00 63.02 314 TYR B CA 1
ATOM 5353 C C . TYR B 2 22 ? 177.422 203.373 138.922 1.00 63.02 314 TYR B C 1
ATOM 5354 O O . TYR B 2 22 ? 176.985 203.378 140.075 1.00 63.02 314 TYR B O 1
ATOM 5363 N N . ASN B 2 23 ? 176.756 202.838 137.904 1.00 61.43 315 ASN B N 1
ATOM 5364 C CA . ASN B 2 23 ? 175.433 202.248 138.057 1.00 61.43 315 ASN B CA 1
ATOM 5365 C C . ASN B 2 23 ? 175.561 200.733 138.159 1.00 61.43 315 ASN B C 1
ATOM 5366 O O . ASN B 2 23 ? 176.022 200.080 137.217 1.00 61.43 315 ASN B O 1
ATOM 5371 N N . MET B 2 24 ? 175.151 200.180 139.303 1.00 59.25 316 MET B N 1
ATOM 5372 C CA . MET B 2 24 ? 175.175 198.734 139.490 1.00 59.25 316 MET B CA 1
ATOM 5373 C C . MET B 2 24 ? 174.120 198.033 138.645 1.00 59.25 316 MET B C 1
ATOM 5374 O O . MET B 2 24 ? 174.281 196.848 138.321 1.00 59.25 316 MET B O 1
ATOM 5379 N N . VAL B 2 25 ? 173.049 198.741 138.279 1.00 57.39 317 VAL B N 1
ATOM 5380 C CA . VAL B 2 25 ? 172.013 198.149 137.442 1.00 57.39 317 VAL B CA 1
ATOM 5381 C C . VAL B 2 25 ? 172.568 197.791 136.071 1.00 57.39 317 VAL B C 1
ATOM 5382 O O . VAL B 2 25 ? 172.106 196.835 135.443 1.00 57.39 317 VAL B O 1
ATOM 5386 N N . ASP B 2 26 ? 173.562 198.537 135.585 1.00 60.09 318 ASP B N 1
ATOM 5387 C CA . ASP B 2 26 ? 174.201 198.181 134.321 1.00 60.09 318 ASP B CA 1
ATOM 5388 C C . ASP B 2 26 ? 174.882 196.821 134.418 1.00 60.09 318 ASP B C 1
ATOM 5389 O O . ASP B 2 26 ? 174.743 195.976 133.525 1.00 60.09 318 ASP B O 1
ATOM 5394 N N . ILE B 2 27 ? 175.614 196.589 135.510 1.00 56.41 319 ILE B N 1
ATOM 5395 C CA . ILE B 2 27 ? 176.260 195.296 135.718 1.00 56.41 319 ILE B CA 1
ATOM 5396 C C . ILE B 2 27 ? 175.216 194.195 135.843 1.00 56.41 319 ILE B C 1
ATOM 5397 O O . ILE B 2 27 ? 175.364 193.107 135.270 1.00 56.41 319 ILE B O 1
ATOM 5402 N N . ILE B 2 28 ? 174.143 194.463 136.591 1.00 54.80 320 ILE B N 1
ATOM 5403 C CA . ILE B 2 28 ? 173.092 193.464 136.767 1.00 54.80 320 ILE B CA 1
ATOM 5404 C C . ILE B 2 28 ? 172.467 193.103 135.424 1.00 54.80 320 ILE B C 1
ATOM 5405 O O . ILE B 2 28 ? 172.244 191.925 135.124 1.00 54.80 320 ILE B O 1
ATOM 5410 N N . HIS B 2 29 ? 172.186 194.107 134.592 1.00 55.29 321 HIS B N 1
ATOM 5411 C CA . HIS B 2 29 ? 171.612 193.847 133.277 1.00 55.29 321 HIS B CA 1
ATOM 5412 C C . HIS B 2 29 ? 172.576 193.065 132.398 1.00 55.29 321 HIS B C 1
ATOM 5413 O O . HIS B 2 29 ? 172.162 192.167 131.656 1.00 55.29 321 HIS B O 1
ATOM 5420 N N . SER B 2 30 ? 173.869 193.391 132.464 1.00 54.98 322 SER B N 1
ATOM 5421 C CA . SER B 2 30 ? 174.843 192.690 131.634 1.00 54.98 322 SER B CA 1
ATOM 5422 C C . SER B 2 30 ? 174.978 191.227 132.041 1.00 54.98 322 SER B C 1
ATOM 5423 O O . SER B 2 30 ? 175.169 190.356 131.185 1.00 54.98 322 SER B O 1
ATOM 5426 N N . VAL B 2 31 ? 174.883 190.936 133.339 1.00 53.02 323 VAL B N 1
ATOM 5427 C CA . VAL B 2 31 ? 175.159 189.582 133.810 1.00 53.02 323 VAL B CA 1
ATOM 5428 C C . VAL B 2 31 ? 173.994 188.636 133.524 1.00 53.02 323 VAL B C 1
ATOM 5429 O O . VAL B 2 31 ? 174.201 187.497 133.092 1.00 53.02 323 VAL B O 1
ATOM 5433 N N . VAL B 2 32 ? 172.758 189.084 133.742 1.00 52.06 324 VAL B N 1
ATOM 5434 C CA . VAL B 2 32 ? 171.606 188.185 133.763 1.00 52.06 324 VAL B CA 1
ATOM 5435 C C . VAL B 2 32 ? 171.170 187.781 132.360 1.00 52.06 324 VAL B C 1
ATOM 5436 O O . VAL B 2 32 ? 171.611 188.363 131.363 1.00 52.06 324 VAL B O 1
ATOM 5440 N N . ASP B 2 33 ? 170.299 186.774 132.285 1.00 55.03 325 ASP B N 1
ATOM 5441 C CA . ASP B 2 33 ? 169.815 186.274 131.005 1.00 55.03 325 ASP B CA 1
ATOM 5442 C C . ASP B 2 33 ? 168.971 187.324 130.295 1.00 55.03 325 ASP B C 1
ATOM 5443 O O . ASP B 2 33 ? 168.064 187.913 130.888 1.00 55.03 325 ASP B O 1
ATOM 5448 N N . GLU B 2 34 ? 169.276 187.551 129.017 1.00 57.55 326 GLU B N 1
ATOM 5449 C CA . GLU B 2 34 ? 168.520 188.447 128.143 1.00 57.55 326 GLU B CA 1
ATOM 5450 C C . GLU B 2 34 ? 168.415 189.864 128.697 1.00 57.55 326 GLU B C 1
ATOM 5451 O O . GLU B 2 34 ? 167.573 190.646 128.243 1.00 57.55 326 GLU B O 1
ATOM 5457 N N . ARG B 2 35 ? 169.257 190.207 129.674 1.00 57.70 327 ARG B N 1
ATOM 5458 C CA . ARG B 2 35 ? 169.276 191.534 130.288 1.00 57.70 327 ARG B CA 1
ATOM 5459 C C . ARG B 2 35 ? 167.912 191.917 130.856 1.00 57.70 327 ARG B C 1
ATOM 5460 O O . ARG B 2 35 ? 167.515 193.084 130.815 1.00 57.70 327 ARG B O 1
ATOM 5468 N N . GLU B 2 36 ? 167.191 190.939 131.395 1.00 58.07 328 GLU B N 1
ATOM 5469 C CA . GLU B 2 36 ? 165.870 191.155 131.968 1.00 58.07 328 GLU B CA 1
ATOM 5470 C C . GLU B 2 36 ? 165.962 191.111 133.487 1.00 58.07 328 GLU B C 1
ATOM 5471 O O . GLU B 2 36 ? 166.462 190.135 134.055 1.00 58.07 328 GLU B O 1
ATOM 5477 N N . PHE B 2 37 ? 165.477 192.166 134.139 1.00 50.68 329 PHE B N 1
ATOM 5478 C CA . PHE B 2 37 ? 165.571 192.296 135.588 1.00 50.68 329 PHE B CA 1
ATOM 5479 C C . PHE B 2 37 ? 164.261 192.855 136.118 1.00 50.68 329 PHE B C 1
ATOM 5480 O O . PHE B 2 37 ? 163.804 193.905 135.658 1.00 50.68 329 PHE B O 1
ATOM 5488 N N . PHE B 2 38 ? 163.660 192.157 137.079 1.00 48.62 330 PHE B N 1
ATOM 5489 C CA . PHE B 2 38 ? 162.434 192.610 137.735 1.00 48.62 330 PHE B CA 1
ATOM 5490 C C . PHE B 2 38 ? 162.826 193.186 139.091 1.00 48.62 330 PHE B C 1
ATOM 5491 O O . PHE B 2 38 ? 163.082 192.444 140.040 1.00 48.62 330 PHE B O 1
ATOM 5499 N N . GLU B 2 39 ? 162.866 194.512 139.182 1.00 53.01 331 GLU B N 1
ATOM 5500 C CA . GLU B 2 39 ? 163.311 195.193 140.390 1.00 53.01 331 GLU B CA 1
ATOM 5501 C C . GLU B 2 39 ? 162.171 195.319 141.392 1.00 53.01 331 GLU B C 1
ATOM 5502 O O . GLU B 2 39 ? 161.022 195.567 141.016 1.00 53.01 331 GLU B O 1
ATOM 5508 N N . ILE B 2 40 ? 162.497 195.152 142.672 1.00 51.09 332 ILE B N 1
ATOM 5509 C CA . ILE B 2 40 ? 161.540 195.274 143.764 1.00 51.09 332 ILE B CA 1
ATOM 5510 C C . ILE B 2 40 ? 161.866 196.543 144.536 1.00 51.09 332 ILE B C 1
ATOM 5511 O O . ILE B 2 40 ? 163.023 196.765 144.915 1.00 51.09 332 ILE B O 1
ATOM 5516 N N . MET B 2 41 ? 160.849 197.368 144.770 1.00 53.91 333 MET B N 1
ATOM 5517 C CA . MET B 2 41 ? 161.008 198.676 145.395 1.00 53.91 333 MET B CA 1
ATOM 5518 C C . MET B 2 41 ? 162.057 199.528 144.674 1.00 53.91 333 MET B C 1
ATOM 5519 O O . MET B 2 41 ? 163.059 199.928 145.275 1.00 53.91 333 MET B O 1
ATOM 5524 N N . PRO B 2 42 ? 161.858 199.821 143.384 1.00 54.20 334 PRO B N 1
ATOM 5525 C CA . PRO B 2 42 ? 162.876 200.586 142.649 1.00 54.20 334 PRO B CA 1
ATOM 5526 C C . PRO B 2 42 ? 162.964 202.044 143.063 1.00 54.20 334 PRO B C 1
ATOM 5527 O O . PRO B 2 42 ? 164.002 202.672 142.822 1.00 54.20 334 PRO B O 1
ATOM 5531 N N . ASN B 2 43 ? 161.919 202.602 143.673 1.00 55.69 335 ASN B N 1
ATOM 5532 C CA . ASN B 2 43 ? 161.893 204.010 144.048 1.00 55.69 335 ASN B CA 1
ATOM 5533 C C . ASN B 2 43 ? 162.002 204.223 145.552 1.00 55.69 335 ASN B C 1
ATOM 5534 O O . ASN B 2 43 ? 161.830 205.352 146.022 1.00 55.69 335 ASN B O 1
ATOM 5539 N N . TYR B 2 44 ? 162.281 203.171 146.317 1.00 55.59 336 TYR B N 1
ATOM 5540 C CA . TYR B 2 44 ? 162.389 203.258 147.767 1.00 55.59 336 TYR B CA 1
ATOM 5541 C C . TYR B 2 44 ? 163.724 202.674 148.198 1.00 55.59 336 TYR B C 1
ATOM 5542 O O . TYR B 2 44 ? 164.086 201.574 147.770 1.00 55.59 336 TYR B O 1
ATOM 5551 N N . ALA B 2 45 ? 164.442 203.406 149.049 1.00 54.52 337 ALA B N 1
ATOM 5552 C CA . ALA B 2 45 ? 165.767 203.011 149.522 1.00 54.52 337 ALA B CA 1
ATOM 5553 C C . ALA B 2 45 ? 166.680 202.671 148.344 1.00 54.52 337 ALA B C 1
ATOM 5554 O O . ALA B 2 45 ? 167.160 201.547 148.189 1.00 54.52 337 ALA B O 1
ATOM 5556 N N . LYS B 2 46 ? 166.913 203.682 147.508 1.00 54.91 338 LYS B N 1
ATOM 5557 C CA . LYS B 2 46 ? 167.590 203.480 146.233 1.00 54.91 338 LYS B CA 1
ATOM 5558 C C . LYS B 2 46 ? 169.075 203.182 146.380 1.00 54.91 338 LYS B C 1
ATOM 5559 O O . LYS B 2 46 ? 169.717 202.840 145.382 1.00 54.91 338 LYS B O 1
ATOM 5565 N N . ASN B 2 47 ? 169.637 203.299 147.582 1.00 55.45 339 ASN B N 1
ATOM 5566 C CA . ASN B 2 47 ? 171.033 202.939 147.799 1.00 55.45 339 ASN B CA 1
ATOM 5567 C C . ASN B 2 47 ? 171.262 201.433 147.784 1.00 55.45 339 ASN B C 1
ATOM 5568 O O . ASN B 2 47 ? 172.419 201.000 147.800 1.00 55.45 339 ASN B O 1
ATOM 5573 N N . ILE B 2 48 ? 170.199 200.633 147.759 1.00 51.59 340 ILE B N 1
ATOM 5574 C CA . ILE B 2 48 ? 170.299 199.189 147.603 1.00 51.59 340 ILE B CA 1
ATOM 5575 C C . ILE B 2 48 ? 169.341 198.763 146.499 1.00 51.59 340 ILE B C 1
ATOM 5576 O O . ILE B 2 48 ? 168.338 199.432 146.228 1.00 51.59 340 ILE B O 1
ATOM 5581 N N . ILE B 2 49 ? 169.669 197.653 145.842 1.00 50.68 341 ILE B N 1
ATOM 5582 C CA . ILE B 2 49 ? 168.886 197.122 144.734 1.00 50.68 341 ILE B CA 1
ATOM 5583 C C . ILE B 2 49 ? 168.581 195.661 145.022 1.00 50.68 341 ILE B C 1
ATOM 5584 O O . ILE B 2 49 ? 169.492 194.884 145.324 1.00 50.68 341 ILE B O 1
ATOM 5589 N N . VAL B 2 50 ? 167.308 195.288 144.930 1.00 47.70 342 VAL B N 1
ATOM 5590 C CA . VAL B 2 50 ? 166.897 193.896 145.048 1.00 47.70 342 VAL B CA 1
ATOM 5591 C C . VAL B 2 50 ? 165.955 193.574 143.899 1.00 47.70 342 VAL B C 1
ATOM 5592 O O . VAL B 2 50 ? 165.223 194.438 143.406 1.00 47.70 342 VAL B O 1
ATOM 5596 N N . GLY B 2 51 ? 165.980 192.322 143.467 1.00 45.92 343 GLY B N 1
ATOM 5597 C CA . GLY B 2 51 ? 165.074 191.938 142.400 1.00 45.92 343 GLY B CA 1
ATOM 5598 C C . GLY B 2 51 ? 165.220 190.484 142.018 1.00 45.92 343 GLY B C 1
ATOM 5599 O O . GLY B 2 51 ? 166.026 189.740 142.581 1.00 45.92 343 GLY B O 1
ATOM 5600 N N . PHE B 2 52 ? 164.411 190.095 141.040 1.00 44.89 344 PHE B N 1
ATOM 5601 C CA . PHE B 2 52 ? 164.402 188.748 140.491 1.00 44.89 344 PHE B CA 1
ATOM 5602 C C . PHE B 2 52 ? 164.939 188.770 139.068 1.00 44.89 344 PHE B C 1
ATOM 5603 O O . PHE B 2 52 ? 164.639 189.686 138.294 1.00 44.89 344 PHE B O 1
ATOM 5611 N N . ALA B 2 53 ? 165.735 187.762 138.730 1.00 45.43 345 ALA B N 1
ATOM 5612 C CA . ALA B 2 53 ? 166.255 187.609 137.380 1.00 45.43 345 ALA B CA 1
ATOM 5613 C C . ALA B 2 53 ? 166.382 186.119 137.090 1.00 45.43 345 ALA B C 1
ATOM 5614 O O . ALA B 2 53 ? 165.959 185.277 137.887 1.00 45.43 345 ALA B O 1
ATOM 5616 N N . ARG B 2 54 ? 166.974 185.787 135.949 1.00 47.72 346 ARG B N 1
ATOM 5617 C CA . ARG B 2 54 ? 167.184 184.399 135.570 1.00 47.72 346 ARG B CA 1
ATOM 5618 C C . ARG B 2 54 ? 168.628 184.188 135.146 1.00 47.72 346 ARG B C 1
ATOM 5619 O O . ARG B 2 54 ? 169.215 185.026 134.456 1.00 47.72 346 ARG B O 1
ATOM 5627 N N . MET B 2 55 ? 169.193 183.064 135.575 1.00 51.86 347 MET B N 1
ATOM 5628 C CA . MET B 2 55 ? 170.524 182.633 135.172 1.00 51.86 347 MET B CA 1
ATOM 5629 C C . MET B 2 55 ? 170.394 181.226 134.612 1.00 51.86 347 MET B C 1
ATOM 5630 O O . MET B 2 55 ? 169.990 180.308 135.332 1.00 51.86 347 MET B O 1
ATOM 5635 N N . ASN B 2 56 ? 170.714 181.065 133.326 1.00 52.28 348 ASN B N 1
ATOM 5636 C CA . ASN B 2 56 ? 170.555 179.791 132.623 1.00 52.28 348 ASN B CA 1
ATOM 5637 C C . ASN B 2 56 ? 169.125 179.264 132.725 1.00 52.28 348 ASN B C 1
ATOM 5638 O O . ASN B 2 56 ? 168.896 178.052 132.736 1.00 52.28 348 ASN B O 1
ATOM 5643 N N . GLY B 2 57 ? 168.152 180.171 132.803 1.00 50.56 349 GLY B N 1
ATOM 5644 C CA . GLY B 2 57 ? 166.761 179.801 132.924 1.00 50.56 349 GLY B CA 1
ATOM 5645 C C . GLY B 2 57 ? 166.271 179.581 134.339 1.00 50.56 349 GLY B C 1
ATOM 5646 O O . GLY B 2 57 ? 165.067 179.370 134.532 1.00 50.56 349 GLY B O 1
ATOM 5647 N N . ARG B 2 58 ? 167.153 179.625 135.332 1.00 50.19 350 ARG B N 1
ATOM 5648 C CA . ARG B 2 58 ? 166.782 179.391 136.721 1.00 50.19 350 ARG B CA 1
ATOM 5649 C C . ARG B 2 58 ? 166.580 180.718 137.439 1.00 50.19 350 ARG B C 1
ATOM 5650 O O . ARG B 2 58 ? 167.400 181.631 137.317 1.00 50.19 350 ARG B O 1
ATOM 5658 N N . THR B 2 59 ? 165.480 180.820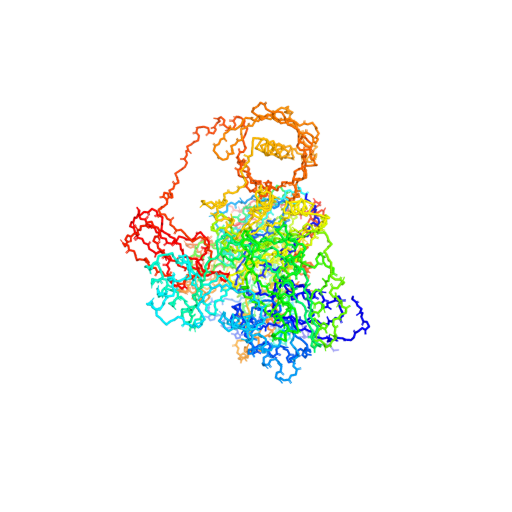 138.182 1.00 46.24 351 THR B N 1
ATOM 5659 C CA . THR B 2 59 ? 165.177 182.045 138.911 1.00 46.24 351 THR B CA 1
ATOM 5660 C C . THR B 2 59 ? 166.223 182.301 139.989 1.00 46.24 351 THR B C 1
ATOM 5661 O O . THR B 2 59 ? 166.596 181.395 140.738 1.00 46.24 351 THR B O 1
ATOM 5665 N N . VAL B 2 60 ? 166.695 183.544 140.065 1.00 46.52 352 VAL B N 1
ATOM 5666 C CA . VAL B 2 60 ? 167.688 183.955 141.045 1.00 46.52 352 VAL B CA 1
ATOM 5667 C C . VAL B 2 60 ? 167.269 185.288 141.647 1.00 46.52 352 VAL B C 1
ATOM 5668 O O . VAL B 2 60 ? 166.635 186.122 140.991 1.00 46.52 352 VAL B O 1
ATOM 5672 N N . GLY B 2 61 ? 167.623 185.477 142.914 1.00 46.00 353 GLY B N 1
ATOM 5673 C CA . GLY B 2 61 ? 167.435 186.747 143.594 1.00 46.00 353 GLY B CA 1
ATOM 5674 C C . GLY B 2 61 ? 168.738 187.526 143.609 1.00 46.00 353 GLY B C 1
ATOM 5675 O O . GLY B 2 61 ? 169.804 186.969 143.869 1.00 46.00 353 GLY B O 1
ATOM 5676 N N . ILE B 2 62 ? 168.639 188.821 143.327 1.00 48.60 354 ILE B N 1
ATOM 5677 C CA . ILE B 2 62 ? 169.794 189.696 143.197 1.00 48.60 354 ILE B CA 1
ATOM 5678 C C . ILE B 2 62 ? 169.695 190.791 144.245 1.00 48.60 354 ILE B C 1
ATOM 5679 O O . ILE B 2 62 ? 168.668 191.475 144.342 1.00 48.60 354 ILE B O 1
ATOM 5684 N N . VAL B 2 63 ? 170.762 190.943 145.029 1.00 49.41 355 VAL B N 1
ATOM 5685 C CA . VAL B 2 63 ? 170.923 192.023 145.993 1.00 49.41 355 VAL B CA 1
ATOM 5686 C C . VAL B 2 63 ? 172.244 192.715 145.689 1.00 49.41 355 VAL B C 1
ATOM 5687 O O . VAL B 2 63 ? 173.262 192.049 145.476 1.00 49.41 355 VAL B O 1
ATOM 5691 N N . GLY B 2 64 ? 172.228 194.042 145.657 1.00 53.37 356 GLY B N 1
ATOM 5692 C CA . GLY B 2 64 ? 173.430 194.782 145.325 1.00 53.37 356 GLY B CA 1
ATOM 5693 C C . GLY B 2 64 ? 173.417 196.173 145.911 1.00 53.37 356 GLY B C 1
ATOM 5694 O O . GLY B 2 64 ? 172.362 196.723 146.239 1.00 53.37 356 GLY B O 1
ATOM 5695 N N . ASN B 2 65 ? 174.612 196.736 146.048 1.00 57.55 357 ASN B N 1
ATOM 5696 C CA . ASN B 2 65 ? 174.768 198.106 146.512 1.00 57.55 357 ASN B CA 1
ATOM 5697 C C . ASN B 2 65 ? 174.753 199.058 145.324 1.00 57.55 357 ASN B C 1
ATOM 5698 O O . ASN B 2 65 ? 175.244 198.727 144.242 1.00 57.55 357 ASN B O 1
ATOM 5703 N N . GLN B 2 66 ? 174.187 200.244 145.534 1.00 57.65 358 GLN B N 1
ATOM 5704 C CA . GLN B 2 66 ? 174.099 201.251 144.482 1.00 57.65 358 GLN B CA 1
ATOM 5705 C C . GLN B 2 66 ? 175.006 202.423 144.829 1.00 57.65 358 GLN B C 1
ATOM 5706 O O . GLN B 2 66 ? 174.628 203.281 145.642 1.00 57.65 358 GLN B O 1
ATOM 5712 N N . PRO B 2 67 ? 176.210 202.505 144.254 1.00 60.41 359 PRO B N 1
ATOM 5713 C CA . PRO B 2 67 ? 177.099 203.635 144.569 1.00 60.41 359 PRO B CA 1
ATOM 5714 C C . PRO B 2 67 ? 176.574 204.980 144.100 1.00 60.41 359 PRO B C 1
ATOM 5715 O O . PRO B 2 67 ? 177.071 206.012 144.567 1.00 60.41 359 PRO B O 1
ATOM 5719 N N . LYS B 2 68 ? 175.599 205.007 143.188 1.00 62.43 360 LYS B N 1
ATOM 5720 C CA . LYS B 2 68 ? 175.051 206.280 142.730 1.00 62.43 360 LYS B CA 1
ATOM 5721 C C . LYS B 2 68 ? 174.335 207.020 143.854 1.00 62.43 360 LYS B C 1
ATOM 5722 O O . LYS B 2 68 ? 174.430 208.248 143.954 1.00 62.43 360 LYS B O 1
ATOM 5728 N N . VAL B 2 69 ? 173.613 206.296 144.703 1.00 61.09 361 VAL B N 1
ATOM 5729 C CA . VAL B 2 69 ? 172.793 206.895 145.749 1.00 61.09 361 VAL B CA 1
ATOM 5730 C C . VAL B 2 69 ? 173.520 206.756 147.079 1.00 61.09 361 VAL B C 1
ATOM 5731 O O . VAL B 2 69 ? 173.827 205.639 147.513 1.00 61.09 361 VAL B O 1
ATOM 5735 N N . ALA B 2 70 ? 173.796 207.894 147.720 1.00 64.52 362 ALA B N 1
ATOM 5736 C CA . ALA B 2 70 ? 174.417 207.939 149.047 1.00 64.52 362 ALA B CA 1
ATOM 5737 C C . ALA B 2 70 ? 175.746 207.190 149.079 1.00 64.52 362 ALA B C 1
ATOM 5738 O O . ALA B 2 70 ? 176.134 206.633 150.108 1.00 64.52 362 ALA B O 1
ATOM 5740 N N . SER B 2 71 ? 176.449 207.173 147.946 1.00 65.11 363 SER B N 1
ATOM 5741 C CA . SER B 2 71 ? 177.750 206.520 147.800 1.00 65.11 363 SER B CA 1
ATOM 5742 C C . SER B 2 71 ? 177.707 205.037 148.156 1.00 65.11 363 SER B C 1
ATOM 5743 O O . SER B 2 71 ? 178.742 204.443 148.473 1.00 65.11 363 SER B O 1
ATOM 5746 N N . GLY B 2 72 ? 176.528 204.420 148.108 1.00 63.44 364 GLY B N 1
ATOM 5747 C CA . GLY B 2 72 ? 176.401 203.007 148.397 1.00 63.44 364 GLY B CA 1
ATOM 5748 C C . GLY B 2 72 ? 176.333 202.646 149.863 1.00 63.44 364 GLY B C 1
ATOM 5749 O O . GLY B 2 72 ? 176.357 201.455 150.189 1.00 63.44 364 GLY B O 1
ATOM 5750 N N . CYS B 2 73 ? 176.251 203.629 150.756 1.00 66.59 365 CYS B N 1
ATOM 5751 C CA . CYS B 2 73 ? 176.196 203.345 152.182 1.00 66.59 365 CYS B CA 1
ATOM 5752 C C . CYS B 2 73 ? 174.872 202.687 152.556 1.00 66.59 365 CYS B C 1
ATOM 5753 O O . CYS B 2 73 ? 173.835 202.922 151.931 1.00 66.59 365 CYS B O 1
ATOM 5756 N N . LEU B 2 74 ? 174.919 201.852 153.590 1.00 63.49 366 LEU B N 1
ATOM 5757 C CA . LEU B 2 74 ? 173.733 201.178 154.096 1.00 63.49 366 LEU B CA 1
ATOM 5758 C C . LEU B 2 74 ? 173.064 202.024 155.171 1.00 63.49 366 LEU B C 1
ATOM 5759 O O . LEU B 2 74 ? 173.735 202.702 155.953 1.00 63.49 366 LEU B O 1
ATOM 5764 N N . ASP B 2 75 ? 171.735 201.979 155.204 1.00 61.28 367 ASP B N 1
ATOM 5765 C CA . ASP B 2 75 ? 170.958 202.697 156.206 1.00 61.28 367 ASP B CA 1
ATOM 5766 C C . ASP B 2 75 ? 169.799 201.805 156.638 1.00 61.28 367 ASP B C 1
ATOM 5767 O O . ASP B 2 75 ? 169.750 200.616 156.310 1.00 61.28 367 ASP B O 1
ATOM 5772 N N . ILE B 2 76 ? 168.859 202.387 157.384 1.00 58.59 368 ILE B N 1
ATOM 5773 C CA . ILE B 2 76 ? 167.770 201.609 157.969 1.00 58.59 368 ILE B CA 1
ATOM 5774 C C . ILE B 2 76 ? 166.871 201.027 156.883 1.00 58.59 368 ILE B C 1
ATOM 5775 O O . ILE B 2 76 ? 166.589 199.821 156.866 1.00 58.59 368 ILE B O 1
ATOM 5780 N N . ASN B 2 77 ? 166.414 201.875 155.959 1.00 56.90 369 ASN B N 1
ATOM 5781 C CA . ASN B 2 77 ? 165.431 201.441 154.971 1.00 56.90 369 ASN B CA 1
ATOM 5782 C C . ASN B 2 77 ? 166.012 200.395 154.029 1.00 56.90 369 ASN B C 1
ATOM 5783 O O . ASN B 2 77 ? 165.365 199.378 153.743 1.00 56.90 369 ASN B O 1
ATOM 5788 N N . SER B 2 78 ? 167.231 200.628 153.538 1.00 55.43 370 SER B N 1
ATOM 5789 C CA . SER B 2 78 ? 167.874 199.656 152.663 1.00 55.43 370 SER B CA 1
ATOM 5790 C C . SER B 2 78 ? 168.121 198.344 153.392 1.00 55.43 370 SER B C 1
ATOM 5791 O O . SER B 2 78 ? 167.959 197.263 152.813 1.00 55.43 370 SER B O 1
ATOM 5794 N N . SER B 2 79 ? 168.513 198.419 154.666 1.00 54.41 371 SER B N 1
ATOM 5795 C CA . SER B 2 79 ? 168.733 197.206 155.445 1.00 54.41 371 SER B CA 1
ATOM 5796 C C . SER B 2 79 ? 167.452 196.391 155.561 1.00 54.41 371 SER B C 1
ATOM 5797 O O . SER B 2 79 ? 167.460 195.176 155.342 1.00 54.41 371 SER B O 1
ATOM 5800 N N . VAL B 2 80 ? 166.336 197.047 155.888 1.00 52.91 372 VAL B N 1
ATOM 5801 C CA . VAL B 2 80 ? 165.072 196.326 156.027 1.00 52.91 372 VAL B CA 1
ATOM 5802 C C . VAL B 2 80 ? 164.643 195.724 154.694 1.00 52.91 372 VAL B C 1
ATOM 5803 O O . VAL B 2 80 ? 164.226 194.558 154.625 1.00 52.91 372 VAL B O 1
ATOM 5807 N N . LYS B 2 81 ? 164.738 196.508 153.617 1.00 50.22 373 LYS B N 1
ATOM 5808 C CA . LYS B 2 81 ? 164.342 196.029 152.296 1.00 50.22 373 LYS B CA 1
ATOM 5809 C C . LYS B 2 81 ? 165.150 194.801 151.888 1.00 50.22 373 LYS B C 1
ATOM 5810 O O . LYS B 2 81 ? 164.584 193.755 151.531 1.00 50.22 373 LYS B O 1
ATOM 5816 N N . GLY B 2 82 ? 166.479 194.903 151.964 1.00 50.27 374 GLY B N 1
ATOM 5817 C CA . GLY B 2 82 ? 167.320 193.778 151.601 1.00 50.27 374 GLY B CA 1
ATOM 5818 C C . GLY B 2 82 ? 167.112 192.575 152.498 1.00 50.27 374 GLY B C 1
ATOM 5819 O O . GLY B 2 82 ? 167.108 191.436 152.029 1.00 50.27 374 GLY B O 1
ATOM 5820 N N . ALA B 2 83 ? 166.927 192.810 153.800 1.00 50.93 375 ALA B N 1
ATOM 5821 C CA . ALA B 2 83 ? 166.739 191.707 154.733 1.00 50.93 375 ALA B CA 1
ATOM 5822 C C . ALA B 2 83 ? 165.475 190.926 154.409 1.00 50.93 375 ALA B C 1
ATOM 5823 O O . ALA B 2 83 ? 165.494 189.692 154.350 1.00 50.93 375 ALA B O 1
ATOM 5825 N N . ARG B 2 84 ? 164.361 191.628 154.183 1.00 48.73 376 ARG B N 1
ATOM 5826 C CA . ARG B 2 84 ? 163.124 190.908 153.904 1.00 48.73 376 ARG B CA 1
ATOM 5827 C C . ARG B 2 84 ? 163.188 190.207 152.553 1.00 48.73 376 ARG B C 1
ATOM 5828 O O . ARG B 2 84 ? 162.691 189.081 152.409 1.00 48.73 376 ARG B O 1
ATOM 5836 N N . PHE B 2 85 ? 163.806 190.843 151.550 1.00 45.72 377 PHE B N 1
ATOM 5837 C CA . PHE B 2 85 ? 163.939 190.174 150.259 1.00 45.72 377 PHE B CA 1
ATOM 5838 C C . PHE B 2 85 ? 164.780 188.907 150.375 1.00 45.72 377 PHE B C 1
ATOM 5839 O O . PHE B 2 85 ? 164.433 187.866 149.801 1.00 45.72 377 PHE B O 1
ATOM 5847 N N . VAL B 2 86 ? 165.887 188.973 151.119 1.00 45.93 378 VAL B N 1
ATOM 5848 C CA . VAL B 2 86 ? 166.748 187.806 151.287 1.00 45.93 378 VAL B CA 1
ATOM 5849 C C . VAL B 2 86 ? 166.014 186.706 152.040 1.00 45.93 378 VAL B C 1
ATOM 5850 O O . VAL B 2 86 ? 166.134 185.520 151.707 1.00 45.93 378 VAL B O 1
ATOM 5854 N N . ARG B 2 87 ? 165.247 187.075 153.070 1.00 46.93 379 ARG B N 1
ATOM 5855 C CA . ARG B 2 87 ? 164.485 186.074 153.809 1.00 46.93 379 ARG B CA 1
ATOM 5856 C C . ARG B 2 87 ? 163.467 185.382 152.912 1.00 46.93 379 ARG B C 1
ATOM 5857 O O . ARG B 2 87 ? 163.320 184.154 152.961 1.00 46.93 379 ARG B O 1
ATOM 5865 N N . PHE B 2 88 ? 162.760 186.149 152.076 1.00 45.75 380 PHE B N 1
ATOM 5866 C CA . PHE B 2 88 ? 161.798 185.533 151.168 1.00 45.75 380 PHE B CA 1
ATOM 5867 C C . PHE B 2 88 ? 162.493 184.604 150.180 1.00 45.75 380 PHE B C 1
ATOM 5868 O O . PHE B 2 88 ? 162.013 183.498 149.909 1.00 45.75 380 PHE B O 1
ATOM 5876 N N . CYS B 2 89 ? 163.623 185.044 149.620 1.00 47.18 381 CYS B N 1
ATOM 5877 C CA . CYS B 2 89 ? 164.331 184.210 148.653 1.00 47.18 381 CYS B CA 1
ATOM 5878 C C . CYS B 2 89 ? 164.819 182.916 149.291 1.00 47.18 381 CYS B C 1
ATOM 5879 O O . CYS B 2 89 ? 164.733 181.844 148.683 1.00 47.18 381 CYS B O 1
ATOM 5882 N N . ASP B 2 90 ? 165.337 182.998 150.518 1.00 49.43 382 ASP B N 1
ATOM 5883 C CA . ASP B 2 90 ? 165.794 181.799 151.212 1.00 49.43 382 ASP B CA 1
ATOM 5884 C C . ASP B 2 90 ? 164.634 180.865 151.532 1.00 49.43 382 ASP B C 1
ATOM 5885 O O . ASP B 2 90 ? 164.775 179.639 151.451 1.00 49.43 382 ASP B O 1
ATOM 5890 N N . ALA B 2 91 ? 163.480 181.426 151.902 1.00 46.21 383 ALA B N 1
ATOM 5891 C CA . ALA B 2 91 ? 162.357 180.592 152.320 1.00 46.21 383 ALA B CA 1
ATOM 5892 C C . ALA B 2 91 ? 161.827 179.725 151.184 1.00 46.21 383 ALA B C 1
ATOM 5893 O O . ALA B 2 91 ? 161.234 178.671 151.439 1.00 46.21 383 ALA B O 1
ATOM 5895 N N . PHE B 2 92 ? 162.028 180.137 149.933 1.00 44.52 384 PHE B N 1
ATOM 5896 C CA . PHE B 2 92 ? 161.447 179.440 148.791 1.00 44.52 384 PHE B CA 1
ATOM 5897 C C . PHE B 2 92 ? 162.511 178.913 147.831 1.00 44.52 384 PHE B C 1
ATOM 5898 O O . PHE B 2 92 ? 162.268 178.801 146.628 1.00 44.52 384 PHE B O 1
ATOM 5906 N N . ASN B 2 93 ? 163.693 178.586 148.358 1.00 46.26 385 ASN B N 1
ATOM 5907 C CA . ASN B 2 93 ? 164.733 177.870 147.613 1.00 46.26 385 ASN B CA 1
ATOM 5908 C C . ASN B 2 93 ? 165.166 178.618 146.353 1.00 46.26 385 ASN B C 1
ATOM 5909 O O . ASN B 2 93 ? 165.391 178.018 145.301 1.00 46.26 385 ASN B O 1
ATOM 5914 N N . ILE B 2 94 ? 165.290 179.934 146.455 1.00 44.79 386 ILE B N 1
ATOM 5915 C CA . ILE B 2 94 ? 165.729 180.778 145.349 1.00 44.79 386 ILE B CA 1
ATOM 5916 C C . ILE B 2 94 ? 167.177 181.181 145.610 1.00 44.79 386 ILE B C 1
ATOM 5917 O O . ILE B 2 94 ? 167.464 181.793 146.647 1.00 44.79 386 ILE B O 1
ATOM 5922 N N . PRO B 2 95 ? 168.113 180.857 144.717 1.00 45.67 387 PRO B N 1
ATOM 5923 C CA . PRO B 2 95 ? 169.517 181.218 144.952 1.00 45.67 387 PRO B CA 1
ATOM 5924 C C . PRO B 2 95 ? 169.715 182.726 144.972 1.00 45.67 387 PRO B C 1
ATOM 5925 O O . PRO B 2 95 ? 168.972 183.483 144.344 1.00 45.67 387 PRO B O 1
ATOM 5929 N N . LEU B 2 96 ? 170.737 183.157 145.706 1.00 47.70 388 LEU B N 1
ATOM 5930 C CA . LEU B 2 96 ? 171.026 184.569 145.905 1.00 47.70 388 LEU B CA 1
ATOM 5931 C C . LEU B 2 96 ? 172.352 184.937 145.255 1.00 47.70 388 LEU B C 1
ATOM 5932 O O . LEU B 2 96 ? 173.343 184.209 145.378 1.00 47.70 388 LEU B O 1
ATOM 5937 N N . ILE B 2 97 ? 172.359 186.068 144.554 1.00 50.19 389 ILE B N 1
ATOM 5938 C CA . ILE B 2 97 ? 173.561 186.631 143.954 1.00 50.19 389 ILE B CA 1
ATOM 5939 C C . ILE B 2 97 ? 173.729 188.047 144.483 1.00 50.19 389 ILE B C 1
ATOM 5940 O O . ILE B 2 97 ? 172.802 188.861 144.400 1.00 50.19 389 ILE B O 1
ATOM 5945 N N . THR B 2 98 ? 174.907 188.338 145.025 1.00 54.31 390 THR B N 1
ATOM 5946 C CA . THR B 2 98 ? 175.189 189.609 145.672 1.00 54.31 390 THR B CA 1
ATOM 5947 C C . THR B 2 98 ? 176.320 190.326 144.950 1.00 54.31 390 THR B C 1
ATOM 5948 O O . THR B 2 98 ? 177.321 189.709 144.576 1.00 54.31 390 THR B O 1
ATOM 5952 N N . PHE B 2 99 ? 176.143 191.629 144.744 1.00 54.41 391 PHE B N 1
ATOM 5953 C CA . PHE B 2 99 ? 177.182 192.506 144.219 1.00 54.41 391 PHE B CA 1
ATOM 5954 C C . PHE B 2 99 ? 177.499 193.537 145.291 1.00 54.41 391 PHE B C 1
ATOM 5955 O O . PHE B 2 99 ? 176.609 194.275 145.726 1.00 54.41 391 PHE B O 1
ATOM 5963 N N . VAL B 2 100 ? 178.758 193.589 145.714 1.00 57.39 392 VAL B N 1
ATOM 5964 C CA . VAL B 2 100 ? 179.154 194.324 146.910 1.00 57.39 392 VAL B CA 1
ATOM 5965 C C . VAL B 2 100 ? 180.009 195.517 146.507 1.00 57.39 392 VAL B C 1
ATOM 5966 O O . VAL B 2 100 ? 181.082 195.353 145.915 1.00 57.39 392 VAL B O 1
ATOM 5970 N N . ASP B 2 101 ? 179.528 196.717 146.831 1.00 65.47 393 ASP B N 1
ATOM 5971 C CA . ASP B 2 101 ? 180.337 197.936 146.778 1.00 65.47 393 ASP B CA 1
ATOM 5972 C C . ASP B 2 101 ? 179.792 198.860 147.869 1.00 65.47 393 ASP B C 1
ATOM 5973 O O . ASP B 2 101 ? 178.883 199.656 147.628 1.00 65.47 393 ASP B O 1
ATOM 5978 N N . VAL B 2 102 ? 180.371 198.757 149.060 1.00 66.53 394 VAL B N 1
ATOM 5979 C CA . VAL B 2 102 ? 179.854 199.479 150.220 1.00 66.53 394 VAL B CA 1
ATOM 5980 C C . VAL B 2 102 ? 181.010 200.021 151.054 1.00 66.53 394 VAL B C 1
ATOM 5981 O O . VAL B 2 102 ? 181.955 199.282 151.366 1.00 66.53 394 VAL B O 1
ATOM 5985 N N . PRO B 2 103 ? 180.992 201.303 151.414 1.00 68.43 395 PRO B N 1
ATOM 5986 C CA . PRO B 2 103 ? 182.037 201.861 152.280 1.00 68.43 395 PRO B CA 1
ATOM 5987 C C . PRO B 2 103 ? 181.708 201.844 153.765 1.00 68.43 395 PRO B C 1
ATOM 5988 O O . PRO B 2 103 ? 182.535 202.298 154.564 1.00 68.43 395 PRO B O 1
ATOM 5992 N N . GLY B 2 104 ? 180.543 201.343 154.152 1.00 66.82 396 GLY B N 1
ATOM 5993 C CA . GLY B 2 104 ? 180.140 201.285 155.537 1.00 66.82 396 GLY B CA 1
ATOM 5994 C C . GLY B 2 104 ? 178.684 201.665 155.678 1.00 66.82 396 GLY B C 1
ATOM 5995 O O . GLY B 2 104 ? 177.915 201.601 154.721 1.00 66.82 396 GLY B O 1
ATOM 5996 N N . PHE B 2 105 ? 178.312 202.065 156.889 1.00 65.84 397 PHE B N 1
ATOM 5997 C CA . PHE B 2 105 ? 176.954 202.487 157.193 1.00 65.84 397 PHE B CA 1
ATOM 5998 C C . PHE B 2 105 ? 176.873 204.007 157.240 1.00 65.84 397 PHE B C 1
ATOM 5999 O O . PHE B 2 105 ? 177.853 204.690 157.548 1.00 65.84 397 PHE B O 1
ATOM 6007 N N . LEU B 2 106 ? 175.696 204.527 156.926 1.00 69.35 398 LEU B N 1
ATOM 6008 C CA . LEU B 2 106 ? 175.501 205.971 156.860 1.00 69.35 398 LEU B CA 1
ATOM 6009 C C . LEU B 2 106 ? 175.630 206.584 158.248 1.00 69.35 398 LEU B C 1
ATOM 6010 O O . LEU B 2 106 ? 174.895 206.187 159.162 1.00 69.35 398 LEU B O 1
ATOM 6015 N N . PRO B 2 107 ? 176.530 207.539 158.454 1.00 74.71 399 PRO B N 1
ATOM 6016 C CA . PRO B 2 107 ? 176.675 208.157 159.773 1.00 74.71 399 PRO B CA 1
ATOM 6017 C C . PRO B 2 107 ? 175.629 209.241 159.996 1.00 74.71 399 PRO B C 1
ATOM 6018 O O . PRO B 2 107 ? 174.945 209.690 159.076 1.00 74.71 399 PRO B O 1
ATOM 6022 N N . GLY B 2 108 ? 175.518 209.658 161.253 1.00 75.88 400 GLY B N 1
ATOM 6023 C CA . GLY B 2 108 ? 174.596 210.716 161.607 1.00 75.88 400 GLY B CA 1
ATOM 6024 C C . GLY B 2 108 ? 173.812 210.438 162.871 1.00 75.88 400 GLY B C 1
ATOM 6025 O O . GLY B 2 108 ? 173.728 209.292 163.323 1.00 75.88 400 GLY B O 1
ATOM 6026 N N . THR B 2 109 ? 173.232 211.488 163.452 1.00 74.60 401 THR B N 1
ATOM 6027 C CA . THR B 2 109 ? 172.440 211.330 164.664 1.00 74.60 401 THR B CA 1
ATOM 6028 C C . THR B 2 109 ? 171.067 210.736 164.374 1.00 74.60 401 THR B C 1
ATOM 6029 O O . THR B 2 109 ? 170.527 210.000 165.207 1.00 74.60 401 THR B O 1
ATOM 6033 N N . ALA B 2 110 ? 170.493 211.040 163.207 1.00 71.54 402 ALA B N 1
ATOM 6034 C CA . ALA B 2 110 ? 169.182 210.501 162.862 1.00 71.54 402 ALA B CA 1
ATOM 6035 C C . ALA B 2 110 ? 169.222 208.983 162.735 1.00 71.54 402 ALA B C 1
ATOM 6036 O O . ALA B 2 110 ? 168.310 208.290 163.200 1.00 71.54 402 ALA B O 1
ATOM 6038 N N . GLN B 2 111 ? 170.270 208.449 162.102 1.00 67.49 403 GLN B N 1
ATOM 6039 C CA . GLN B 2 111 ? 170.389 207.001 161.964 1.00 67.49 403 GLN B CA 1
ATOM 6040 C C . GLN B 2 111 ? 170.559 206.326 163.319 1.00 67.49 403 GLN B C 1
ATOM 6041 O O . GLN B 2 111 ? 169.968 205.270 163.570 1.00 67.49 403 GLN B O 1
ATOM 6047 N N . GLU B 2 112 ? 171.367 206.916 164.203 1.00 68.73 404 GLU B N 1
ATOM 6048 C CA . GLU B 2 112 ? 171.550 206.347 165.534 1.00 68.73 404 GLU B CA 1
ATOM 6049 C C . GLU B 2 112 ? 170.254 206.383 166.335 1.00 68.73 404 GLU B C 1
ATOM 6050 O O . GLU B 2 112 ? 169.918 205.415 167.027 1.00 68.73 404 GLU B O 1
ATOM 6056 N N . TYR B 2 113 ? 169.513 207.491 166.255 1.00 68.03 405 TYR B N 1
ATOM 6057 C CA . TYR B 2 113 ? 168.263 207.598 166.999 1.00 68.03 405 TYR B CA 1
ATOM 6058 C C . TYR B 2 113 ? 167.183 206.693 166.423 1.00 68.03 405 TYR B C 1
ATOM 6059 O O . TYR B 2 113 ? 166.287 206.257 167.156 1.00 68.03 405 TYR B O 1
ATOM 6068 N N . GLY B 2 114 ? 167.243 206.401 165.125 1.00 65.26 406 GLY B N 1
ATOM 6069 C CA . GLY B 2 114 ? 166.274 205.516 164.510 1.00 65.26 406 GLY B CA 1
ATOM 6070 C C . GLY B 2 114 ? 166.518 204.041 164.731 1.00 65.26 406 GLY B C 1
ATOM 6071 O O . GLY B 2 114 ? 165.659 203.227 164.379 1.00 65.26 406 GLY B O 1
ATOM 6072 N N . GLY B 2 115 ? 167.662 203.676 165.303 1.00 62.51 407 GLY B N 1
ATOM 6073 C CA . GLY B 2 115 ? 167.974 202.283 165.551 1.00 62.51 407 GLY B CA 1
ATOM 6074 C C . GLY B 2 115 ? 168.644 201.601 164.377 1.00 62.51 407 GLY B C 1
ATOM 6075 O O . GLY B 2 115 ? 168.213 200.528 163.948 1.00 62.51 407 GLY B O 1
ATOM 6076 N N . ILE B 2 116 ? 169.705 202.217 163.851 1.00 62.64 408 ILE B N 1
ATOM 6077 C CA . ILE B 2 116 ? 170.427 201.635 162.722 1.00 62.64 408 ILE B CA 1
ATOM 6078 C C . ILE B 2 116 ? 171.042 200.297 163.107 1.00 62.64 408 ILE B C 1
ATOM 6079 O O . ILE B 2 116 ? 171.207 199.411 162.259 1.00 62.64 408 ILE B O 1
ATOM 6084 N N . ILE B 2 117 ? 171.377 200.120 164.387 1.00 62.26 409 ILE B N 1
ATOM 6085 C CA . ILE B 2 117 ? 171.964 198.863 164.841 1.00 62.26 409 ILE B CA 1
ATOM 6086 C C . ILE B 2 117 ? 170.986 197.712 164.640 1.00 62.26 409 ILE B C 1
ATOM 6087 O O . ILE B 2 117 ? 171.361 196.637 164.155 1.00 62.26 409 ILE B O 1
ATOM 6092 N N . ARG B 2 118 ? 169.715 197.925 164.991 1.00 60.33 410 ARG B N 1
ATOM 6093 C CA . ARG B 2 118 ? 168.716 196.867 164.872 1.00 60.33 410 ARG B CA 1
ATOM 6094 C C . ARG B 2 118 ? 168.535 196.432 163.422 1.00 60.33 410 ARG B C 1
ATOM 6095 O O . ARG B 2 118 ? 168.468 195.236 163.123 1.00 60.33 410 ARG B O 1
ATOM 6103 N N . HIS B 2 119 ? 168.465 197.392 162.500 1.00 59.51 411 HIS B N 1
ATOM 6104 C CA . HIS B 2 119 ? 168.204 197.055 161.104 1.00 59.51 411 HIS B CA 1
ATOM 6105 C C . HIS B 2 119 ? 169.444 196.491 160.413 1.00 59.51 411 HIS B C 1
ATOM 6106 O O . HIS B 2 119 ? 169.336 195.604 159.552 1.00 59.51 411 HIS B O 1
ATOM 6113 N N . GLY B 2 120 ? 170.630 196.982 160.778 1.00 58.35 412 GLY B N 1
ATOM 6114 C CA . GLY B 2 120 ? 171.847 196.336 160.320 1.00 58.35 412 GLY B CA 1
ATOM 6115 C C . GLY B 2 120 ? 171.933 194.896 160.783 1.00 58.35 412 GLY B C 1
ATOM 6116 O O . GLY B 2 120 ? 172.325 194.008 160.020 1.00 58.35 412 GLY B O 1
ATOM 6117 N N . ALA B 2 121 ? 171.553 194.642 162.040 1.00 56.76 413 ALA B N 1
ATOM 6118 C CA . ALA B 2 121 ? 171.473 193.271 162.525 1.00 56.76 413 ALA B CA 1
ATOM 6119 C C . ALA B 2 121 ? 170.421 192.475 161.768 1.00 56.76 413 ALA B C 1
ATOM 6120 O O . ALA B 2 121 ? 170.602 191.278 161.541 1.00 56.76 413 ALA B O 1
ATOM 6122 N N . LYS B 2 122 ? 169.317 193.117 161.383 1.00 55.53 414 LYS B N 1
ATOM 6123 C CA . LYS B 2 122 ? 168.309 192.450 160.562 1.00 55.53 414 LYS B CA 1
ATOM 6124 C C . LYS B 2 122 ? 168.918 191.934 159.265 1.00 55.53 414 LYS B C 1
ATOM 6125 O O . LYS B 2 122 ? 168.753 190.762 158.907 1.00 55.53 414 LYS B O 1
ATOM 6131 N N . LEU B 2 123 ? 169.627 192.806 158.546 1.00 55.15 415 LEU B N 1
ATOM 6132 C CA . LEU B 2 123 ? 170.229 192.397 157.277 1.00 55.15 415 LEU B CA 1
ATOM 6133 C C . LEU B 2 123 ? 171.299 191.329 157.486 1.00 55.15 415 LEU B C 1
ATOM 6134 O O . LEU B 2 123 ? 171.383 190.357 156.718 1.00 55.15 415 LEU B O 1
ATOM 6139 N N . LEU B 2 124 ? 172.132 191.496 158.517 1.00 56.35 416 LEU B N 1
ATOM 6140 C CA . LEU B 2 124 ? 173.174 190.513 158.797 1.00 56.35 416 LEU B CA 1
ATOM 6141 C C . LEU B 2 124 ? 172.573 189.152 159.124 1.00 56.35 416 LEU B C 1
ATOM 6142 O O . LEU B 2 124 ? 173.052 188.121 158.642 1.00 56.35 416 LEU B O 1
ATOM 6147 N N . TYR B 2 125 ? 171.515 189.134 159.937 1.00 55.32 417 TYR B N 1
ATOM 6148 C CA . TYR B 2 125 ? 170.787 187.904 160.230 1.00 55.32 417 TYR B CA 1
ATOM 6149 C C . TYR B 2 125 ? 170.221 187.279 158.963 1.00 55.32 417 TYR B C 1
ATOM 6150 O O . TYR B 2 125 ? 170.320 186.062 158.760 1.00 55.32 417 TYR B O 1
ATOM 6159 N N . ALA B 2 126 ? 169.604 188.095 158.106 1.00 53.43 418 ALA B N 1
ATOM 6160 C CA . ALA B 2 126 ? 168.992 187.560 156.895 1.00 53.43 418 ALA B CA 1
ATOM 6161 C C . ALA B 2 126 ? 170.031 186.887 156.011 1.00 53.43 418 ALA B C 1
ATOM 6162 O O . ALA B 2 126 ? 169.776 185.818 155.444 1.00 53.43 418 ALA B O 1
ATOM 6164 N N . PHE B 2 127 ? 171.212 187.492 155.887 1.00 54.10 419 PHE B N 1
ATOM 6165 C CA . PHE B 2 127 ? 172.256 186.858 155.088 1.00 54.10 419 PHE B CA 1
ATOM 6166 C C . PHE B 2 127 ? 172.874 185.658 155.800 1.00 54.10 419 PHE B C 1
ATOM 6167 O O . PHE B 2 127 ? 173.307 184.707 155.140 1.00 54.10 419 PHE B O 1
ATOM 6175 N N . ALA B 2 128 ? 172.922 185.675 157.135 1.00 55.84 420 ALA B N 1
ATOM 6176 C CA . ALA B 2 128 ? 173.595 184.603 157.862 1.00 55.84 420 ALA B CA 1
ATOM 6177 C C . ALA B 2 128 ? 172.758 183.330 157.908 1.00 55.84 420 ALA B C 1
ATOM 6178 O O . ALA B 2 128 ? 173.303 182.224 157.820 1.00 55.84 420 ALA B O 1
ATOM 6180 N N . GLU B 2 129 ? 171.439 183.455 158.054 1.00 54.90 421 GLU B N 1
ATOM 6181 C CA . GLU B 2 129 ? 170.603 182.270 158.197 1.00 54.90 421 GLU B CA 1
ATOM 6182 C C . GLU B 2 129 ? 170.255 181.611 156.870 1.00 54.90 421 GLU B C 1
ATOM 6183 O O . GLU B 2 129 ? 169.707 180.503 156.876 1.00 54.90 421 GLU B O 1
ATOM 6189 N N . ALA B 2 130 ? 170.546 182.257 155.744 1.00 53.19 422 ALA B N 1
ATOM 6190 C CA . ALA B 2 130 ? 170.177 181.701 154.450 1.00 53.19 422 ALA B CA 1
ATOM 6191 C C . ALA B 2 130 ? 170.928 180.401 154.194 1.00 53.19 422 ALA B C 1
ATOM 6192 O O . ALA B 2 130 ? 172.147 180.328 154.373 1.00 53.19 422 ALA B O 1
ATOM 6194 N N . THR B 2 131 ? 170.194 179.372 153.774 1.00 53.53 423 THR B N 1
ATOM 6195 C CA . THR B 2 131 ? 170.775 178.079 153.446 1.00 53.53 423 THR B CA 1
ATOM 6196 C C . THR B 2 131 ? 170.735 177.780 151.956 1.00 53.53 423 THR B C 1
ATOM 6197 O O . THR B 2 131 ? 171.245 176.738 151.532 1.00 53.53 423 THR B O 1
ATOM 6201 N N . VAL B 2 132 ? 170.144 178.660 151.155 1.00 50.96 424 VAL B N 1
ATOM 6202 C CA . VAL B 2 132 ? 170.143 178.521 149.702 1.00 50.96 424 VAL B CA 1
ATOM 6203 C C . VAL B 2 132 ? 171.542 178.850 149.198 1.00 50.96 424 VAL B C 1
ATOM 6204 O O . VAL B 2 132 ? 172.306 179.520 149.908 1.00 50.96 424 VAL B O 1
ATOM 6208 N N . PRO B 2 133 ? 171.933 178.391 148.010 1.00 51.50 425 PRO B N 1
ATOM 6209 C CA . PRO B 2 133 ? 173.234 178.794 147.467 1.00 51.50 425 PRO B CA 1
ATOM 6210 C C . PRO B 2 133 ? 173.318 180.304 147.309 1.00 51.50 425 PRO B C 1
ATOM 6211 O O . PRO B 2 133 ? 172.367 180.958 146.876 1.00 51.50 425 PRO B O 1
ATOM 6215 N N . LYS B 2 134 ? 174.473 180.857 147.668 1.00 55.36 426 LYS B N 1
ATOM 6216 C CA . LYS B 2 134 ? 174.714 182.290 147.580 1.00 55.36 426 LYS B CA 1
ATOM 6217 C C . LYS B 2 134 ? 176.067 182.529 146.930 1.00 55.36 426 LYS B C 1
ATOM 6218 O O . LYS B 2 134 ? 177.067 181.920 147.322 1.00 55.36 426 LYS B O 1
ATOM 6224 N N . VAL B 2 135 ? 176.091 183.409 145.934 1.00 54.90 427 VAL B N 1
ATOM 6225 C CA . VAL B 2 135 ? 177.304 183.751 145.201 1.00 54.90 427 VAL B CA 1
ATOM 6226 C C . VAL B 2 135 ? 177.522 185.251 145.325 1.00 54.90 427 VAL B C 1
ATOM 6227 O O . VAL B 2 135 ? 176.629 186.038 144.997 1.00 54.90 427 VAL B O 1
ATOM 6231 N N . THR B 2 136 ? 178.708 185.643 145.780 1.00 57.55 428 THR B N 1
ATOM 6232 C CA . THR B 2 136 ? 179.023 187.037 146.051 1.00 57.55 428 THR B CA 1
ATOM 6233 C C . THR B 2 136 ? 180.172 187.500 145.166 1.00 57.55 428 THR B C 1
ATOM 6234 O O . THR B 2 136 ? 181.163 186.784 144.994 1.00 57.55 428 THR B O 1
ATOM 6238 N N . VAL B 2 137 ? 180.029 188.698 144.605 1.00 56.28 429 VAL B N 1
ATOM 6239 C CA . VAL B 2 137 ? 181.064 189.330 143.796 1.00 56.28 429 VAL B CA 1
ATOM 6240 C C . VAL B 2 137 ? 181.306 190.724 144.356 1.00 56.28 429 VAL B C 1
ATOM 6241 O O . VAL B 2 137 ? 180.366 191.518 144.475 1.00 56.28 429 VAL B O 1
ATOM 6245 N N . ILE B 2 138 ? 182.556 191.021 144.695 1.00 57.48 430 ILE B N 1
ATOM 6246 C CA . ILE B 2 138 ? 182.945 192.332 145.201 1.00 57.48 430 ILE B CA 1
ATOM 6247 C C . ILE B 2 138 ? 183.512 193.132 144.038 1.00 57.48 430 ILE B C 1
ATOM 6248 O O . ILE B 2 138 ? 184.469 192.700 143.385 1.00 57.48 430 ILE B O 1
ATOM 6253 N N . THR B 2 139 ? 182.926 194.299 143.775 1.00 61.27 431 THR B N 1
ATOM 6254 C CA . THR B 2 139 ? 183.333 195.103 142.627 1.00 61.27 431 THR B CA 1
ATOM 6255 C C . THR B 2 139 ? 184.427 196.105 142.990 1.00 61.27 431 THR B C 1
ATOM 6256 O O . THR B 2 139 ? 185.526 196.056 142.431 1.00 61.27 431 THR B O 1
ATOM 6260 N N . ARG B 2 140 ? 184.141 197.023 143.914 1.00 67.51 432 ARG B N 1
ATOM 6261 C CA . ARG B 2 140 ? 185.116 198.044 144.287 1.00 67.51 432 ARG B CA 1
ATOM 6262 C C . ARG B 2 140 ? 185.487 198.006 145.763 1.00 67.51 432 ARG B C 1
ATOM 6263 O O . ARG B 2 140 ? 186.676 197.920 146.086 1.00 67.51 432 ARG B O 1
ATOM 6271 N N . LYS B 2 141 ? 184.518 198.074 146.674 1.00 70.02 433 LYS B N 1
ATOM 6272 C CA . LYS B 2 141 ? 184.813 198.321 148.077 1.00 70.02 433 LYS B CA 1
ATOM 6273 C C . LYS B 2 141 ? 184.016 197.395 148.983 1.00 70.02 433 LYS B C 1
ATOM 6274 O O . LYS B 2 141 ? 182.881 197.019 148.680 1.00 70.02 433 LYS B O 1
ATOM 6280 N N . ALA B 2 142 ? 184.635 197.037 150.109 1.00 72.55 434 ALA B N 1
ATOM 6281 C CA . ALA B 2 142 ? 183.967 196.297 151.178 1.00 72.55 434 ALA B CA 1
ATOM 6282 C C . ALA B 2 142 ? 184.692 196.658 152.471 1.00 72.55 434 ALA B C 1
ATOM 6283 O O . ALA B 2 142 ? 185.746 196.092 152.771 1.00 72.55 434 ALA B O 1
ATOM 6285 N N . TYR B 2 143 ? 184.124 197.593 153.227 1.00 77.09 435 TYR B N 1
ATOM 6286 C CA . TYR B 2 143 ? 184.798 198.198 154.368 1.00 77.09 435 TYR B CA 1
ATOM 6287 C C . TYR B 2 143 ? 184.077 197.847 155.662 1.00 77.09 435 TYR B C 1
ATOM 6288 O O . TYR B 2 143 ? 182.852 197.974 155.750 1.00 77.09 435 TYR B O 1
ATOM 6297 N N . GLY B 2 144 ? 184.844 197.410 156.659 1.00 76.04 436 GLY B N 1
ATOM 6298 C CA . GLY B 2 144 ? 184.333 197.257 158.007 1.00 76.04 436 GLY B CA 1
ATOM 6299 C C . GLY B 2 144 ? 183.289 196.162 158.141 1.00 76.04 436 GLY B C 1
ATOM 6300 O O . GLY B 2 144 ? 183.220 195.217 157.348 1.00 76.04 436 GLY B O 1
ATOM 6301 N N . GLY B 2 145 ? 182.452 196.308 159.172 1.00 73.79 437 GLY B N 1
ATOM 6302 C CA . GLY B 2 145 ? 181.432 195.311 159.443 1.00 73.79 437 GLY B CA 1
ATOM 6303 C C . GLY B 2 145 ? 180.438 195.150 158.312 1.00 73.79 437 GLY B C 1
ATOM 6304 O O . GLY B 2 145 ? 179.819 194.092 158.173 1.00 73.79 437 GLY B O 1
ATOM 6305 N N . ALA B 2 146 ? 180.270 196.190 157.491 1.00 70.52 438 ALA B N 1
ATOM 6306 C CA . ALA B 2 146 ? 179.411 196.076 156.318 1.00 70.52 438 ALA B CA 1
ATOM 6307 C C . ALA B 2 146 ? 179.877 194.950 155.407 1.00 70.52 438 ALA B C 1
ATOM 6308 O O . ALA B 2 146 ? 179.056 194.240 154.815 1.00 70.52 438 ALA B O 1
ATOM 6310 N N . TYR B 2 147 ? 181.196 194.762 155.296 1.00 71.26 439 TYR B N 1
ATOM 6311 C CA . TYR B 2 147 ? 181.723 193.647 154.514 1.00 71.26 439 TYR B CA 1
ATOM 6312 C C . TYR B 2 147 ? 181.210 192.316 155.047 1.00 71.26 439 TYR B C 1
ATOM 6313 O O . TYR B 2 147 ? 180.930 191.394 154.272 1.00 71.26 439 TYR B O 1
ATOM 6322 N N . ASP B 2 148 ? 181.080 192.196 156.370 1.00 71.06 440 ASP B N 1
ATOM 6323 C CA . ASP B 2 148 ? 180.468 191.004 156.945 1.00 71.06 440 ASP B CA 1
ATOM 6324 C C . ASP B 2 148 ? 178.980 190.939 156.624 1.00 71.06 440 ASP B C 1
ATOM 6325 O O . ASP B 2 148 ? 178.444 189.857 156.356 1.00 71.06 440 ASP B O 1
ATOM 6330 N N . VAL B 2 149 ? 178.297 192.087 156.642 1.00 66.36 441 VAL B N 1
ATOM 6331 C CA . VAL B 2 149 ? 176.856 192.113 156.424 1.00 66.36 441 VAL B CA 1
ATOM 6332 C C . VAL B 2 149 ? 176.496 191.765 154.983 1.00 66.36 441 VAL B C 1
ATOM 6333 O O . VAL B 2 149 ? 175.362 191.357 154.709 1.00 66.36 441 VAL B O 1
ATOM 6337 N N . MET B 2 150 ? 177.448 191.863 154.059 1.00 66.25 442 MET B N 1
ATOM 6338 C CA . MET B 2 150 ? 177.183 191.713 152.629 1.00 66.25 442 MET B CA 1
ATOM 6339 C C . MET B 2 150 ? 177.480 190.305 152.132 1.00 66.25 442 MET B C 1
ATOM 6340 O O . MET B 2 150 ? 178.002 190.127 151.028 1.00 66.25 442 MET B O 1
ATOM 6345 N N . SER B 2 151 ? 177.170 189.291 152.943 1.00 65.80 443 SER B N 1
ATOM 6346 C CA . SER B 2 151 ? 177.295 187.882 152.563 1.00 65.80 443 SER B CA 1
ATOM 6347 C C . SER B 2 151 ? 178.749 187.512 152.263 1.00 65.80 443 SER B C 1
ATOM 6348 O O . SER B 2 151 ? 179.109 187.125 151.150 1.00 65.80 443 SER B O 1
ATOM 6351 N N . SER B 2 152 ? 179.584 187.639 153.290 1.00 69.32 444 SER B N 1
ATOM 6352 C CA . SER B 2 152 ? 180.988 187.284 153.168 1.00 69.32 444 SER B CA 1
ATOM 6353 C C . SER B 2 152 ? 181.163 185.765 153.194 1.00 69.32 444 SER B C 1
ATOM 6354 O O . SER B 2 152 ? 180.215 184.999 153.392 1.00 69.32 444 SER B O 1
ATOM 6357 N N . LYS B 2 153 ? 182.409 185.334 152.979 1.00 69.87 445 LYS B N 1
ATOM 6358 C CA . LYS B 2 153 ? 182.734 183.911 153.023 1.00 69.87 445 LYS B CA 1
ATOM 6359 C C . LYS B 2 153 ? 182.432 183.299 154.385 1.00 69.87 445 LYS B C 1
ATOM 6360 O O . LYS B 2 153 ? 182.047 182.128 154.468 1.00 69.87 445 LYS B O 1
ATOM 6366 N N . HIS B 2 154 ? 182.589 184.072 155.457 1.00 71.08 446 HIS B N 1
ATOM 6367 C CA . HIS B 2 154 ? 182.505 183.549 156.812 1.00 71.08 446 HIS B CA 1
ATOM 6368 C C . HIS B 2 154 ? 181.075 183.371 157.305 1.00 71.08 446 HIS B C 1
ATOM 6369 O O . HIS B 2 154 ? 180.879 182.854 158.409 1.00 71.08 446 HIS B O 1
ATOM 6376 N N . LEU B 2 155 ? 180.079 183.785 156.522 1.00 67.62 447 LEU B N 1
ATOM 6377 C CA . LEU B 2 155 ? 178.675 183.565 156.846 1.00 67.62 447 LEU B CA 1
ATOM 6378 C C . LEU B 2 155 ? 178.117 182.332 156.146 1.00 67.62 447 LEU B C 1
ATOM 6379 O O . LEU B 2 155 ? 176.948 182.322 155.743 1.00 67.62 447 LEU B O 1
ATOM 6384 N N . CYS B 2 156 ? 178.945 181.296 155.986 1.00 71.05 448 CYS B N 1
ATOM 6385 C CA . CYS B 2 156 ? 178.596 180.094 155.226 1.00 71.05 448 CYS B CA 1
ATOM 6386 C C . CYS B 2 156 ? 178.298 180.432 153.767 1.00 71.05 448 CYS B C 1
ATOM 6387 O O . CYS B 2 156 ? 177.430 179.828 153.134 1.00 71.05 448 CYS B O 1
ATOM 6390 N N . GLY B 2 157 ? 179.026 181.408 153.231 1.00 68.24 449 GLY B N 1
ATOM 6391 C CA . GLY B 2 157 ? 178.940 181.689 151.813 1.00 68.24 449 GLY B CA 1
ATOM 6392 C C . GLY B 2 157 ? 179.553 180.574 150.987 1.00 68.24 449 GLY B C 1
ATOM 6393 O O . GLY B 2 157 ? 180.475 179.881 151.416 1.00 68.24 449 GLY B O 1
ATOM 6394 N N . ASP B 2 158 ? 179.027 180.401 149.776 1.00 63.38 450 ASP B N 1
ATOM 6395 C CA . ASP B 2 158 ? 179.451 179.295 148.924 1.00 63.38 450 ASP B CA 1
ATOM 6396 C C . ASP B 2 158 ? 180.647 179.675 148.056 1.00 63.38 450 ASP B C 1
ATOM 6397 O O . ASP B 2 158 ? 181.709 179.052 148.144 1.00 63.38 450 ASP B O 1
ATOM 6402 N N . THR B 2 159 ? 180.489 180.692 147.213 1.00 61.68 451 THR B N 1
ATOM 6403 C CA . THR B 2 159 ? 181.564 181.169 146.355 1.00 61.68 451 THR B CA 1
ATOM 6404 C C . THR B 2 159 ? 181.630 182.685 146.431 1.00 61.68 451 THR B C 1
ATOM 6405 O O . THR B 2 159 ? 180.605 183.361 146.301 1.00 61.68 451 THR B O 1
ATOM 6409 N N . ASN B 2 160 ? 182.833 183.212 146.643 1.00 63.05 452 ASN B N 1
ATOM 6410 C CA . ASN B 2 160 ? 183.067 184.646 146.714 1.00 63.05 452 ASN B CA 1
ATOM 6411 C C . ASN B 2 160 ? 184.145 185.020 145.711 1.00 63.05 452 ASN B C 1
ATOM 6412 O O . ASN B 2 160 ? 185.202 184.383 145.665 1.00 63.05 452 ASN B O 1
ATOM 6417 N N . TYR B 2 161 ? 183.878 186.048 144.913 1.00 59.79 453 TYR B N 1
ATOM 6418 C CA . TYR B 2 161 ? 184.807 186.508 143.894 1.00 59.79 453 TYR B CA 1
ATOM 6419 C C . TYR B 2 161 ? 185.064 187.995 144.075 1.00 59.79 453 TYR B C 1
ATOM 6420 O O . TYR B 2 161 ? 184.209 188.736 144.566 1.00 59.79 453 TYR B O 1
ATOM 6429 N N . ALA B 2 162 ? 186.258 188.424 143.676 1.00 59.34 454 ALA B N 1
ATOM 6430 C CA . ALA B 2 162 ? 186.656 189.820 143.766 1.00 59.34 454 ALA B CA 1
ATOM 6431 C C . ALA B 2 162 ? 187.184 190.279 142.417 1.00 59.34 454 ALA B C 1
ATOM 6432 O O . ALA B 2 162 ? 188.020 189.603 141.812 1.00 59.34 454 ALA B O 1
ATOM 6434 N N . TRP B 2 163 ? 186.690 191.418 141.950 1.00 57.75 455 TRP B N 1
ATOM 6435 C CA . TRP B 2 163 ? 187.223 192.038 140.752 1.00 57.75 455 TRP B CA 1
ATOM 6436 C C . TRP B 2 163 ? 188.579 192.668 141.054 1.00 57.75 455 TRP B C 1
ATOM 6437 O O . TRP B 2 163 ? 188.908 192.923 142.215 1.00 57.75 455 TRP B O 1
ATOM 6448 N N . PRO B 2 164 ? 189.396 192.918 140.026 1.00 60.35 456 PRO B N 1
ATOM 6449 C CA . PRO B 2 164 ? 190.721 193.514 140.270 1.00 60.35 456 PRO B CA 1
ATOM 6450 C C . PRO B 2 164 ? 190.676 194.873 140.955 1.00 60.35 456 PRO B C 1
ATOM 6451 O O . PRO B 2 164 ? 191.709 195.312 141.474 1.00 60.35 456 PRO B O 1
ATOM 6455 N N . THR B 2 165 ? 189.529 195.548 140.974 1.00 64.19 457 THR B N 1
ATOM 6456 C CA . THR B 2 165 ? 189.387 196.833 141.644 1.00 64.19 457 THR B CA 1
ATOM 6457 C C . THR B 2 165 ? 188.829 196.706 143.057 1.00 64.19 457 THR B C 1
ATOM 6458 O O . THR B 2 165 ? 188.578 197.726 143.706 1.00 64.19 457 THR B O 1
ATOM 6462 N N . ALA B 2 166 ? 188.628 195.485 143.546 1.00 68.64 458 ALA B N 1
ATOM 6463 C CA . ALA B 2 166 ? 188.067 195.290 144.875 1.00 68.64 458 ALA B CA 1
ATOM 6464 C C . ALA B 2 166 ? 189.052 195.731 145.953 1.00 68.64 458 ALA B C 1
ATOM 6465 O O . ALA B 2 166 ? 190.271 195.640 145.789 1.00 68.64 458 ALA B O 1
ATOM 6467 N N . GLU B 2 167 ? 188.507 196.227 147.064 1.00 76.24 459 GLU B N 1
ATOM 6468 C CA . GLU B 2 167 ? 189.310 196.652 148.214 1.00 76.24 459 GLU B CA 1
ATOM 6469 C C . GLU B 2 167 ? 188.608 196.170 149.480 1.00 76.24 459 GLU B C 1
ATOM 6470 O O . GLU B 2 167 ? 187.625 196.775 149.919 1.00 76.24 459 GLU B O 1
ATOM 6476 N N . ILE B 2 168 ? 189.112 195.087 150.063 1.00 76.13 460 ILE B N 1
ATOM 6477 C CA . ILE B 2 168 ? 188.609 194.562 151.326 1.00 76.13 460 ILE B CA 1
ATOM 6478 C C . ILE B 2 168 ? 189.550 195.023 152.430 1.00 76.13 460 ILE B C 1
ATOM 6479 O O . ILE B 2 168 ? 190.737 194.678 152.428 1.00 76.13 460 ILE B O 1
ATOM 6484 N N . ALA B 2 169 ? 189.025 195.800 153.374 1.00 81.07 461 ALA B N 1
ATOM 6485 C CA . ALA B 2 169 ? 189.852 196.365 154.430 1.00 81.07 461 ALA B CA 1
ATOM 6486 C C . ALA B 2 169 ? 188.979 196.691 155.631 1.00 81.07 461 ALA B C 1
ATOM 6487 O O . ALA B 2 169 ? 187.750 196.732 155.538 1.00 81.07 461 ALA B O 1
ATOM 6489 N N . VAL B 2 170 ? 189.640 196.915 156.769 1.00 87.16 462 VAL B N 1
ATOM 6490 C CA . VAL B 2 170 ? 188.926 197.276 157.990 1.00 87.16 462 VAL B CA 1
ATOM 6491 C C . VAL B 2 170 ? 188.268 198.642 157.842 1.00 87.16 462 VAL B C 1
ATOM 6492 O O . VAL B 2 170 ? 187.105 198.829 158.218 1.00 87.16 462 VAL B O 1
ATOM 6496 N N . MET B 2 171 ? 188.993 199.612 157.296 1.00 95.23 463 MET B N 1
ATOM 6497 C CA . MET B 2 171 ? 188.472 200.959 157.100 1.00 95.23 463 MET B CA 1
ATOM 6498 C C . MET B 2 171 ? 189.328 201.652 156.047 1.00 95.23 463 MET B C 1
ATOM 6499 O O . MET B 2 171 ? 190.150 201.019 155.375 1.00 95.23 463 MET B O 1
ATOM 6504 N N . GLY B 2 172 ? 189.135 202.961 155.903 1.00 104.32 464 GLY B N 1
ATOM 6505 C CA . GLY B 2 172 ? 189.943 203.727 154.982 1.00 104.32 464 GLY B CA 1
ATOM 6506 C C . GLY B 2 172 ? 191.379 203.860 155.450 1.00 104.32 464 GLY B C 1
ATOM 6507 O O . GLY B 2 172 ? 191.716 203.622 156.611 1.00 104.32 464 GLY B O 1
ATOM 6508 N N . ALA B 2 173 ? 192.244 204.245 154.510 1.00 114.06 465 ALA B N 1
ATOM 6509 C CA . ALA B 2 173 ? 193.667 204.356 154.812 1.00 114.06 465 ALA B CA 1
ATOM 6510 C C . ALA B 2 173 ? 193.937 205.431 155.859 1.00 114.06 465 ALA B C 1
ATOM 6511 O O . ALA B 2 173 ? 194.748 205.229 156.770 1.00 114.06 465 ALA B O 1
ATOM 6513 N N . LYS B 2 174 ? 193.269 206.583 155.743 1.00 117.53 466 LYS B N 1
ATOM 6514 C CA . LYS B 2 174 ? 193.549 207.696 156.646 1.00 117.53 466 LYS B CA 1
ATOM 6515 C C . LYS B 2 174 ? 193.187 207.358 158.088 1.00 117.53 466 LYS B C 1
ATOM 6516 O O . LYS B 2 174 ? 193.977 207.609 159.006 1.00 117.53 466 LYS B O 1
ATOM 6522 N N . GLY B 2 175 ? 192.003 206.785 158.309 1.00 115.82 467 GLY B N 1
ATOM 6523 C CA . GLY B 2 175 ? 191.628 206.400 159.660 1.00 115.82 467 GLY B CA 1
ATOM 6524 C C . GLY B 2 175 ? 192.542 205.335 160.231 1.00 115.82 467 GLY B C 1
ATOM 6525 O O . GLY B 2 175 ? 192.922 205.389 161.404 1.00 115.82 467 GLY B O 1
ATOM 6526 N N . ALA B 2 176 ? 192.917 204.356 159.404 1.00 116.08 468 ALA B N 1
ATOM 6527 C CA . ALA B 2 176 ? 193.798 203.291 159.866 1.00 116.08 468 ALA B CA 1
ATOM 6528 C C . ALA B 2 176 ? 195.165 203.832 160.268 1.00 116.08 468 ALA B C 1
ATOM 6529 O O . ALA B 2 176 ? 195.711 203.443 161.306 1.00 116.08 468 ALA B O 1
ATOM 6531 N N . VAL B 2 177 ? 195.739 204.728 159.461 1.00 118.32 469 VAL B N 1
ATOM 6532 C CA . VAL B 2 177 ? 197.054 205.258 159.809 1.00 118.32 469 VAL B CA 1
ATOM 6533 C C . VAL B 2 177 ? 196.961 206.190 161.011 1.00 118.32 469 VAL B C 1
ATOM 6534 O O . VAL B 2 177 ? 197.882 206.236 161.836 1.00 118.32 469 VAL B O 1
ATOM 6538 N N . GLU B 2 178 ? 195.866 206.945 161.141 1.00 118.65 470 GLU B N 1
ATOM 6539 C CA . GLU B 2 178 ? 195.722 207.834 162.286 1.00 118.65 470 GLU B CA 1
ATOM 6540 C C . GLU B 2 178 ? 195.427 207.082 163.577 1.00 118.65 470 GLU B C 1
ATOM 6541 O O . GLU B 2 178 ? 195.670 207.623 164.661 1.00 118.65 470 GLU B O 1
ATOM 6547 N N . ILE B 2 179 ? 194.909 205.856 163.489 1.00 114.99 471 ILE B N 1
ATOM 6548 C CA . ILE B 2 179 ? 194.691 205.057 164.690 1.00 114.99 471 ILE B CA 1
ATOM 6549 C C . ILE B 2 179 ? 195.867 204.135 165.003 1.00 114.99 471 ILE B C 1
ATOM 6550 O O . ILE B 2 179 ? 196.035 203.733 166.163 1.00 114.99 471 ILE B O 1
ATOM 6555 N N . ILE B 2 180 ? 196.693 203.799 164.011 1.00 114.55 472 ILE B N 1
ATOM 6556 C CA . ILE B 2 180 ? 197.856 202.949 164.237 1.00 114.55 472 ILE B CA 1
ATOM 6557 C C . ILE B 2 180 ? 199.072 203.823 164.513 1.00 114.55 472 ILE B C 1
ATOM 6558 O O . ILE B 2 180 ? 199.686 203.734 165.581 1.00 114.55 472 ILE B O 1
ATOM 6563 N N . PHE B 2 181 ? 199.426 204.673 163.549 1.00 122.34 473 PHE B N 1
ATOM 6564 C CA . PHE B 2 181 ? 200.575 205.569 163.686 1.00 122.34 473 PHE B CA 1
ATOM 6565 C C . PHE B 2 181 ? 200.130 206.858 164.379 1.00 122.34 473 PHE B C 1
ATOM 6566 O O . PHE B 2 181 ? 200.022 207.930 163.782 1.00 122.34 473 PHE B O 1
ATOM 6574 N N . LYS B 2 182 ? 199.863 206.723 165.680 1.00 125.71 474 LYS B N 1
ATOM 6575 C CA . LYS B 2 182 ? 199.373 207.856 166.459 1.00 125.71 474 LYS B CA 1
ATOM 6576 C C . LYS B 2 182 ? 200.418 208.961 166.557 1.00 125.71 474 LYS B C 1
ATOM 6577 O O . LYS B 2 182 ? 200.090 210.147 166.441 1.00 125.71 474 LYS B O 1
ATOM 6583 N N . GLY B 2 183 ? 201.679 208.594 166.770 1.00 131.97 475 GLY B N 1
ATOM 6584 C CA . GLY B 2 183 ? 202.729 209.581 166.930 1.00 131.97 475 GLY B CA 1
ATOM 6585 C C . GLY B 2 183 ? 203.944 209.337 166.060 1.00 131.97 475 GLY B C 1
ATOM 6586 O O . GLY B 2 183 ? 205.017 209.894 166.314 1.00 131.97 475 GLY B O 1
ATOM 6587 N N . HIS B 2 184 ? 203.791 208.504 165.028 1.00 135.22 476 HIS B N 1
ATOM 6588 C CA . HIS B 2 184 ? 204.905 208.214 164.133 1.00 135.22 476 HIS B CA 1
ATOM 6589 C C . HIS B 2 184 ? 205.309 209.420 163.295 1.00 135.22 476 HIS B C 1
ATOM 6590 O O . HIS B 2 184 ? 206.441 209.457 162.800 1.00 135.22 476 HIS B O 1
ATOM 6597 N N . GLU B 2 185 ? 204.408 210.395 163.127 1.00 137.08 477 GLU B N 1
ATOM 6598 C CA . GLU B 2 185 ? 204.611 211.622 162.355 1.00 137.08 477 GLU B CA 1
ATOM 6599 C C . GLU B 2 185 ? 205.348 211.372 161.041 1.00 137.08 477 GLU B C 1
ATOM 6600 O O . GLU B 2 185 ? 206.144 212.204 160.595 1.00 137.08 477 GLU B O 1
ATOM 6606 N N . ASN B 2 186 ? 205.060 210.242 160.400 1.00 135.49 478 ASN B N 1
ATOM 6607 C CA . ASN B 2 186 ? 205.654 209.863 159.122 1.00 135.49 478 ASN B CA 1
ATOM 6608 C C . ASN B 2 186 ? 204.565 209.418 158.154 1.00 135.49 478 ASN B C 1
ATOM 6609 O O . ASN B 2 186 ? 204.654 208.372 157.507 1.00 135.49 478 ASN B O 1
ATOM 6614 N N . VAL B 2 187 ? 203.505 210.224 158.055 1.00 132.31 479 VAL B N 1
ATOM 6615 C CA . VAL B 2 187 ? 202.361 209.881 157.219 1.00 132.31 479 VAL B CA 1
ATOM 6616 C C . VAL B 2 187 ? 202.726 209.808 155.743 1.00 132.31 479 VAL B C 1
ATOM 6617 O O . VAL B 2 187 ? 202.048 209.115 154.977 1.00 132.31 479 VAL B O 1
ATOM 6621 N N . GLU B 2 188 ? 203.789 210.500 155.325 1.00 132.55 480 GLU B N 1
ATOM 6622 C CA . GLU B 2 188 ? 204.140 210.546 153.907 1.00 132.55 480 GLU B CA 1
ATOM 6623 C C . GLU B 2 188 ? 204.440 209.153 153.365 1.00 132.55 480 GLU B C 1
ATOM 6624 O O . GLU B 2 188 ? 203.983 208.786 152.277 1.00 132.55 480 GLU B O 1
ATOM 6630 N N . ALA B 2 189 ? 205.205 208.360 154.114 1.00 129.37 481 ALA B N 1
ATOM 6631 C CA . ALA B 2 189 ? 205.482 206.985 153.717 1.00 129.37 481 ALA B CA 1
ATOM 6632 C C . ALA B 2 189 ? 204.421 206.011 154.206 1.00 129.37 481 ALA B C 1
ATOM 6633 O O . ALA B 2 189 ? 204.222 204.958 153.585 1.00 129.37 481 ALA B O 1
ATOM 6635 N N . ALA B 2 190 ? 203.742 206.338 155.308 1.00 127.26 482 ALA B N 1
ATOM 6636 C CA . ALA B 2 190 ? 202.693 205.466 155.825 1.00 127.26 482 ALA B CA 1
ATOM 6637 C C . ALA B 2 190 ? 201.546 205.342 154.831 1.00 127.26 482 ALA B C 1
ATOM 6638 O O . ALA B 2 190 ? 201.033 204.243 154.594 1.00 127.26 482 ALA B O 1
ATOM 6640 N N . GLN B 2 191 ? 201.131 206.466 154.239 1.00 125.02 483 GLN B N 1
ATOM 6641 C CA . GLN B 2 191 ? 200.095 206.425 153.212 1.00 125.02 483 GLN B CA 1
ATOM 6642 C C . GLN B 2 191 ? 200.501 205.522 152.058 1.00 125.02 483 GLN B C 1
ATOM 6643 O O . GLN B 2 191 ? 199.723 204.659 151.632 1.00 125.02 483 GLN B O 1
ATOM 6649 N N . ALA B 2 192 ? 201.718 205.704 151.543 1.00 123.36 484 ALA B N 1
ATOM 6650 C CA . ALA B 2 192 ? 202.169 204.921 150.399 1.00 123.36 484 ALA B CA 1
ATOM 6651 C C . ALA B 2 192 ? 202.192 203.435 150.728 1.00 123.36 484 ALA B C 1
ATOM 6652 O O . ALA B 2 192 ? 201.666 202.613 149.970 1.00 123.36 484 ALA B O 1
ATOM 6654 N N . GLU B 2 193 ? 202.778 203.072 151.873 1.00 120.37 485 GLU B N 1
ATOM 6655 C CA . GLU B 2 193 ? 202.861 201.661 152.241 1.00 120.37 485 GLU B CA 1
ATOM 6656 C C . GLU B 2 193 ? 201.478 201.056 152.446 1.00 120.37 485 GLU B C 1
ATOM 6657 O O . GLU B 2 193 ? 201.201 199.942 151.976 1.00 120.37 485 GLU B O 1
ATOM 6663 N N . TYR B 2 194 ? 200.591 201.775 153.139 1.00 113.12 486 TYR B N 1
ATOM 6664 C CA . TYR B 2 194 ? 199.277 201.224 153.445 1.00 113.12 486 TYR B CA 1
ATOM 6665 C C . TYR B 2 194 ? 198.450 201.046 152.179 1.00 113.12 486 TYR B C 1
ATOM 6666 O O . TYR B 2 194 ? 197.814 200.006 151.985 1.00 113.12 486 TYR B O 1
ATOM 6675 N N . ILE B 2 195 ? 198.449 202.048 151.294 1.00 113.76 487 ILE B N 1
ATOM 6676 C CA . ILE B 2 195 ? 197.684 201.902 150.063 1.00 113.76 487 ILE B CA 1
ATOM 6677 C C . ILE B 2 195 ? 198.335 200.903 149.117 1.00 113.76 487 ILE B C 1
ATOM 6678 O O . ILE B 2 195 ? 197.650 200.330 148.263 1.00 113.76 487 ILE B O 1
ATOM 6683 N N . GLU B 2 196 ? 199.644 200.672 149.240 1.00 112.00 488 GLU B N 1
ATOM 6684 C CA . GLU B 2 196 ? 200.297 199.710 148.362 1.00 112.00 488 GLU B CA 1
ATOM 6685 C C . GLU B 2 196 ? 200.002 198.277 148.783 1.00 112.00 488 GLU B C 1
ATOM 6686 O O . GLU B 2 196 ? 199.791 197.409 147.927 1.00 112.00 488 GLU B O 1
ATOM 6692 N N . LYS B 2 197 ? 199.980 198.005 150.089 1.00 106.35 489 LYS B N 1
ATOM 6693 C CA . LYS B 2 197 ? 199.911 196.630 150.566 1.00 106.35 489 LYS B CA 1
ATOM 6694 C C . LYS B 2 197 ? 198.568 196.277 151.205 1.00 106.35 489 LYS B C 1
ATOM 6695 O O . LYS B 2 197 ? 198.346 195.110 151.547 1.00 106.35 489 LYS B O 1
ATOM 6701 N N . PHE B 2 198 ? 197.636 197.223 151.300 1.00 101.96 490 PHE B N 1
ATOM 6702 C CA . PHE B 2 198 ? 196.286 196.921 151.776 1.00 101.96 490 PHE B CA 1
ATOM 6703 C C . PHE B 2 198 ? 195.185 197.306 150.799 1.00 101.96 490 PHE B C 1
ATOM 6704 O O . PHE B 2 198 ? 194.181 196.595 150.713 1.00 101.96 490 PHE B O 1
ATOM 6712 N N . ALA B 2 199 ? 195.337 198.412 150.068 1.00 96.55 491 ALA B N 1
ATOM 6713 C CA . ALA B 2 199 ? 194.276 198.916 149.194 1.00 96.55 491 ALA B CA 1
ATOM 6714 C C . ALA B 2 199 ? 194.188 198.083 147.913 1.00 96.55 491 ALA B C 1
ATOM 6715 O O . ALA B 2 199 ? 194.373 198.567 146.797 1.00 96.55 491 ALA B O 1
ATOM 6717 N N . ASN B 2 200 ? 193.881 196.807 148.105 1.00 88.72 492 ASN B N 1
ATOM 6718 C CA . ASN B 2 200 ? 193.822 195.813 147.042 1.00 88.72 492 ASN B CA 1
ATOM 6719 C C . ASN B 2 200 ? 193.278 194.514 147.640 1.00 88.72 492 ASN B C 1
ATOM 6720 O O . ASN B 2 200 ? 193.297 194.344 148.862 1.00 88.72 492 ASN B O 1
ATOM 6725 N N . PRO B 2 201 ? 192.774 193.596 146.809 1.00 79.77 493 PRO B N 1
ATOM 6726 C CA . PRO B 2 201 ? 192.149 192.381 147.348 1.00 79.77 493 PRO B CA 1
ATOM 6727 C C . PRO B 2 201 ? 193.130 191.304 147.785 1.00 79.77 493 PRO B C 1
ATOM 6728 O O . PRO B 2 201 ? 192.689 190.208 148.151 1.00 79.77 493 PRO B O 1
ATOM 6732 N N . PHE B 2 202 ? 194.432 191.573 147.756 1.00 81.21 494 PHE B N 1
ATOM 6733 C CA . PHE B 2 202 ? 195.447 190.581 148.098 1.00 81.21 494 PHE B CA 1
ATOM 6734 C C . PHE B 2 202 ? 195.361 190.093 149.545 1.00 81.21 494 PHE B C 1
ATOM 6735 O O . PHE B 2 202 ? 195.498 188.885 149.776 1.00 81.21 494 PHE B O 1
ATOM 6743 N N . PRO B 2 203 ? 195.178 190.966 150.549 1.00 81.11 495 PRO B N 1
ATOM 6744 C CA . PRO B 2 203 ? 195.053 190.447 151.924 1.00 81.11 495 PRO B CA 1
ATOM 6745 C C . PRO B 2 203 ? 193.901 189.474 152.102 1.00 81.11 495 PRO B C 1
ATOM 6746 O O . PRO B 2 203 ? 194.019 188.518 152.877 1.00 81.11 495 PRO B O 1
ATOM 6750 N N . ALA B 2 204 ? 192.785 189.691 151.408 1.00 77.89 496 ALA B N 1
ATOM 6751 C CA . ALA B 2 204 ? 191.678 188.745 151.480 1.00 77.89 496 ALA B CA 1
ATOM 6752 C C . ALA B 2 204 ? 191.949 187.489 150.664 1.00 77.89 496 ALA B C 1
ATOM 6753 O O . ALA B 2 204 ? 191.470 186.407 151.022 1.00 77.89 496 ALA B O 1
ATOM 6755 N N . ALA B 2 205 ? 192.709 187.609 149.573 1.00 77.56 497 ALA B N 1
ATOM 6756 C CA . ALA B 2 205 ? 192.972 186.454 148.722 1.00 77.56 497 ALA B CA 1
ATOM 6757 C C . ALA B 2 205 ? 193.975 185.502 149.362 1.00 77.56 497 ALA B C 1
ATOM 6758 O O . ALA B 2 205 ? 193.829 184.279 149.256 1.00 77.56 497 ALA B O 1
ATOM 6760 N N . VAL B 2 206 ? 195.002 186.041 150.024 1.00 78.00 498 VAL B N 1
ATOM 6761 C CA . VAL B 2 206 ? 196.027 185.185 150.615 1.00 78.00 498 VAL B CA 1
ATOM 6762 C C . VAL B 2 206 ? 195.458 184.370 151.769 1.00 78.00 498 VAL B C 1
ATOM 6763 O O . VAL B 2 206 ? 195.923 183.255 152.038 1.00 78.00 498 VAL B O 1
ATOM 6767 N N . ARG B 2 207 ? 194.457 184.897 152.468 1.00 79.67 499 ARG B N 1
ATOM 6768 C CA . ARG B 2 207 ? 193.808 184.180 153.557 1.00 79.67 499 ARG B CA 1
ATOM 6769 C C . ARG B 2 207 ? 192.677 183.280 153.080 1.00 79.67 499 ARG B C 1
ATOM 6770 O O . ARG B 2 207 ? 192.077 182.578 153.900 1.00 79.67 499 ARG B O 1
ATOM 6778 N N . GLY B 2 208 ? 192.373 183.282 151.785 1.00 76.28 500 GLY B N 1
ATOM 6779 C CA . GLY B 2 208 ? 191.293 182.468 151.270 1.00 76.28 500 GLY B CA 1
ATOM 6780 C C . GLY B 2 208 ? 189.910 183.028 151.498 1.00 76.28 500 GLY B C 1
ATOM 6781 O O . GLY B 2 208 ? 188.928 182.290 151.372 1.00 76.28 500 GLY B O 1
ATOM 6782 N N . PHE B 2 209 ? 189.799 184.315 151.835 1.00 74.58 501 PHE B N 1
ATOM 6783 C CA . PHE B 2 209 ? 188.485 184.907 152.062 1.00 74.58 501 PHE B CA 1
ATOM 6784 C C . PHE B 2 209 ? 187.706 185.052 150.761 1.00 74.58 501 PHE B C 1
ATOM 6785 O O . PHE B 2 209 ? 186.470 185.037 150.776 1.00 74.58 501 PHE B O 1
ATOM 6793 N N . VAL B 2 210 ? 188.402 185.198 149.638 1.00 68.24 502 VAL B N 1
ATOM 6794 C CA . VAL B 2 210 ? 187.792 185.179 148.315 1.00 68.24 502 VAL B CA 1
ATOM 6795 C C . VAL B 2 210 ? 188.363 183.996 147.548 1.00 68.24 502 VAL B C 1
ATOM 6796 O O . VAL B 2 210 ? 189.568 183.728 147.608 1.00 68.24 502 VAL B O 1
ATOM 6800 N N . ASP B 2 211 ? 187.488 183.271 146.850 1.00 69.01 503 ASP B N 1
ATOM 6801 C CA . ASP B 2 211 ? 187.922 182.071 146.143 1.00 69.01 503 ASP B CA 1
ATOM 6802 C C . ASP B 2 211 ? 188.900 182.402 145.023 1.00 69.01 503 ASP B C 1
ATOM 6803 O O . ASP B 2 211 ? 189.883 181.681 144.819 1.00 69.01 503 ASP B O 1
ATOM 6808 N N . ASP B 2 212 ? 188.653 183.484 144.289 1.00 66.37 504 ASP B N 1
ATOM 6809 C CA . ASP B 2 212 ? 189.512 183.841 143.170 1.00 66.37 504 ASP B CA 1
ATOM 6810 C C . ASP B 2 212 ? 189.336 185.318 142.855 1.00 66.37 504 ASP B C 1
ATOM 6811 O O . ASP B 2 212 ? 188.346 185.943 143.241 1.00 66.37 504 ASP B O 1
ATOM 6816 N N . ILE B 2 213 ? 190.319 185.866 142.148 1.00 61.79 505 ILE B N 1
ATOM 6817 C CA . ILE B 2 213 ? 190.242 187.202 141.573 1.00 61.79 505 ILE B CA 1
ATOM 6818 C C . ILE B 2 213 ? 190.012 187.018 140.081 1.00 61.79 505 ILE B C 1
ATOM 6819 O O . ILE B 2 213 ? 190.905 186.562 139.356 1.00 61.79 505 ILE B O 1
ATOM 6824 N N . ILE B 2 214 ? 188.818 187.371 139.617 1.00 59.94 506 ILE B N 1
ATOM 6825 C CA . ILE B 2 214 ? 188.378 187.044 138.268 1.00 59.94 506 ILE B CA 1
ATOM 6826 C C . ILE B 2 214 ? 188.272 188.316 137.441 1.00 59.94 506 ILE B C 1
ATOM 6827 O O . ILE B 2 214 ? 188.069 189.415 137.968 1.00 59.94 506 ILE B O 1
ATOM 6832 N N . GLN B 2 215 ? 188.427 188.158 136.131 1.00 61.23 507 GLN B N 1
ATOM 6833 C CA . GLN B 2 215 ? 188.178 189.260 135.219 1.00 61.23 507 GLN B CA 1
ATOM 6834 C C . GLN B 2 215 ? 186.680 189.547 135.159 1.00 61.23 507 GLN B C 1
ATOM 6835 O O . GLN B 2 215 ? 185.870 188.614 135.164 1.00 61.23 507 GLN B O 1
ATOM 6841 N N . PRO B 2 216 ? 186.279 190.820 135.119 1.00 57.09 508 PRO B N 1
ATOM 6842 C CA . PRO B 2 216 ? 184.839 191.123 135.052 1.00 57.09 508 PRO B CA 1
ATOM 6843 C C . PRO B 2 216 ? 184.150 190.519 133.841 1.00 57.09 508 PRO B C 1
ATOM 6844 O O . PRO B 2 216 ? 182.999 190.075 133.945 1.00 57.09 508 PRO B O 1
ATOM 6848 N N . SER B 2 217 ? 184.839 190.461 132.698 1.00 58.24 509 SER B N 1
ATOM 6849 C CA . SER B 2 217 ? 184.226 189.964 131.471 1.00 58.24 509 SER B CA 1
ATOM 6850 C C . SER B 2 217 ? 183.817 188.502 131.572 1.00 58.24 509 SER B C 1
ATOM 6851 O O . SER B 2 217 ? 183.012 188.038 130.757 1.00 58.24 509 SER B O 1
ATOM 6854 N N . SER B 2 218 ? 184.351 187.766 132.542 1.00 55.98 510 SER B N 1
ATOM 6855 C CA . SER B 2 218 ? 183.999 186.370 132.750 1.00 55.98 510 SER B CA 1
ATOM 6856 C C . SER B 2 218 ? 183.055 186.172 133.927 1.00 55.98 510 SER B C 1
ATOM 6857 O O . SER B 2 218 ? 182.905 185.042 134.400 1.00 55.98 510 SER B O 1
ATOM 6860 N N . THR B 2 219 ? 182.421 187.243 134.414 1.00 56.15 511 THR B N 1
ATOM 6861 C CA . THR B 2 219 ? 181.592 187.130 135.611 1.00 56.15 511 THR B CA 1
ATOM 6862 C C . THR B 2 219 ? 180.420 186.180 135.389 1.00 56.15 511 THR B C 1
ATOM 6863 O O . THR B 2 219 ? 180.227 185.228 136.154 1.00 56.15 511 THR B O 1
ATOM 6867 N N . ARG B 2 220 ? 179.644 186.409 134.327 1.00 54.87 512 ARG B N 1
ATOM 6868 C CA . ARG B 2 220 ? 178.451 185.600 134.087 1.00 54.87 512 ARG B CA 1
ATOM 6869 C C . ARG B 2 220 ? 178.804 184.124 133.959 1.00 54.87 512 ARG B C 1
ATOM 6870 O O . ARG B 2 220 ? 178.222 183.272 134.641 1.00 54.87 512 ARG B O 1
ATOM 6878 N N . ALA B 2 221 ? 179.785 183.807 133.110 1.00 56.49 513 ALA B N 1
ATOM 6879 C CA . ALA B 2 221 ? 180.205 182.420 132.946 1.00 56.49 513 ALA B CA 1
ATOM 6880 C C . ALA B 2 221 ? 180.688 181.821 134.258 1.00 56.49 513 ALA B C 1
ATOM 6881 O O . ALA B 2 221 ? 180.577 180.608 134.464 1.00 56.49 513 ALA B O 1
ATOM 6883 N N . ARG B 2 222 ? 181.225 182.649 135.158 1.00 57.53 514 ARG B N 1
ATOM 6884 C CA . ARG B 2 222 ? 181.652 182.133 136.453 1.00 57.53 514 ARG B CA 1
ATOM 6885 C C . ARG B 2 222 ? 180.456 181.819 137.341 1.00 57.53 514 ARG B C 1
ATOM 6886 O O . ARG B 2 222 ? 180.483 180.848 138.106 1.00 57.53 514 ARG B O 1
ATOM 6894 N N . ILE B 2 223 ? 179.399 182.627 137.258 1.00 57.70 515 ILE B N 1
ATOM 6895 C CA . ILE B 2 223 ? 178.259 182.445 138.149 1.00 57.70 515 ILE B CA 1
ATOM 6896 C C . ILE B 2 223 ? 177.442 181.225 137.744 1.00 57.70 515 ILE B C 1
ATOM 6897 O O . ILE B 2 223 ? 177.132 180.366 138.578 1.00 57.70 515 ILE B O 1
ATOM 6902 N N . CYS B 2 224 ? 177.110 181.118 136.454 1.00 59.98 516 CYS B N 1
ATOM 6903 C CA . CYS B 2 224 ? 176.248 180.037 135.985 1.00 59.98 516 CYS B CA 1
ATOM 6904 C C . CYS B 2 224 ? 176.815 178.676 136.363 1.00 59.98 516 CYS B C 1
ATOM 6905 O O . CYS B 2 224 ? 176.111 177.831 136.929 1.00 59.98 516 CYS B O 1
ATOM 6908 N N . CYS B 2 225 ? 178.103 178.461 136.080 1.00 63.16 517 CYS B N 1
ATOM 6909 C CA . CYS B 2 225 ? 178.752 177.206 136.444 1.00 63.16 517 CYS B CA 1
ATOM 6910 C C . CYS B 2 225 ? 178.578 176.915 137.928 1.00 63.16 517 CYS B C 1
ATOM 6911 O O . CYS B 2 225 ? 178.240 175.791 138.318 1.00 63.16 517 CYS B O 1
ATOM 6914 N N . ASP B 2 226 ? 178.773 177.933 138.771 1.00 60.96 518 ASP B N 1
ATOM 6915 C CA . ASP B 2 226 ? 178.575 177.744 140.204 1.00 60.96 518 ASP B CA 1
ATOM 6916 C C . ASP B 2 226 ? 177.148 177.309 140.500 1.00 60.96 518 ASP B C 1
ATOM 6917 O O . ASP B 2 226 ? 176.924 176.359 141.260 1.00 60.96 518 ASP B O 1
ATOM 6922 N N . LEU B 2 227 ? 176.169 177.964 139.872 1.00 58.73 519 LEU B N 1
ATOM 6923 C CA . LEU B 2 227 ? 174.779 177.588 140.089 1.00 58.73 519 LEU B CA 1
ATOM 6924 C C . LEU B 2 227 ? 174.495 176.173 139.612 1.00 58.73 519 LEU B C 1
ATOM 6925 O O . LEU B 2 227 ? 173.510 175.569 140.050 1.00 58.73 519 LEU B O 1
ATOM 6930 N N . ASP B 2 228 ? 175.335 175.628 138.728 1.00 63.29 520 ASP B N 1
ATOM 6931 C CA . ASP B 2 228 ? 175.157 174.242 138.313 1.00 63.29 520 ASP B CA 1
ATOM 6932 C C . ASP B 2 228 ? 175.573 173.278 139.416 1.00 63.29 520 ASP B C 1
ATOM 6933 O O . ASP B 2 228 ? 174.968 172.211 139.574 1.00 63.29 520 ASP B O 1
ATOM 6938 N N . VAL B 2 229 ? 176.600 173.631 140.193 1.00 59.63 521 VAL B N 1
ATOM 6939 C CA . VAL B 2 229 ? 177.109 172.706 141.200 1.00 59.63 521 VAL B CA 1
ATOM 6940 C C . VAL B 2 229 ? 176.499 172.933 142.578 1.00 59.63 521 VAL B C 1
ATOM 6941 O O . VAL B 2 229 ? 176.544 172.025 143.420 1.00 59.63 521 VAL B O 1
ATOM 6945 N N . LEU B 2 230 ? 175.931 174.107 142.832 1.00 57.66 522 LEU B N 1
ATOM 6946 C CA . LEU B 2 230 ? 175.348 174.423 144.127 1.00 57.66 522 LEU B CA 1
ATOM 6947 C C . LEU B 2 230 ? 173.856 174.129 144.198 1.00 57.66 522 LEU B C 1
ATOM 6948 O O . LEU B 2 230 ? 173.240 174.380 145.238 1.00 57.66 522 LEU B O 1
ATOM 6953 N N . ALA B 2 231 ? 173.261 173.608 143.122 1.00 59.29 523 ALA B N 1
ATOM 6954 C CA . ALA B 2 231 ? 171.832 173.323 143.122 1.00 59.29 523 ALA B CA 1
ATOM 6955 C C . ALA B 2 231 ? 171.460 172.194 144.073 1.00 59.29 523 ALA B C 1
ATOM 6956 O O . ALA B 2 231 ? 170.297 172.102 144.479 1.00 59.29 523 ALA B O 1
ATOM 6958 N N . SER B 2 232 ? 172.414 171.338 144.438 1.00 59.68 524 SER B N 1
ATOM 6959 C CA . SER B 2 232 ? 172.171 170.230 145.350 1.00 59.68 524 SER B CA 1
ATOM 6960 C C . SER B 2 232 ? 172.734 170.488 146.742 1.00 59.68 524 SER B C 1
ATOM 6961 O O . SER B 2 232 ? 173.025 169.536 147.474 1.00 59.68 524 SER B O 1
ATOM 6964 N N . LYS B 2 233 ? 172.895 171.753 147.120 1.00 57.96 525 LYS B N 1
ATOM 6965 C CA . LYS B 2 233 ? 173.452 172.085 148.424 1.00 57.96 525 LYS B CA 1
ATOM 6966 C C . LYS B 2 233 ? 172.456 171.755 149.530 1.00 57.96 525 LYS B C 1
ATOM 6967 O O . LYS B 2 233 ? 171.285 172.138 149.462 1.00 57.96 525 LYS B O 1
ATOM 6973 N N . LYS B 2 234 ? 172.927 171.041 150.550 1.00 63.93 526 LYS B N 1
ATOM 6974 C CA . LYS B 2 234 ? 172.117 170.709 151.715 1.00 63.93 526 LYS B CA 1
ATOM 6975 C C . LYS B 2 234 ? 172.955 170.899 152.968 1.00 63.93 526 LYS B C 1
ATOM 6976 O O . LYS B 2 234 ? 174.100 170.443 153.025 1.00 63.93 526 LYS B O 1
ATOM 6982 N N . VAL B 2 235 ? 172.384 171.571 153.967 1.00 63.77 527 VAL B N 1
ATOM 6983 C CA . VAL B 2 235 ? 173.051 171.803 155.240 1.00 63.77 527 VAL B CA 1
ATOM 6984 C C . VAL B 2 235 ? 172.098 171.434 156.367 1.00 63.77 527 VAL B C 1
ATOM 6985 O O . VAL B 2 235 ? 170.879 171.378 156.191 1.00 63.77 527 VAL B O 1
ATOM 6989 N N . GLN B 2 236 ? 172.674 171.178 157.538 1.00 66.18 528 GLN B N 1
ATOM 6990 C CA . GLN B 2 236 ? 171.915 170.819 158.727 1.00 66.18 528 GLN B CA 1
ATOM 6991 C C . GLN B 2 236 ? 172.186 171.829 159.833 1.00 66.18 528 GLN B C 1
ATOM 6992 O O . GLN B 2 236 ? 173.326 172.262 160.028 1.00 66.18 528 GLN B O 1
ATOM 6998 N N . ARG B 2 237 ? 171.135 172.200 160.548 1.00 62.18 529 ARG B N 1
ATOM 6999 C CA . ARG B 2 237 ? 171.183 173.189 161.612 1.00 62.18 529 ARG B CA 1
ATOM 7000 C C . ARG B 2 237 ? 170.486 172.639 162.844 1.00 62.18 529 ARG B C 1
ATOM 7001 O O . ARG B 2 237 ? 169.645 171.739 162.741 1.00 62.18 529 ARG B O 1
ATOM 7009 N N . PRO B 2 238 ? 170.824 173.147 164.031 1.00 59.04 530 PRO B N 1
ATOM 7010 C CA . PRO B 2 238 ? 170.157 172.673 165.250 1.00 59.04 530 PRO B CA 1
ATOM 7011 C C . PRO B 2 238 ? 168.659 172.936 165.210 1.00 59.04 530 PRO B C 1
ATOM 7012 O O . PRO B 2 238 ? 168.193 173.930 164.650 1.00 59.04 530 PRO B O 1
ATOM 7016 N N . TRP B 2 239 ? 167.905 172.021 165.814 1.00 57.16 531 TRP B N 1
ATOM 7017 C CA . TRP B 2 239 ? 166.454 172.134 165.824 1.00 57.16 531 TRP B CA 1
ATOM 7018 C C . TRP B 2 239 ? 166.004 173.298 166.697 1.00 57.16 531 TRP B C 1
ATOM 7019 O O . TRP B 2 239 ? 166.606 173.591 167.733 1.00 57.16 531 TRP B O 1
ATOM 7030 N N . ARG B 2 240 ? 164.931 173.959 166.270 1.00 54.61 532 ARG B N 1
ATOM 7031 C CA . ARG B 2 240 ? 164.290 175.004 167.055 1.00 54.61 532 ARG B CA 1
ATOM 7032 C C . ARG B 2 240 ? 162.898 175.238 166.493 1.00 54.61 532 ARG B C 1
ATOM 7033 O O . ARG B 2 240 ? 162.631 174.967 165.319 1.00 54.61 532 ARG B O 1
ATOM 7041 N N . LYS B 2 241 ? 162.005 175.736 167.351 1.00 52.64 533 LYS B N 1
ATOM 7042 C CA . LYS B 2 241 ? 160.686 176.145 166.879 1.00 52.64 533 LYS B CA 1
ATOM 7043 C C . LYS B 2 241 ? 160.809 177.289 165.882 1.00 52.64 533 LYS B C 1
ATOM 7044 O O . LYS B 2 241 ? 160.280 177.221 164.766 1.00 52.64 533 LYS B O 1
ATOM 7050 N N . HIS B 2 242 ? 161.514 178.345 166.272 1.00 50.78 534 HIS B N 1
ATOM 7051 C CA . HIS B 2 242 ? 161.881 179.450 165.398 1.00 50.78 534 HIS B CA 1
ATOM 7052 C C . HIS B 2 242 ? 162.958 180.241 166.124 1.00 50.78 534 HIS B C 1
ATOM 7053 O O . HIS B 2 242 ? 163.127 180.120 167.340 1.00 50.78 534 HIS B O 1
ATOM 7060 N N . ALA B 2 243 ? 163.689 181.051 165.367 1.00 52.34 535 ALA B N 1
ATOM 7061 C CA . ALA B 2 243 ? 164.720 181.883 165.960 1.00 52.34 535 ALA B CA 1
ATOM 7062 C C . ALA B 2 243 ? 164.139 183.245 166.332 1.00 52.34 535 ALA B C 1
ATOM 7063 O O . ALA B 2 243 ? 162.946 183.508 166.170 1.00 52.34 535 ALA B O 1
ATOM 7065 N N . ASN B 2 244 ? 164.996 184.127 166.839 1.00 55.10 536 ASN B N 1
ATOM 7066 C CA . ASN B 2 244 ? 164.589 185.445 167.319 1.00 55.10 536 ASN B CA 1
ATOM 7067 C C . ASN B 2 244 ? 165.304 186.500 166.482 1.00 55.10 536 ASN B C 1
ATOM 7068 O O . ASN B 2 244 ? 166.372 186.992 166.850 1.00 55.10 536 ASN B O 1
ATOM 7073 N N . ILE B 2 245 ? 164.703 186.846 165.348 1.00 56.01 537 ILE B N 1
ATOM 7074 C CA . ILE B 2 245 ? 165.221 187.891 164.470 1.00 56.01 537 ILE B CA 1
ATOM 7075 C C . ILE B 2 245 ? 165.100 189.219 165.212 1.00 56.01 537 ILE B C 1
ATOM 7076 O O . ILE B 2 245 ? 164.143 189.414 165.976 1.00 56.01 537 ILE B O 1
ATOM 7081 N N . PRO B 2 246 ? 166.039 190.152 165.036 1.00 57.69 538 PRO B N 1
ATOM 7082 C CA . PRO B 2 246 ? 166.036 191.374 165.854 1.00 57.69 538 PRO B CA 1
ATOM 7083 C C . PRO B 2 246 ? 164.964 192.392 165.492 1.00 57.69 538 PRO B C 1
ATOM 7084 O O . PRO B 2 246 ? 165.116 193.568 165.837 1.00 57.69 538 PRO B O 1
ATOM 7088 N N . LEU B 2 247 ? 163.921 191.976 164.772 1.00 61.36 539 LEU B N 1
ATOM 7089 C CA . LEU B 2 247 ? 162.825 192.860 164.347 1.00 61.36 539 LEU B CA 1
ATOM 7090 C C . LEU B 2 247 ? 162.442 193.925 165.376 1.00 61.36 539 LEU B C 1
ATOM 7091 O O . LEU B 2 247 ? 162.134 195.061 165.017 1.00 61.36 539 LEU B O 1
ATOM 7097 N N . ALA C 3 32 ? 216.868 170.370 185.823 1.00 132.16 32 ALA F N 1
ATOM 7098 C CA . ALA C 3 32 ? 216.364 171.678 186.221 1.00 132.16 32 ALA F CA 1
ATOM 7099 C C . ALA C 3 32 ? 215.820 172.441 185.018 1.00 132.16 32 ALA F C 1
ATOM 7100 O O . ALA C 3 32 ? 216.580 172.890 184.159 1.00 132.16 32 ALA F O 1
ATOM 7102 N N . THR C 3 33 ? 214.498 172.585 184.962 1.00 127.84 33 THR F N 1
ATOM 7103 C CA . THR C 3 33 ? 213.823 173.285 183.880 1.00 127.84 33 THR F CA 1
ATOM 7104 C C . THR C 3 33 ? 212.993 174.427 184.446 1.00 127.84 33 THR F C 1
ATOM 7105 O O . THR C 3 33 ? 212.424 174.314 185.537 1.00 127.84 33 THR F O 1
ATOM 7109 N N . SER C 3 34 ? 212.927 175.530 183.698 1.00 122.34 34 SER F N 1
ATOM 7110 C CA . SER C 3 34 ? 212.172 176.711 184.096 1.00 122.34 34 SER F CA 1
ATOM 7111 C C . SER C 3 34 ? 210.757 176.711 183.528 1.00 122.34 34 SER F C 1
ATOM 7112 O O . SER C 3 34 ? 210.136 177.773 183.408 1.00 122.34 34 SER F O 1
ATOM 7115 N N . VAL C 3 35 ? 210.237 175.537 183.163 1.00 119.68 35 VAL F N 1
ATOM 7116 C CA . VAL C 3 35 ? 208.871 175.466 182.654 1.00 119.68 35 VAL F CA 1
ATOM 7117 C C . VAL C 3 35 ? 207.862 175.718 183.767 1.00 119.68 35 VAL F C 1
ATOM 7118 O O . VAL C 3 35 ? 206.788 176.281 183.522 1.00 119.68 35 VAL F O 1
ATOM 7122 N N . ASN C 3 36 ? 208.178 175.312 184.999 1.00 117.78 36 ASN F N 1
ATOM 7123 C CA . ASN C 3 36 ? 207.243 175.509 186.102 1.00 117.78 36 ASN F CA 1
ATOM 7124 C C . ASN C 3 36 ? 207.106 176.983 186.460 1.00 117.78 36 ASN F C 1
ATOM 7125 O O . ASN C 3 36 ? 205.992 177.471 186.682 1.00 117.78 36 ASN F O 1
ATOM 7130 N N . GLU C 3 37 ? 208.224 177.711 186.520 1.00 116.24 37 GLU F N 1
ATOM 7131 C CA . GLU C 3 37 ? 208.152 179.135 186.829 1.00 116.24 37 GLU F CA 1
ATOM 7132 C C . GLU C 3 37 ? 207.537 179.925 185.682 1.00 116.24 37 GLU F C 1
ATOM 7133 O O . GLU C 3 37 ? 206.909 180.965 185.915 1.00 116.24 37 GLU F O 1
ATOM 7139 N N . ARG C 3 38 ? 207.699 179.449 184.444 1.00 114.12 38 ARG F N 1
ATOM 7140 C CA . ARG C 3 38 ? 207.066 180.111 183.309 1.00 114.12 38 ARG F CA 1
ATOM 7141 C C . ARG C 3 38 ? 205.549 180.074 183.430 1.00 114.12 38 ARG F C 1
ATOM 7142 O O . ARG C 3 38 ? 204.870 181.057 183.117 1.00 114.12 38 ARG F O 1
ATOM 7150 N N . ILE C 3 39 ? 205.000 178.945 183.885 1.00 110.33 39 ILE F N 1
ATOM 7151 C CA . ILE C 3 39 ? 203.552 178.828 184.043 1.00 110.33 39 ILE F CA 1
ATOM 7152 C C . ILE C 3 39 ? 203.049 179.826 185.079 1.00 110.33 39 ILE F C 1
ATOM 7153 O O . ILE C 3 39 ? 202.041 180.511 184.868 1.00 110.33 39 ILE F O 1
ATOM 7158 N N . GLU C 3 40 ? 203.745 179.924 186.215 1.00 110.11 40 GLU F N 1
ATOM 7159 C CA . GLU C 3 40 ? 203.330 180.860 187.256 1.00 110.11 40 GLU F CA 1
ATOM 7160 C C . GLU C 3 40 ? 203.439 182.304 186.783 1.00 110.11 40 GLU F C 1
ATOM 7161 O O . GLU C 3 40 ? 202.550 183.121 187.055 1.00 110.11 40 GLU F O 1
ATOM 7167 N N . ASN C 3 41 ? 204.522 182.639 186.075 1.00 106.11 41 ASN F N 1
ATOM 7168 C CA . ASN C 3 41 ? 204.666 183.994 185.552 1.00 106.11 41 ASN F CA 1
ATOM 7169 C C . ASN C 3 41 ? 203.561 184.318 184.554 1.00 106.11 41 ASN F C 1
ATOM 7170 O O . ASN C 3 41 ? 202.995 185.417 184.577 1.00 106.11 41 ASN F O 1
ATOM 7175 N N . LYS C 3 42 ? 203.233 183.368 183.676 1.00 102.20 42 LYS F N 1
ATOM 7176 C CA . LYS C 3 42 ? 202.180 183.599 182.695 1.00 102.20 42 LYS F CA 1
ATOM 7177 C C . LYS C 3 42 ? 200.823 183.758 183.369 1.00 102.20 42 LYS F C 1
ATOM 7178 O O . LYS C 3 42 ? 200.019 184.604 182.963 1.00 102.20 42 LYS F O 1
ATOM 7184 N N . ARG C 3 43 ? 200.549 182.955 184.402 1.00 100.38 43 ARG F N 1
ATOM 7185 C CA . ARG C 3 43 ? 199.291 183.094 185.130 1.00 100.38 43 ARG F CA 1
ATOM 7186 C C . ARG C 3 43 ? 199.200 184.444 185.828 1.00 100.38 43 ARG F C 1
ATOM 7187 O O . ARG C 3 43 ? 198.153 185.103 185.787 1.00 100.38 43 ARG F O 1
ATOM 7195 N N . ARG C 3 44 ? 200.285 184.875 186.479 1.00 101.55 44 ARG F N 1
ATOM 7196 C CA . ARG C 3 44 ? 200.251 186.153 187.180 1.00 101.55 44 ARG F CA 1
ATOM 7197 C C . ARG C 3 44 ? 200.185 187.324 186.207 1.00 101.55 44 ARG F C 1
ATOM 7198 O O . ARG C 3 44 ? 199.668 188.390 186.559 1.00 101.55 44 ARG F O 1
ATOM 7206 N N . THR C 3 45 ? 200.697 187.151 184.987 1.00 97.52 45 THR F N 1
ATOM 7207 C CA . THR C 3 45 ? 200.552 188.190 183.974 1.00 97.52 45 THR F CA 1
ATOM 7208 C C . THR C 3 45 ? 199.130 188.233 183.423 1.00 97.52 45 THR F C 1
ATOM 7209 O O . THR C 3 45 ? 198.578 189.318 183.207 1.00 97.52 45 THR F O 1
ATOM 7213 N N . ALA C 3 46 ? 198.524 187.065 183.198 1.00 92.82 46 ALA F N 1
ATOM 7214 C CA . ALA C 3 46 ? 197.168 187.020 182.663 1.00 92.82 46 ALA F CA 1
ATOM 7215 C C . ALA C 3 46 ? 196.152 187.532 183.677 1.00 92.82 46 ALA F C 1
ATOM 7216 O O . ALA C 3 46 ? 195.153 188.155 183.300 1.00 92.82 46 ALA F O 1
ATOM 7218 N N . LEU C 3 47 ? 196.385 187.273 184.966 1.00 90.15 47 LEU F N 1
ATOM 7219 C CA . LEU C 3 47 ? 195.443 187.724 185.986 1.00 90.15 47 LEU F CA 1
ATOM 7220 C C . LEU C 3 47 ? 195.408 189.243 186.095 1.00 90.15 47 LEU F C 1
ATOM 7221 O O . LEU C 3 47 ? 194.382 189.810 186.489 1.00 90.15 47 LEU F O 1
ATOM 7226 N N . LEU C 3 48 ? 196.504 189.916 185.754 1.00 94.44 48 LEU F N 1
ATOM 7227 C CA . LEU C 3 48 ? 196.579 191.369 185.827 1.00 94.44 48 LEU F CA 1
ATOM 7228 C C . LEU C 3 48 ? 196.147 192.053 184.536 1.00 94.44 48 LEU F C 1
ATOM 7229 O O . LEU C 3 48 ? 196.114 193.287 184.490 1.00 94.44 48 LEU F O 1
ATOM 7234 N N . GLY C 3 49 ? 195.814 191.293 183.501 1.00 93.00 49 GLY F N 1
ATOM 7235 C CA . GLY C 3 49 ? 195.363 191.895 182.256 1.00 93.00 49 GLY F CA 1
ATOM 7236 C C . GLY C 3 49 ? 196.454 192.729 181.613 1.00 93.00 49 GLY F C 1
ATOM 7237 O O . GLY C 3 49 ? 197.569 192.254 181.366 1.00 93.00 49 GLY F O 1
ATOM 7238 N N . GLY C 3 50 ? 196.139 193.989 181.333 1.00 92.05 50 GLY F N 1
ATOM 7239 C CA . GLY C 3 50 ? 197.041 194.907 180.675 1.00 92.05 50 GLY F CA 1
ATOM 7240 C C . GLY C 3 50 ? 197.964 195.687 181.584 1.00 92.05 50 GLY F C 1
ATOM 7241 O O . GLY C 3 50 ? 198.670 196.581 181.105 1.00 92.05 50 GLY F O 1
ATOM 7242 N N . GLY C 3 51 ? 197.984 195.385 182.880 1.00 94.23 51 GLY F N 1
ATOM 7243 C CA . GLY C 3 51 ? 198.860 196.081 183.800 1.00 94.23 51 GLY F CA 1
ATOM 7244 C C . GLY C 3 51 ? 198.122 196.760 184.935 1.00 94.23 51 GLY F C 1
ATOM 7245 O O . GLY C 3 51 ? 196.936 197.075 184.810 1.00 94.23 51 GLY F O 1
ATOM 7246 N N . GLN C 3 52 ? 198.820 196.996 186.049 1.00 94.87 52 GLN F N 1
ATOM 7247 C CA . GLN C 3 52 ? 198.176 197.596 187.213 1.00 94.87 52 GLN F CA 1
ATOM 7248 C C . GLN C 3 52 ? 197.783 199.045 186.950 1.00 94.87 52 GLN F C 1
ATOM 7249 O O . GLN C 3 52 ? 196.758 199.517 187.456 1.00 94.87 52 GLN F O 1
ATOM 7255 N N . ARG C 3 53 ? 198.588 199.769 186.168 1.00 96.06 53 ARG F N 1
ATOM 7256 C CA . ARG C 3 53 ? 198.263 201.158 185.857 1.00 96.06 53 ARG F CA 1
ATOM 7257 C C . ARG C 3 53 ? 196.955 201.259 185.083 1.00 96.06 53 ARG F C 1
ATOM 7258 O O . ARG C 3 53 ? 196.121 202.129 185.362 1.00 96.06 53 ARG F O 1
ATOM 7266 N N . ARG C 3 54 ? 196.751 200.369 184.110 1.00 94.26 54 ARG F N 1
ATOM 7267 C CA . ARG C 3 54 ? 195.505 200.390 183.353 1.00 94.26 54 ARG F CA 1
ATOM 7268 C C . ARG C 3 54 ? 194.326 199.928 184.200 1.00 94.26 54 ARG F C 1
ATOM 7269 O O . ARG C 3 54 ? 193.203 200.403 184.003 1.00 94.26 54 ARG F O 1
ATOM 7277 N N . ILE C 3 55 ? 194.557 199.022 185.154 1.00 90.48 55 ILE F N 1
ATOM 7278 C CA . ILE C 3 55 ? 193.501 198.656 186.095 1.00 90.48 55 ILE F CA 1
ATOM 7279 C C . ILE C 3 55 ? 193.098 199.860 186.937 1.00 90.48 55 ILE F C 1
ATOM 7280 O O . ILE C 3 55 ? 191.909 200.099 187.176 1.00 90.48 55 ILE F O 1
ATOM 7285 N N . ASP C 3 56 ? 194.081 200.632 187.405 1.00 91.66 56 ASP F N 1
ATOM 7286 C CA . ASP C 3 56 ? 193.774 201.840 188.165 1.00 91.66 56 ASP F CA 1
ATOM 7287 C C . ASP C 3 56 ? 193.025 202.854 187.309 1.00 91.66 56 ASP F C 1
ATOM 7288 O O . ASP C 3 56 ? 192.098 203.518 187.787 1.00 91.66 56 ASP F O 1
ATOM 7293 N N . ALA C 3 57 ? 193.420 202.992 186.041 1.00 89.00 57 ALA F N 1
ATOM 7294 C CA . ALA C 3 57 ? 192.715 203.900 185.141 1.00 89.00 57 ALA F CA 1
ATOM 7295 C C . ALA C 3 57 ? 191.270 203.461 184.934 1.00 89.00 57 ALA F C 1
ATOM 7296 O O . ALA C 3 57 ? 190.358 204.296 184.900 1.00 89.00 57 ALA F O 1
ATOM 7298 N N . GLN C 3 58 ? 191.045 202.154 184.783 1.00 83.67 58 GLN F N 1
ATOM 7299 C CA . GLN C 3 58 ? 189.685 201.638 184.663 1.00 83.67 58 GLN F CA 1
ATOM 7300 C C . GLN C 3 58 ? 188.884 201.895 185.934 1.00 83.67 58 GLN F C 1
ATOM 7301 O O . GLN C 3 58 ? 187.704 202.260 185.871 1.00 83.67 58 GLN F O 1
ATOM 7307 N N . HIS C 3 59 ? 189.510 201.705 187.097 1.00 84.82 59 HIS F N 1
ATOM 7308 C CA . HIS C 3 59 ? 188.820 201.929 188.363 1.00 84.82 59 HIS F CA 1
ATOM 7309 C C . HIS C 3 59 ? 188.442 203.394 188.537 1.00 84.82 59 HIS F C 1
ATOM 7310 O O . HIS C 3 59 ? 187.361 203.707 189.050 1.00 84.82 59 HIS F O 1
ATOM 7317 N N . LYS C 3 60 ? 189.324 204.308 188.121 1.00 87.64 60 LYS F N 1
ATOM 7318 C CA . LYS C 3 60 ? 189.029 205.732 188.240 1.00 87.64 60 LYS F CA 1
ATOM 7319 C C . LYS C 3 60 ? 187.819 206.127 187.404 1.00 87.64 60 LYS F C 1
ATOM 7320 O O . LYS C 3 60 ? 187.082 207.048 187.773 1.00 87.64 60 LYS F O 1
ATOM 7326 N N . ARG C 3 61 ? 187.593 205.441 186.282 1.00 87.36 61 ARG F N 1
ATOM 7327 C CA . ARG C 3 61 ? 186.433 205.715 185.444 1.00 87.36 61 ARG F CA 1
ATOM 7328 C C . ARG C 3 61 ? 185.132 205.215 186.056 1.00 87.36 61 ARG F C 1
ATOM 7329 O O . ARG C 3 61 ? 184.062 205.510 185.514 1.00 87.36 61 ARG F O 1
ATOM 7337 N N . GLY C 3 62 ? 185.194 204.471 187.157 1.00 81.46 62 GLY F N 1
ATOM 7338 C CA . GLY C 3 62 ? 184.003 203.915 187.763 1.00 81.46 62 GLY F CA 1
ATOM 7339 C C . GLY C 3 62 ? 183.620 202.539 187.274 1.00 81.46 62 GLY F C 1
ATOM 7340 O O . GLY C 3 62 ? 182.475 202.123 187.479 1.00 81.46 62 GLY F O 1
ATOM 7341 N N . LYS C 3 63 ? 184.537 201.819 186.634 1.00 75.03 63 LYS F N 1
ATOM 7342 C CA . LYS C 3 63 ? 184.258 200.512 186.063 1.00 75.03 63 LYS F CA 1
ATOM 7343 C C . LYS C 3 63 ? 185.124 199.452 186.730 1.00 75.03 63 LYS F C 1
ATOM 7344 O O . LYS C 3 63 ? 186.210 199.742 187.240 1.00 75.03 63 LYS F O 1
ATOM 7350 N N . LEU C 3 64 ? 184.628 198.219 186.724 1.00 67.65 64 LEU F N 1
ATOM 7351 C CA . LEU C 3 64 ? 185.354 197.086 187.272 1.00 67.65 64 LEU F CA 1
ATOM 7352 C C . LEU C 3 64 ? 186.114 196.357 186.167 1.00 67.65 64 LEU F C 1
ATOM 7353 O O . LEU C 3 64 ? 185.880 196.559 184.974 1.00 67.65 64 LEU F O 1
ATOM 7358 N N . THR C 3 65 ? 187.041 195.498 186.580 1.00 64.61 65 THR F N 1
ATOM 7359 C CA . THR C 3 65 ? 187.758 194.668 185.628 1.00 64.61 65 THR F CA 1
ATOM 7360 C C . THR C 3 65 ? 186.890 193.485 185.203 1.00 64.61 65 THR F C 1
ATOM 7361 O O . THR C 3 65 ? 185.858 193.185 185.808 1.00 64.61 65 THR F O 1
ATOM 7365 N N . ALA C 3 66 ? 187.322 192.811 184.134 1.00 61.78 66 ALA F N 1
ATOM 7366 C CA . ALA C 3 66 ? 186.552 191.689 183.605 1.00 61.78 66 ALA F CA 1
ATOM 7367 C C . ALA C 3 66 ? 186.455 190.553 184.617 1.00 61.78 66 ALA F C 1
ATOM 7368 O O . ALA C 3 66 ? 185.388 189.948 184.784 1.00 61.78 66 ALA F O 1
ATOM 7370 N N . ARG C 3 67 ? 187.558 190.251 185.304 1.00 64.67 67 ARG F N 1
ATOM 7371 C CA . ARG C 3 67 ? 187.550 189.154 186.265 1.00 64.67 67 ARG F CA 1
ATOM 7372 C C . ARG C 3 67 ? 186.690 189.483 187.479 1.00 64.67 67 ARG F C 1
ATOM 7373 O O . ARG C 3 67 ? 186.012 188.604 188.020 1.00 64.67 67 ARG F O 1
ATOM 7381 N N . GLU C 3 68 ? 186.700 190.743 187.922 1.00 63.09 68 GLU F N 1
ATOM 7382 C CA . GLU C 3 68 ? 185.821 191.144 189.016 1.00 63.09 68 GLU F CA 1
ATOM 7383 C C . GLU C 3 68 ? 184.356 191.016 188.616 1.00 63.09 68 GLU F C 1
ATOM 7384 O O . GLU C 3 68 ? 183.523 190.562 189.411 1.00 63.09 68 GLU F O 1
ATOM 7390 N N . ARG C 3 69 ? 184.024 191.412 187.385 1.00 60.77 69 ARG F N 1
ATOM 7391 C CA . ARG C 3 69 ? 182.659 191.254 186.898 1.00 60.77 69 ARG F CA 1
ATOM 7392 C C . ARG C 3 69 ? 182.258 189.786 186.851 1.00 60.77 69 ARG F C 1
ATOM 7393 O O . ARG C 3 69 ? 181.138 189.427 187.232 1.00 60.77 69 ARG F O 1
ATOM 7401 N N . ILE C 3 70 ? 183.163 188.922 186.384 1.00 56.94 70 ILE F N 1
ATOM 7402 C CA . ILE C 3 70 ? 182.869 187.492 186.332 1.00 56.94 70 ILE F CA 1
ATOM 7403 C C . ILE C 3 70 ? 182.656 186.937 187.735 1.00 56.94 70 ILE F C 1
ATOM 7404 O O . ILE C 3 70 ? 181.730 186.153 187.976 1.00 56.94 70 ILE F O 1
ATOM 7409 N N . SER C 3 71 ? 183.505 187.339 188.684 1.00 56.47 71 SER F N 1
ATOM 7410 C CA . SER C 3 71 ? 183.366 186.863 190.057 1.00 56.47 71 SER F CA 1
ATOM 7411 C C . SER C 3 71 ? 182.047 187.317 190.669 1.00 56.47 71 SER F C 1
ATOM 7412 O O . SER C 3 71 ? 181.404 186.560 191.405 1.00 56.47 71 SER F O 1
ATOM 7415 N N . LEU C 3 72 ? 181.634 188.554 190.387 1.00 55.22 72 LEU F N 1
ATOM 7416 C CA . LEU C 3 72 ? 180.348 189.031 190.886 1.00 55.22 72 LEU F CA 1
ATOM 7417 C C . LEU C 3 72 ? 179.187 188.281 190.243 1.00 55.22 72 LEU F C 1
ATOM 7418 O O . LEU C 3 72 ? 178.189 187.983 190.910 1.00 55.22 72 LEU F O 1
ATOM 7423 N N . LEU C 3 73 ? 179.294 187.974 188.948 1.00 52.60 73 LEU F N 1
ATOM 7424 C CA . LEU C 3 73 ? 178.184 187.344 188.239 1.00 52.60 73 LEU F CA 1
ATOM 7425 C C . LEU C 3 73 ? 177.939 185.919 188.719 1.00 52.60 73 LEU F C 1
ATOM 7426 O O . LEU C 3 73 ? 176.792 185.528 188.961 1.00 52.60 73 LEU F O 1
ATOM 7431 N N . LEU C 3 74 ? 178.997 185.132 188.860 1.00 53.08 74 LEU F N 1
ATOM 7432 C CA . LEU C 3 74 ? 178.863 183.702 189.084 1.00 53.08 74 LEU F CA 1
ATOM 7433 C C . LEU C 3 74 ? 178.856 183.372 190.571 1.00 53.08 74 LEU F C 1
ATOM 7434 O O . LEU C 3 74 ? 179.253 184.176 191.418 1.00 53.08 74 LEU F O 1
ATOM 7439 N N . ASP C 3 75 ? 178.387 182.167 190.878 1.00 55.99 75 ASP F N 1
ATOM 7440 C CA . ASP C 3 75 ? 178.428 181.683 192.248 1.00 55.99 75 ASP F CA 1
ATOM 7441 C C . ASP C 3 75 ? 179.880 181.513 192.685 1.00 55.99 75 ASP F C 1
ATOM 7442 O O . ASP C 3 75 ? 180.737 181.161 191.865 1.00 55.99 75 ASP F O 1
ATOM 7447 N N . PRO C 3 76 ? 180.197 181.768 193.954 1.00 58.35 76 PRO F N 1
ATOM 7448 C CA . PRO C 3 76 ? 181.591 181.653 194.401 1.00 58.35 76 PRO F CA 1
ATOM 7449 C C . PRO C 3 76 ? 182.124 180.238 194.223 1.00 58.35 76 PRO F C 1
ATOM 7450 O O . PRO C 3 76 ? 181.430 179.253 194.484 1.00 58.35 76 PRO F O 1
ATOM 7454 N N . GLY C 3 77 ? 183.374 180.149 193.775 1.00 59.33 77 GLY F N 1
ATOM 7455 C CA . GLY C 3 77 ? 184.013 178.863 193.590 1.00 59.33 77 GLY F CA 1
ATOM 7456 C C . GLY C 3 77 ? 183.450 178.018 192.473 1.00 59.33 77 GLY F C 1
ATOM 7457 O O . GLY C 3 77 ? 183.599 176.794 192.503 1.00 59.33 77 GLY F O 1
ATOM 7458 N N . SER C 3 78 ? 182.805 178.631 191.481 1.00 55.74 78 SER F N 1
ATOM 7459 C CA . SER C 3 78 ? 182.188 177.891 190.391 1.00 55.74 78 SER F CA 1
ATOM 7460 C C . SER C 3 78 ? 182.717 178.271 189.016 1.00 55.74 78 SER F C 1
ATOM 7461 O O . SER C 3 78 ? 182.293 177.670 188.022 1.00 55.74 78 SER F O 1
ATOM 7464 N N . PHE C 3 79 ? 183.624 179.240 188.923 1.00 53.75 79 PHE F N 1
ATOM 7465 C CA . PHE C 3 79 ? 184.130 179.684 187.631 1.00 53.75 79 PHE F CA 1
ATOM 7466 C C . PHE C 3 79 ? 185.267 178.779 187.173 1.00 53.75 79 PHE F C 1
ATOM 7467 O O . PHE C 3 79 ? 186.264 178.611 187.884 1.00 53.75 79 PHE F O 1
ATOM 7475 N N . VAL C 3 80 ? 185.115 178.198 185.987 1.00 54.78 80 VAL F N 1
ATOM 7476 C CA . VAL C 3 80 ? 186.157 177.418 185.333 1.00 54.78 80 VAL F CA 1
ATOM 7477 C C . VAL C 3 80 ? 186.525 178.158 184.056 1.00 54.78 80 VAL F C 1
ATOM 7478 O O . VAL C 3 80 ? 185.707 178.263 183.132 1.00 54.78 80 VAL F O 1
ATOM 7482 N N . GLU C 3 81 ? 187.749 178.674 184.004 1.00 60.98 81 GLU F N 1
ATOM 7483 C CA . GLU C 3 81 ? 188.221 179.471 182.882 1.00 60.98 81 GLU F CA 1
ATOM 7484 C C . GLU C 3 81 ? 188.866 178.582 181.826 1.00 60.98 81 GLU F C 1
ATOM 7485 O O . GLU C 3 81 ? 189.446 177.538 182.135 1.00 60.98 81 GLU F O 1
ATOM 7491 N N . SER C 3 82 ? 188.757 179.006 180.568 1.00 64.63 82 SER F N 1
ATOM 7492 C CA . SER C 3 82 ? 189.354 178.294 179.450 1.00 64.63 82 SER F CA 1
ATOM 7493 C C . SER C 3 82 ? 190.160 179.263 178.596 1.00 64.63 82 SER F C 1
ATOM 7494 O O . SER C 3 82 ? 189.885 180.466 178.568 1.00 64.63 82 SER F O 1
ATOM 7497 N N . ASP C 3 83 ? 191.163 178.719 177.903 1.00 72.15 83 ASP F N 1
ATOM 7498 C CA . ASP C 3 83 ? 192.007 179.487 176.984 1.00 72.15 83 ASP F CA 1
ATOM 7499 C C . ASP C 3 83 ? 192.706 180.646 177.693 1.00 72.15 83 ASP F C 1
ATOM 7500 O O . ASP C 3 83 ? 192.778 181.762 177.177 1.00 72.15 83 ASP F O 1
ATOM 7505 N N . MET C 3 84 ? 193.232 180.375 178.889 1.00 78.84 84 MET F N 1
ATOM 7506 C CA . MET C 3 84 ? 193.904 181.418 179.657 1.00 78.84 84 MET F CA 1
ATOM 7507 C C . MET C 3 84 ? 195.215 181.848 179.010 1.00 78.84 84 MET F C 1
ATOM 7508 O O . MET C 3 84 ? 195.579 183.028 179.078 1.00 78.84 84 MET F O 1
ATOM 7513 N N . PHE C 3 85 ? 195.930 180.921 178.376 1.00 82.56 85 PHE F N 1
ATOM 7514 C CA . PHE C 3 85 ? 197.250 181.191 177.824 1.00 82.56 85 PHE F CA 1
ATOM 7515 C C . PHE C 3 85 ? 197.222 181.568 176.348 1.00 82.56 85 PHE F C 1
ATOM 7516 O O . PHE C 3 85 ? 198.287 181.738 175.749 1.00 82.56 85 PHE F O 1
ATOM 7524 N N . VAL C 3 86 ? 196.039 181.703 175.751 1.00 79.72 86 VAL F N 1
ATOM 7525 C CA . VAL C 3 86 ? 195.946 182.004 174.327 1.00 79.72 86 VAL F CA 1
ATOM 7526 C C . VAL C 3 86 ? 196.377 183.444 174.078 1.00 79.72 86 VAL F C 1
ATOM 7527 O O . VAL C 3 86 ? 195.940 184.370 174.773 1.00 79.72 86 VAL F O 1
ATOM 7531 N N . GLU C 3 87 ? 197.240 183.637 173.082 1.00 89.12 87 GLU F N 1
ATOM 7532 C CA . GLU C 3 87 ? 197.752 184.950 172.724 1.00 89.12 87 GLU F CA 1
ATOM 7533 C C . GLU C 3 87 ? 197.530 185.201 171.239 1.00 89.12 87 GLU F C 1
ATOM 7534 O O . GLU C 3 87 ? 197.393 184.268 170.443 1.00 89.12 87 GLU F O 1
ATOM 7540 N N . HIS C 3 88 ? 197.494 186.480 170.875 1.00 93.80 88 HIS F N 1
ATOM 7541 C CA . HIS C 3 88 ? 197.305 186.861 169.483 1.00 93.80 88 HIS F CA 1
ATOM 7542 C C . HIS C 3 88 ? 198.527 186.488 168.650 1.00 93.80 88 HIS F C 1
ATOM 7543 O O . HIS C 3 88 ? 199.663 186.494 169.131 1.00 93.80 88 HIS F O 1
ATOM 7550 N N . ARG C 3 89 ? 198.279 186.155 167.383 1.00 99.52 89 ARG F N 1
ATOM 7551 C CA . ARG C 3 89 ? 199.323 185.703 166.471 1.00 99.52 89 ARG F CA 1
ATOM 7552 C C . ARG C 3 89 ? 199.649 186.735 165.397 1.00 99.52 89 ARG F C 1
ATOM 7553 O O . ARG C 3 89 ? 200.240 186.389 164.370 1.00 99.52 89 ARG F O 1
ATOM 7561 N N . CYS C 3 90 ? 199.275 187.994 165.609 1.00 99.87 90 CYS F N 1
ATOM 7562 C CA . CYS C 3 90 ? 199.581 189.037 164.640 1.00 99.87 90 CYS F CA 1
ATOM 7563 C C . CYS C 3 90 ? 201.071 189.352 164.646 1.00 99.87 90 CYS F C 1
ATOM 7564 O O . CYS C 3 90 ? 201.722 189.343 165.694 1.00 99.87 90 CYS F O 1
ATOM 7567 N N . ALA C 3 91 ? 201.612 189.633 163.462 1.00 102.46 91 ALA F N 1
ATOM 7568 C CA . ALA C 3 91 ? 203.031 189.936 163.303 1.00 102.46 91 ALA F CA 1
ATOM 7569 C C . ALA C 3 91 ? 203.221 191.125 162.373 1.00 102.46 91 ALA F C 1
ATOM 7570 O O . ALA C 3 91 ? 204.091 191.119 161.496 1.00 102.46 91 ALA F O 1
ATOM 7572 N N . ASP C 3 92 ? 202.409 192.164 162.552 1.00 104.01 92 ASP F N 1
ATOM 7573 C CA . ASP C 3 92 ? 202.478 193.362 161.730 1.00 104.01 92 ASP F CA 1
ATOM 7574 C C . ASP C 3 92 ? 202.489 194.596 162.618 1.00 104.01 92 ASP F C 1
ATOM 7575 O O . ASP C 3 92 ? 201.934 194.592 163.720 1.00 104.01 92 ASP F O 1
ATOM 7580 N N . PHE C 3 93 ? 203.132 195.655 162.122 1.00 102.87 93 PHE F N 1
ATOM 7581 C CA . PHE C 3 93 ? 203.217 196.941 162.818 1.00 102.87 93 PHE F CA 1
ATOM 7582 C C . PHE C 3 93 ? 203.838 196.802 164.205 1.00 102.87 93 PHE F C 1
ATOM 7583 O O . PHE C 3 93 ? 203.451 197.503 165.143 1.00 102.87 93 PHE F O 1
ATOM 7591 N N . GLY C 3 94 ? 204.804 195.899 164.348 1.00 99.85 94 GLY F N 1
ATOM 7592 C CA . GLY C 3 94 ? 205.486 195.720 165.613 1.00 99.85 94 GLY F CA 1
ATOM 7593 C C . GLY C 3 94 ? 204.692 195.004 166.680 1.00 99.85 94 GLY F C 1
ATOM 7594 O O . GLY C 3 94 ? 205.105 195.013 167.845 1.00 99.85 94 GLY F O 1
ATOM 7595 N N . MET C 3 95 ? 203.564 194.385 166.326 1.00 97.70 95 MET F N 1
ATOM 7596 C CA . MET C 3 95 ? 202.753 193.676 167.309 1.00 97.70 95 MET F CA 1
ATOM 7597 C C . MET C 3 95 ? 203.375 192.358 167.747 1.00 97.70 95 MET F C 1
ATOM 7598 O O . MET C 3 95 ? 202.875 191.744 168.695 1.00 97.70 95 MET F O 1
ATOM 7603 N N . ALA C 3 96 ? 204.443 191.909 167.088 1.00 97.90 96 ALA F N 1
ATOM 7604 C CA . ALA C 3 96 ? 205.112 190.672 167.467 1.00 97.90 96 ALA F CA 1
ATOM 7605 C C . ALA C 3 96 ? 206.105 190.860 168.605 1.00 97.90 96 ALA F C 1
ATOM 7606 O O . ALA C 3 96 ? 206.705 189.875 169.048 1.00 97.90 96 ALA F O 1
ATOM 7608 N N . ALA C 3 97 ? 206.294 192.087 169.083 1.00 98.40 97 ALA F N 1
ATOM 7609 C CA . ALA C 3 97 ? 207.222 192.340 170.172 1.00 98.40 97 ALA F CA 1
ATOM 7610 C C . ALA C 3 97 ? 206.698 191.748 171.477 1.00 98.40 97 ALA F C 1
ATOM 7611 O O . ALA C 3 97 ? 205.509 191.452 171.627 1.00 98.40 97 ALA F O 1
ATOM 7613 N N . ASP C 3 98 ? 207.615 191.571 172.431 1.00 99.65 98 ASP F N 1
ATOM 7614 C CA . ASP C 3 98 ? 207.247 190.988 173.718 1.00 99.65 98 ASP F CA 1
ATOM 7615 C C . ASP C 3 98 ? 206.280 191.885 174.480 1.00 99.65 98 ASP F C 1
ATOM 7616 O O . ASP C 3 98 ? 205.346 191.395 175.126 1.00 99.65 98 ASP F O 1
ATOM 7621 N N . LYS C 3 99 ? 206.487 193.202 174.420 1.00 97.65 99 LYS F N 1
ATOM 7622 C CA . LYS C 3 99 ? 205.625 194.129 175.143 1.00 97.65 99 LYS F CA 1
ATOM 7623 C C . LYS C 3 99 ? 204.209 194.171 174.582 1.00 97.65 99 LYS F C 1
ATOM 7624 O O . LYS C 3 99 ? 203.307 194.685 175.252 1.00 97.65 99 LYS F O 1
ATOM 7630 N N . ASN C 3 100 ? 203.992 193.647 173.378 1.00 95.89 100 ASN F N 1
ATOM 7631 C CA . ASN C 3 100 ? 202.680 193.643 172.748 1.00 95.89 100 ASN F CA 1
ATOM 7632 C C . ASN C 3 100 ? 201.975 192.297 172.865 1.00 95.89 100 ASN F C 1
ATOM 7633 O O . ASN C 3 100 ? 200.972 192.074 172.181 1.00 95.89 100 ASN F O 1
ATOM 7638 N N . LYS C 3 101 ? 202.474 191.400 173.710 1.00 95.01 101 LYS F N 1
ATOM 7639 C CA . LYS C 3 101 ? 201.890 190.079 173.901 1.00 95.01 101 LYS F CA 1
ATOM 7640 C C . LYS C 3 101 ? 201.256 190.017 175.284 1.00 95.01 101 LYS F C 1
ATOM 7641 O O . LYS C 3 101 ? 201.921 190.292 176.289 1.00 95.01 101 LYS F O 1
ATOM 7647 N N . PHE C 3 102 ? 199.975 189.657 175.332 1.00 89.21 102 PHE F N 1
ATOM 7648 C CA . PHE C 3 102 ? 199.235 189.550 176.585 1.00 89.21 102 PHE F CA 1
ATOM 7649 C C . PHE C 3 102 ? 198.512 188.211 176.604 1.00 89.21 102 PHE F C 1
ATOM 7650 O O . PHE C 3 102 ? 197.684 187.946 175.708 1.00 89.21 102 PHE F O 1
ATOM 7658 N N . PRO C 3 103 ? 198.789 187.337 177.571 1.00 87.05 103 PRO F N 1
ATOM 7659 C CA . PRO C 3 103 ? 198.000 186.105 177.692 1.00 87.05 103 PRO F CA 1
ATOM 7660 C C . PRO C 3 103 ? 196.535 186.423 177.956 1.00 87.05 103 PRO F C 1
ATOM 7661 O O . PRO C 3 103 ? 196.205 187.355 178.693 1.00 87.05 103 PRO F O 1
ATOM 7665 N N . GLY C 3 104 ? 195.656 185.637 177.346 1.00 77.67 104 GLY F N 1
ATOM 7666 C CA . GLY C 3 104 ? 194.222 185.872 177.400 1.00 77.67 104 GLY F CA 1
ATOM 7667 C C . GLY C 3 104 ? 193.719 186.748 176.271 1.00 77.67 104 GLY F C 1
ATOM 7668 O O . GLY C 3 104 ? 192.662 186.478 175.696 1.00 77.67 104 GLY F O 1
ATOM 7669 N N . ASP C 3 105 ? 194.468 187.804 175.947 1.00 77.92 105 ASP F N 1
ATOM 7670 C CA . ASP C 3 105 ? 194.196 188.688 174.813 1.00 77.92 105 ASP F CA 1
ATOM 7671 C C . ASP C 3 105 ? 192.815 189.344 174.933 1.00 77.92 105 ASP F C 1
ATOM 7672 O O . ASP C 3 105 ? 191.902 189.112 174.139 1.00 77.92 105 ASP F O 1
ATOM 7677 N N . SER C 3 106 ? 192.693 190.171 175.971 1.00 72.13 106 SER F N 1
ATOM 7678 C CA . SER C 3 106 ? 191.589 191.111 176.143 1.00 72.13 106 SER F CA 1
ATOM 7679 C C . SER C 3 106 ? 190.230 190.436 176.281 1.00 72.13 106 SER F C 1
ATOM 7680 O O . SER C 3 106 ? 189.202 191.063 176.006 1.00 72.13 106 SER F O 1
ATOM 7683 N N . VAL C 3 107 ? 190.186 189.176 176.705 1.00 63.05 107 VAL F N 1
ATOM 7684 C CA . VAL C 3 107 ? 188.910 188.515 176.953 1.00 63.05 107 VAL F CA 1
ATOM 7685 C C . VAL C 3 107 ? 189.109 187.355 177.921 1.00 63.05 107 VAL F C 1
ATOM 7686 O O . VAL C 3 107 ? 190.068 186.584 177.803 1.00 63.05 107 VAL F O 1
ATOM 7690 N N . VAL C 3 108 ? 188.217 187.244 178.901 1.00 56.42 108 VAL F N 1
ATOM 7691 C CA . VAL C 3 108 ? 188.220 186.154 179.869 1.00 56.42 108 VAL F CA 1
ATOM 7692 C C . VAL C 3 108 ? 186.989 185.304 179.600 1.00 56.42 108 VAL F C 1
ATOM 7693 O O . VAL C 3 108 ? 185.857 185.796 179.683 1.00 56.42 108 VAL F O 1
ATOM 7697 N N . THR C 3 109 ? 187.203 184.032 179.282 1.00 55.80 109 THR F N 1
ATOM 7698 C CA . THR C 3 109 ? 186.135 183.143 178.858 1.00 55.80 109 THR F CA 1
ATOM 7699 C C . THR C 3 109 ? 186.093 181.903 179.739 1.00 55.80 109 THR F C 1
ATOM 7700 O O . THR C 3 109 ? 187.130 181.394 180.174 1.00 55.80 109 THR F O 1
ATOM 7704 N N . GLY C 3 110 ? 184.887 181.409 179.990 1.00 52.48 110 GLY F N 1
ATOM 7705 C CA . GLY C 3 110 ? 184.755 180.192 180.763 1.00 52.48 110 GLY F CA 1
ATOM 7706 C C . GLY C 3 110 ? 183.311 179.824 181.000 1.00 52.48 110 GLY F C 1
ATOM 7707 O O . GLY C 3 110 ? 182.403 180.319 180.328 1.00 52.48 110 GLY F O 1
ATOM 7708 N N . ARG C 3 111 ? 183.112 178.935 181.967 1.00 51.62 111 ARG F N 1
ATOM 7709 C CA . ARG C 3 111 ? 181.786 178.477 182.348 1.00 51.62 111 ARG F CA 1
ATOM 7710 C C . ARG C 3 111 ? 181.634 178.558 183.859 1.00 51.62 111 ARG F C 1
ATOM 7711 O O . ARG C 3 111 ? 182.597 178.386 184.608 1.00 51.62 111 ARG F O 1
ATOM 7719 N N . GLY C 3 112 ? 180.412 178.834 184.301 1.00 49.36 112 GLY F N 1
ATOM 7720 C CA . GLY C 3 112 ? 180.119 178.913 185.716 1.00 49.36 112 GLY F CA 1
ATOM 7721 C C . GLY C 3 112 ? 178.697 178.505 186.028 1.00 49.36 112 GLY F C 1
ATOM 7722 O O . GLY C 3 112 ? 177.995 177.972 185.164 1.00 49.36 112 GLY F O 1
ATOM 7723 N N . ARG C 3 113 ? 178.257 178.745 187.258 1.00 50.39 113 ARG F N 1
ATOM 7724 C CA . ARG C 3 113 ? 176.904 178.410 187.670 1.00 50.39 113 ARG F CA 1
ATOM 7725 C C . ARG C 3 113 ? 176.255 179.609 188.343 1.00 50.39 113 ARG F C 1
ATOM 7726 O O . ARG C 3 113 ? 176.884 180.297 189.151 1.00 50.39 113 ARG F O 1
ATOM 7734 N N . ILE C 3 114 ? 174.997 179.854 187.993 1.00 49.04 114 ILE F N 1
ATOM 7735 C CA . ILE C 3 114 ? 174.167 180.859 188.644 1.00 49.04 114 ILE F CA 1
ATOM 7736 C C . ILE C 3 114 ? 173.048 180.123 189.364 1.00 49.04 114 ILE F C 1
ATOM 7737 O O . ILE C 3 114 ? 172.221 179.459 188.725 1.00 49.04 114 ILE F O 1
ATOM 7742 N N . ASN C 3 115 ? 173.041 180.221 190.694 1.00 50.73 115 ASN F N 1
ATOM 7743 C CA . ASN C 3 115 ? 172.059 179.536 191.536 1.00 50.73 115 ASN F CA 1
ATOM 7744 C C . ASN C 3 115 ? 172.008 178.041 191.234 1.00 50.73 115 ASN F C 1
ATOM 7745 O O . ASN C 3 115 ? 170.952 177.409 191.318 1.00 50.73 115 ASN F O 1
ATOM 7750 N N . GLY C 3 116 ? 173.154 177.465 190.879 1.00 49.47 116 GLY F N 1
ATOM 7751 C CA . GLY C 3 116 ? 173.248 176.052 190.589 1.00 49.47 116 GLY F CA 1
ATOM 7752 C C . GLY C 3 116 ? 173.017 175.659 189.147 1.00 49.47 116 GLY F C 1
ATOM 7753 O O . GLY C 3 116 ? 173.124 174.469 188.826 1.00 49.47 116 GLY F O 1
ATOM 7754 N N . ARG C 3 117 ? 172.707 176.606 188.265 1.00 46.65 117 ARG F N 1
ATOM 7755 C CA . ARG C 3 117 ? 172.415 176.304 186.871 1.00 46.65 117 ARG F CA 1
ATOM 7756 C C . ARG C 3 117 ? 173.578 176.732 185.984 1.00 46.65 117 ARG F C 1
ATOM 7757 O O . ARG C 3 117 ? 174.114 177.832 186.137 1.00 46.65 117 ARG F O 1
ATOM 7765 N N . LEU C 3 118 ? 173.959 175.852 185.061 1.00 46.49 118 LEU F N 1
ATOM 7766 C CA . LEU C 3 118 ? 175.138 176.070 184.233 1.00 46.49 118 LEU F CA 1
ATOM 7767 C C . LEU C 3 118 ? 174.937 177.240 183.275 1.00 46.49 118 LEU F C 1
ATOM 7768 O O . LEU C 3 118 ? 173.842 177.457 182.751 1.00 46.49 118 LEU F O 1
ATOM 7773 N N . VAL C 3 119 ? 176.013 177.996 183.048 1.00 46.83 119 VAL F N 1
ATOM 7774 C CA . VAL C 3 119 ? 176.007 179.112 182.111 1.00 46.83 119 VAL F CA 1
ATOM 7775 C C . VAL C 3 119 ? 177.422 179.281 181.573 1.00 46.83 119 VAL F C 1
ATOM 7776 O O . VAL C 3 119 ? 178.400 178.920 182.231 1.00 46.83 119 VAL F O 1
ATOM 7780 N N . TYR C 3 120 ? 177.527 179.799 180.353 1.00 50.26 120 TYR F N 1
ATOM 7781 C CA . TYR C 3 120 ? 178.808 180.094 179.727 1.00 50.26 120 TYR F CA 1
ATOM 7782 C C . TYR C 3 120 ? 178.967 181.602 179.589 1.00 50.26 120 TYR F C 1
ATOM 7783 O O . TYR C 3 120 ? 178.037 182.295 179.166 1.00 50.26 120 TYR F O 1
ATOM 7792 N N . VAL C 3 121 ? 180.146 182.109 179.946 1.00 50.49 121 VAL F N 1
ATOM 7793 C CA . VAL C 3 121 ? 180.359 183.543 180.080 1.00 50.49 121 VAL F CA 1
ATOM 7794 C C . VAL C 3 121 ? 181.660 183.943 179.397 1.00 50.49 121 VAL F C 1
ATOM 7795 O O . VAL C 3 121 ? 182.639 183.189 179.378 1.00 50.49 121 VAL F O 1
ATOM 7799 N N . PHE C 3 122 ? 181.646 185.130 178.792 1.00 51.05 122 PHE F N 1
ATOM 7800 C CA . PHE C 3 122 ? 182.854 185.794 178.331 1.00 51.05 122 PHE F CA 1
ATOM 7801 C C . PHE C 3 122 ? 182.765 187.267 178.701 1.00 51.05 122 PHE F C 1
ATOM 7802 O O . PHE C 3 122 ? 181.693 187.872 178.616 1.00 51.05 122 PHE F O 1
ATOM 7810 N N . SER C 3 123 ? 183.891 187.831 179.126 1.00 57.20 123 SER F N 1
ATOM 7811 C CA . SER C 3 123 ? 183.971 189.230 179.527 1.00 57.20 123 SER F CA 1
ATOM 7812 C C . SER C 3 123 ? 185.150 189.871 178.814 1.00 57.20 123 SER F C 1
ATOM 7813 O O . SER C 3 123 ? 186.281 189.392 178.929 1.00 57.20 123 SER F O 1
ATOM 7816 N N . GLN C 3 124 ? 184.886 190.951 178.086 1.00 64.62 124 GLN F N 1
ATOM 7817 C CA . GLN C 3 124 ? 185.926 191.623 177.321 1.00 64.62 124 GLN F CA 1
ATOM 7818 C C . GLN C 3 124 ? 186.744 192.531 178.231 1.00 64.62 124 GLN F C 1
ATOM 7819 O O . GLN C 3 124 ? 186.188 193.307 179.013 1.00 64.62 124 GLN F O 1
ATOM 7825 N N . ASP C 3 125 ? 188.068 192.430 178.125 1.00 75.79 125 ASP F N 1
ATOM 7826 C CA . ASP C 3 125 ? 188.991 193.172 178.977 1.00 75.79 125 ASP F CA 1
ATOM 7827 C C . ASP C 3 125 ? 189.449 194.422 178.234 1.00 75.79 125 ASP F C 1
ATOM 7828 O O . ASP C 3 125 ? 190.173 194.331 177.238 1.00 75.79 125 ASP F O 1
ATOM 7833 N N . PHE C 3 126 ? 189.032 195.589 178.728 1.00 79.66 126 PHE F N 1
ATOM 7834 C CA . PHE C 3 126 ? 189.357 196.857 178.088 1.00 79.66 126 PHE F CA 1
ATOM 7835 C C . PHE C 3 126 ? 190.811 197.270 178.282 1.00 79.66 126 PHE F C 1
ATOM 7836 O O . PHE C 3 126 ? 191.268 198.193 177.601 1.00 79.66 126 PHE F O 1
ATOM 7844 N N . THR C 3 127 ? 191.546 196.617 179.182 1.00 82.37 127 THR F N 1
ATOM 7845 C CA . THR C 3 127 ? 192.909 197.029 179.488 1.00 82.37 127 THR F CA 1
ATOM 7846 C C . THR C 3 127 ? 193.940 196.489 178.504 1.00 82.37 127 THR F C 1
ATOM 7847 O O . THR C 3 127 ? 195.111 196.869 178.595 1.00 82.37 127 THR F O 1
ATOM 7851 N N . VAL C 3 128 ? 193.547 195.621 177.579 1.00 82.40 128 VAL F N 1
ATOM 7852 C CA . VAL C 3 128 ? 194.462 195.045 176.600 1.00 82.40 128 VAL F CA 1
ATOM 7853 C C . VAL C 3 128 ? 194.036 195.558 175.231 1.00 82.40 128 VAL F C 1
ATOM 7854 O O . VAL C 3 128 ? 193.039 195.095 174.665 1.00 82.40 128 VAL F O 1
ATOM 7858 N N . PHE C 3 129 ? 194.796 196.516 174.696 1.00 85.33 129 PHE F N 1
ATOM 7859 C CA . PHE C 3 129 ? 194.533 197.106 173.381 1.00 85.33 129 PHE F CA 1
ATOM 7860 C C . PHE C 3 129 ? 193.124 197.688 173.299 1.00 85.33 129 PHE F C 1
ATOM 7861 O O . PHE C 3 129 ? 192.464 197.621 172.260 1.00 85.33 129 PHE F O 1
ATOM 7869 N N . GLY C 3 130 ? 192.661 198.267 174.404 1.00 83.63 130 GLY F N 1
ATOM 7870 C CA . GLY C 3 130 ? 191.330 198.842 174.440 1.00 83.63 130 GLY F CA 1
ATOM 7871 C C . GLY C 3 130 ? 190.213 197.847 174.237 1.00 83.63 130 GLY F C 1
ATOM 7872 O O . GLY C 3 130 ? 189.130 198.229 173.789 1.00 83.63 130 GLY F O 1
ATOM 7873 N N . GLY C 3 131 ? 190.446 196.575 174.551 1.00 78.78 131 GLY F N 1
ATOM 7874 C CA . GLY C 3 131 ? 189.439 195.557 174.338 1.00 78.78 131 GLY F CA 1
ATOM 7875 C C . GLY C 3 131 ? 189.168 195.219 172.892 1.00 78.78 131 GLY F C 1
ATOM 7876 O O . GLY C 3 131 ? 188.166 194.558 172.607 1.00 78.78 131 GLY F O 1
ATOM 7877 N N . SER C 3 132 ? 190.030 195.645 171.972 1.00 81.75 132 SER F N 1
ATOM 7878 C CA . SER C 3 132 ? 189.796 195.408 170.554 1.00 81.75 132 SER F CA 1
ATOM 7879 C C . SER C 3 132 ? 189.813 193.915 170.248 1.00 81.75 132 SER F C 1
ATOM 7880 O O . SER C 3 132 ? 190.546 193.138 170.865 1.00 81.75 132 SER F O 1
ATOM 7883 N N . LEU C 3 133 ? 188.991 193.518 169.282 1.00 76.26 133 LEU F N 1
ATOM 7884 C CA . LEU C 3 133 ? 188.809 192.113 168.951 1.00 76.26 133 LEU F CA 1
ATOM 7885 C C . LEU C 3 133 ? 189.855 191.673 167.936 1.00 76.26 133 LEU F C 1
ATOM 7886 O O . LEU C 3 133 ? 190.008 192.294 166.880 1.00 76.26 133 LEU F O 1
ATOM 7891 N N . SER C 3 134 ? 190.566 190.601 168.261 1.00 76.52 134 SER F N 1
ATOM 7892 C CA . SER C 3 134 ? 191.594 190.023 167.409 1.00 76.52 134 SER F CA 1
ATOM 7893 C C . SER C 3 134 ? 191.207 188.586 167.063 1.00 76.52 134 SER F C 1
ATOM 7894 O O . SER C 3 134 ? 190.104 188.126 167.368 1.00 76.52 134 SER F O 1
ATOM 7897 N N . GLY C 3 135 ? 192.130 187.878 166.410 1.00 70.35 135 GLY F N 1
ATOM 7898 C CA . GLY C 3 135 ? 191.880 186.484 166.085 1.00 70.35 135 GLY F CA 1
ATOM 7899 C C . GLY C 3 135 ? 191.725 185.611 167.316 1.00 70.35 135 GLY F C 1
ATOM 7900 O O . GLY C 3 135 ? 190.839 184.756 167.371 1.00 70.35 135 GLY F O 1
ATOM 7901 N N . ALA C 3 136 ? 192.584 185.812 168.318 1.00 69.31 136 ALA F N 1
ATOM 7902 C CA . ALA C 3 136 ? 192.500 185.020 169.542 1.00 69.31 136 ALA F CA 1
ATOM 7903 C C . ALA C 3 136 ? 191.224 185.325 170.318 1.00 69.31 136 ALA F C 1
ATOM 7904 O O . ALA C 3 136 ? 190.587 184.415 170.861 1.00 69.31 136 ALA F O 1
ATOM 7906 N N . HIS C 3 137 ? 190.848 186.604 170.391 1.00 67.64 137 HIS F N 1
ATOM 7907 C CA . HIS C 3 137 ? 189.610 187.003 171.055 1.00 67.64 137 HIS F CA 1
ATOM 7908 C C . HIS C 3 137 ? 188.408 186.292 170.441 1.00 67.64 137 HIS F C 1
ATOM 7909 O O . HIS C 3 137 ? 187.605 185.659 171.144 1.00 67.64 137 HIS F O 1
ATOM 7916 N N . ALA C 3 138 ? 188.286 186.377 169.116 1.00 64.64 138 ALA F N 1
ATOM 7917 C CA . ALA C 3 138 ? 187.175 185.741 168.422 1.00 64.64 138 ALA F CA 1
ATOM 7918 C C . ALA C 3 138 ? 187.235 184.226 168.551 1.00 64.64 138 ALA F C 1
ATOM 7919 O O . ALA C 3 138 ? 186.196 183.572 168.663 1.00 64.64 138 ALA F O 1
ATOM 7921 N N . GLN C 3 139 ? 188.439 183.650 168.525 1.00 66.02 139 GLN F N 1
ATOM 7922 C CA . GLN C 3 139 ? 188.569 182.204 168.677 1.00 66.02 139 GLN F CA 1
ATOM 7923 C C . GLN C 3 139 ? 188.065 181.747 170.040 1.00 66.02 139 GLN F C 1
ATOM 7924 O O . GLN C 3 139 ? 187.337 180.752 170.139 1.00 66.02 139 GLN F O 1
ATOM 7930 N N . LYS C 3 140 ? 188.436 182.466 171.103 1.00 61.59 140 LYS F N 1
ATOM 7931 C CA . LYS C 3 140 ? 187.963 182.112 172.438 1.00 61.59 140 LYS F CA 1
ATOM 7932 C C . LYS C 3 140 ? 186.448 182.245 172.542 1.00 61.59 140 LYS F C 1
ATOM 7933 O O . LYS C 3 140 ? 185.771 181.355 173.082 1.00 61.59 140 LYS F O 1
ATOM 7939 N N . ILE C 3 141 ? 185.895 183.343 172.019 1.00 58.30 141 ILE F N 1
ATOM 7940 C CA . ILE C 3 141 ? 184.447 183.529 172.082 1.00 58.30 141 ILE F CA 1
ATOM 7941 C C . ILE C 3 141 ? 183.733 182.430 171.303 1.00 58.30 141 ILE F C 1
ATOM 7942 O O . ILE C 3 141 ? 182.731 181.869 171.767 1.00 58.30 141 ILE F O 1
ATOM 7947 N N . CYS C 3 142 ? 184.240 182.098 170.113 1.00 59.83 142 CYS F N 1
ATOM 7948 C CA . CYS C 3 142 ? 183.621 181.066 169.292 1.00 59.83 142 CYS F CA 1
ATOM 7949 C C . CYS C 3 142 ? 183.690 179.706 169.969 1.00 59.83 142 CYS F C 1
ATOM 7950 O O . CYS C 3 142 ? 182.736 178.925 169.900 1.00 59.83 142 CYS F O 1
ATOM 7953 N N . LYS C 3 143 ? 184.812 179.401 170.624 1.00 58.33 143 LYS F N 1
ATOM 7954 C CA . LYS C 3 143 ? 184.917 178.143 171.356 1.00 58.33 143 LYS F CA 1
ATOM 7955 C C . LYS C 3 143 ? 183.891 178.075 172.480 1.00 58.33 143 LYS F C 1
ATOM 7956 O O . LYS C 3 143 ? 183.240 177.039 172.678 1.00 58.33 143 LYS F O 1
ATOM 7962 N N . ILE C 3 144 ? 183.723 179.175 173.218 1.00 56.27 144 ILE F N 1
ATOM 7963 C CA . ILE C 3 144 ? 182.753 179.186 174.312 1.00 56.27 144 ILE F CA 1
ATOM 7964 C C . ILE C 3 144 ? 181.339 178.982 173.781 1.00 56.27 144 ILE F C 1
ATOM 7965 O O . ILE C 3 144 ? 180.565 178.181 174.321 1.00 56.27 144 ILE F O 1
ATOM 7970 N N . MET C 3 145 ? 180.979 179.699 172.713 1.00 57.12 145 MET F N 1
ATOM 7971 C CA . MET C 3 145 ? 179.633 179.552 172.162 1.00 57.12 145 MET F CA 1
ATOM 7972 C C . MET C 3 145 ? 179.411 178.158 171.588 1.00 57.12 145 MET F C 1
ATOM 7973 O O . MET C 3 145 ? 178.316 177.596 171.717 1.00 57.12 145 MET F O 1
ATOM 7978 N N . ASP C 3 146 ? 180.431 177.583 170.946 1.00 57.46 146 ASP F N 1
ATOM 7979 C CA . ASP C 3 146 ? 180.297 176.234 170.407 1.00 57.46 146 ASP F CA 1
ATOM 7980 C C . ASP C 3 146 ? 180.072 175.219 171.517 1.00 57.46 146 ASP F C 1
ATOM 7981 O O . ASP C 3 146 ? 179.205 174.345 171.401 1.00 57.46 146 ASP F O 1
ATOM 7986 N N . GLN C 3 147 ? 180.830 175.324 172.611 1.00 55.34 147 GLN F N 1
ATOM 7987 C CA . GLN C 3 147 ? 180.622 174.400 173.722 1.00 55.34 147 GLN F CA 1
ATOM 7988 C C . GLN C 3 147 ? 179.248 174.598 174.353 1.00 55.34 147 GLN F C 1
ATOM 7989 O O . GLN C 3 147 ? 178.579 173.622 174.720 1.00 55.34 147 GLN F O 1
ATOM 7995 N N . ALA C 3 148 ? 178.806 175.853 174.477 1.00 52.39 148 ALA F N 1
ATOM 7996 C CA . ALA C 3 148 ? 177.494 176.124 175.055 1.00 52.39 148 ALA F CA 1
ATOM 7997 C C . ALA C 3 148 ? 176.377 175.529 174.206 1.00 52.39 148 ALA F C 1
ATOM 7998 O O . ALA C 3 148 ? 175.422 174.955 174.741 1.00 52.39 148 ALA F O 1
ATOM 8000 N N . ILE C 3 149 ? 176.473 175.660 172.881 1.00 52.36 149 ILE F N 1
ATOM 8001 C CA . ILE C 3 149 ? 175.443 175.078 172.026 1.00 52.36 149 ILE F CA 1
ATOM 8002 C C . ILE C 3 149 ? 175.559 173.559 172.000 1.00 52.36 149 ILE F C 1
ATOM 8003 O O . ILE C 3 149 ? 174.564 172.859 171.774 1.00 52.36 149 ILE F O 1
ATOM 8008 N N . THR C 3 150 ? 176.760 173.020 172.226 1.00 52.67 150 THR F N 1
ATOM 8009 C CA . THR C 3 150 ? 176.913 171.571 172.300 1.00 52.67 150 THR F CA 1
ATOM 8010 C C . THR C 3 150 ? 176.220 171.005 173.533 1.00 52.67 150 THR F C 1
ATOM 8011 O O . THR C 3 150 ? 175.538 169.977 173.450 1.00 52.67 150 THR F O 1
ATOM 8015 N N . VAL C 3 151 ? 176.371 171.663 174.683 1.00 50.16 151 VAL F N 1
ATOM 8016 C CA . VAL C 3 151 ? 175.746 171.159 175.903 1.00 50.16 151 VAL F CA 1
ATOM 8017 C C . VAL C 3 151 ? 174.336 171.699 176.122 1.00 50.16 151 VAL F C 1
ATOM 8018 O O . VAL C 3 151 ? 173.548 171.065 176.838 1.00 50.16 151 VAL F O 1
ATOM 8022 N N . GLY C 3 152 ? 173.994 172.841 175.531 1.00 49.91 152 GLY F N 1
ATOM 8023 C CA . GLY C 3 152 ? 172.668 173.404 175.693 1.00 49.91 152 GLY F CA 1
ATOM 8024 C C . GLY C 3 152 ? 172.529 174.289 176.914 1.00 49.91 152 GLY F C 1
ATOM 8025 O O . GLY C 3 152 ? 171.646 174.073 177.748 1.00 49.91 152 GLY F O 1
ATOM 8026 N N . ALA C 3 153 ? 173.391 175.289 177.028 1.00 49.50 153 ALA F N 1
ATOM 8027 C CA . ALA C 3 153 ? 173.409 176.219 178.144 1.00 49.50 153 ALA F CA 1
ATOM 8028 C C . ALA C 3 153 ? 173.409 177.643 177.615 1.00 49.50 153 ALA F C 1
ATOM 8029 O O . ALA C 3 153 ? 173.880 177.899 176.502 1.00 49.50 153 ALA F O 1
ATOM 8031 N N . PRO C 3 154 ? 172.884 178.593 178.385 1.00 47.36 154 PRO F N 1
ATOM 8032 C CA . PRO C 3 154 ? 172.828 179.982 177.914 1.00 47.36 154 PRO F CA 1
ATOM 8033 C C . PRO C 3 154 ? 174.212 180.610 177.859 1.00 47.36 154 PRO F C 1
ATOM 8034 O O . PRO C 3 154 ? 175.182 180.123 178.441 1.00 47.36 154 PRO F O 1
ATOM 8038 N N . VAL C 3 155 ? 174.289 181.722 177.131 1.00 49.22 155 VAL F N 1
ATOM 8039 C CA . VAL C 3 155 ? 175.518 182.489 176.971 1.00 49.22 155 VAL F CA 1
ATOM 8040 C C . VAL C 3 155 ? 175.265 183.906 177.465 1.00 49.22 155 VAL F C 1
ATOM 8041 O O . VAL C 3 155 ? 174.267 184.531 177.087 1.00 49.22 155 VAL F O 1
ATOM 8045 N N . ILE C 3 156 ? 176.161 184.399 178.315 1.00 48.87 156 ILE F N 1
ATOM 8046 C CA . ILE C 3 156 ? 176.116 185.761 178.832 1.00 48.87 156 ILE F CA 1
ATOM 8047 C C . ILE C 3 156 ? 177.400 186.463 178.416 1.00 48.87 156 ILE F C 1
ATOM 8048 O O . ILE C 3 156 ? 178.498 185.951 178.660 1.00 48.87 156 ILE F O 1
ATOM 8053 N N . GLY C 3 157 ? 177.261 187.627 177.789 1.00 51.27 157 GLY F N 1
ATOM 8054 C CA . GLY C 3 157 ? 178.413 188.363 177.315 1.00 51.27 157 GLY F CA 1
ATOM 8055 C C . GLY C 3 157 ? 178.522 189.765 177.874 1.00 51.27 157 GLY F C 1
ATOM 8056 O O . GLY C 3 157 ? 177.650 190.607 177.637 1.00 51.27 157 GLY F O 1
ATOM 8057 N N . LEU C 3 158 ? 179.596 190.027 178.613 1.00 54.09 158 LEU F N 1
ATOM 8058 C CA . LEU C 3 158 ? 179.887 191.360 179.130 1.00 54.09 158 LEU F CA 1
ATOM 8059 C C . LEU C 3 158 ? 180.753 192.081 178.104 1.00 54.09 158 LEU F C 1
ATOM 8060 O O . LEU C 3 158 ? 181.902 191.694 177.869 1.00 54.09 158 LEU F O 1
ATOM 8065 N N . ASN C 3 159 ? 180.203 193.126 177.496 1.00 59.23 159 ASN F N 1
ATOM 8066 C CA . ASN C 3 159 ? 180.811 193.774 176.342 1.00 59.23 159 ASN F CA 1
ATOM 8067 C C . ASN C 3 159 ? 181.490 195.070 176.766 1.00 59.23 159 ASN F C 1
ATOM 8068 O O . ASN C 3 159 ? 180.834 195.983 177.276 1.00 59.23 159 ASN F O 1
ATOM 8073 N N . ASP C 3 160 ? 182.804 195.140 176.555 1.00 71.22 160 ASP F N 1
ATOM 8074 C CA . ASP C 3 160 ? 183.573 196.372 176.738 1.00 71.22 160 ASP F CA 1
ATOM 8075 C C . ASP C 3 160 ? 184.733 196.305 175.743 1.00 71.22 160 ASP F C 1
ATOM 8076 O O . ASP C 3 160 ? 185.793 195.752 176.042 1.00 71.22 160 ASP F O 1
ATOM 8081 N N . SER C 3 161 ? 184.518 196.878 174.561 1.00 75.91 161 SER F N 1
ATOM 8082 C CA . SER C 3 161 ? 185.463 196.731 173.464 1.00 75.91 161 SER F CA 1
ATOM 8083 C C . SER C 3 161 ? 185.411 197.959 172.571 1.00 75.91 161 SER F C 1
ATOM 8084 O O . SER C 3 161 ? 184.329 198.453 172.248 1.00 75.91 161 SER F O 1
ATOM 8087 N N . GLY C 3 162 ? 186.584 198.431 172.161 1.00 83.59 162 GLY F N 1
ATOM 8088 C CA . GLY C 3 162 ? 186.679 199.575 171.282 1.00 83.59 162 GLY F CA 1
ATOM 8089 C C . GLY C 3 162 ? 186.437 199.295 169.819 1.00 83.59 162 GLY F C 1
ATOM 8090 O O . GLY C 3 162 ? 186.440 200.228 169.013 1.00 83.59 162 GLY F O 1
ATOM 8091 N N . GLY C 3 163 ? 186.223 198.034 169.443 1.00 82.68 163 GLY F N 1
ATOM 8092 C CA . GLY C 3 163 ? 185.969 197.672 168.065 1.00 82.68 163 GLY F CA 1
ATOM 8093 C C . GLY C 3 163 ? 186.960 196.634 167.567 1.00 82.68 163 GLY F C 1
ATOM 8094 O O . GLY C 3 163 ? 187.432 195.784 168.331 1.00 82.68 163 GLY F O 1
ATOM 8095 N N . ALA C 3 164 ? 187.263 196.711 166.275 1.00 85.45 164 ALA F N 1
ATOM 8096 C CA . ALA C 3 164 ? 188.173 195.773 165.636 1.00 85.45 164 ALA F CA 1
ATOM 8097 C C . ALA C 3 164 ? 189.611 196.256 165.763 1.00 85.45 164 ALA F C 1
ATOM 8098 O O . ALA C 3 164 ? 189.893 197.450 165.625 1.00 85.45 164 ALA F O 1
ATOM 8100 N N . ARG C 3 165 ? 190.517 195.321 166.033 1.00 84.76 165 ARG F N 1
ATOM 8101 C CA . ARG C 3 165 ? 191.937 195.645 166.074 1.00 84.76 165 ARG F CA 1
ATOM 8102 C C . ARG C 3 165 ? 192.433 195.916 164.660 1.00 84.76 165 ARG F C 1
ATOM 8103 O O . ARG C 3 165 ? 192.427 195.021 163.809 1.00 84.76 165 ARG F O 1
ATOM 8111 N N . ILE C 3 166 ? 192.857 197.156 164.410 1.00 93.56 166 ILE F N 1
ATOM 8112 C CA . ILE C 3 166 ? 193.235 197.561 163.060 1.00 93.56 166 ILE F CA 1
ATOM 8113 C C . ILE C 3 166 ? 194.491 196.829 162.606 1.00 93.56 166 ILE F C 1
ATOM 8114 O O . ILE C 3 166 ? 194.639 196.498 161.424 1.00 93.56 166 ILE F O 1
ATOM 8119 N N . GLN C 3 167 ? 195.420 196.574 163.531 1.00 94.80 167 GLN F N 1
ATOM 8120 C CA . GLN C 3 167 ? 196.651 195.879 163.172 1.00 94.80 167 GLN F CA 1
ATOM 8121 C C . GLN C 3 167 ? 196.382 194.459 162.690 1.00 94.80 167 GLN F C 1
ATOM 8122 O O . GLN C 3 167 ? 197.149 193.927 161.879 1.00 94.80 167 GLN F O 1
ATOM 8128 N N . GLU C 3 168 ? 195.310 193.829 163.178 1.00 90.03 168 GLU F N 1
ATOM 8129 C CA . GLU C 3 168 ? 194.972 192.483 162.725 1.00 90.03 168 GLU F CA 1
ATOM 8130 C C . GLU C 3 168 ? 194.632 192.467 161.240 1.00 90.03 168 GLU F C 1
ATOM 8131 O O . GLU C 3 168 ? 195.040 191.556 160.511 1.00 90.03 168 GLU F O 1
ATOM 8137 N N . GLY C 3 169 ? 193.886 193.466 160.775 1.00 85.33 169 GLY F N 1
ATOM 8138 C CA . GLY C 3 169 ? 193.452 193.501 159.394 1.00 85.33 169 GLY F CA 1
ATOM 8139 C C . GLY C 3 169 ? 192.156 192.748 159.178 1.00 85.33 169 GLY F C 1
ATOM 8140 O O . GLY C 3 169 ? 191.243 192.825 160.004 1.00 85.33 169 GLY F O 1
ATOM 8141 N N . VAL C 3 170 ? 192.069 192.004 158.073 1.00 81.57 170 VAL F N 1
ATOM 8142 C CA . VAL C 3 170 ? 190.859 191.251 157.760 1.00 81.57 170 VAL F CA 1
ATOM 8143 C C . VAL C 3 170 ? 190.592 190.120 158.740 1.00 81.57 170 VAL F C 1
ATOM 8144 O O . VAL C 3 170 ? 189.489 189.560 158.739 1.00 81.57 170 VAL F O 1
ATOM 8148 N N . GLU C 3 171 ? 191.573 189.768 159.576 1.00 82.16 171 GLU F N 1
ATOM 8149 C CA . GLU C 3 171 ? 191.356 188.727 160.576 1.00 82.16 171 GLU F CA 1
ATOM 8150 C C . GLU C 3 171 ? 190.286 189.138 161.579 1.00 82.16 171 GLU F C 1
ATOM 8151 O O . GLU C 3 171 ? 189.464 188.314 161.995 1.00 82.16 171 GLU F O 1
ATOM 8157 N N . SER C 3 172 ? 190.283 190.411 161.985 1.00 79.03 172 SER F N 1
ATOM 8158 C CA . SER C 3 172 ? 189.251 190.892 162.897 1.00 79.03 172 SER F CA 1
ATOM 8159 C C . SER C 3 172 ? 187.871 190.835 162.251 1.00 79.03 172 SER F C 1
ATOM 8160 O O . SER C 3 172 ? 186.885 190.481 162.909 1.00 79.03 172 SER F O 1
ATOM 8163 N N . LEU C 3 173 ? 187.781 191.185 160.965 1.00 76.52 173 LEU F N 1
ATOM 8164 C CA . LEU C 3 173 ? 186.508 191.082 160.259 1.00 76.52 173 LEU F CA 1
ATOM 8165 C C . LEU C 3 173 ? 186.037 189.635 160.185 1.00 76.52 173 LEU F C 1
ATOM 8166 O O . LEU C 3 173 ? 184.849 189.349 160.378 1.00 76.52 173 LEU F O 1
ATOM 8171 N N . ALA C 3 174 ? 186.958 188.708 159.909 1.00 73.49 174 ALA F N 1
ATOM 8172 C CA . ALA C 3 174 ? 186.596 187.295 159.874 1.00 73.49 174 ALA F CA 1
ATOM 8173 C C . ALA C 3 174 ? 186.120 186.815 161.238 1.00 73.49 174 ALA F C 1
ATOM 8174 O O . ALA C 3 174 ? 185.164 186.036 161.333 1.00 73.49 174 ALA F O 1
ATOM 8176 N N . GLY C 3 175 ? 186.778 187.265 162.307 1.00 71.16 175 GLY F N 1
ATOM 8177 C CA . GLY C 3 175 ? 186.346 186.883 163.642 1.00 71.16 175 GLY F CA 1
ATOM 8178 C C . GLY C 3 175 ? 184.968 187.416 163.983 1.00 71.16 175 GLY F C 1
ATOM 8179 O O . GLY C 3 175 ? 184.133 186.703 164.550 1.00 71.16 175 GLY F O 1
ATOM 8180 N N . TYR C 3 176 ? 184.714 188.683 163.646 1.00 70.24 176 TYR F N 1
ATOM 8181 C CA . TYR C 3 176 ? 183.381 189.247 163.829 1.00 70.24 176 TYR F CA 1
ATOM 8182 C C . TYR C 3 176 ? 182.335 188.455 163.059 1.00 70.24 176 TYR F C 1
ATOM 8183 O O . TYR C 3 176 ? 181.251 188.171 163.576 1.00 70.24 176 TYR F O 1
ATOM 8192 N N . ALA C 3 177 ? 182.641 188.098 161.811 1.00 66.47 177 ALA F N 1
ATOM 8193 C CA . ALA C 3 177 ? 181.682 187.347 161.009 1.00 66.47 177 ALA F CA 1
ATOM 8194 C C . ALA C 3 177 ? 181.427 185.964 161.598 1.00 66.47 177 ALA F C 1
ATOM 8195 O O . ALA C 3 177 ? 180.290 185.479 161.582 1.00 66.47 177 ALA F O 1
ATOM 8197 N N . ASP C 3 178 ? 182.470 185.313 162.120 1.00 65.61 178 ASP F N 1
ATOM 8198 C CA . ASP C 3 178 ? 182.282 184.020 162.774 1.00 65.61 178 ASP F CA 1
ATOM 8199 C C . ASP C 3 178 ? 181.396 184.150 164.007 1.00 65.61 178 ASP F C 1
ATOM 8200 O O . ASP C 3 178 ? 180.511 183.314 164.240 1.00 65.61 178 ASP F O 1
ATOM 8205 N N . ILE C 3 179 ? 181.618 185.195 164.808 1.00 60.64 179 ILE F N 1
ATOM 8206 C CA . ILE C 3 179 ? 180.783 185.417 165.986 1.00 60.64 179 ILE F CA 1
ATOM 8207 C C . ILE C 3 179 ? 179.338 185.669 165.574 1.00 60.64 179 ILE F C 1
ATOM 8208 O O . ILE C 3 179 ? 178.402 185.161 166.202 1.00 60.64 179 ILE F O 1
ATOM 8213 N N . PHE C 3 180 ? 179.133 186.456 164.516 1.00 59.53 180 PHE F N 1
ATOM 8214 C CA . PHE C 3 180 ? 177.780 186.724 164.037 1.00 59.53 180 PHE F CA 1
ATOM 8215 C C . PHE C 3 180 ? 177.101 185.448 163.557 1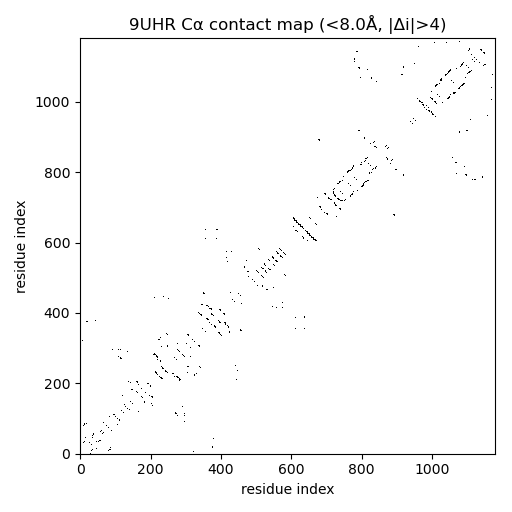.00 59.53 180 PHE F C 1
ATOM 8216 O O . PHE C 3 180 ? 175.914 185.225 163.827 1.00 59.53 180 PHE F O 1
ATOM 8224 N N . LEU C 3 181 ? 177.838 184.604 162.831 1.00 57.05 181 LEU F N 1
ATOM 8225 C CA . LEU C 3 181 ? 177.273 183.349 162.349 1.00 57.05 181 LEU F CA 1
ATOM 8226 C C . LEU C 3 181 ? 176.881 182.443 163.507 1.00 57.05 181 LEU F C 1
ATOM 8227 O O . LEU C 3 181 ? 175.814 181.818 163.483 1.00 57.05 181 LEU F O 1
ATOM 8232 N N . ARG C 3 182 ? 177.729 182.360 164.535 1.00 57.53 182 ARG F N 1
ATOM 8233 C CA . ARG C 3 182 ? 177.386 181.536 165.689 1.00 57.53 182 ARG F CA 1
ATOM 8234 C C . ARG C 3 182 ? 176.219 182.122 166.476 1.00 57.53 182 ARG F C 1
ATOM 8235 O O . ARG C 3 182 ? 175.419 181.370 167.042 1.00 57.53 182 ARG F O 1
ATOM 8243 N N . ASN C 3 183 ? 176.109 183.452 166.530 1.00 55.49 183 ASN F N 1
ATOM 8244 C CA . ASN C 3 183 ? 174.962 184.074 167.184 1.00 55.49 183 ASN F CA 1
ATOM 8245 C C . ASN C 3 183 ? 173.668 183.756 166.448 1.00 55.49 183 ASN F C 1
ATOM 8246 O O . ASN C 3 183 ? 172.646 183.456 167.075 1.00 55.49 183 ASN F O 1
ATOM 8251 N N . VAL C 3 184 ? 173.693 183.825 165.117 1.00 54.26 184 VAL F N 1
ATOM 8252 C CA . VAL C 3 184 ? 172.491 183.542 164.338 1.00 54.26 184 VAL F CA 1
ATOM 8253 C C . VAL C 3 184 ? 172.130 182.064 164.426 1.00 54.26 184 VAL F C 1
ATOM 8254 O O . VAL C 3 184 ? 170.950 181.704 164.522 1.00 54.26 184 VAL F O 1
ATOM 8258 N N . THR C 3 185 ? 173.135 181.185 164.401 1.00 55.30 185 THR F N 1
ATOM 8259 C CA . THR C 3 185 ? 172.868 179.751 164.470 1.00 55.30 185 THR F CA 1
ATOM 8260 C C . THR C 3 185 ? 172.237 179.367 165.803 1.00 55.30 185 THR F C 1
ATOM 8261 O O . THR C 3 185 ? 171.321 178.538 165.849 1.00 55.30 185 THR F O 1
ATOM 8265 N N . ALA C 3 186 ? 172.703 179.964 166.895 1.00 52.63 186 ALA F N 1
ATOM 8266 C CA . ALA C 3 186 ? 172.202 179.650 168.225 1.00 52.63 186 ALA F CA 1
ATOM 8267 C C . ALA C 3 186 ? 170.940 180.420 168.586 1.00 52.63 186 ALA F C 1
ATOM 8268 O O . ALA C 3 186 ? 170.401 180.216 169.678 1.00 52.63 186 ALA F O 1
ATOM 8270 N N . SER C 3 187 ? 170.459 181.296 167.707 1.00 52.14 187 SER F N 1
ATOM 8271 C CA . SER C 3 187 ? 169.244 182.048 167.988 1.00 52.14 187 SER F CA 1
ATOM 8272 C C . SER C 3 187 ? 168.046 181.109 168.027 1.00 52.14 187 SER F C 1
ATOM 8273 O O . SER C 3 187 ? 167.819 180.334 167.094 1.00 52.14 187 SER F O 1
ATOM 8276 N N . GLY C 3 188 ? 167.279 181.179 169.112 1.00 50.35 188 GLY F N 1
ATOM 8277 C CA . GLY C 3 188 ? 166.159 180.287 169.313 1.00 50.35 188 GLY F CA 1
ATOM 8278 C C . GLY C 3 188 ? 166.521 178.921 169.849 1.00 50.35 188 GLY F C 1
ATOM 8279 O O . GLY C 3 188 ? 165.618 178.110 170.088 1.00 50.35 188 GLY F O 1
ATOM 8280 N N . VAL C 3 189 ? 167.803 178.640 170.047 1.00 48.70 189 VAL F N 1
ATOM 8281 C CA . VAL C 3 189 ? 168.259 177.373 170.606 1.00 48.70 189 VAL F CA 1
ATOM 8282 C C . VAL C 3 189 ? 168.637 177.520 172.072 1.00 48.70 189 VAL F C 1
ATOM 8283 O O . VAL C 3 189 ? 168.160 176.770 172.923 1.00 48.70 189 VAL F O 1
ATOM 8287 N N . ILE C 3 190 ? 169.494 178.486 172.382 1.00 47.07 190 ILE F N 1
ATOM 8288 C CA . ILE C 3 190 ? 169.868 178.789 173.760 1.00 47.07 190 ILE F CA 1
ATOM 8289 C C . ILE C 3 190 ? 169.693 180.286 173.982 1.00 47.07 190 ILE F C 1
ATOM 8290 O O . ILE C 3 190 ? 169.894 181.074 173.047 1.00 47.07 190 ILE F O 1
ATOM 8295 N N . PRO C 3 191 ? 169.310 180.722 175.179 1.00 46.44 191 PRO F N 1
ATOM 8296 C CA . PRO C 3 191 ? 169.206 182.161 175.434 1.00 46.44 191 PRO F CA 1
ATOM 8297 C C . PRO C 3 191 ? 170.562 182.841 175.347 1.00 46.44 191 PRO F C 1
ATOM 8298 O O . PRO C 3 191 ? 171.593 182.280 175.721 1.00 46.44 191 PRO F O 1
ATOM 8302 N N . GLN C 3 192 ? 170.547 184.071 174.840 1.00 51.24 192 GLN F N 1
ATOM 8303 C CA . GLN C 3 192 ? 171.747 184.889 174.720 1.00 51.24 192 GLN F CA 1
ATOM 8304 C C . GLN C 3 192 ? 171.484 186.228 175.388 1.00 51.24 192 GLN F C 1
ATOM 8305 O O . GLN C 3 192 ? 170.534 186.927 175.024 1.00 51.24 192 GLN F O 1
ATOM 8311 N N . ILE C 3 193 ? 172.322 186.585 176.357 1.00 50.07 193 ILE F N 1
ATOM 8312 C CA . ILE C 3 193 ? 172.191 187.839 177.086 1.00 50.07 193 ILE F CA 1
ATOM 8313 C C . ILE C 3 193 ? 173.448 188.663 176.858 1.00 50.07 193 ILE F C 1
ATOM 8314 O O . ILE C 3 193 ? 174.563 188.134 176.902 1.00 50.07 193 ILE F O 1
ATOM 8319 N N . SER C 3 194 ? 173.264 189.953 176.598 1.00 51.53 194 SER F N 1
ATOM 8320 C CA . SER C 3 194 ? 174.364 190.889 176.426 1.00 51.53 194 SER F CA 1
ATOM 8321 C C . SER C 3 194 ? 174.243 192.007 177.449 1.00 51.53 194 SER F C 1
ATOM 8322 O O . SER C 3 194 ? 173.150 192.533 177.681 1.00 51.53 194 SER F O 1
ATOM 8325 N N . LEU C 3 195 ? 175.368 192.364 178.062 1.00 53.86 195 LEU F N 1
ATOM 8326 C CA . LEU C 3 195 ? 175.430 193.466 179.016 1.00 53.86 195 LEU F CA 1
ATOM 8327 C C . LEU C 3 195 ? 176.589 194.364 178.614 1.00 53.86 195 LEU F C 1
ATOM 8328 O O . LEU C 3 195 ? 177.753 193.982 178.761 1.00 53.86 195 LEU F O 1
ATOM 8333 N N . ILE C 3 196 ? 176.275 195.545 178.094 1.00 56.46 196 ILE F N 1
ATOM 8334 C CA . ILE C 3 196 ? 177.305 196.499 177.698 1.00 56.46 196 ILE F CA 1
ATOM 8335 C C . ILE C 3 196 ? 177.715 197.308 178.920 1.00 56.46 196 ILE F C 1
ATOM 8336 O O . ILE C 3 196 ? 176.884 197.971 179.550 1.00 56.46 196 ILE F O 1
ATOM 8341 N N . MET C 3 197 ? 179.000 197.248 179.260 1.00 62.34 197 MET F N 1
ATOM 8342 C CA . MET C 3 197 ? 179.535 197.931 180.426 1.00 62.34 197 MET F CA 1
ATOM 8343 C C . MET C 3 197 ? 180.618 198.937 180.076 1.00 62.34 197 MET F C 1
ATOM 8344 O O . MET C 3 197 ? 181.312 199.417 180.979 1.00 62.34 197 MET F O 1
ATOM 8349 N N . GLY C 3 198 ? 180.781 199.271 178.801 1.00 65.62 198 GLY F N 1
ATOM 8350 C CA . GLY C 3 198 ? 181.777 200.224 178.382 1.00 65.62 198 GLY F CA 1
ATOM 8351 C C . GLY C 3 198 ? 181.487 200.768 177.000 1.00 65.62 198 GLY F C 1
ATOM 8352 O O . GLY C 3 198 ? 180.440 200.496 176.406 1.00 65.62 198 GLY F O 1
ATOM 8353 N N . PRO C 3 199 ? 182.415 201.553 176.461 1.00 70.66 199 PRO F N 1
ATOM 8354 C CA . PRO C 3 199 ? 182.212 202.113 175.120 1.00 70.66 199 PRO F CA 1
ATOM 8355 C C . PRO C 3 199 ? 182.415 201.080 174.025 1.00 70.66 199 PRO F C 1
ATOM 8356 O O . PRO C 3 199 ? 183.543 200.644 173.774 1.00 70.66 199 PRO F O 1
ATOM 8360 N N . CYS C 3 200 ? 181.331 200.681 173.367 1.00 69.50 200 CYS F N 1
ATOM 8361 C CA . CYS C 3 200 ? 181.374 199.728 172.267 1.00 69.50 200 CYS F CA 1
ATOM 8362 C C . CYS C 3 200 ? 181.142 200.467 170.957 1.00 69.50 200 CYS F C 1
ATOM 8363 O O . CYS C 3 200 ? 180.156 201.198 170.820 1.00 69.50 200 CYS F O 1
ATOM 8366 N N . ALA C 3 201 ? 182.046 200.273 170.000 1.00 71.75 201 ALA F N 1
ATOM 8367 C CA . ALA C 3 201 ? 182.008 201.011 168.747 1.00 71.75 201 ALA F CA 1
ATOM 8368 C C . ALA C 3 201 ? 182.344 200.083 167.589 1.00 71.75 201 ALA F C 1
ATOM 8369 O O . ALA C 3 201 ? 182.920 199.008 167.771 1.00 71.75 201 ALA F O 1
ATOM 8371 N N . GLY C 3 202 ? 181.973 200.519 166.390 1.00 71.22 202 GLY F N 1
ATOM 8372 C CA . GLY C 3 202 ? 182.301 199.756 165.196 1.00 71.22 202 GLY F CA 1
ATOM 8373 C C . GLY C 3 202 ? 181.476 198.489 165.104 1.00 71.22 202 GLY F C 1
ATOM 8374 O O . GLY C 3 202 ? 180.257 198.497 165.308 1.00 71.22 202 GLY F O 1
ATOM 8375 N N . GLY C 3 203 ? 182.144 197.382 164.793 1.00 69.19 203 GLY F N 1
ATOM 8376 C CA . GLY C 3 203 ? 181.494 196.098 164.648 1.00 69.19 203 GLY F CA 1
ATOM 8377 C C . GLY C 3 203 ? 181.176 195.385 165.937 1.00 69.19 203 GLY F C 1
ATOM 8378 O O . GLY C 3 203 ? 180.568 194.312 165.909 1.00 69.19 203 GLY F O 1
ATOM 8379 N N . ALA C 3 204 ? 181.571 195.950 167.076 1.00 67.62 204 ALA F N 1
ATOM 8380 C CA . ALA C 3 204 ? 181.260 195.362 168.371 1.00 67.62 204 ALA F CA 1
ATOM 8381 C C . ALA C 3 204 ? 179.813 195.581 168.789 1.00 67.62 204 ALA F C 1
ATOM 8382 O O . ALA C 3 204 ? 179.390 195.023 169.806 1.00 67.62 204 ALA F O 1
ATOM 8384 N N . VAL C 3 205 ? 179.049 196.379 168.037 1.00 63.38 205 VAL F N 1
ATOM 8385 C CA . VAL C 3 205 ? 177.665 196.669 168.399 1.00 63.38 205 VAL F CA 1
ATOM 8386 C C . VAL C 3 205 ? 176.668 195.725 167.745 1.00 63.38 205 VAL F C 1
ATOM 8387 O O . VAL C 3 205 ? 175.476 195.770 168.084 1.00 63.38 205 VAL F O 1
ATOM 8391 N N . TYR C 3 206 ? 177.109 194.869 166.826 1.00 62.44 206 TYR F N 1
ATOM 8392 C CA . TYR C 3 206 ? 176.183 194.028 166.079 1.00 62.44 206 TYR F CA 1
ATOM 8393 C C . TYR C 3 206 ? 175.937 192.680 166.738 1.00 62.44 206 TYR F C 1
ATOM 8394 O O . TYR C 3 206 ? 174.823 192.152 166.644 1.00 62.44 206 TYR F O 1
ATOM 8403 N N . SER C 3 207 ? 176.946 192.105 167.390 1.00 57.79 207 SER F N 1
ATOM 8404 C CA . SER C 3 207 ? 176.722 190.875 168.147 1.00 57.79 207 SER F CA 1
ATOM 8405 C C . SER C 3 207 ? 175.711 191.060 169.273 1.00 57.79 207 SER F C 1
ATOM 8406 O O . SER C 3 207 ? 174.817 190.207 169.411 1.00 57.79 207 SER F O 1
ATOM 8409 N N . PRO C 3 208 ? 175.781 192.107 170.106 1.00 56.61 208 PRO F N 1
ATOM 8410 C CA . PRO C 3 208 ? 174.708 192.310 171.094 1.00 56.61 208 PRO F CA 1
ATOM 8411 C C . PRO C 3 208 ? 173.338 192.500 170.470 1.00 56.61 208 PRO F C 1
ATOM 8412 O O . PRO C 3 208 ? 172.334 192.092 171.066 1.00 56.61 208 PRO F O 1
ATOM 8416 N N . ALA C 3 209 ? 173.265 193.114 169.286 1.00 56.69 209 ALA F N 1
ATOM 8417 C CA . ALA C 3 209 ? 171.974 193.322 168.640 1.00 56.69 209 ALA F CA 1
ATOM 8418 C C . ALA C 3 209 ? 171.335 192.007 168.216 1.00 56.69 209 ALA F C 1
ATOM 8419 O O . ALA C 3 209 ? 170.105 191.903 168.177 1.00 56.69 209 ALA F O 1
ATOM 8421 N N . LEU C 3 210 ? 172.145 190.999 167.894 1.00 55.84 210 LEU F N 1
ATOM 8422 C CA . LEU C 3 210 ? 171.622 189.699 167.499 1.00 55.84 210 LEU F CA 1
ATOM 8423 C C . LEU C 3 210 ? 171.202 188.842 168.684 1.00 55.84 210 LEU F C 1
ATOM 8424 O O . LEU C 3 210 ? 170.519 187.832 168.484 1.00 55.84 210 LEU F O 1
ATOM 8429 N N . THR C 3 211 ? 171.586 189.213 169.901 1.00 53.62 211 THR F N 1
ATOM 8430 C CA . THR C 3 211 ? 171.221 188.444 171.078 1.00 53.62 211 THR F CA 1
ATOM 8431 C C . THR C 3 211 ? 169.767 188.709 171.462 1.00 53.62 211 THR F C 1
ATOM 8432 O O . THR C 3 211 ? 169.104 189.604 170.931 1.00 53.62 211 THR F O 1
ATOM 8436 N N . ASP C 3 212 ? 169.270 187.906 172.404 1.00 54.14 212 ASP F N 1
ATOM 8437 C CA . ASP C 3 212 ? 167.865 188.000 172.789 1.00 54.14 212 ASP F CA 1
ATOM 8438 C C . ASP C 3 212 ? 167.585 189.261 173.597 1.00 54.14 212 ASP F C 1
ATOM 8439 O O . ASP C 3 212 ? 166.591 189.952 173.349 1.00 54.14 212 ASP F O 1
ATOM 8444 N N . PHE C 3 213 ? 168.442 189.578 174.563 1.00 51.88 213 PHE F N 1
ATOM 8445 C CA . PHE C 3 213 ? 168.237 190.727 175.432 1.00 51.88 213 PHE F CA 1
ATOM 8446 C C . PHE C 3 213 ? 169.530 191.516 175.570 1.00 51.88 213 PHE F C 1
ATOM 8447 O O . PHE C 3 213 ? 170.627 190.953 175.560 1.00 51.88 213 PHE F O 1
ATOM 8455 N N . THR C 3 214 ? 169.383 192.831 175.706 1.00 53.14 214 THR F N 1
ATOM 8456 C CA . THR C 3 214 ? 170.506 193.752 175.803 1.00 53.14 214 THR F CA 1
ATOM 8457 C C . THR C 3 214 ? 170.299 194.672 176.995 1.00 53.14 214 THR F C 1
ATOM 8458 O O . THR C 3 214 ? 169.239 195.291 177.129 1.00 53.14 214 THR F O 1
ATOM 8462 N N . PHE C 3 215 ? 171.310 194.763 177.855 1.00 52.67 215 PHE F N 1
ATOM 8463 C CA . PHE C 3 215 ? 171.273 195.625 179.025 1.00 52.67 215 PHE F CA 1
ATOM 8464 C C . PHE C 3 215 ? 172.464 196.572 179.000 1.00 52.67 215 PHE F C 1
ATOM 8465 O O . PHE C 3 215 ? 173.515 196.260 178.434 1.00 52.67 215 PHE F O 1
ATOM 8473 N N . MET C 3 216 ? 172.291 197.735 179.623 1.00 56.37 216 MET F N 1
ATOM 8474 C CA . MET C 3 216 ? 173.285 198.795 179.590 1.00 56.37 216 MET F CA 1
ATOM 8475 C C . MET C 3 216 ? 173.505 199.338 180.994 1.00 56.37 216 MET F C 1
ATOM 8476 O O . MET C 3 216 ? 172.637 199.228 181.864 1.00 56.37 216 MET F O 1
ATOM 8481 N N . VAL C 3 217 ? 174.681 199.921 181.208 1.00 58.89 217 VAL F N 1
ATOM 8482 C CA . VAL C 3 217 ? 175.041 200.555 182.471 1.00 58.89 217 VAL F CA 1
ATOM 8483 C C . VAL C 3 217 ? 175.064 202.060 182.251 1.00 58.89 217 VAL F C 1
ATOM 8484 O O . VAL C 3 217 ? 175.679 202.543 181.293 1.00 58.89 217 VAL F O 1
ATOM 8488 N N . LYS C 3 218 ? 174.392 202.795 183.131 1.00 62.57 218 LYS F N 1
ATOM 8489 C CA . LYS C 3 218 ? 174.254 204.234 182.958 1.00 62.57 218 LYS F CA 1
ATOM 8490 C C . LYS C 3 218 ? 175.596 204.941 183.105 1.00 62.57 218 LYS F C 1
ATOM 8491 O O . LYS C 3 218 ? 176.411 204.592 183.964 1.00 62.57 218 LYS F O 1
ATOM 8497 N N . ASP C 3 219 ? 175.829 205.920 182.227 1.00 68.56 219 ASP F N 1
ATOM 8498 C CA . ASP C 3 219 ? 176.926 206.879 182.327 1.00 68.56 219 ASP F CA 1
ATOM 8499 C C . ASP C 3 219 ? 178.291 206.268 182.030 1.00 68.56 219 ASP F C 1
ATOM 8500 O O . ASP C 3 219 ? 179.293 206.989 181.982 1.00 68.56 219 ASP F O 1
ATOM 8505 N N . THR C 3 220 ? 178.355 204.951 181.826 1.00 65.70 220 THR F N 1
ATOM 8506 C CA . THR C 3 220 ? 179.619 204.289 181.530 1.00 65.70 220 THR F CA 1
ATOM 8507 C C . THR C 3 220 ? 179.585 203.405 180.293 1.00 65.70 220 THR F C 1
ATOM 8508 O O . THR C 3 220 ? 180.647 202.930 179.877 1.00 65.70 220 THR F O 1
ATOM 8512 N N . SER C 3 221 ? 178.421 203.170 179.695 1.00 63.12 221 SER F N 1
ATOM 8513 C CA . SER C 3 221 ? 178.294 202.292 178.541 1.00 63.12 221 SER F CA 1
ATOM 8514 C C . SER C 3 221 ? 177.794 203.083 177.342 1.00 63.12 221 SER F C 1
ATOM 8515 O O . SER C 3 221 ? 176.956 203.979 177.482 1.00 63.12 221 SER F O 1
ATOM 8518 N N . TYR C 3 222 ? 178.313 202.746 176.163 1.00 66.60 222 TYR F N 1
ATOM 8519 C CA . TYR C 3 222 ? 177.938 203.421 174.930 1.00 66.60 222 TYR F CA 1
ATOM 8520 C C . TYR C 3 222 ? 177.777 202.393 173.820 1.00 66.60 222 TYR F C 1
ATOM 8521 O O . TYR C 3 222 ? 178.364 201.310 173.857 1.00 66.60 222 TYR F O 1
ATOM 8530 N N . LEU C 3 223 ? 176.966 202.750 172.825 1.00 65.04 223 LEU F N 1
ATOM 8531 C CA . LEU C 3 223 ? 176.705 201.869 171.689 1.00 65.04 223 LEU F CA 1
ATOM 8532 C C . LEU C 3 223 ? 176.489 202.737 170.458 1.00 65.04 223 LEU F C 1
ATOM 8533 O O . LEU C 3 223 ? 175.450 203.393 170.339 1.00 65.04 223 LEU F O 1
ATOM 8538 N N . PHE C 3 224 ? 177.461 202.743 169.549 1.00 68.68 224 PHE F N 1
ATOM 8539 C CA . PHE C 3 224 ? 177.317 203.461 168.291 1.00 68.68 224 PHE F CA 1
ATOM 8540 C C . PHE C 3 224 ? 178.203 202.810 167.241 1.00 68.68 224 PHE F C 1
ATOM 8541 O O . PHE C 3 224 ? 179.160 202.100 167.559 1.00 68.68 224 PHE F O 1
ATOM 8549 N N . ILE C 3 225 ? 177.870 203.064 165.975 1.00 70.86 225 ILE F N 1
ATOM 8550 C CA . ILE C 3 225 ? 178.667 202.528 164.877 1.00 70.86 225 ILE F CA 1
ATOM 8551 C C . ILE C 3 225 ? 179.852 203.436 164.579 1.00 70.86 225 ILE F C 1
ATOM 8552 O O . ILE C 3 225 ? 180.974 202.962 164.368 1.00 70.86 225 ILE F O 1
ATOM 8557 N N . THR C 3 226 ? 179.629 204.747 164.559 1.00 76.37 226 THR F N 1
ATOM 8558 C CA . THR C 3 226 ? 180.682 205.722 164.319 1.00 76.37 226 THR F CA 1
ATOM 8559 C C . THR C 3 226 ? 180.715 206.718 165.468 1.00 76.37 226 THR F C 1
ATOM 8560 O O . THR C 3 226 ? 179.673 207.061 166.033 1.00 76.37 226 THR F O 1
ATOM 8564 N N . GLY C 3 227 ? 181.915 207.178 165.808 1.00 81.76 227 GLY F N 1
ATOM 8565 C CA . GLY C 3 227 ? 182.096 208.095 166.907 1.00 81.76 227 GLY F CA 1
ATOM 8566 C C . GLY C 3 227 ? 181.628 209.497 166.576 1.00 81.76 227 GLY F C 1
ATOM 8567 O O . GLY C 3 227 ? 181.332 209.823 165.422 1.00 81.76 227 GLY F O 1
ATOM 8568 N N . PRO C 3 228 ? 181.542 210.354 167.596 1.00 84.29 228 PRO F N 1
ATOM 8569 C CA . PRO C 3 228 ? 181.112 211.741 167.352 1.00 84.29 228 PRO F CA 1
ATOM 8570 C C . PRO C 3 228 ? 182.026 212.504 166.410 1.00 84.29 228 PRO F C 1
ATOM 8571 O O . PRO C 3 228 ? 181.558 213.414 165.714 1.00 84.29 228 PRO F O 1
ATOM 8575 N N . ASP C 3 229 ? 183.319 212.173 166.375 1.00 88.27 229 ASP F N 1
ATOM 8576 C CA . ASP C 3 229 ? 184.235 212.870 165.477 1.00 88.27 229 ASP F CA 1
ATOM 8577 C C . ASP C 3 229 ? 183.888 212.620 164.012 1.00 88.27 229 ASP F C 1
ATOM 8578 O O . ASP C 3 229 ? 183.906 213.552 163.200 1.00 88.27 229 ASP F O 1
ATOM 8583 N N . VAL C 3 230 ? 183.558 211.377 163.656 1.00 88.59 230 VAL F N 1
ATOM 8584 C CA . VAL C 3 230 ? 183.161 211.084 162.282 1.00 88.59 230 VAL F CA 1
ATOM 8585 C C . VAL C 3 230 ? 181.838 211.765 161.953 1.00 88.59 230 VAL F C 1
ATOM 8586 O O . VAL C 3 230 ? 181.628 212.236 160.828 1.00 88.59 230 VAL F O 1
ATOM 8590 N N . VAL C 3 231 ? 180.928 211.832 162.928 1.00 89.07 231 VAL F N 1
ATOM 8591 C CA . VAL C 3 231 ? 179.658 212.519 162.716 1.00 89.07 231 VAL F CA 1
ATOM 8592 C C . VAL C 3 231 ? 179.895 213.996 162.435 1.00 89.07 231 VAL F C 1
ATOM 8593 O O . VAL C 3 231 ? 179.286 214.577 161.529 1.00 89.07 231 VAL F O 1
ATOM 8597 N N . LYS C 3 232 ? 180.788 214.626 163.200 1.00 93.06 232 LYS F N 1
ATOM 8598 C CA . LYS C 3 232 ? 181.119 216.026 162.951 1.00 93.06 232 LYS F CA 1
ATOM 8599 C C . LYS C 3 232 ? 181.793 216.201 161.596 1.00 93.06 232 LYS F C 1
ATOM 8600 O O . LYS C 3 232 ? 181.546 217.187 160.892 1.00 93.06 232 LYS F O 1
ATOM 8606 N N . SER C 3 233 ? 182.660 215.259 161.219 1.00 93.57 233 SER F N 1
ATOM 8607 C CA . SER C 3 233 ? 183.360 215.365 159.943 1.00 93.57 233 SER F CA 1
ATOM 8608 C C . SER C 3 233 ? 182.399 215.264 158.764 1.00 93.57 233 SER F C 1
ATOM 8609 O O . SER C 3 233 ? 182.533 216.003 157.781 1.00 93.57 233 SER F O 1
ATOM 8612 N N . VAL C 3 234 ? 181.424 214.359 158.839 1.00 93.61 234 VAL F N 1
ATOM 8613 C CA . VAL C 3 234 ? 180.563 214.082 157.693 1.00 93.61 234 VAL F CA 1
ATOM 8614 C C . VAL C 3 234 ? 179.299 214.931 157.740 1.00 93.61 234 VAL F C 1
ATOM 8615 O O . VAL C 3 234 ? 179.063 215.761 156.855 1.00 93.61 234 VAL F O 1
ATOM 8619 N N . THR C 3 235 ? 178.477 214.732 158.772 1.00 95.77 235 THR F N 1
ATOM 8620 C CA . THR C 3 235 ? 177.198 215.424 158.868 1.00 95.77 235 THR F CA 1
ATOM 8621 C C . THR C 3 235 ? 177.354 216.887 159.267 1.00 95.77 235 THR F C 1
ATOM 8622 O O . THR C 3 235 ? 176.427 217.677 159.052 1.00 95.77 235 THR F O 1
ATOM 8626 N N . ASN C 3 236 ? 178.507 217.263 159.821 1.00 97.60 236 ASN F N 1
ATOM 8627 C CA . ASN C 3 236 ? 178.780 218.628 160.274 1.00 97.60 236 ASN F CA 1
ATOM 8628 C C . ASN C 3 236 ? 177.777 219.049 161.352 1.00 97.60 236 ASN F 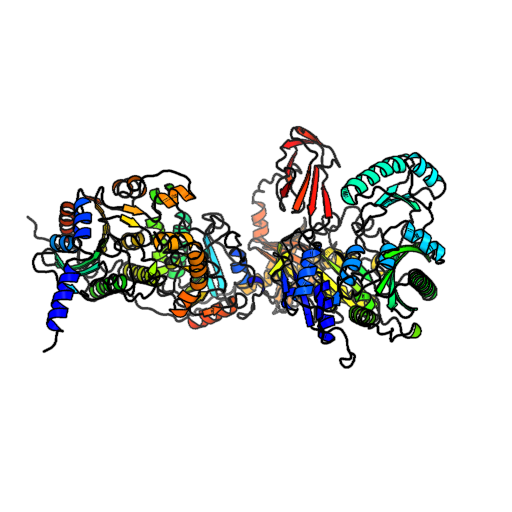C 1
ATOM 8629 O O . ASN C 3 236 ? 177.053 220.038 161.225 1.00 97.60 236 ASN F O 1
ATOM 8634 N N . GLU C 3 237 ? 177.742 218.259 162.422 1.00 95.59 237 GLU F N 1
ATOM 8635 C CA . GLU C 3 237 ? 176.926 218.560 163.588 1.00 95.59 237 GLU F CA 1
ATOM 8636 C C . GLU C 3 237 ? 177.670 218.116 164.839 1.00 95.59 237 GLU F C 1
ATOM 8637 O O . GLU C 3 237 ? 178.458 217.167 164.808 1.00 95.59 237 GLU F O 1
ATOM 8643 N N . ASP C 3 238 ? 177.416 218.816 165.940 1.00 92.65 238 ASP F N 1
ATOM 8644 C CA . ASP C 3 238 ? 178.102 218.574 167.202 1.00 92.65 238 ASP F CA 1
ATOM 8645 C C . ASP C 3 238 ? 177.208 217.741 168.110 1.00 92.65 238 ASP F C 1
ATOM 8646 O O . ASP C 3 238 ? 176.063 218.121 168.378 1.00 92.65 238 ASP F O 1
ATOM 8651 N N . VAL C 3 239 ? 177.731 216.612 168.580 1.00 82.54 239 VAL F N 1
ATOM 8652 C CA . VAL C 3 239 ? 176.998 215.720 169.469 1.00 82.54 239 VAL F CA 1
ATOM 8653 C C . VAL C 3 239 ? 177.977 215.104 170.459 1.00 82.54 239 VAL F C 1
ATOM 8654 O O . VAL C 3 239 ? 179.122 214.796 170.112 1.00 82.54 239 VAL F O 1
ATOM 8658 N N . THR C 3 240 ? 177.533 214.954 171.703 1.00 77.93 240 THR F N 1
ATOM 8659 C CA . THR C 3 240 ? 178.333 214.322 172.736 1.00 77.93 240 THR F CA 1
ATOM 8660 C C . THR C 3 240 ? 178.235 212.802 172.612 1.00 77.93 240 THR F C 1
ATOM 8661 O O . THR C 3 240 ? 177.260 212.259 172.086 1.00 77.93 240 THR F O 1
ATOM 8665 N N . GLN C 3 241 ? 179.276 212.114 173.091 1.00 73.55 241 GLN F N 1
ATOM 8666 C CA . GLN C 3 241 ? 179.280 210.655 173.060 1.00 73.55 241 GLN F CA 1
ATOM 8667 C C . GLN C 3 241 ? 178.100 210.083 173.837 1.00 73.55 241 GLN F C 1
ATOM 8668 O O . GLN C 3 241 ? 177.450 209.133 173.384 1.00 73.55 241 GLN F O 1
ATOM 8674 N N . GLU C 3 242 ? 177.810 210.648 175.011 1.00 72.66 242 GLU F N 1
ATOM 8675 C CA . GLU C 3 242 ? 176.645 210.214 175.775 1.00 72.66 242 GLU F CA 1
ATOM 8676 C C . GLU C 3 242 ? 175.354 210.491 175.015 1.00 72.66 242 GLU F C 1
ATOM 8677 O O . GLU C 3 242 ? 174.443 209.656 174.998 1.00 72.66 242 GLU F O 1
ATOM 8683 N N . GLU C 3 243 ? 175.256 211.662 174.382 1.00 74.49 243 GLU F N 1
ATOM 8684 C CA . GLU C 3 243 ? 174.074 211.973 173.586 1.00 74.49 243 GLU F CA 1
ATOM 8685 C C . GLU C 3 243 ? 173.941 211.026 172.401 1.00 74.49 243 GLU F C 1
ATOM 8686 O O . GLU C 3 243 ? 172.834 210.589 172.066 1.00 74.49 243 GLU F O 1
ATOM 8692 N N . LEU C 3 244 ? 175.060 210.699 171.752 1.00 70.24 244 LEU F N 1
ATOM 8693 C CA . LEU C 3 244 ? 175.004 209.878 170.548 1.00 70.24 244 LEU F CA 1
ATOM 8694 C C . LEU C 3 244 ? 174.670 208.426 170.867 1.00 70.24 244 LEU F C 1
ATOM 8695 O O . LEU C 3 244 ? 173.844 207.812 170.182 1.00 70.24 244 LEU F O 1
ATOM 8700 N N . GLY C 3 245 ? 175.293 207.856 171.896 1.00 65.15 245 GLY F N 1
ATOM 8701 C CA . GLY C 3 245 ? 175.110 206.442 172.157 1.00 65.15 245 GLY F CA 1
ATOM 8702 C C . GLY C 3 245 ? 175.006 206.044 173.614 1.00 65.15 245 GLY F C 1
ATOM 8703 O O . GLY C 3 245 ? 175.320 204.905 173.967 1.00 65.15 245 GLY F O 1
ATOM 8704 N N . GLY C 3 246 ? 174.558 206.956 174.467 1.00 64.16 246 GLY F N 1
ATOM 8705 C CA . GLY C 3 246 ? 174.452 206.659 175.880 1.00 64.16 246 GLY F CA 1
ATOM 8706 C C . GLY C 3 246 ? 173.328 205.690 176.193 1.00 64.16 246 GLY F C 1
ATOM 8707 O O . GLY C 3 246 ? 172.502 205.337 175.350 1.00 64.16 246 GLY F O 1
ATOM 8708 N N . ALA C 3 247 ? 173.310 205.246 177.452 1.00 62.20 247 ALA F N 1
ATOM 8709 C CA . ALA C 3 247 ? 172.297 204.290 177.889 1.00 62.20 247 ALA F CA 1
ATOM 8710 C C . ALA C 3 247 ? 170.900 204.892 177.819 1.00 62.20 247 ALA F C 1
ATOM 8711 O O . ALA C 3 247 ? 169.939 204.208 177.447 1.00 62.20 247 ALA F O 1
ATOM 8713 N N . LYS C 3 248 ? 170.765 206.170 178.179 1.00 62.98 248 LYS F N 1
ATOM 8714 C CA . LYS C 3 248 ? 169.463 206.825 178.114 1.00 62.98 248 LYS F CA 1
ATOM 8715 C C . LYS C 3 248 ? 168.944 206.880 176.682 1.00 62.98 248 LYS F C 1
ATOM 8716 O O . LYS C 3 248 ? 167.755 206.645 176.434 1.00 62.98 248 LYS F O 1
ATOM 8722 N N . THR C 3 249 ? 169.825 207.183 175.727 1.00 61.92 249 THR F N 1
ATOM 8723 C CA . THR C 3 249 ? 169.413 207.261 174.329 1.00 61.92 249 THR F CA 1
ATOM 8724 C C . THR C 3 249 ? 168.888 205.920 173.830 1.00 61.92 249 THR F C 1
ATOM 8725 O O . THR C 3 249 ? 167.853 205.862 173.157 1.00 61.92 249 THR F O 1
ATOM 8729 N N . HIS C 3 250 ? 169.577 204.831 174.164 1.00 61.08 250 HIS F N 1
ATOM 8730 C CA . HIS C 3 250 ? 169.197 203.511 173.682 1.00 61.08 250 HIS F CA 1
ATOM 8731 C C . HIS C 3 250 ? 168.127 202.840 174.532 1.00 61.08 250 HIS F C 1
ATOM 8732 O O . HIS C 3 250 ? 167.614 201.790 174.133 1.00 61.08 250 HIS F O 1
ATOM 8739 N N . THR C 3 251 ? 167.775 203.411 175.683 1.00 61.09 251 THR F N 1
ATOM 8740 C CA . THR C 3 251 ? 166.719 202.859 176.516 1.00 61.09 251 THR F CA 1
ATOM 8741 C C . THR C 3 251 ? 165.440 203.683 176.508 1.00 61.09 251 THR F C 1
ATOM 8742 O O . THR C 3 251 ? 164.415 203.201 177.001 1.00 61.09 251 THR F O 1
ATOM 8746 N N . THR C 3 252 ? 165.464 204.899 175.968 1.00 62.52 252 THR F N 1
ATOM 8747 C CA . THR C 3 252 ? 164.282 205.749 175.970 1.00 62.52 252 THR F CA 1
ATOM 8748 C C . THR C 3 252 ? 163.799 206.153 174.586 1.00 62.52 252 THR F C 1
ATOM 8749 O O . THR C 3 252 ? 162.596 206.354 174.410 1.00 62.52 252 THR F O 1
ATOM 8753 N N . MET C 3 253 ? 164.692 206.280 173.600 1.00 64.83 253 MET F N 1
ATOM 8754 C CA . MET C 3 253 ? 164.272 206.793 172.302 1.00 64.83 253 MET F CA 1
ATOM 8755 C C . MET C 3 253 ? 164.923 206.063 171.130 1.00 64.83 253 MET F C 1
ATOM 8756 O O . MET C 3 253 ? 164.910 206.584 170.008 1.00 64.83 253 MET F O 1
ATOM 8761 N N . SER C 3 254 ? 165.480 204.885 171.347 1.00 60.71 254 SER F N 1
ATOM 8762 C CA . SER C 3 254 ? 166.101 204.140 170.256 1.00 60.71 254 SER F CA 1
ATOM 8763 C C . SER C 3 254 ? 165.556 202.729 170.110 1.00 60.71 254 SER F C 1
ATOM 8764 O O . SER C 3 254 ? 165.455 202.231 168.986 1.00 60.71 254 SER F O 1
ATOM 8767 N N . GLY C 3 255 ? 165.204 202.071 171.212 1.00 59.84 255 GLY F N 1
ATOM 8768 C CA . GLY C 3 255 ? 164.698 200.716 171.142 1.00 59.84 255 GLY F CA 1
ATOM 8769 C C . GLY C 3 255 ? 165.751 199.647 170.971 1.00 59.84 255 GLY F C 1
ATOM 8770 O O . GLY C 3 255 ? 165.412 198.512 170.624 1.00 59.84 255 GLY F O 1
ATOM 8771 N N . VAL C 3 256 ? 167.019 199.970 171.204 1.00 57.10 256 VAL F N 1
ATOM 8772 C CA . VAL C 3 256 ? 168.094 198.995 171.043 1.00 57.10 256 VAL F CA 1
ATOM 8773 C C . VAL C 3 256 ? 168.347 198.228 172.335 1.00 57.10 256 VAL F C 1
ATOM 8774 O O . VAL C 3 256 ? 168.531 197.009 172.313 1.00 57.10 256 VAL F O 1
ATOM 8778 N N . ALA C 3 257 ? 168.349 198.916 173.471 1.00 56.37 257 ALA F N 1
ATOM 8779 C CA . ALA C 3 257 ? 168.562 198.290 174.766 1.00 56.37 257 ALA F CA 1
ATOM 8780 C C . ALA C 3 257 ? 167.233 198.076 175.480 1.00 56.37 257 ALA F C 1
ATOM 8781 O O . ALA C 3 257 ? 166.226 198.722 175.180 1.00 56.37 257 ALA F O 1
ATOM 8783 N N . HIS C 3 258 ? 167.243 197.152 176.439 1.00 54.54 258 HIS F N 1
ATOM 8784 C CA . HIS C 3 258 ? 166.037 196.779 177.169 1.00 54.54 258 HIS F CA 1
ATOM 8785 C C . HIS C 3 258 ? 165.958 197.403 178.555 1.00 54.54 258 HIS F C 1
ATOM 8786 O O . HIS C 3 258 ? 164.878 197.834 178.969 1.00 54.54 258 HIS F O 1
ATOM 8793 N N . ARG C 3 259 ? 167.071 197.467 179.283 1.00 55.73 259 ARG F N 1
ATOM 8794 C CA . ARG C 3 259 ? 167.097 198.080 180.603 1.00 55.73 259 ARG F CA 1
ATOM 8795 C C . ARG C 3 259 ? 168.433 198.775 180.815 1.00 55.73 259 ARG F C 1
ATOM 8796 O O . ARG C 3 259 ? 169.433 198.460 180.167 1.00 55.73 259 ARG F O 1
ATOM 8804 N N . ALA C 3 260 ? 168.434 199.732 181.740 1.00 55.79 260 ALA F N 1
ATOM 8805 C CA . ALA C 3 260 ? 169.637 200.439 182.149 1.00 55.79 260 ALA F CA 1
ATOM 8806 C C . ALA C 3 260 ? 169.738 200.403 183.665 1.00 55.79 260 ALA F C 1
ATOM 8807 O O . ALA C 3 260 ? 168.731 200.550 184.364 1.00 55.79 260 ALA F O 1
ATOM 8809 N N . PHE C 3 261 ? 170.951 200.205 184.170 1.00 58.62 261 PHE F N 1
ATOM 8810 C CA . PHE C 3 261 ? 171.185 200.060 185.597 1.00 58.62 261 PHE F CA 1
ATOM 8811 C C . PHE C 3 261 ? 172.167 201.119 186.081 1.00 58.62 261 PHE F C 1
ATOM 8812 O O . PHE C 3 261 ? 172.912 201.712 185.296 1.00 58.62 261 PHE F O 1
ATOM 8820 N N . GLU C 3 262 ? 172.151 201.351 187.396 1.00 65.26 262 GLU F N 1
ATOM 8821 C CA . GLU C 3 262 ? 172.898 202.468 187.969 1.00 65.26 262 GLU F CA 1
ATOM 8822 C C . GLU C 3 262 ? 174.403 202.276 187.814 1.00 65.26 262 GLU F C 1
ATOM 8823 O O . GLU C 3 262 ? 175.108 203.180 187.351 1.00 65.26 262 GLU F O 1
ATOM 8829 N N . ASN C 3 263 ? 174.914 201.110 188.195 1.00 61.91 263 ASN F N 1
ATOM 8830 C CA . ASN C 3 263 ? 176.349 200.860 188.158 1.00 61.91 263 ASN F CA 1
ATOM 8831 C C . ASN C 3 263 ? 176.580 199.380 187.871 1.00 61.91 263 ASN F C 1
ATOM 8832 O O . ASN C 3 263 ? 175.653 198.646 187.517 1.00 61.91 263 ASN F O 1
ATOM 8837 N N . ASP C 3 264 ? 177.833 198.945 188.023 1.00 62.69 264 ASP F N 1
ATOM 8838 C CA . ASP C 3 264 ? 178.194 197.578 187.661 1.00 62.69 264 ASP F CA 1
ATOM 8839 C C . ASP C 3 264 ? 177.593 196.562 188.625 1.00 62.69 264 ASP F C 1
ATOM 8840 O O . ASP C 3 264 ? 177.033 195.549 188.193 1.00 62.69 264 ASP F O 1
ATOM 8845 N N . VAL C 3 265 ? 177.700 196.810 189.932 1.00 58.48 265 VAL F N 1
ATOM 8846 C CA . VAL C 3 265 ? 177.239 195.833 190.919 1.00 58.48 265 VAL F CA 1
ATOM 8847 C C . VAL C 3 265 ? 175.734 195.624 190.798 1.00 58.48 265 VAL F C 1
ATOM 8848 O O . VAL C 3 265 ? 175.240 194.487 190.809 1.00 58.48 265 VAL F O 1
ATOM 8852 N N . ASP C 3 266 ? 174.984 196.722 190.685 1.00 60.41 266 ASP F N 1
ATOM 8853 C CA . ASP C 3 266 ? 173.543 196.621 190.491 1.00 60.41 266 ASP F CA 1
ATOM 8854 C C . ASP C 3 266 ? 173.218 195.898 189.192 1.00 60.41 266 ASP F C 1
ATOM 8855 O O . ASP C 3 266 ? 172.281 195.092 189.137 1.00 60.41 266 ASP F O 1
ATOM 8860 N N . ALA C 3 267 ? 173.984 196.176 188.134 1.00 57.11 267 ALA F N 1
ATOM 8861 C CA . ALA C 3 267 ? 173.755 195.511 186.858 1.00 57.11 267 ALA F CA 1
ATOM 8862 C C . ALA C 3 267 ? 173.937 194.005 186.980 1.00 57.11 267 ALA F C 1
ATOM 8863 O O . ALA C 3 267 ? 173.125 193.235 186.461 1.00 57.11 267 ALA F O 1
ATOM 8865 N N . LEU C 3 268 ? 174.984 193.562 187.680 1.00 55.70 268 LEU F N 1
ATOM 8866 C CA . LEU C 3 268 ? 175.216 192.126 187.812 1.00 55.70 268 LEU F CA 1
ATOM 8867 C C . LEU C 3 268 ? 174.170 191.467 188.706 1.00 55.70 268 LEU F C 1
ATOM 8868 O O . LEU C 3 268 ? 173.733 190.342 188.431 1.00 55.70 268 LEU F O 1
ATOM 8873 N N . CYS C 3 269 ? 173.756 192.144 189.780 1.00 56.24 269 CYS F N 1
ATOM 8874 C CA . CYS C 3 269 ? 172.705 191.589 190.630 1.00 56.24 269 CYS F CA 1
ATOM 8875 C C . CYS C 3 269 ? 171.405 191.421 189.849 1.00 56.24 269 CYS F C 1
ATOM 8876 O O . CYS C 3 269 ? 170.758 190.364 189.902 1.00 56.24 269 CYS F O 1
ATOM 8879 N N . ASN C 3 270 ? 171.016 192.454 189.099 1.00 54.87 270 ASN F N 1
ATOM 8880 C CA . ASN C 3 270 ? 169.810 192.361 188.288 1.00 54.87 270 ASN F CA 1
ATOM 8881 C C . ASN C 3 270 ? 169.964 191.335 187.175 1.00 54.87 270 ASN F C 1
ATOM 8882 O O . ASN C 3 270 ? 168.982 190.698 186.786 1.00 54.87 270 ASN F O 1
ATOM 8887 N N . LEU C 3 271 ? 171.181 191.156 186.656 1.00 51.62 271 LEU F N 1
ATOM 8888 C CA . LEU C 3 271 ? 171.412 190.136 185.641 1.00 51.62 271 LEU F CA 1
ATOM 8889 C C . LEU C 3 271 ? 171.205 188.740 186.208 1.00 51.62 271 LEU F C 1
ATOM 8890 O O . LEU C 3 271 ? 170.619 187.880 185.545 1.00 51.62 271 LEU F O 1
ATOM 8895 N N . ARG C 3 272 ? 171.683 188.493 187.429 1.00 50.96 272 ARG F N 1
ATOM 8896 C CA . ARG C 3 272 ? 171.426 187.206 188.072 1.00 50.96 272 ARG F CA 1
ATOM 8897 C C . ARG C 3 272 ? 169.932 186.998 188.294 1.00 50.96 272 ARG F C 1
ATOM 8898 O O . ARG C 3 272 ? 169.389 185.915 188.023 1.00 50.96 272 ARG F O 1
ATOM 8906 N N . ASP C 3 273 ? 169.247 188.039 188.776 1.00 51.97 273 ASP F N 1
ATOM 8907 C CA . ASP C 3 273 ? 167.808 187.933 189.002 1.00 51.97 273 ASP F CA 1
ATOM 8908 C C . ASP C 3 273 ? 167.065 187.623 187.707 1.00 51.97 273 ASP F C 1
ATOM 8909 O O . ASP C 3 273 ? 166.151 186.791 187.690 1.00 51.97 273 ASP F O 1
ATOM 8914 N N . PHE C 3 274 ? 167.443 188.286 186.612 1.00 47.79 274 PHE F N 1
ATOM 8915 C CA . PHE C 3 274 ? 166.804 188.040 185.324 1.00 47.79 274 PHE F CA 1
ATOM 8916 C C . PHE C 3 274 ? 167.130 186.649 184.796 1.00 47.79 274 PHE F C 1
ATOM 8917 O O . PHE C 3 274 ? 166.262 185.977 184.227 1.00 47.79 274 PHE F O 1
ATOM 8925 N N . PHE C 3 275 ? 168.377 186.202 184.965 1.00 47.27 275 PHE F N 1
ATOM 8926 C CA . PHE C 3 275 ? 168.764 184.874 184.505 1.00 47.27 275 PHE F CA 1
ATOM 8927 C C . PHE C 3 275 ? 168.000 183.787 185.242 1.00 47.27 275 PHE F C 1
ATOM 8928 O O . PHE C 3 275 ? 167.772 182.705 184.689 1.00 47.27 275 PHE F O 1
ATOM 8936 N N . ASN C 3 276 ? 167.603 184.049 186.489 1.00 47.80 276 ASN F N 1
ATOM 8937 C CA . ASN C 3 276 ? 166.797 183.070 187.214 1.00 47.80 276 ASN F CA 1
ATOM 8938 C C . ASN C 3 276 ? 165.481 182.754 186.508 1.00 47.80 276 ASN F C 1
ATOM 8939 O O . ASN C 3 276 ? 164.918 181.677 186.730 1.00 47.80 276 ASN F O 1
ATOM 8944 N N . TYR C 3 277 ? 164.978 183.660 185.667 1.00 44.66 277 TYR F N 1
ATOM 8945 C CA . TYR C 3 277 ? 163.695 183.444 185.004 1.00 44.66 277 TYR F CA 1
ATOM 8946 C C . TYR C 3 277 ? 163.798 182.464 183.839 1.00 44.66 277 TYR F C 1
ATOM 8947 O O . TYR C 3 277 ? 162.893 181.648 183.633 1.00 44.66 277 TYR F O 1
ATOM 8956 N N . LEU C 3 278 ? 164.889 182.532 183.059 1.00 47.29 278 LEU F N 1
ATOM 8957 C CA . LEU C 3 278 ? 164.935 181.877 181.759 1.00 47.29 278 LEU F CA 1
ATOM 8958 C C . LEU C 3 278 ? 165.285 180.396 181.878 1.00 47.29 278 LEU F C 1
ATOM 8959 O O . LEU C 3 278 ? 165.967 179.983 182.820 1.00 47.29 278 LEU F O 1
ATOM 8964 N N . PRO C 3 279 ? 164.825 179.587 180.928 1.00 48.46 279 PRO F N 1
ATOM 8965 C CA . PRO C 3 279 ? 165.283 178.199 180.844 1.00 48.46 279 PRO F CA 1
ATOM 8966 C C . PRO C 3 279 ? 166.669 178.109 180.221 1.00 48.46 279 PRO F C 1
ATOM 8967 O O . PRO C 3 279 ? 167.161 179.043 179.587 1.00 48.46 279 PRO F O 1
ATOM 8971 N N . LEU C 3 280 ? 167.298 176.950 180.414 1.00 49.96 280 LEU F N 1
ATOM 8972 C CA . LEU C 3 280 ? 168.650 176.754 179.906 1.00 49.96 280 LEU F CA 1
ATOM 8973 C C . LEU C 3 280 ? 168.679 176.549 178.397 1.00 49.96 280 LEU F C 1
ATOM 8974 O O . LEU C 3 280 ? 169.665 176.914 177.747 1.00 49.96 280 LEU F O 1
ATOM 8979 N N . SER C 3 281 ? 167.623 175.979 177.823 1.00 52.39 281 SER F N 1
ATOM 8980 C CA . SER C 3 281 ? 167.594 175.690 176.397 1.00 52.39 281 SER F CA 1
ATOM 8981 C C . SER C 3 281 ? 166.148 175.628 175.928 1.00 52.39 281 SER F C 1
ATOM 8982 O O . SER C 3 281 ? 165.217 175.544 176.731 1.00 52.39 281 SER F O 1
ATOM 8985 N N . SER C 3 282 ? 165.972 175.676 174.606 1.00 54.44 282 SER F N 1
ATOM 8986 C CA . SER C 3 282 ? 164.641 175.561 174.024 1.00 54.44 282 SER F CA 1
ATOM 8987 C C . SER C 3 282 ? 164.083 174.148 174.115 1.00 54.44 282 SER F C 1
ATOM 8988 O O . SER C 3 282 ? 162.896 173.950 173.834 1.00 54.44 282 SER F O 1
ATOM 8991 N N . GLN C 3 283 ? 164.900 173.171 174.495 1.00 59.81 283 GLN F N 1
ATOM 8992 C CA . GLN C 3 283 ? 164.445 171.806 174.714 1.00 59.81 283 GLN F CA 1
ATOM 8993 C C . GLN C 3 283 ? 163.873 171.595 176.109 1.00 59.81 283 GLN F C 1
ATOM 8994 O O . GLN C 3 283 ? 163.342 170.515 176.388 1.00 59.81 283 GLN F O 1
ATOM 9000 N N . ASP C 3 284 ? 163.966 172.593 176.983 1.00 59.78 284 ASP F N 1
ATOM 9001 C CA . ASP C 3 284 ? 163.495 172.500 178.352 1.00 59.78 284 ASP F CA 1
ATOM 9002 C C . ASP C 3 284 ? 162.213 173.305 178.537 1.00 59.78 284 ASP F C 1
ATOM 9003 O O . ASP C 3 284 ? 162.000 174.312 177.853 1.00 59.78 284 ASP F O 1
ATOM 9008 N N . PRO C 3 285 ? 161.340 172.890 179.450 1.00 58.06 285 PRO F N 1
ATOM 9009 C CA . PRO C 3 285 ? 160.132 173.674 179.728 1.00 58.06 285 PRO F CA 1
ATOM 9010 C C . PRO C 3 285 ? 160.466 174.936 180.509 1.00 58.06 285 PRO F C 1
ATOM 9011 O O . PRO C 3 285 ? 161.594 175.153 180.955 1.00 58.06 285 PRO F O 1
ATOM 9015 N N . ALA C 3 286 ? 159.455 175.784 180.659 1.00 55.16 286 ALA F N 1
ATOM 9016 C CA . ALA C 3 286 ? 159.628 177.003 181.433 1.00 55.16 286 ALA F CA 1
ATOM 9017 C C . ALA C 3 286 ? 159.949 176.652 182.883 1.00 55.16 286 ALA F C 1
ATOM 9018 O O . ALA C 3 286 ? 159.327 175.749 183.455 1.00 55.16 286 ALA F O 1
ATOM 9020 N N . PRO C 3 287 ? 160.919 177.325 183.499 1.00 53.50 287 PRO F N 1
ATOM 9021 C CA . PRO C 3 287 ? 161.304 176.974 184.871 1.00 53.50 287 PRO F CA 1
ATOM 9022 C C . PRO C 3 287 ? 160.148 177.147 185.844 1.00 53.50 287 PRO F C 1
ATOM 9023 O O . PRO C 3 287 ? 159.350 178.080 185.734 1.00 53.50 287 PRO F O 1
ATOM 9027 N N . VAL C 3 288 ? 160.064 176.229 186.802 1.00 59.08 288 VAL F N 1
ATOM 9028 C CA . VAL C 3 288 ? 159.068 176.273 187.864 1.00 59.08 288 VAL F CA 1
ATOM 9029 C C . VAL C 3 288 ? 159.809 176.293 189.191 1.00 59.08 288 VAL F C 1
ATOM 9030 O O . VAL C 3 288 ? 160.580 175.373 189.492 1.00 59.08 288 VAL F O 1
ATOM 9034 N N . ARG C 3 289 ? 159.579 177.335 189.980 1.00 69.60 289 ARG F N 1
ATOM 9035 C CA . ARG C 3 289 ? 160.222 177.511 191.272 1.00 69.60 289 ARG F CA 1
ATOM 9036 C C . ARG C 3 289 ? 159.235 177.211 192.391 1.00 69.60 289 ARG F C 1
ATOM 9037 O O . ARG C 3 289 ? 158.027 177.082 192.174 1.00 69.60 289 ARG F O 1
ATOM 9045 N N . GLU C 3 290 ? 159.769 177.092 193.604 1.00 79.43 290 GLU F N 1
ATOM 9046 C CA . GLU C 3 290 ? 158.927 176.888 194.774 1.00 79.43 290 GLU F CA 1
ATOM 9047 C C . GLU C 3 290 ? 158.087 178.133 195.031 1.00 79.43 290 GLU F C 1
ATOM 9048 O O . GLU C 3 290 ? 158.600 179.255 195.012 1.00 79.43 290 GLU F O 1
ATOM 9054 N N . CYS C 3 291 ? 156.795 177.934 195.272 1.00 81.64 291 CYS F N 1
ATOM 9055 C CA . CYS C 3 291 ? 155.854 179.028 195.447 1.00 81.64 291 CYS F CA 1
ATOM 9056 C C . CYS C 3 291 ? 155.208 178.951 196.824 1.00 81.64 291 CYS F C 1
ATOM 9057 O O . CYS C 3 291 ? 154.949 177.864 197.348 1.00 81.64 291 CYS F O 1
ATOM 9060 N N . HIS C 3 292 ? 154.950 180.119 197.402 1.00 79.95 292 HIS F N 1
ATOM 9061 C CA . HIS C 3 292 ? 154.335 180.206 198.720 1.00 79.95 292 HIS F CA 1
ATOM 9062 C C . HIS C 3 292 ? 152.944 180.827 198.636 1.00 79.95 292 HIS F C 1
ATOM 9063 O O . HIS C 3 292 ? 152.672 181.649 197.761 1.00 79.95 292 HIS F O 1
#

Foldseek 3Di:
DDQVDDFFQEEEELEDKLQLVLLLVVCVVNNHAYEYEDAPQCPPFLNCVSHPYYYHQYHDFCVRGSLPLVSVVVSCVVVVGQEYEHADDRCQLPLVSCVVQVPPHHFYLFWHSLLSVCQQWPQSVQVLLVVLVAFAFAFDHDFQDALVSQLVRCPPQDQKKKKADGRDDPLDLIDIARDSVSSRVSLVVSLVVCCVPVVPSTMGIGHDAPQWWKKKWKWAAAQPLDIETQWIKTFAADFSNHGFKIKQHAPLDDDVLRVVVRVSVSSSCSSSVTHAIWMWIWIAHNVRDTHTDGIGRHDDPPVVNSCVQFVDDRSVSSSCRSRHDGDPDDNVSRGGAFMKMKGWKFQFACQPSHTDHAWWFWQDWDFVPVQPQKDKRTRDDHGDIDFFNAARTGIMIMGTDRYLVRRLVSVLVRLLVTDTPITHINSQVVLCQSPDPCVVVNPGGNCRQCVVCVPGDDGDDADPVRVVVVVQVLVLLVVLVVVVVQDDDQDVPDGRDDDDDAWFWKWKAWPHDTWTWIWGDDPQWIWIQIPNDTWIKGFPSPPPDQWTWIAIVNDIWIKGFRDDDPQAWTWMQGSNGTTIMGMDTPVVVVVCVPDDDDDDDPVLQWDADQAWAWWADADDAAFDKFAFQCFGTWGRGNNDIDTDTRHHIFGFHHAPDDHGDGGHPPGTGTRGD/DDLQAFQVVLQPQDDPDLVDFGAVLVLVLSQFPPSDWAWDPCPWPVQKTWTWTHRVRAIAIEIEGGCVPPRRADAQRNLQVQLVRLQVCLVVQHEYEYEDDYQYHDDDDVRVVVCRVQSLLSLLVSLLPRQHAYEYEYEAEQEACSVSSRNWVVSVHDAYEYEFRYAYDHHDQVVVCCVPVVPVPPVVVSSVVCCVPHRGCVVCVVVCRHVYHDRSRRVSSVVSVVCVVRSPGDDDDDDDPDDDRSD/DDCPVVVVVVLLVQLVQFQHPVLQVVCVVLQAHFQVVLVCLQADPPFWDWPQQQDWADFDPPPCPDPNNTGGPQQKIWTWGDQVRAIETEMEGGCSRLRSAAALRNLVRLLVRLVVLLVVQFEYEYEDGHAYHDVSRPCRSVVSLVSLVVSLQVCVQWFAYEYEFQAEYEASSQVSNQSGDAYEYEAPGGFHYHDAQVVCCVPVVDGDDRCRHTGPCCCPPPNVRHPYYDHHSSRVSVVVSVVVVQQDGTSVDDGDDDDDD

Sequence (1181 aa):
YDPNEKTFDKILVANRGEIACRVIRTCKKMGIKTVAIHSDVDASSVHVKMADEAVCVGPAPTSKSYLNMDAIMEAIKKTRAQAVHPGYGFLSENKEFARCLAAEDVVFIGPDTHAIQAMGDKIESKLLAKKAEVNTIPGFDGVVKDAEEAVRIAREIGYPVMIKASAGGGGKGMRIAWDDEETRDGFRLSSQEAASSFGDDRLLIEKFIDNPRHIEIQVLGDKHGNALWLNERECSIQRRNQKVVEEAPSIFLDAETRRAMGEQAVALARAVKYSSAGTVEFLVDSKKNFYFLEMNTRLQVEHPVTECITGLDLVQEMIRVAKGYPLRHKQADIRINGWAVECRVYAEDPYKSFGLPSIGRLSQYQEPLHLPGVRVDSGIQPGSDISIYYDPMISKLITYGSDRTEALKRMADALDNYVIRGVTHNIALLREVIINSRFVKGDISTKFLSDVYPDGFKGHMLTKSEKNQLLAIASSLFVAFQLRAQHFQENSRMPVIKPDIANWELSVKLHDKVHTVVASNNGSVFSVEVDGSKLNVTSTWNLASPLLSVSVDGTQRTVQCLSREAGGNMSIQFLGTVYKVNILTRLAAELNKFMLEKVTEDTSSVLRSPMPGVVVAVSVKPGDAVAEGQEICVIEAMKMQNSMTAGKTGTVKSVHCQAGDTVGEGDLLVELEDPSDRLVPELDTIVPLESTKAYNMVDIIHSVVDEREFFEIMPNYAKNIIVGFARMNGRTVGIVGNQPKVASGCLDINSSVKGARFVRFCDAFNIPLITFVDVPGFLPGTAQEYGGIIRHGAKLLYAFAEATVPKVTVITRKAYGGAYDVMSSKHLCGDTNYAWPTAEIAVMGAKGAVEIIFKGHENVEAAQAEYIEKFANPFPAAVRGFVDDIIQPSSTRARICCDLDVLASKKVQRPWRKHANIPLATSVNERIENKRRTALLGGGQRRIDAQHKRGKLTARERISLLLDPGSFVESDMFVEHRCADFGMAADKNKFPGDSVVTGRGRINGRLVYVFSQDFTVFGGSLSGAHAQKICKIMDQAITVGAPVIGLNDSGGARIQEGVESLAGYADIFLRNVTASGVIPQISLIMGPCAGGAVYSPALTDFTFMVKDTSYLFITGPDVVKSVTNEDVTQEELGGAKTHTTMSGVAHRAFENDVDALCNLRDFFNYLPLSSQDPAPVRECH

Secondary structure (DSSP, 8-state):
--SSS---SEEEE---THHHHHHHHHHHHTT-EEEEEE-SGGGS-HHHHHSS-EEE-SSSSTTTTTS-HHHHHHHHHHHT-SEEE--SSTTTT-HHHHHHHHHTT-EESS--HHHHHHTTSTTHHHHHHHHTT--B--B--S---SHHHHHHHHHHS-SSEEEEETT--SS-SEEEE-SHHHHHHHHHHHHHHIIIIIS---EEEEEPPSS-EEEEEEEEE-TTS-EEEEEEEEEEEEETTEEEEEESS-SS--HHHHHHHHHHHHHHHHHHT--SEEEEEEEE-TTS-EEEEEEE-S--TTHHHHHHTT---HHHHHHHHHHTPPPS--GGG----SEEEEEEEESB-TTTTT--B--EE-SEEE--TTSTTEEEEE---TT-EE-SSS--EEEEEEEEESSHHHHHHHHHHHHHT-EEESS--SHHHHHHHHT-HHHHHT---SSSHHHHSTT--------HHHHHHHHHHHHHHHHHHHHHTT-PPP-SSS-------S-EEEEEEESS-EEEEEEEEETTEEEEEETTEEEEEE----SSSS-EEEEETTEEEEEEEEEE-TTSEEEEEETTEEEEEEEEEHHHHHHHTTSPPPP---TT--EE-SS-EEEEEE---TT-EE-TT---EEEEETTEEEE----S-EEEEEE---TT-EE-TT-EEEEE-/--TT---GGGTT-S-SSSSS---HHHHHHHHSGGG--EEESTTSSTTEEEEEEEETTEEEEEEEE-TTTGGG-B-HHHHHHHHHHHHHHHHTT--EEEEEEE--BPPSHHHHHHTHHHHHHHHHHHHHH--S-EEEEEEEEEETHHHHHTT-GGGT-SEEEE-TT-EEESS-HHHHHHHH-SS---HHHHHHHHHHHTSSSHHHHHTTSSSEE--GGGHHHHHHHHHHHSTT--------S------/--THHHHHHHHHHHHHTTT-HHHHHHHHHTT---HHHHHHHHSPTT--EEE-TT------STTTTSGGG--TT-SEEEEEEEETTEEEEEEEE-TTTGGG-B-HHHHHHHHHHHHHHHHHT--EEEEE---SB-TTTTHHHHHHHHHHHHHHHHTTTTS-EEEEE-SEEEGGGGHHHHHSSEEEEETTT-EEESS-HHHHHHHT-----HHHHH-HHHHHHSSSS-SEEESSHHHHHHHHHHHHTTS-SSTTSPPP-----

Solvent-accessible surface area: 51646 Å² total; per-residue (Å²): 122,82,120,135,59,126,17,17,70,44,0,0,1,4,5,51,15,12,2,0,3,9,0,0,71,2,0,124,115,34,58,9,113,4,0,0,0,20,0,76,62,11,55,46,19,33,3,15,131,49,11,78,89,54,17,72,4,21,59,10,45,18,81,117,0,1,73,48,39,97,20,0,41,96,2,9,155,139,9,180,8,80,0,0,1,6,2,34,37,51,6,2,70,49,87,69,0,4,125,24,0,69,66,120,129,12,39,24,1,15,5,84,35,104,0,6,94,7,14,55,42,45,15,79,8,21,77,38,0,109,175,16,147,8,69,24,6,68,34,59,60,27,36,5,129,64,15,96,18,2,15,110,16,9,153,124,24,31,140,29,1,19,1,10,1,3,49,12,40,49,25,94,12,71,70,73,0,128,63,39,107,59,3,88,71,0,15,133,99,4,19,113,51,0,56,81,71,52,61,51,83,98,4,3,2,7,44,41,19,107,79,10,15,11,0,0,0,0,1,2,3,4,116,104,55,59,10,14,32,2,6,1,1,5,0,1,2,30,13,90,83,62,30,1,3,1,3,0,2,4,76,42,14,71,69,111,18,32,106,33,0,0,90,35,0,16,42,0,2,122,49,0,163,12,17,3,0,0,0,0,9,0,22,0,25,84,160,71,70,22,48,11,40,66,5,10,0,43,1,4,20,0,1,0,0,0,12,32,1,25,66,24,21,0,0,12,3,6,0,17,3,7,73,29,55,64,17,111,42,137,63,85,78,23,160,69,108,24,43,0,0,0,0,16,0,9,0,0,26,3,100,75,80,28,0,6,2,24,76,25,64,0,39,32,16,87,44,0,113,146,24,88,13,19,56,20,1,20,15,23,44,40,7,20,85,19,26,37,84,8,65,6,32,2,0,0,1,0,0,98,11,89,66,20,100,54,0,18,138,52,0,12,58,0,0,18,30,3,0,8,35,45,15,68,35,1,0,11,1,0,21,23,0,2,67,30,89,83,2,79,163,8,89,8,10,28,85,1,3,69,72,37,31,105,120,25,3,115,6,20,138,28,80,151,70,34,52,19,15,0,1,0,0,0,0,0,4,26,0,10,18,62,44,93,67,34,121,149,162,167,79,116,180,128,108,86,161,100,83,151,86,82,80,28,70,3,21,0,98,2,119,144,115,84,8,78,0,46,0,36,57,128,65,55,56,4,50,2,48,0,88,66,31,172,14,68,0,58,11,125,31,79,29,29,48,36,41,14,64,3,37,0,88,68,57,111,52,17,1,3,40,61,58,91,102,117,54,3,75,3,19,0,11,0,13,4,6,66,9,163,4,32,1,40,53,138,121,38,21,86,99,74,160,155,134,156,160,162,126,120,131,87,106,69,32,44,40,111,3,32,1,6,2,50,2,77,42,57,71,19,137,57,48,83,70,10,50,119,52,61,56,4,0,25,2,62,0,3,93,19,105,36,51,28,80,4,35,79,78,16,58,0,118,30,21,86,8,95,60,57,52,110,16,23,105,38,61,42,4,0,45,3,110,54,82,39,100,53,116,0,54,9,1,71,64,14,11,19,160,112,58,134,128,45,14,40,0,24,64,0,0,64,4,2,0,16,56,62,83,31,141,53,58,92,64,125,102,17,103,8,1,2,0,0,52,8,125,1,81,55,96,59,0,0,1,0,0,0,14,6,122,52,50,67,0,15,0,22,30,60,0,0,58,9,0,4,193,15,0,97,98,0,24,70,127,125,25,11,1,1,0,1,2,2,0,43,14,17,64,26,7,17,83,31,7,66,36,0,3,2,60,19,0,0,23,0,0,6,0,0,0,26,1,50,9,19,1,0,2,0,3,0,11,20,0,41,15,17,1,6,0,0,2,0,2,43,24,0,57,14,33,21,4,6,0,2,67,50,1,36,2,12,13,65,26,27,155,16,0,7,121,93,26,61,190,68,92,158,65,90,153,54,8,65,55,104,17,87,131,82,29,44,24,5,118,11,0,34,113,100,44,22,6,79,64,54,7,108,7,21,31,0,0,28,80,0,3,72,14,5,84,103,25,62,85,49,182,79,170,85,57,160,58,170,138,18,75,33,20,159,159,105,75,80,111,88,119,53,92,68,49,107,141,60,6,98,76,15,16,27,104,172,119,22,75,43,4,85,184,137,52,7,44,20,3,54,64,2,2,76,75,0,6,32,134,93,26,65,77,46,33,27,25,82,45,57,4,234,15,78,60,66,50,4,60,39,134,160,26,55,44,10,8,1,3,3,8,0,1,95,1,114,0,90,47,57,40,0,4,0,19,0,8,18,44,10,2,66,28,0,11,2,0,33,12,0,4,89,1,4,12,96,2,8,55,67,0,44,112,79,22,1,0,7,0,1,1,8,0,0,44,4,23,4,14,40,14,13,5,62,0,4,12,6,9,0,46,7,0,27,69,5,3,30,3,2,23,17,4,20,2,2,5,0,0,0,0,34,0,24,27,12,5,1,3,19,4,17,5,18,28,70,6,10,0,0,83,109,29,0,36,1,10,28,36,19,33,97,60,1,86,92,94,64,112,59,120,24,81,67,58,96,0,0,0,1,147,12,0,44,91,105,8,55,13,11,97,136,23,13,108,78,6,75,55,0,2,74,44,1,55,87,47,0,55,158,29,38,39,10,47,145,69,114,78,60,145,207,138,118,203

Radius of gyration: 38.01 Å; Cα contacts (8 Å, |Δi|>4): 2563; chains: 3; bounding box: 79×83×119 Å